Protein AF-0000000072684172 (afdb_homodimer)

InterPro domains:
  IPR011050 Pectin lyase fold/virulence factor [SSF51126] (64-408)
  IPR012334 Pectin lyase fold [G3DSA:2.160.20.10] (65-476)
  IPR039279 Polygalacturonase QRT3-like [PTHR33928] (19-472)

Structure (mmCIF, N/CA/C/O backbone):
data_AF-0000000072684172-model_v1
#
loop_
_entity.id
_entity.type
_entity.pdbx_description
1 polymer 'Uncharacterized protein'
#
loop_
_atom_site.group_PDB
_atom_site.id
_atom_site.type_symbol
_atom_site.label_atom_id
_atom_site.label_alt_id
_atom_site.label_comp_id
_atom_site.label_asym_id
_atom_site.label_entity_id
_atom_site.label_seq_id
_atom_site.pdbx_PDB_ins_code
_atom_site.Cartn_x
_atom_site.Cartn_y
_atom_site.Cartn_z
_atom_site.occupancy
_atom_site.B_iso_or_equiv
_atom_site.auth_seq_id
_atom_site.auth_comp_id
_atom_site.auth_asym_id
_atom_site.auth_atom_id
_atom_site.pdbx_PDB_model_num
ATOM 1 N N . MET A 1 1 ? -56.844 -32.062 19.719 1 17.34 1 MET A N 1
ATOM 2 C CA . MET A 1 1 ? -57.031 -32.312 21.141 1 17.34 1 MET A CA 1
ATOM 3 C C . MET A 1 1 ? -56.312 -31.281 21.969 1 17.34 1 MET A C 1
ATOM 5 O O . MET A 1 1 ? -55.125 -31 21.734 1 17.34 1 MET A O 1
ATOM 9 N N . LYS A 1 2 ? -57.062 -30.547 22.906 1 19.25 2 LYS A N 1
ATOM 10 C CA . LYS A 1 2 ? -57.156 -29.328 23.719 1 19.25 2 LYS A CA 1
ATOM 11 C C . LYS A 1 2 ? -56.156 -29.375 24.859 1 19.25 2 LYS A C 1
ATOM 13 O O . LYS A 1 2 ? -55.688 -28.328 25.344 1 19.25 2 LYS A O 1
ATOM 18 N N . PRO A 1 3 ? -55.719 -30.406 25.625 1 16.83 3 PRO A N 1
ATOM 19 C CA . PRO A 1 3 ? -56.062 -30.297 27.047 1 16.83 3 PRO A CA 1
ATOM 20 C C . PRO A 1 3 ? -55.156 -29.359 27.812 1 16.83 3 PRO A C 1
ATOM 22 O O . PRO A 1 3 ? -55.625 -28.531 28.609 1 16.83 3 PRO A O 1
ATOM 25 N N . LEU A 1 4 ? -53.875 -29.547 28.094 1 18.22 4 LEU A N 1
ATOM 26 C CA . LEU A 1 4 ? -53.469 -29.922 29.438 1 18.22 4 LEU A CA 1
ATOM 27 C C . LEU A 1 4 ? -53.188 -28.688 30.281 1 18.22 4 LEU A C 1
ATOM 29 O O . LEU A 1 4 ? -52.438 -27.812 29.859 1 18.22 4 LEU A O 1
ATOM 33 N N . PRO A 1 5 ? -53.781 -28.469 31.547 1 19.3 5 PRO A N 1
ATOM 34 C CA . PRO A 1 5 ? -54 -27.547 32.656 1 19.3 5 PRO A CA 1
ATOM 35 C C . PRO A 1 5 ? -52.781 -27.359 33.531 1 19.3 5 PRO A C 1
ATOM 37 O O . PRO A 1 5 ? -52.844 -26.688 34.562 1 19.3 5 PRO A O 1
ATOM 40 N N . ILE A 1 6 ? -51.656 -27.734 33.25 1 17.06 6 ILE A N 1
ATOM 41 C CA . ILE A 1 6 ? -50.969 -28.203 34.469 1 17.06 6 ILE A CA 1
ATOM 42 C C . ILE A 1 6 ? -50.938 -27.094 35.5 1 17.06 6 ILE A C 1
ATOM 44 O O . ILE A 1 6 ? -50.969 -25.906 35.156 1 17.06 6 ILE A O 1
ATOM 48 N N . LEU A 1 7 ? -50.219 -27.266 36.656 1 16.2 7 LEU A N 1
ATOM 49 C CA . LEU A 1 7 ? -50.219 -27.391 38.094 1 16.2 7 LEU A CA 1
ATOM 50 C C . LEU A 1 7 ? -49.812 -26.094 38.781 1 16.2 7 LEU A C 1
ATOM 52 O O . LEU A 1 7 ? -49.156 -25.25 38.156 1 16.2 7 LEU A O 1
ATOM 56 N N . SER A 1 8 ? -49.25 -26.125 40 1 15.48 8 SER A N 1
ATOM 57 C CA . SER A 1 8 ? -49.531 -25.844 41.406 1 15.48 8 SER A CA 1
ATOM 58 C C . SER A 1 8 ? -48.75 -24.625 41.875 1 15.48 8 SER A C 1
ATOM 60 O O . SER A 1 8 ? -49.312 -23.734 42.531 1 15.48 8 SER A O 1
ATOM 62 N N . PHE A 1 9 ? -47.375 -24.703 42.094 1 16.16 9 PHE A N 1
ATOM 63 C CA . PHE A 1 9 ? -46.969 -24.75 43.5 1 16.16 9 PHE A CA 1
ATOM 64 C C . PHE A 1 9 ? -46.906 -23.359 44.094 1 16.16 9 PHE A C 1
ATOM 66 O O . PHE A 1 9 ? -46.75 -22.375 43.375 1 16.16 9 PHE A O 1
ATOM 73 N N . LEU A 1 10 ? -46.406 -23.234 45.344 1 16.02 10 LEU A N 1
ATOM 74 C CA . LEU A 1 10 ? -46.688 -22.828 46.719 1 16.02 10 LEU A CA 1
ATOM 75 C C . LEU A 1 10 ? -46.156 -21.422 47 1 16.02 10 LEU A C 1
ATOM 77 O O . LEU A 1 10 ? -45.281 -20.922 46.25 1 16.02 10 LEU A O 1
ATOM 81 N N . ILE A 1 11 ? -45.594 -21.141 48.219 1 15.87 11 ILE A N 1
ATOM 82 C CA . ILE A 1 11 ? -46.031 -20.469 49.438 1 15.87 11 ILE A CA 1
ATOM 83 C C . ILE A 1 11 ? -45.219 -19.172 49.625 1 15.87 11 ILE A C 1
ATOM 85 O O . ILE A 1 11 ? -45.812 -18.109 49.812 1 15.87 11 ILE A O 1
ATOM 89 N N . VAL A 1 12 ? -44.031 -19.141 50.406 1 16.06 12 VAL A N 1
ATOM 90 C CA . VAL A 1 12 ? -44.062 -18.703 51.812 1 16.06 12 VAL A CA 1
ATOM 91 C C . VAL A 1 12 ? -43.656 -17.234 51.906 1 16.06 12 VAL A C 1
ATOM 93 O O . VAL A 1 12 ? -44.344 -16.406 52.469 1 16.06 12 VAL A O 1
ATOM 96 N N . LEU A 1 13 ? -42.344 -16.906 52.406 1 16.56 13 LEU A N 1
ATOM 97 C CA . LEU A 1 13 ? -42.094 -16.375 53.75 1 16.56 13 LEU A CA 1
ATOM 98 C C . LEU A 1 13 ? -41.969 -14.852 53.719 1 16.56 13 LEU A C 1
ATOM 100 O O . LEU A 1 13 ? -41.625 -14.281 52.688 1 16.56 13 LEU A O 1
ATOM 104 N N . PHE A 1 14 ? -41.969 -14.094 54.906 1 17.03 14 PHE A N 1
ATOM 105 C CA . PHE A 1 14 ? -42.375 -12.961 55.719 1 17.03 14 PHE A CA 1
ATOM 106 C C . PHE A 1 14 ? -41.344 -11.844 55.688 1 17.03 14 PHE A C 1
ATOM 108 O O . PHE A 1 14 ? -41.531 -10.797 56.312 1 17.03 14 PHE A O 1
ATOM 115 N N . VAL A 1 15 ? -40.125 -12 55.188 1 17.58 15 VAL A N 1
ATOM 116 C CA . VAL A 1 15 ? -39.125 -11.398 56.094 1 17.58 15 VAL A CA 1
ATOM 117 C C . VAL A 1 15 ? -39.344 -9.891 56.156 1 17.58 15 VAL A C 1
ATOM 119 O O . VAL A 1 15 ? -39.406 -9.219 55.125 1 17.58 15 VAL A O 1
ATOM 122 N N . GLN A 1 16 ? -39.531 -9.25 57.312 1 16.5 16 GLN A N 1
ATOM 123 C CA . GLN A 1 16 ? -40.094 -8.117 58.062 1 16.5 16 GLN A CA 1
ATOM 124 C C . GLN A 1 16 ? -39.344 -6.824 57.719 1 16.5 16 GLN A C 1
ATOM 126 O O . GLN A 1 16 ? -39.969 -5.832 57.312 1 16.5 16 GLN A O 1
ATOM 131 N N . GLU A 1 17 ? -38.469 -6.328 58.656 1 16.52 17 GLU A N 1
ATOM 132 C CA . GLU A 1 17 ? -38.688 -5.203 59.562 1 16.52 17 GLU A CA 1
ATOM 133 C C . GLU A 1 17 ? -38.125 -3.908 58.969 1 16.52 17 GLU A C 1
ATOM 135 O O . GLU A 1 17 ? -38.844 -2.926 58.812 1 16.52 17 GLU A O 1
ATOM 140 N N . ALA A 1 18 ? -37 -3.24 59.75 1 18.98 18 ALA A N 1
ATOM 141 C CA . ALA A 1 18 ? -36.906 -2.09 60.656 1 18.98 18 ALA A CA 1
ATOM 142 C C . ALA A 1 18 ? -36.281 -0.894 59.938 1 18.98 18 ALA A C 1
ATOM 144 O O . ALA A 1 18 ? -36.719 0.243 60.094 1 18.98 18 ALA A O 1
ATOM 145 N N . LEU A 1 19 ? -35 -1.019 59.406 1 18.22 19 LEU A N 1
ATOM 146 C CA . LEU A 1 19 ? -34.031 -0.046 59.906 1 18.22 19 LEU A CA 1
ATOM 147 C C . LEU A 1 19 ? -34.156 1.271 59.125 1 18.22 19 LEU A C 1
ATOM 149 O O . LEU A 1 19 ? -33.812 1.346 57.969 1 18.22 19 LEU A O 1
ATOM 153 N N . GLY A 1 20 ? -35.219 2.092 59.219 1 18.38 20 GLY A N 1
ATOM 154 C CA . GLY A 1 20 ? -35.688 3.301 58.562 1 18.38 20 GLY A CA 1
ATOM 155 C C . GLY A 1 20 ? -34.719 4.453 58.656 1 18.38 20 GLY A C 1
ATOM 156 O O . GLY A 1 20 ? -34.719 5.355 57.812 1 18.38 20 GLY A O 1
ATOM 157 N N . SER A 1 21 ? -34.219 4.773 59.875 1 19.09 21 SER A N 1
ATOM 158 C CA . SER A 1 21 ? -34.469 6.117 60.375 1 19.09 21 SER A CA 1
ATOM 159 C C . SER A 1 21 ? -33.531 7.137 59.719 1 19.09 21 SER A C 1
ATOM 161 O O . SER A 1 21 ? -33.969 8.18 59.25 1 19.09 21 SER A O 1
ATOM 163 N N . SER A 1 22 ? -32.219 7.242 60.219 1 19.7 22 SER A N 1
ATOM 164 C CA . SER A 1 22 ? -31.609 8.422 60.812 1 19.7 22 SER A CA 1
ATOM 165 C C . SER A 1 22 ? -30.953 9.297 59.75 1 19.7 22 SER A C 1
ATOM 167 O O . SER A 1 22 ? -30.312 10.305 60.062 1 19.7 22 SER A O 1
ATOM 169 N N . ILE A 1 23 ? -30.828 8.812 58.531 1 20.31 23 ILE A N 1
ATOM 170 C CA . ILE A 1 23 ? -29.766 9.453 57.75 1 20.31 23 ILE A CA 1
ATOM 171 C C . ILE A 1 23 ? -30.234 10.836 57.312 1 20.31 23 ILE A C 1
ATOM 173 O O . ILE A 1 23 ? -29.844 11.305 56.219 1 20.31 23 ILE A O 1
ATOM 177 N N . GLN A 1 24 ? -31.391 11.344 57.812 1 20.19 24 GLN A N 1
ATOM 178 C CA . GLN A 1 24 ? -31.969 12.57 57.25 1 20.19 24 GLN A CA 1
ATOM 179 C C . GLN A 1 24 ? -31.031 13.75 57.406 1 20.19 24 GLN A C 1
ATOM 181 O O . GLN A 1 24 ? -30.969 14.633 56.562 1 20.19 24 GLN A O 1
ATOM 186 N N . GLN A 1 25 ? -30.609 13.922 58.719 1 21.06 25 GLN A N 1
ATOM 187 C CA . GLN A 1 25 ? -30.438 15.266 59.25 1 21.06 25 GLN A CA 1
ATOM 188 C C . GLN A 1 25 ? -29.281 15.984 58.562 1 21.06 25 GLN A C 1
ATOM 190 O O . GLN A 1 25 ? -29.344 17.188 58.312 1 21.06 25 GLN A O 1
ATOM 195 N N . ALA A 1 26 ? -28.078 15.383 58.625 1 22.94 26 ALA A N 1
ATOM 196 C CA . ALA A 1 26 ? -26.875 16.188 58.719 1 22.94 26 ALA A CA 1
ATOM 197 C C . ALA A 1 26 ? -26.578 16.875 57.375 1 22.94 26 ALA A C 1
ATOM 199 O O . ALA A 1 26 ? -25.5 17.469 57.219 1 22.94 26 ALA A O 1
ATOM 200 N N . LEU A 1 27 ? -27.422 16.703 56.375 1 21.05 27 LEU A N 1
ATOM 201 C CA . LEU A 1 27 ? -27.125 17.297 55.062 1 21.05 27 LEU A CA 1
ATOM 202 C C . LEU A 1 27 ? -27.141 18.828 55.125 1 21.05 27 LEU A C 1
ATOM 204 O O . LEU A 1 27 ? -26.703 19.5 54.219 1 21.05 27 LEU A O 1
ATOM 208 N N . PHE A 1 28 ? -28.031 19.359 56.094 1 22.2 28 PHE A N 1
ATOM 209 C CA . PHE A 1 28 ? -28.469 20.734 55.906 1 22.2 28 PHE A CA 1
ATOM 210 C C . PHE A 1 28 ? -27.312 21.703 56.062 1 22.2 28 PHE A C 1
ATOM 212 O O . PHE A 1 28 ? -27.219 22.672 55.312 1 22.2 28 PHE A O 1
ATOM 219 N N . GLN A 1 29 ? -26.594 21.531 57.219 1 22.3 29 GLN A N 1
ATOM 220 C CA . GLN A 1 29 ? -25.953 22.734 57.781 1 22.3 29 GLN A CA 1
ATOM 221 C C . GLN A 1 29 ? -24.844 23.234 56.844 1 22.3 29 GLN A C 1
ATOM 223 O O . GLN A 1 29 ? -24.391 24.375 56.969 1 22.3 29 GLN A O 1
ATOM 228 N N . PHE A 1 30 ? -24.062 22.344 56.312 1 22.69 30 PHE A N 1
ATOM 229 C CA . PHE A 1 30 ? -22.734 22.844 55.938 1 22.69 30 PHE A CA 1
ATOM 230 C C . PHE A 1 30 ? -22.844 23.828 54.781 1 22.69 30 PHE A C 1
ATOM 232 O O . PHE A 1 30 ? -21.828 24.234 54.219 1 22.69 30 PHE A O 1
ATOM 239 N N . ARG A 1 31 ? -24.031 24.359 54.375 1 21.62 31 ARG A N 1
ATOM 240 C CA . ARG A 1 31 ? -24.25 25.297 53.281 1 21.62 31 ARG A CA 1
ATOM 241 C C . ARG A 1 31 ? -23.562 26.625 53.562 1 21.62 31 ARG A C 1
ATOM 243 O O . ARG A 1 31 ? -23.297 27.406 52.625 1 21.62 31 ARG A O 1
ATOM 250 N N . GLU A 1 32 ? -23.75 26.984 54.812 1 22.45 32 GLU A N 1
ATOM 251 C CA . GLU A 1 32 ? -23.781 28.438 54.969 1 22.45 32 GLU A CA 1
ATOM 252 C C . GLU A 1 32 ? -22.438 29.047 54.562 1 22.45 32 GLU A C 1
ATOM 254 O O . GLU A 1 32 ? -22.391 30.156 54.031 1 22.45 32 GLU A O 1
ATOM 259 N N . ARG A 1 33 ? -21.391 28.641 55.344 1 26.66 33 ARG A N 1
ATOM 260 C CA . ARG A 1 33 ? -20.297 29.578 55.594 1 26.66 33 ARG A CA 1
ATOM 261 C C . ARG A 1 33 ? -19.547 29.891 54.312 1 26.66 33 ARG A C 1
ATOM 263 O O . ARG A 1 33 ? -18.547 30.625 54.312 1 26.66 33 ARG A O 1
ATOM 270 N N . ILE A 1 34 ? -19.625 28.969 53.312 1 22.78 34 ILE A N 1
ATOM 271 C CA . ILE A 1 34 ? -18.547 29.234 52.344 1 22.78 34 ILE A CA 1
ATOM 272 C C . ILE A 1 34 ? -18.875 30.5 51.562 1 22.78 34 ILE A C 1
ATOM 274 O O . ILE A 1 34 ? -19.109 30.453 50.344 1 22.78 34 ILE A O 1
ATOM 278 N N . ASN A 1 35 ? -19.766 31.344 52.094 1 22.25 35 ASN A N 1
ATOM 279 C CA . ASN A 1 35 ? -20.25 32.438 51.25 1 22.25 35 ASN A CA 1
ATOM 280 C C . ASN A 1 35 ? -19.125 33.438 50.906 1 22.25 35 ASN A C 1
ATOM 282 O O . ASN A 1 35 ? -19.344 34.406 50.219 1 22.25 35 ASN A O 1
ATOM 286 N N . GLY A 1 36 ? -18.328 33.75 51.938 1 21.53 36 GLY A N 1
ATOM 287 C CA . GLY A 1 36 ? -17.938 35.156 51.906 1 21.53 36 GLY A CA 1
ATOM 288 C C . GLY A 1 36 ? -17.125 35.531 50.688 1 21.53 36 GLY A C 1
ATOM 289 O O . GLY A 1 36 ? -17.078 36.688 50.312 1 21.53 36 GLY A O 1
ATOM 290 N N . ASN A 1 37 ? -15.922 34.938 50.594 1 24.09 37 ASN A N 1
ATOM 291 C CA . ASN A 1 37 ? -14.797 35.781 50.156 1 24.09 37 ASN A CA 1
ATOM 292 C C . ASN A 1 37 ? -14.961 36.219 48.719 1 24.09 37 ASN A C 1
ATOM 294 O O . ASN A 1 37 ? -15.438 35.469 47.875 1 24.09 37 ASN A O 1
ATOM 298 N N . SER A 1 38 ? -14.688 37.625 48.5 1 22.61 38 SER A N 1
ATOM 299 C CA . SER A 1 38 ? -14.867 38.625 47.469 1 22.61 38 SER A CA 1
ATOM 300 C C . SER A 1 38 ? -14.297 38.156 46.125 1 22.61 38 SER A C 1
ATOM 302 O O . SER A 1 38 ? -13.445 37.281 46.094 1 22.61 38 SER A O 1
ATOM 304 N N . ALA A 1 39 ? -14.789 38.875 45.062 1 27.59 39 ALA A N 1
ATOM 305 C CA . ALA A 1 39 ? -14.836 38.875 43.594 1 27.59 39 ALA A CA 1
ATOM 306 C C . ALA A 1 39 ? -13.453 39.125 43 1 27.59 39 ALA A C 1
ATOM 308 O O . ALA A 1 39 ? -13 40.281 42.938 1 27.59 39 ALA A O 1
ATOM 309 N N . TYR A 1 40 ? -12.344 38.562 43.594 1 25.72 40 TYR A N 1
ATOM 310 C CA . TYR A 1 40 ? -11.211 38.969 42.781 1 25.72 40 TYR A CA 1
ATOM 311 C C . TYR A 1 40 ? -11.445 38.656 41.312 1 25.72 40 TYR A C 1
ATOM 313 O O . TYR A 1 40 ? -11.609 37.5 40.938 1 25.72 40 TYR A O 1
ATOM 321 N N . CYS A 1 41 ? -12.102 39.625 40.656 1 24.12 41 CYS A N 1
ATOM 322 C CA . CYS A 1 41 ? -12.258 39.531 39.188 1 24.12 41 CYS A CA 1
ATOM 323 C C . CYS A 1 41 ? -10.93 39.219 38.531 1 24.12 41 CYS A C 1
ATOM 325 O O . CYS A 1 41 ? -9.969 39.969 38.656 1 24.12 41 CYS A O 1
ATOM 327 N N . PRO A 1 42 ? -10.594 38 38.469 1 26.95 42 PRO A N 1
ATOM 328 C CA . PRO A 1 42 ? -9.359 37.812 37.719 1 26.95 42 PRO A CA 1
ATOM 329 C C . PRO A 1 42 ? -9.297 38.688 36.469 1 26.95 42 PRO A C 1
ATOM 331 O O . PRO A 1 42 ? -10.281 38.812 35.75 1 26.95 42 PRO A O 1
ATOM 334 N N . THR A 1 43 ? -8.648 39.844 36.656 1 28.55 43 THR A N 1
ATOM 335 C CA . THR A 1 43 ? -8.344 40.656 35.469 1 28.55 43 THR A CA 1
ATOM 336 C C . THR A 1 43 ? -8.016 39.75 34.281 1 28.55 43 THR A C 1
ATOM 338 O O . THR A 1 43 ? -7.242 38.812 34.406 1 28.55 43 THR A O 1
ATOM 341 N N . GLU A 1 44 ? -8.938 39.625 33.406 1 29.42 44 GLU A N 1
ATOM 342 C CA . GLU A 1 44 ? -8.672 38.969 32.094 1 29.42 44 GLU A CA 1
ATOM 343 C C . GLU A 1 44 ? -7.309 39.375 31.562 1 29.42 44 GLU A C 1
ATOM 345 O O . GLU A 1 44 ? -6.961 40.562 31.562 1 29.42 44 GLU A O 1
ATOM 350 N N . PRO A 1 45 ? -6.273 38.562 31.797 1 31.56 45 PRO A N 1
ATOM 351 C CA . PRO A 1 45 ? -5.055 39.062 31.156 1 31.56 45 PRO A CA 1
ATOM 352 C C . PRO A 1 45 ? -5.332 39.844 29.875 1 31.56 45 PRO A C 1
ATOM 354 O O . PRO A 1 45 ? -6.168 39.438 29.078 1 31.56 45 PRO A O 1
ATOM 357 N N . ASN A 1 46 ? -5.348 41.156 30.047 1 30.16 46 ASN A N 1
ATOM 358 C CA . ASN A 1 46 ? -5.32 42.031 28.875 1 30.16 46 ASN A CA 1
ATOM 359 C C . ASN A 1 46 ? -4.402 41.5 27.781 1 30.16 46 ASN A C 1
ATOM 361 O O . ASN A 1 46 ? -3.18 41.469 27.953 1 30.16 46 ASN A O 1
ATOM 365 N N . PHE A 1 47 ? -4.836 40.469 27.062 1 32.47 47 PHE A N 1
ATOM 366 C CA . PHE A 1 47 ? -4.09 40.25 25.828 1 32.47 47 PHE A CA 1
ATOM 367 C C . PHE A 1 47 ? -3.752 41.594 25.156 1 32.47 47 PHE A C 1
ATOM 369 O O . PHE A 1 47 ? -4.633 42.438 24.938 1 32.47 47 PHE A O 1
ATOM 376 N N . SER A 1 48 ? -2.658 42.219 25.609 1 32.94 48 SER A N 1
ATOM 377 C CA . SER A 1 48 ? -2.154 43.375 24.859 1 32.94 48 SER A CA 1
ATOM 378 C C . SER A 1 48 ? -2.758 43.406 23.453 1 32.94 48 SER A C 1
ATOM 380 O O . SER A 1 48 ? -3.24 42.406 22.938 1 32.94 48 SER A O 1
ATOM 382 N N . SER A 1 49 ? -2.969 44.625 23.047 1 36.81 49 SER A N 1
ATOM 383 C CA . SER A 1 49 ? -3.463 45 21.719 1 36.81 49 SER A CA 1
ATOM 384 C C . SER A 1 49 ? -2.93 44.031 20.656 1 36.81 49 SER A C 1
ATOM 386 O O . SER A 1 49 ? -1.762 43.656 20.688 1 36.81 49 SER A O 1
ATOM 388 N N . PRO A 1 50 ? -3.766 43.25 20 1 40.28 50 PRO A N 1
ATOM 389 C CA . PRO A 1 50 ? -3.287 42.375 18.922 1 40.28 50 PRO A CA 1
ATOM 390 C C . PRO A 1 50 ? -2.111 42.969 18.156 1 40.28 50 PRO A C 1
ATOM 392 O O . PRO A 1 50 ? -2.207 44.094 17.656 1 40.28 50 PRO A O 1
ATOM 395 N N . GLU A 1 51 ? -0.97 43.031 18.625 1 44.44 51 GLU A N 1
ATOM 396 C CA . GLU A 1 51 ? 0.081 43.312 17.656 1 44.44 51 GLU A CA 1
ATOM 397 C C . GLU A 1 51 ? -0.392 43.031 16.234 1 44.44 51 GLU A C 1
ATOM 399 O O . GLU A 1 51 ? -1.012 42 15.984 1 44.44 51 GLU A O 1
ATOM 404 N N . THR A 1 52 ? -0.729 44.062 15.445 1 58.34 52 THR A N 1
ATOM 405 C CA . THR A 1 52 ? -1.199 44.062 14.062 1 58.34 52 THR A CA 1
ATOM 406 C C . THR A 1 52 ? -0.514 42.938 13.266 1 58.34 52 THR A C 1
ATOM 408 O O . THR A 1 52 ? 0.696 43 13.039 1 58.34 52 THR A O 1
ATOM 411 N N . SER A 1 53 ? -1.056 41.75 13.344 1 74.44 53 SER A N 1
ATOM 412 C CA . SER A 1 53 ? -0.519 40.656 12.562 1 74.44 53 SER A CA 1
ATOM 413 C C . SER A 1 53 ? -0.364 41.031 11.094 1 74.44 53 SER A C 1
ATOM 415 O O . SER A 1 53 ? -1.235 41.719 10.523 1 74.44 53 SER A O 1
ATOM 417 N N . ALA A 1 54 ? 0.757 40.875 10.672 1 88.44 54 ALA A N 1
ATOM 418 C CA . ALA A 1 54 ? 1.067 41.188 9.281 1 88.44 54 ALA A CA 1
ATOM 419 C C . ALA A 1 54 ? 0.142 40.438 8.328 1 88.44 54 ALA A C 1
ATOM 421 O O . ALA A 1 54 ? -0.166 39.25 8.547 1 88.44 54 ALA A O 1
ATOM 422 N N . LYS A 1 55 ? -0.325 41.188 7.375 1 93.19 55 LYS A N 1
ATOM 423 C CA . LYS A 1 55 ? -1.18 40.594 6.355 1 93.19 55 LYS A CA 1
ATOM 424 C C . LYS A 1 55 ? -0.377 39.656 5.441 1 93.19 55 LYS A C 1
ATOM 426 O O . LYS A 1 55 ? -0.919 38.719 4.887 1 93.19 55 LYS A O 1
ATOM 431 N N . ARG A 1 56 ? 0.828 40.062 5.238 1 92.81 56 ARG A N 1
ATOM 432 C CA . ARG A 1 56 ? 1.641 39.25 4.359 1 92.81 56 ARG A CA 1
ATOM 433 C C . ARG A 1 56 ? 3.125 39.406 4.672 1 92.81 56 ARG A C 1
ATOM 435 O O . ARG A 1 56 ? 3.527 40.375 5.324 1 92.81 56 ARG A O 1
ATOM 442 N N . ASP A 1 57 ? 3.916 38.562 4.332 1 93.62 57 ASP A N 1
ATOM 443 C CA . ASP A 1 57 ? 5.371 38.562 4.215 1 93.62 57 ASP A CA 1
ATOM 444 C C . ASP A 1 57 ? 5.812 38.125 2.818 1 93.62 57 ASP A C 1
ATOM 446 O O . ASP A 1 57 ? 5.734 36.938 2.48 1 93.62 57 ASP A O 1
ATOM 450 N N . GLY A 1 58 ? 6.344 39.125 1.981 1 93.75 58 GLY A N 1
ATOM 451 C CA . GLY A 1 58 ? 6.512 38.812 0.567 1 93.75 58 GLY A CA 1
ATOM 452 C C . GLY A 1 58 ? 5.207 38.5 -0.134 1 93.75 58 GLY A C 1
ATOM 453 O O . GLY A 1 58 ? 4.254 39.281 -0.08 1 93.75 58 GLY A O 1
ATOM 454 N N . ARG A 1 59 ? 5.141 37.312 -0.695 1 95.75 59 ARG A N 1
ATOM 455 C CA . ARG A 1 59 ? 3.924 36.906 -1.389 1 95.75 59 ARG A CA 1
ATOM 456 C C . ARG A 1 59 ? 3.24 35.75 -0.664 1 95.75 59 ARG A C 1
ATOM 458 O O . ARG A 1 59 ? 2.572 34.938 -1.29 1 95.75 59 ARG A O 1
ATOM 465 N N . ILE A 1 60 ? 3.584 35.719 0.693 1 97.06 60 ILE A N 1
ATOM 466 C CA . ILE A 1 60 ? 2.85 34.844 1.595 1 97.06 60 ILE A CA 1
ATOM 467 C C . ILE A 1 60 ? 1.788 35.625 2.348 1 97.06 60 ILE A C 1
ATOM 469 O O . ILE A 1 60 ? 2.109 36.594 3.043 1 97.06 60 ILE A O 1
ATOM 473 N N . PHE A 1 61 ? 0.498 35.219 2.227 1 97.81 61 PHE A N 1
ATOM 474 C CA . PHE A 1 61 ? -0.618 35.938 2.838 1 97.81 61 PHE A CA 1
ATOM 475 C C . PHE A 1 61 ? -1.113 35.188 4.078 1 97.81 61 PHE A C 1
ATOM 477 O O . PHE A 1 61 ? -1.223 33.969 4.078 1 97.81 61 PHE A O 1
ATOM 484 N N . TYR A 1 62 ? -1.384 36.031 5.094 1 97.75 62 TYR A N 1
ATOM 485 C CA . TYR A 1 62 ? -1.773 35.469 6.395 1 97.75 62 TYR A CA 1
ATOM 486 C C . TYR A 1 62 ? -3.182 35.938 6.77 1 97.75 62 TYR A C 1
ATOM 488 O O . TYR A 1 62 ? -3.393 37.094 7.141 1 97.75 62 TYR A O 1
ATOM 496 N N . PRO A 1 63 ? -4.121 35 6.879 1 97.88 63 PRO A N 1
ATOM 497 C CA . PRO A 1 63 ? -5.508 35.375 7.191 1 97.88 63 PRO A CA 1
ATOM 498 C C . PRO A 1 63 ? -5.637 36.125 8.516 1 97.88 63 PRO A C 1
ATOM 500 O O . PRO A 1 63 ? -6.523 36.969 8.672 1 97.88 63 PRO A O 1
ATOM 503 N N . ILE A 1 64 ? -4.812 35.812 9.445 1 97.38 64 ILE A N 1
ATOM 504 C CA . ILE A 1 64 ? -4.871 36.469 10.742 1 97.38 64 ILE A CA 1
ATOM 505 C C . ILE A 1 64 ? -4.758 38 10.562 1 97.38 64 ILE A C 1
ATOM 507 O O . ILE A 1 64 ? -5.465 38.75 11.227 1 97.38 64 ILE A O 1
ATOM 511 N N . GLY A 1 65 ? -3.93 38.375 9.672 1 97.19 65 GLY A N 1
ATOM 512 C CA . GLY A 1 65 ? -3.76 39.781 9.391 1 97.19 65 GLY A CA 1
ATOM 513 C C . GLY A 1 65 ? -5.004 40.438 8.82 1 97.19 65 GLY A C 1
ATOM 514 O O . GLY A 1 65 ? -5.137 41.656 8.836 1 97.19 65 GLY A O 1
ATOM 515 N N . TYR A 1 66 ? -5.875 39.625 8.375 1 97.62 66 TYR A N 1
ATOM 516 C CA . TYR A 1 66 ? -7.121 40.125 7.797 1 97.62 66 TYR A CA 1
ATOM 517 C C . TYR A 1 66 ? -8.266 40 8.797 1 97.62 66 TYR A C 1
ATOM 519 O O . TYR A 1 66 ? -9.422 40.281 8.469 1 97.62 66 TYR A O 1
ATOM 527 N N . GLY A 1 67 ? -7.93 39.531 9.945 1 97.5 67 GLY A N 1
ATOM 528 C CA . GLY A 1 67 ? -8.93 39.469 11 1 97.5 67 GLY A CA 1
ATOM 529 C C . GLY A 1 67 ? -9.43 38.094 11.289 1 97.5 67 GLY A C 1
ATOM 530 O O . GLY A 1 67 ? -10.375 37.906 12.055 1 97.5 67 GLY A O 1
ATOM 531 N N . ALA A 1 68 ? -8.844 37.125 10.688 1 97.75 68 ALA A N 1
ATOM 532 C CA . ALA A 1 68 ? -9.227 35.75 10.992 1 97.75 68 ALA A CA 1
ATOM 533 C C . ALA A 1 68 ? -8.867 35.375 12.43 1 97.75 68 ALA A C 1
ATOM 535 O O . ALA A 1 68 ? -7.832 35.812 12.945 1 97.75 68 ALA A O 1
ATOM 536 N N . ASP A 1 69 ? -9.758 34.594 13.086 1 96.81 69 ASP A N 1
ATOM 537 C CA . ASP A 1 69 ? -9.555 34.156 14.469 1 96.81 69 ASP A CA 1
ATOM 538 C C . ASP A 1 69 ? -8.961 32.75 14.539 1 96.81 69 ASP A C 1
ATOM 540 O O . ASP A 1 69 ? -9.68 31.766 14.406 1 96.81 69 ASP A O 1
ATOM 544 N N . PRO A 1 70 ? -7.684 32.656 14.812 1 95.38 70 PRO A N 1
ATOM 545 C CA . PRO A 1 70 ? -7.02 31.359 14.766 1 95.38 70 PRO A CA 1
ATOM 546 C C . PRO A 1 70 ? -7.41 30.453 15.938 1 95.38 70 PRO A C 1
ATOM 548 O O . PRO A 1 70 ? -7.039 29.281 15.969 1 95.38 70 PRO A O 1
ATOM 551 N N . SER A 1 71 ? -8.219 30.875 16.875 1 92.94 71 SER A N 1
ATOM 552 C CA . SER A 1 71 ? -8.625 30.094 18.031 1 92.94 71 SER A CA 1
ATOM 553 C C . SER A 1 71 ? -9.898 29.297 17.734 1 92.94 71 SER A C 1
ATOM 555 O O . SER A 1 71 ? -10.266 28.391 18.484 1 92.94 71 SER A O 1
ATOM 557 N N . GLY A 1 72 ? -10.57 29.703 16.641 1 94 72 GLY A N 1
ATOM 558 C CA . GLY A 1 72 ? -11.797 29.016 16.281 1 94 72 GLY A CA 1
ATOM 559 C C . GLY A 1 72 ? -13.023 29.578 16.984 1 94 72 GLY A C 1
ATOM 560 O O . GLY A 1 72 ? -14.102 28.969 16.938 1 94 72 GLY A O 1
ATOM 561 N N . GLY A 1 73 ? -12.922 30.703 17.641 1 93.31 73 GLY A N 1
ATOM 562 C CA . GLY A 1 73 ? -14.023 31.281 18.406 1 93.31 73 GLY A CA 1
ATOM 563 C C . GLY A 1 73 ? -15.016 32.031 17.562 1 93.31 73 GLY A C 1
ATOM 564 O O . GLY A 1 73 ? -16.203 32.094 17.891 1 93.31 73 GLY A O 1
ATOM 565 N N . ARG A 1 74 ? -14.477 32.719 16.484 1 96.06 74 ARG A N 1
ATOM 566 C CA . ARG A 1 74 ? -15.328 33.5 15.609 1 96.06 74 ARG A CA 1
ATOM 567 C C . ARG A 1 74 ? -15.195 33.062 14.148 1 96.06 74 ARG A C 1
ATOM 569 O O . ARG A 1 74 ? -14.211 32.438 13.781 1 96.06 74 ARG A O 1
ATOM 576 N N . ASP A 1 75 ? -16.141 33.469 13.438 1 98 75 ASP A N 1
ATOM 577 C CA . ASP A 1 75 ? -16.141 33.125 12.016 1 98 75 ASP A CA 1
ATOM 578 C C . ASP A 1 75 ? -14.984 33.844 11.297 1 98 75 ASP A C 1
ATOM 580 O O . ASP A 1 75 ? -14.773 35.031 11.461 1 98 75 ASP A O 1
ATOM 584 N N . SER A 1 76 ? -14.266 33.094 10.484 1 98.5 76 SER A N 1
ATOM 585 C CA . SER A 1 76 ? -13.094 33.625 9.805 1 98.5 76 SER A CA 1
ATOM 586 C C . SER A 1 76 ? -13.281 33.625 8.289 1 98.5 76 SER A C 1
ATOM 588 O O . SER A 1 76 ? -12.336 33.875 7.543 1 98.5 76 SER A O 1
ATOM 590 N N . SER A 1 77 ? -14.461 33.375 7.758 1 98.31 77 SER A N 1
ATOM 591 C CA . SER A 1 77 ? -14.695 33.188 6.328 1 98.31 77 SER A CA 1
ATOM 592 C C . SER A 1 77 ? -14.25 34.438 5.551 1 98.31 77 SER A C 1
ATOM 594 O O . SER A 1 77 ? -13.484 34.344 4.594 1 98.31 77 SER A O 1
ATOM 596 N N . ASP A 1 78 ? -14.734 35.562 6.008 1 98.31 78 ASP A N 1
ATOM 597 C CA . ASP A 1 78 ? -14.484 36.781 5.273 1 98.31 78 ASP A CA 1
ATOM 598 C C . ASP A 1 78 ? -12.992 37.125 5.266 1 98.31 78 ASP A C 1
ATOM 600 O O . ASP A 1 78 ? -12.453 37.562 4.246 1 98.31 78 ASP A O 1
ATOM 604 N N . ALA A 1 79 ? -12.375 36.938 6.367 1 98.38 79 ALA A N 1
ATOM 605 C CA . ALA A 1 79 ? -10.953 37.219 6.469 1 98.38 79 ALA A CA 1
ATOM 606 C C . ALA A 1 79 ? -10.141 36.344 5.512 1 98.38 79 ALA A C 1
ATOM 608 O O . ALA A 1 79 ? -9.227 36.844 4.84 1 98.38 79 ALA A O 1
ATOM 609 N N . ILE A 1 80 ? -10.43 35.094 5.449 1 98.5 80 ILE A N 1
ATOM 610 C CA . ILE A 1 80 ? -9.703 34.188 4.586 1 98.5 80 ILE A CA 1
ATOM 611 C C . ILE A 1 80 ? -9.984 34.5 3.123 1 98.5 80 ILE A C 1
ATOM 613 O O . ILE A 1 80 ? -9.07 34.5 2.295 1 98.5 80 ILE A O 1
ATOM 617 N N . LEU A 1 81 ? -11.219 34.812 2.861 1 98.31 81 LEU A N 1
ATOM 618 C CA . LEU A 1 81 ? -11.578 35.156 1.493 1 98.31 81 LEU A CA 1
ATOM 619 C C . LEU A 1 81 ? -10.898 36.469 1.075 1 98.31 81 LEU A C 1
ATOM 621 O O . LEU A 1 81 ? -10.516 36.625 -0.087 1 98.31 81 LEU A O 1
ATOM 625 N N . GLN A 1 82 ? -10.773 37.375 1.974 1 97.94 82 GLN A N 1
ATOM 626 C CA . GLN A 1 82 ? -10.062 38.625 1.669 1 97.94 82 GLN A CA 1
ATOM 627 C C . GLN A 1 82 ? -8.586 38.375 1.396 1 97.94 82 GLN A C 1
ATOM 629 O O . GLN A 1 82 ? -8 38.969 0.486 1 97.94 82 GLN A O 1
ATOM 634 N N . ALA A 1 83 ? -8.023 37.531 2.219 1 97.75 83 ALA A N 1
ATOM 635 C CA . ALA A 1 83 ? -6.637 37.125 1.971 1 97.75 83 ALA A CA 1
ATOM 636 C C . ALA A 1 83 ? -6.48 36.5 0.589 1 97.75 83 ALA A C 1
ATOM 638 O O . ALA A 1 83 ? -5.555 36.844 -0.151 1 97.75 83 ALA A O 1
ATOM 639 N N . LEU A 1 84 ? -7.363 35.594 0.232 1 96.88 84 LEU A N 1
ATOM 640 C CA . LEU A 1 84 ? -7.359 34.969 -1.08 1 96.88 84 LEU A CA 1
ATOM 641 C C . LEU A 1 84 ? -7.551 36 -2.188 1 96.88 84 LEU A C 1
ATOM 643 O O . LEU A 1 84 ? -6.859 35.969 -3.207 1 96.88 84 LEU A O 1
ATOM 647 N N . GLY A 1 85 ? -8.484 36.906 -1.948 1 95.38 85 GLY A N 1
ATOM 648 C CA . GLY A 1 85 ? -8.719 37.969 -2.91 1 95.38 85 GLY A CA 1
ATOM 649 C C . GLY A 1 85 ? -7.484 38.812 -3.184 1 95.38 85 GLY A C 1
ATOM 650 O O . GLY A 1 85 ? -7.191 39.125 -4.336 1 95.38 85 GLY A O 1
ATOM 651 N N . ASP A 1 86 ? -6.809 39.156 -2.156 1 95.62 86 ASP A N 1
ATOM 652 C CA . ASP A 1 86 ? -5.59 39.938 -2.307 1 95.62 86 ASP A CA 1
ATOM 653 C C . ASP A 1 86 ? -4.488 39.125 -2.982 1 95.62 86 ASP A C 1
ATOM 655 O O . ASP A 1 86 ? -3.715 39.656 -3.779 1 95.62 86 ASP A O 1
ATOM 659 N N . ALA A 1 87 ? -4.41 37.875 -2.645 1 94.44 87 ALA A N 1
ATOM 660 C CA . ALA A 1 87 ? -3.404 37 -3.238 1 94.44 87 ALA A CA 1
ATOM 661 C C . ALA A 1 87 ? -3.58 36.906 -4.75 1 94.44 87 ALA A C 1
ATOM 663 O O . ALA A 1 87 ? -2.598 36.906 -5.496 1 94.44 87 ALA A O 1
ATOM 664 N N . VAL A 1 88 ? -4.816 36.875 -5.211 1 92.31 88 VAL A N 1
ATOM 665 C CA . VAL A 1 88 ? -5.066 36.688 -6.637 1 92.31 88 VAL A CA 1
ATOM 666 C C . VAL A 1 88 ? -5.043 38.031 -7.355 1 92.31 88 VAL A C 1
ATOM 668 O O . VAL A 1 88 ? -5.48 38.156 -8.5 1 92.31 88 VAL A O 1
ATOM 671 N N . GLN A 1 89 ? -4.621 39.062 -6.688 1 90.44 89 GLN A N 1
ATOM 672 C CA . GLN A 1 89 ? -4.316 40.344 -7.352 1 90.44 89 GLN A CA 1
ATOM 673 C C . GLN A 1 89 ? -2.848 40.406 -7.758 1 90.44 89 GLN A C 1
ATOM 675 O O . GLN A 1 89 ? -2.455 41.25 -8.547 1 90.44 89 GLN A O 1
ATOM 680 N N . MET A 1 90 ? -2.105 39.438 -7.316 1 87.25 90 MET A N 1
ATOM 681 C CA . MET A 1 90 ? -0.669 39.438 -7.574 1 87.25 90 MET A CA 1
ATOM 682 C C . MET A 1 90 ? -0.347 38.688 -8.875 1 87.25 90 MET A C 1
ATOM 684 O O . MET A 1 90 ? 0.597 37.906 -8.922 1 87.25 90 MET A O 1
ATOM 688 N N . GLN A 1 91 ? -1.067 38.938 -9.867 1 81.69 91 GLN A N 1
ATOM 689 C CA . GLN A 1 91 ? -0.849 38.219 -11.125 1 81.69 91 GLN A CA 1
ATOM 690 C C . GLN A 1 91 ? 0.512 38.562 -11.727 1 81.69 91 GLN A C 1
ATOM 692 O O . GLN A 1 91 ? 0.981 39.719 -11.594 1 81.69 91 GLN A O 1
ATOM 697 N N . SER A 1 92 ? 1.143 37.625 -12.352 1 81.12 92 SER A N 1
ATOM 698 C CA . SER A 1 92 ? 2.426 37.844 -13.016 1 81.12 92 SER A CA 1
ATOM 699 C C . SER A 1 92 ? 2.244 38.469 -14.391 1 81.12 92 SER A C 1
ATOM 701 O O . SER A 1 92 ? 3.205 38.969 -14.977 1 81.12 92 SER A O 1
ATOM 703 N N . GLY A 1 93 ? 1.048 38.344 -14.852 1 85.69 93 GLY A N 1
ATOM 704 C CA . GLY A 1 93 ? 0.775 38.75 -16.219 1 85.69 93 GLY A CA 1
ATOM 705 C C . GLY A 1 93 ? 0.88 37.594 -17.203 1 85.69 93 GLY A C 1
ATOM 706 O O . GLY A 1 93 ? 0.581 37.75 -18.391 1 85.69 93 GLY A O 1
ATOM 707 N N . LEU A 1 94 ? 1.271 36.469 -16.688 1 93.31 94 LEU A N 1
ATOM 708 C CA . LEU A 1 94 ? 1.419 35.25 -17.516 1 93.31 94 LEU A CA 1
ATOM 709 C C . LEU A 1 94 ? 0.241 34.312 -17.312 1 93.31 94 LEU A C 1
ATOM 711 O O . LEU A 1 94 ? -0.501 34.438 -16.328 1 93.31 94 LEU A O 1
ATOM 715 N N . GLU A 1 95 ? 0.083 33.469 -18.359 1 94.06 95 GLU A N 1
ATOM 716 C CA . GLU A 1 95 ? -0.977 32.469 -18.297 1 94.06 95 GLU A CA 1
ATOM 717 C C . GLU A 1 95 ? -0.402 31.062 -18.297 1 94.06 95 GLU A C 1
ATOM 719 O O . GLU A 1 95 ? 0.627 30.797 -18.938 1 94.06 95 GLU A O 1
ATOM 724 N N . LEU A 1 96 ? -1.011 30.203 -17.609 1 95.88 96 LEU A N 1
ATOM 725 C CA . LEU A 1 96 ? -0.767 28.766 -17.766 1 95.88 96 LEU A CA 1
ATOM 726 C C . LEU A 1 96 ? -1.562 28.203 -18.938 1 95.88 96 LEU A C 1
ATOM 728 O O . LEU A 1 96 ? -1.312 28.562 -20.094 1 95.88 96 LEU A O 1
ATOM 732 N N . LEU A 1 97 ? -2.617 27.422 -18.719 1 94.12 97 LEU A N 1
ATOM 733 C CA . LEU A 1 97 ? -3.551 27.141 -19.797 1 94.12 97 LEU A CA 1
ATOM 734 C C . LEU A 1 97 ? -4.297 28.406 -20.219 1 94.12 97 LEU A C 1
ATOM 736 O O . LEU A 1 97 ? -4.438 29.344 -19.422 1 94.12 97 LEU A O 1
ATOM 740 N N . PRO A 1 98 ? -4.707 28.359 -21.5 1 92 98 PRO A N 1
ATOM 741 C CA . PRO A 1 98 ? -5.445 29.562 -21.922 1 92 98 PRO A CA 1
ATOM 742 C C . PRO A 1 98 ? -6.594 29.906 -20.969 1 92 98 PRO A C 1
ATOM 744 O O . PRO A 1 98 ? -7.43 29.047 -20.672 1 92 98 PRO A O 1
ATOM 747 N N . GLY A 1 99 ? -6.57 31.156 -20.391 1 91.75 99 GLY A N 1
ATOM 748 C CA . GLY A 1 99 ? -7.645 31.625 -19.531 1 91.75 99 GLY A CA 1
ATOM 749 C C . GLY A 1 99 ? -7.344 31.453 -18.047 1 91.75 99 GLY A C 1
ATOM 750 O O . GLY A 1 99 ? -8.102 31.922 -17.203 1 91.75 99 GLY A O 1
ATOM 751 N N . ILE A 1 100 ? -6.184 30.875 -17.719 1 95.56 100 ILE A N 1
ATOM 752 C CA . ILE A 1 100 ? -5.812 30.688 -16.328 1 95.56 100 ILE A CA 1
ATOM 753 C C . ILE A 1 100 ? -4.586 31.531 -15.984 1 95.56 100 ILE A C 1
ATOM 755 O O . ILE A 1 100 ? -3.486 31.25 -16.469 1 95.56 100 ILE A O 1
ATOM 759 N N . SER A 1 101 ? -4.797 32.531 -15.188 1 95.69 101 SER A N 1
ATOM 760 C CA . SER A 1 101 ? -3.709 33.438 -14.82 1 95.69 101 SER A CA 1
ATOM 761 C C . SER A 1 101 ? -2.727 32.75 -13.875 1 95.69 101 SER A C 1
ATOM 763 O O . SER A 1 101 ? -3.133 32 -12.969 1 95.69 101 SER A O 1
ATOM 765 N N . ASP A 1 102 ? -1.438 32.938 -14.141 1 96.38 102 ASP A N 1
ATOM 766 C CA . ASP A 1 102 ? -0.373 32.438 -13.273 1 96.38 102 ASP A CA 1
ATOM 767 C C . ASP A 1 102 ? -0.11 33.406 -12.125 1 96.38 102 ASP A C 1
ATOM 769 O O . ASP A 1 102 ? 0.295 34.562 -12.344 1 96.38 102 ASP A O 1
ATOM 773 N N . PHE A 1 103 ? -0.187 32.938 -10.93 1 96.19 103 PHE A N 1
ATOM 774 C CA . PHE A 1 103 ? -0.027 33.844 -9.797 1 96.19 103 PHE A CA 1
ATOM 775 C C . PHE A 1 103 ? 1.317 33.625 -9.109 1 96.19 103 PHE A C 1
ATOM 777 O O . PHE A 1 103 ? 1.537 34.094 -7.996 1 96.19 103 PHE A O 1
ATOM 784 N N . GLY A 1 104 ? 2.242 32.844 -9.711 1 94.81 104 GLY A N 1
ATOM 785 C CA . GLY A 1 104 ? 3.662 32.781 -9.406 1 94.81 104 GLY A CA 1
ATOM 786 C C . GLY A 1 104 ? 3.973 32.062 -8.117 1 94.81 104 GLY A C 1
ATOM 787 O O . GLY A 1 104 ? 5.023 32.25 -7.512 1 94.81 104 GLY A O 1
ATOM 788 N N . GLY A 1 105 ? 3.035 31.391 -7.578 1 95.62 105 GLY A N 1
ATOM 789 C CA . GLY A 1 105 ? 3.291 30.594 -6.387 1 95.62 105 GLY A CA 1
ATOM 790 C C . GLY A 1 105 ? 2.859 31.281 -5.105 1 95.62 105 GLY A C 1
ATOM 791 O O . GLY A 1 105 ? 3.357 30.969 -4.023 1 95.62 105 GLY A O 1
ATOM 792 N N . VAL A 1 106 ? 2.049 32.219 -5.27 1 96.56 106 VAL A N 1
ATOM 793 C CA . VAL A 1 106 ? 1.535 32.906 -4.09 1 96.56 106 VAL A CA 1
ATOM 794 C C . VAL A 1 106 ? 1.008 31.891 -3.086 1 96.56 106 VAL A C 1
ATOM 796 O O . VAL A 1 106 ? 0.465 30.859 -3.477 1 96.56 106 VAL A O 1
ATOM 799 N N . THR A 1 107 ? 1.256 32.188 -1.784 1 97.56 107 THR A N 1
ATOM 800 C CA . THR A 1 107 ? 0.908 31.219 -0.746 1 97.56 107 THR A CA 1
ATOM 801 C C . THR A 1 107 ? -0.058 31.844 0.262 1 97.56 107 THR A C 1
ATOM 803 O O . THR A 1 107 ? 0.157 32.969 0.73 1 97.56 107 THR A O 1
ATOM 806 N N . ILE A 1 108 ? -1.131 31.156 0.486 1 98.12 108 ILE A N 1
ATOM 807 C CA . ILE A 1 108 ? -1.968 31.438 1.648 1 98.12 108 ILE A CA 1
ATOM 808 C C . ILE A 1 108 ? -1.583 30.5 2.797 1 98.12 108 ILE A C 1
ATOM 810 O O . ILE A 1 108 ? -1.842 29.297 2.742 1 98.12 108 ILE A O 1
ATOM 814 N N . HIS A 1 109 ? -0.977 31.047 3.789 1 97.69 109 HIS A N 1
ATOM 815 C CA . HIS A 1 109 ? -0.513 30.266 4.926 1 97.69 109 HIS A CA 1
ATOM 816 C C . HIS A 1 109 ? -1.409 30.469 6.141 1 97.69 109 HIS A C 1
ATOM 818 O O . HIS A 1 109 ? -1.516 31.578 6.656 1 97.69 109 HIS A O 1
ATOM 824 N N . LEU A 1 110 ? -1.936 29.422 6.746 1 97.5 110 LEU A N 1
ATOM 825 C CA . LEU A 1 110 ? -2.936 29.5 7.805 1 97.5 110 LEU A CA 1
ATOM 826 C C . LEU A 1 110 ? -2.273 29.594 9.172 1 97.5 110 LEU A C 1
ATOM 828 O O . LEU A 1 110 ? -2.959 29.656 10.195 1 97.5 110 LEU A O 1
ATOM 832 N N . GLN A 1 111 ? -1.039 29.578 9.203 1 96.25 111 GLN A N 1
ATOM 833 C CA . GLN A 1 111 ? -0.209 29.844 10.367 1 96.25 111 GLN A CA 1
ATOM 834 C C . GLN A 1 111 ? -0.589 28.938 11.531 1 96.25 111 GLN A C 1
ATOM 836 O O . GLN A 1 111 ? -0.656 29.375 12.68 1 96.25 111 GLN A O 1
ATOM 841 N N . GLY A 1 112 ? -0.982 27.703 11.188 1 95.19 112 GLY A N 1
ATOM 842 C CA . GLY A 1 112 ? -1.284 26.719 12.219 1 95.19 112 GLY A CA 1
ATOM 843 C C . GLY A 1 112 ? -2.576 27.016 12.961 1 95.19 112 GLY A C 1
ATOM 844 O O . GLY A 1 112 ? -2.846 26.422 14.008 1 95.19 112 GLY A O 1
ATOM 845 N N . GLY A 1 113 ? -3.381 27.906 12.492 1 95.62 113 GLY A N 1
ATOM 846 C CA . GLY A 1 113 ? -4.605 28.312 13.156 1 95.62 113 GLY A CA 1
ATOM 847 C C . GLY A 1 113 ? -5.742 27.328 12.977 1 95.62 113 GLY A C 1
ATOM 848 O O . GLY A 1 113 ? -5.684 26.469 12.109 1 95.62 113 GLY A O 1
ATOM 849 N N . ASP A 1 114 ? -6.637 27.375 13.922 1 96.31 114 ASP A N 1
ATOM 850 C CA . ASP A 1 114 ? -7.918 26.688 13.859 1 96.31 114 ASP A CA 1
ATOM 851 C C . ASP A 1 114 ? -9.055 27.656 13.531 1 96.31 114 ASP A C 1
ATOM 853 O O . ASP A 1 114 ? -9.484 28.422 14.391 1 96.31 114 ASP A O 1
ATOM 857 N N . TYR A 1 115 ? -9.555 27.578 12.273 1 97.88 115 TYR A N 1
ATOM 858 C CA . TYR A 1 115 ? -10.477 28.609 11.82 1 97.88 115 TYR A CA 1
ATOM 859 C C . TYR A 1 115 ? -11.875 28.047 11.617 1 97.88 115 TYR A C 1
ATOM 861 O O . TYR A 1 115 ? -12.062 27.094 10.867 1 97.88 115 TYR A O 1
ATOM 869 N N . LYS A 1 116 ? -12.789 28.688 12.258 1 97.69 116 LYS A N 1
ATOM 870 C CA . LYS A 1 116 ? -14.188 28.406 11.977 1 97.69 116 LYS A CA 1
ATOM 871 C C . LYS A 1 116 ? -14.688 29.203 10.781 1 97.69 116 LYS A C 1
ATOM 873 O O . LYS A 1 116 ? -14.422 30.406 10.68 1 97.69 116 LYS A O 1
ATOM 878 N N . ILE A 1 117 ? -15.375 28.484 9.898 1 98.31 117 ILE A N 1
ATOM 879 C CA . ILE A 1 117 ? -15.914 29.219 8.758 1 98.31 117 ILE A CA 1
ATOM 880 C C . ILE A 1 117 ? -17.406 28.906 8.602 1 98.31 117 ILE A C 1
ATOM 882 O O . ILE A 1 117 ? -17.844 27.781 8.836 1 98.31 117 ILE A O 1
ATOM 886 N N . SER A 1 118 ? -18.188 29.906 8.109 1 98.56 118 SER A N 1
ATOM 887 C CA . SER A 1 118 ? -19.641 29.766 7.996 1 98.56 118 SER A CA 1
ATOM 888 C C . SER A 1 118 ? -20.078 29.656 6.539 1 98.56 118 SER A C 1
ATOM 890 O O . SER A 1 118 ? -21.25 29.422 6.25 1 98.56 118 SER A O 1
ATOM 892 N N . LYS A 1 119 ? -19.188 29.828 5.656 1 98.31 119 LYS A N 1
ATOM 893 C CA . LYS A 1 119 ? -19.422 29.672 4.227 1 98.31 119 LYS A CA 1
ATOM 894 C C . LYS A 1 119 ? -18.188 29.109 3.52 1 98.31 119 LYS A C 1
ATOM 896 O O . LYS A 1 119 ? -17.078 29.203 4.043 1 98.31 119 LYS A O 1
ATOM 901 N N . PRO A 1 120 ? -18.344 28.547 2.32 1 98.5 120 PRO A N 1
ATOM 902 C CA . PRO A 1 120 ? -17.203 27.969 1.607 1 98.5 120 PRO A CA 1
ATOM 903 C C . PRO A 1 120 ? -16.141 29.016 1.272 1 98.5 120 PRO A C 1
ATOM 905 O O . PRO A 1 120 ? -16.453 30.156 0.96 1 98.5 120 PRO A O 1
ATOM 908 N N . ILE A 1 121 ? -14.898 28.609 1.365 1 98.75 121 ILE A N 1
ATOM 909 C CA . ILE A 1 121 ? -13.82 29.375 0.755 1 98.75 121 ILE A CA 1
ATOM 910 C C . ILE A 1 121 ? -13.727 29.047 -0.733 1 98.75 121 ILE A C 1
ATOM 912 O O . ILE A 1 121 ? -13.031 28.109 -1.126 1 98.75 121 ILE A O 1
ATOM 916 N N . ARG A 1 122 ? -14.367 29.844 -1.502 1 97.81 122 ARG A N 1
ATOM 917 C CA . ARG A 1 122 ? -14.445 29.594 -2.938 1 97.81 122 ARG A CA 1
ATOM 918 C C . ARG A 1 122 ? -13.398 30.406 -3.693 1 97.81 122 ARG A C 1
ATOM 920 O O . ARG A 1 122 ? -13.273 31.609 -3.48 1 97.81 122 ARG A O 1
ATOM 927 N N . PHE A 1 123 ? -12.742 29.719 -4.559 1 97.69 123 PHE A N 1
ATOM 928 C CA . PHE A 1 123 ? -11.758 30.391 -5.398 1 97.69 123 PHE A CA 1
ATOM 929 C C . PHE A 1 123 ? -12.445 31.188 -6.5 1 97.69 123 PHE A C 1
ATOM 931 O O . PHE A 1 123 ? -13.562 30.859 -6.91 1 97.69 123 PHE A O 1
ATOM 938 N N . PRO A 1 124 ? -11.781 32.25 -6.996 1 95.25 124 PRO A N 1
ATOM 939 C CA . PRO A 1 124 ? -12.391 33.094 -8.008 1 95.25 124 PRO A CA 1
ATOM 940 C C . PRO A 1 124 ? -12.703 32.344 -9.305 1 95.25 124 PRO A C 1
ATOM 942 O O . PRO A 1 124 ? -11.977 31.438 -9.68 1 95.25 124 PRO A O 1
ATOM 945 N N . SER A 1 125 ? -13.656 32.906 -9.984 1 93.5 125 SER A N 1
ATOM 946 C CA . SER A 1 125 ? -14.141 32.281 -11.203 1 93.5 125 SER A CA 1
ATOM 947 C C . SER A 1 125 ? -13.234 32.594 -12.391 1 93.5 125 SER A C 1
ATOM 949 O O . SER A 1 125 ? -13.32 31.938 -13.43 1 93.5 125 SER A O 1
ATOM 951 N N . SER A 1 126 ? -12.367 33.656 -12.375 1 86.56 126 SER A N 1
ATOM 952 C CA . SER A 1 126 ? -11.594 34.188 -13.492 1 86.56 126 SER A CA 1
ATOM 953 C C . SER A 1 126 ? -10.391 33.312 -13.805 1 86.56 126 SER A C 1
ATOM 955 O O . SER A 1 126 ? -9.508 33.688 -14.562 1 86.56 126 SER A O 1
ATOM 957 N N . GLY A 1 127 ? -10.281 32.094 -13.555 1 90.19 127 GLY A N 1
ATOM 958 C CA . GLY A 1 127 ? -9.148 31.219 -13.828 1 90.19 127 GLY A CA 1
ATOM 959 C C . GLY A 1 127 ? -7.949 31.5 -12.945 1 90.19 127 GLY A C 1
ATOM 960 O O . GLY A 1 127 ? -7.355 32.594 -13.031 1 90.19 127 GLY A O 1
ATOM 961 N N . VAL A 1 128 ? -7.555 30.672 -12.156 1 95 128 VAL A N 1
ATOM 962 C CA . VAL A 1 128 ? -6.516 30.875 -11.156 1 95 128 VAL A CA 1
ATOM 963 C C . VAL A 1 128 ? -5.574 29.672 -11.141 1 95 128 VAL A C 1
ATOM 965 O O . VAL A 1 128 ? -6.02 28.516 -11.242 1 95 128 VAL A O 1
ATOM 968 N N . GLY A 1 129 ? -4.223 30.047 -11.18 1 97.06 129 GLY A N 1
ATOM 969 C CA . GLY A 1 129 ? -3.281 28.938 -11.109 1 97.06 129 GLY A CA 1
ATOM 970 C C . GLY A 1 129 ? -2.014 29.281 -10.344 1 97.06 129 GLY A C 1
ATOM 971 O O . GLY A 1 129 ? -1.75 30.453 -10.062 1 97.06 129 GLY A O 1
ATOM 972 N N . ASN A 1 130 ? -1.298 28.234 -9.945 1 97.69 130 ASN A N 1
ATOM 973 C CA . ASN A 1 130 ? 0.002 28.344 -9.297 1 97.69 130 ASN A CA 1
ATOM 974 C C . ASN A 1 130 ? -0.113 29.016 -7.93 1 97.69 130 ASN A C 1
ATOM 976 O O . ASN A 1 130 ? 0.512 30.047 -7.684 1 97.69 130 ASN A O 1
ATOM 980 N N . ILE A 1 131 ? -0.954 28.375 -7.082 1 97.56 131 ILE A N 1
ATOM 981 C CA . ILE A 1 131 ? -1.246 28.844 -5.73 1 97.56 131 ILE A CA 1
ATOM 982 C C . ILE A 1 131 ? -1.075 27.703 -4.738 1 97.56 131 ILE A C 1
ATOM 984 O O . ILE A 1 131 ? -1.418 26.562 -5.039 1 97.56 131 ILE A O 1
ATOM 988 N N . VAL A 1 132 ? -0.484 28.016 -3.564 1 98.25 132 VAL A N 1
ATOM 989 C CA . VAL A 1 132 ? -0.385 27.031 -2.484 1 98.25 132 VAL A CA 1
ATOM 990 C C . VAL A 1 132 ? -1.204 27.516 -1.285 1 98.25 132 VAL A C 1
ATOM 992 O O . VAL A 1 132 ? -1.13 28.672 -0.898 1 98.25 132 VAL A O 1
ATOM 995 N N . VAL A 1 133 ? -2.043 26.703 -0.711 1 98.5 133 VAL A N 1
ATOM 996 C CA . VAL A 1 133 ? -2.713 26.906 0.57 1 98.5 133 VAL A CA 1
ATOM 997 C C . VAL A 1 133 ? -2.219 25.859 1.577 1 98.5 133 VAL A C 1
ATOM 999 O O . VAL A 1 133 ? -2.25 24.656 1.306 1 98.5 133 VAL A O 1
ATOM 1002 N N . GLN A 1 134 ? -1.74 26.344 2.805 1 97.31 134 GLN A N 1
ATOM 1003 C CA . GLN A 1 134 ? -1.116 25.312 3.641 1 97.31 134 GLN A CA 1
ATOM 1004 C C . GLN A 1 134 ? -1.195 25.688 5.117 1 97.31 134 GLN A C 1
ATOM 1006 O O . GLN A 1 134 ? -1.271 26.875 5.461 1 97.31 134 GLN A O 1
ATOM 1011 N N . GLY A 1 135 ? -1.236 24.719 6.027 1 95.81 135 GLY A N 1
ATOM 1012 C CA . GLY A 1 135 ? -0.863 24.828 7.43 1 95.81 135 GLY A CA 1
ATOM 1013 C C . GLY A 1 135 ? -2 25.312 8.312 1 95.81 135 GLY A C 1
ATOM 1014 O O . GLY A 1 135 ? -2.07 26.484 8.664 1 95.81 135 GLY A O 1
ATOM 1015 N N . GLY A 1 136 ? -2.723 24.469 8.922 1 96.94 136 GLY A N 1
ATOM 1016 C CA . GLY A 1 136 ? -3.795 24.828 9.828 1 96.94 136 GLY A CA 1
ATOM 1017 C C . GLY A 1 136 ? -5.016 23.938 9.703 1 96.94 136 GLY A C 1
ATOM 1018 O O . GLY A 1 136 ? -4.91 22.797 9.273 1 96.94 136 GLY A O 1
ATOM 1019 N N . THR A 1 137 ? -6.117 24.469 10.258 1 98.19 137 THR A N 1
ATOM 1020 C CA . THR A 1 137 ? -7.379 23.734 10.242 1 98.19 137 THR A CA 1
ATOM 1021 C C . THR A 1 137 ? -8.523 24.641 9.797 1 98.19 137 THR A C 1
ATOM 1023 O O . THR A 1 137 ? -8.617 25.797 10.227 1 98.19 137 THR A O 1
ATOM 1026 N N . LEU A 1 138 ? -9.281 24.156 8.906 1 98.62 138 LEU A N 1
ATOM 1027 C CA . LEU A 1 138 ? -10.555 24.766 8.547 1 98.62 138 LEU A CA 1
ATOM 1028 C C . LEU A 1 138 ? -11.727 23.953 9.078 1 98.62 138 LEU A C 1
ATOM 1030 O O . LEU A 1 138 ? -11.82 22.75 8.805 1 98.62 138 LEU A O 1
ATOM 1034 N N . ARG A 1 139 ? -12.617 24.641 9.812 1 98.25 139 ARG A N 1
ATOM 1035 C CA . ARG A 1 139 ? -13.734 23.938 10.445 1 98.25 139 ARG A CA 1
ATOM 1036 C C . ARG A 1 139 ? -15.062 24.594 10.109 1 98.25 139 ARG A C 1
ATOM 1038 O O . ARG A 1 139 ? -15.211 25.812 10.266 1 98.25 139 ARG A O 1
ATOM 1045 N N . ALA A 1 140 ? -16.031 23.781 9.742 1 98.56 140 ALA A N 1
ATOM 1046 C CA . ALA A 1 140 ? -17.375 24.297 9.5 1 98.56 140 ALA A CA 1
ATOM 1047 C C . ALA A 1 140 ? -18.016 24.766 10.805 1 98.56 140 ALA A C 1
ATOM 1049 O O . ALA A 1 140 ? -17.938 24.078 11.828 1 98.56 140 ALA A O 1
ATOM 1050 N N . SER A 1 141 ? -18.656 25.938 10.711 1 97.75 141 SER A N 1
ATOM 1051 C CA . SER A 1 141 ? -19.469 26.391 11.844 1 97.75 141 SER A CA 1
ATOM 1052 C C . SER A 1 141 ? -20.859 25.781 11.797 1 97.75 141 SER A C 1
ATOM 1054 O O . SER A 1 141 ? -21.188 25.016 10.883 1 97.75 141 SER A O 1
ATOM 1056 N N . ASP A 1 142 ? -21.625 26.125 12.82 1 96.44 142 ASP A N 1
ATOM 1057 C CA . ASP A 1 142 ? -22.984 25.609 12.875 1 96.44 142 ASP A CA 1
ATOM 1058 C C . ASP A 1 142 ? -23.859 26.25 11.805 1 96.44 142 ASP A C 1
ATOM 1060 O O . ASP A 1 142 ? -24.969 25.781 11.539 1 96.44 142 ASP A O 1
ATOM 1064 N N . LYS A 1 143 ? -23.297 27.266 11.156 1 97.38 143 LYS A N 1
ATOM 1065 C CA . LYS A 1 143 ? -24.062 27.953 10.125 1 97.38 143 LYS A CA 1
ATOM 1066 C C . LYS A 1 143 ? -23.625 27.516 8.727 1 97.38 143 LYS A C 1
ATOM 1068 O O . LYS A 1 143 ? -24.219 27.922 7.73 1 97.38 143 LYS A O 1
ATOM 1073 N N . PHE A 1 144 ? -22.609 26.719 8.75 1 98.38 144 PHE A N 1
ATOM 1074 C CA . PHE A 1 144 ? -22.094 26.266 7.453 1 98.38 144 PHE A CA 1
ATOM 1075 C C . PHE A 1 144 ? -23.156 25.453 6.715 1 98.38 144 PHE A C 1
ATOM 1077 O O . PHE A 1 144 ? -23.812 24.609 7.305 1 98.38 144 PHE A O 1
ATOM 1084 N N . PRO A 1 145 ? -23.344 25.688 5.414 1 97.88 145 PRO A N 1
ATOM 1085 C CA . PRO A 1 145 ? -24.375 24.953 4.676 1 97.88 145 PRO A CA 1
ATOM 1086 C C . PRO A 1 145 ? -24.078 23.453 4.555 1 97.88 145 PRO A C 1
ATOM 1088 O O . PRO A 1 145 ? -22.922 23.078 4.316 1 97.88 145 PRO A O 1
ATOM 1091 N N . GLY A 1 146 ? -25.078 22.672 4.617 1 97.5 146 GLY A N 1
ATOM 1092 C CA . GLY A 1 146 ? -24.922 21.234 4.637 1 97.5 146 GLY A CA 1
ATOM 1093 C C . GLY A 1 146 ? -24.688 20.641 3.262 1 97.5 146 GLY A C 1
ATOM 1094 O O . GLY A 1 146 ? -24.297 19.469 3.143 1 97.5 146 GLY A O 1
ATOM 1095 N N . ASP A 1 147 ? -24.875 21.422 2.229 1 96.81 147 ASP A N 1
ATOM 1096 C CA . ASP A 1 147 ? -24.766 20.906 0.871 1 96.81 147 ASP A CA 1
ATOM 1097 C C . ASP A 1 147 ? -23.562 21.5 0.142 1 96.81 147 ASP A C 1
ATOM 1099 O O . ASP A 1 147 ? -23.5 21.469 -1.088 1 96.81 147 ASP A O 1
ATOM 1103 N N . ARG A 1 148 ? -22.672 22.094 0.901 1 98.25 148 ARG A N 1
ATOM 1104 C CA . ARG A 1 148 ? -21.5 22.734 0.325 1 98.25 148 ARG A CA 1
ATOM 1105 C C . ARG A 1 148 ? -20.219 22.094 0.857 1 98.25 148 ARG A C 1
ATOM 1107 O O . ARG A 1 148 ? -20.266 21.047 1.502 1 98.25 148 ARG A O 1
ATOM 1114 N N . HIS A 1 149 ? -19.062 22.578 0.39 1 98.75 149 HIS A N 1
ATOM 1115 C CA . HIS A 1 149 ? -17.766 22.078 0.806 1 98.75 149 HIS A CA 1
ATOM 1116 C C . HIS A 1 149 ? -16.891 23.203 1.372 1 98.75 149 HIS A C 1
ATOM 1118 O O . HIS A 1 149 ? -17.047 24.359 0.99 1 98.75 149 HIS A O 1
ATOM 1124 N N . LEU A 1 150 ? -15.992 22.859 2.262 1 98.88 150 LEU A N 1
ATOM 1125 C CA . LEU A 1 150 ? -15.18 23.859 2.938 1 98.88 150 LEU A CA 1
ATOM 1126 C C . LEU A 1 150 ? -14.375 24.688 1.93 1 98.88 150 LEU A C 1
ATOM 1128 O O . LEU A 1 150 ? -14.336 25.906 2.014 1 98.88 150 LEU A O 1
ATOM 1132 N N . ILE A 1 151 ? -13.734 23.984 1.011 1 98.81 151 ILE A N 1
ATOM 1133 C CA . ILE A 1 151 ? -13.039 24.625 -0.098 1 98.81 151 ILE A CA 1
ATOM 1134 C C . ILE A 1 151 ? -13.727 24.281 -1.414 1 98.81 151 ILE A C 1
ATOM 1136 O O . ILE A 1 151 ? -14.078 23.125 -1.651 1 98.81 151 ILE A O 1
ATOM 1140 N N . GLU A 1 152 ? -13.875 25.281 -2.252 1 98.38 152 GLU A N 1
ATOM 1141 C CA . GLU A 1 152 ? -14.516 25.031 -3.539 1 98.38 152 GLU A CA 1
ATOM 1142 C C . GLU A 1 152 ? -13.734 25.672 -4.68 1 98.38 152 GLU A C 1
ATOM 1144 O O . GLU A 1 152 ? -13.508 26.875 -4.684 1 98.38 152 GLU A O 1
ATOM 1149 N N . LEU A 1 153 ? -13.328 24.812 -5.652 1 97.75 153 LEU A N 1
ATOM 1150 C CA . LEU A 1 153 ? -12.812 25.25 -6.945 1 97.75 153 LEU A CA 1
ATOM 1151 C C . LEU A 1 153 ? -13.844 25.047 -8.039 1 97.75 153 LEU A C 1
ATOM 1153 O O . LEU A 1 153 ? -13.922 23.969 -8.641 1 97.75 153 LEU A O 1
ATOM 1157 N N . TRP A 1 154 ? -14.594 26.062 -8.305 1 94.88 154 TRP A N 1
ATOM 1158 C CA . TRP A 1 154 ? -15.5 26 -9.445 1 94.88 154 TRP A CA 1
ATOM 1159 C C . TRP A 1 154 ? -15.797 27.391 -9.977 1 94.88 154 TRP A C 1
ATOM 1161 O O . TRP A 1 154 ? -15.734 28.375 -9.227 1 94.88 154 TRP A O 1
ATOM 1171 N N . SER A 1 155 ? -16.047 27.406 -11.266 1 94.5 155 SER A N 1
ATOM 1172 C CA . SER A 1 155 ? -16.297 28.672 -11.953 1 94.5 155 SER A CA 1
ATOM 1173 C C . SER A 1 155 ? -17.781 28.812 -12.305 1 94.5 155 SER A C 1
ATOM 1175 O O . SER A 1 155 ? -18.438 27.844 -12.656 1 94.5 155 SER A O 1
ATOM 1177 N N . GLU A 1 156 ? -18.234 30.062 -12.242 1 90.94 156 GLU A N 1
ATOM 1178 C CA . GLU A 1 156 ? -19.594 30.359 -12.68 1 90.94 156 GLU A CA 1
ATOM 1179 C C . GLU A 1 156 ? -19.766 30.047 -14.164 1 90.94 156 GLU A C 1
ATOM 1181 O O . GLU A 1 156 ? -20.891 29.875 -14.641 1 90.94 156 GLU A O 1
ATOM 1186 N N . ASN A 1 157 ? -18.641 29.938 -14.836 1 87.31 157 ASN A N 1
ATOM 1187 C CA . ASN A 1 157 ? -18.656 29.672 -16.266 1 87.31 157 ASN A CA 1
ATOM 1188 C C . ASN A 1 157 ? -18.656 28.172 -16.562 1 87.31 157 ASN A C 1
ATOM 1190 O O . ASN A 1 157 ? -18.766 27.766 -17.719 1 87.31 157 ASN A O 1
ATOM 1194 N N . SER A 1 158 ? -18.562 27.438 -15.5 1 85 158 SER A N 1
ATOM 1195 C CA . SER A 1 158 ? -18.641 25.984 -15.68 1 85 158 SER A CA 1
ATOM 1196 C C . SER A 1 158 ? -20.047 25.547 -16.062 1 85 158 SER A C 1
ATOM 1198 O O . SER A 1 158 ? -21.031 26.078 -15.547 1 85 158 SER A O 1
ATOM 1200 N N . PRO A 1 159 ? -20.078 24.672 -17.062 1 78.56 159 PRO A N 1
ATOM 1201 C CA . PRO A 1 159 ? -21.406 24.172 -17.391 1 78.56 159 PRO A CA 1
ATOM 1202 C C . PRO A 1 159 ? -22.062 23.438 -16.234 1 78.56 159 PRO A C 1
ATOM 1204 O O . PRO A 1 159 ? -21.375 22.938 -15.336 1 78.56 159 PRO A O 1
ATOM 1207 N N . PRO A 1 160 ? -23.375 23.453 -16.375 1 67.81 160 PRO A N 1
ATOM 1208 C CA . PRO A 1 160 ? -24.078 22.766 -15.281 1 67.81 160 PRO A CA 1
ATOM 1209 C C . PRO A 1 160 ? -23.719 21.281 -15.203 1 67.81 160 PRO A C 1
ATOM 1211 O O . PRO A 1 160 ? -23.406 20.656 -16.219 1 67.81 160 PRO A O 1
ATOM 1214 N N . PHE A 1 161 ? -23.703 20.766 -13.977 1 61.88 161 PHE A N 1
ATOM 1215 C CA . PHE A 1 161 ? -23.188 19.438 -13.633 1 61.88 161 PHE A CA 1
ATOM 1216 C C . PHE A 1 161 ? -23.969 18.344 -14.367 1 61.88 161 PHE A C 1
ATOM 1218 O O . PHE A 1 161 ? -23.422 17.297 -14.672 1 61.88 161 PHE A O 1
ATOM 1225 N N . ASP A 1 162 ? -25.328 18.547 -14.5 1 54.56 162 ASP A N 1
ATOM 1226 C CA . ASP A 1 162 ? -26.172 17.547 -15.133 1 54.56 162 ASP A CA 1
ATOM 1227 C C . ASP A 1 162 ? -25.828 17.391 -16.609 1 54.56 162 ASP A C 1
ATOM 1229 O O . ASP A 1 162 ? -26.25 16.422 -17.25 1 54.56 162 ASP A O 1
ATOM 1233 N N . GLN A 1 163 ? -25.062 18.312 -17.078 1 53.31 163 GLN A N 1
ATOM 1234 C CA . GLN A 1 163 ? -24.656 18.203 -18.469 1 53.31 163 GLN A CA 1
ATOM 1235 C C . GLN A 1 163 ? -23.203 17.75 -18.578 1 53.31 163 GLN A C 1
ATOM 1237 O O . GLN A 1 163 ? -22.406 18.359 -19.297 1 53.31 163 GLN A O 1
ATOM 1242 N N . LEU A 1 164 ? -22.938 16.969 -17.734 1 52.16 164 LEU A N 1
ATOM 1243 C CA . LEU A 1 164 ? -21.594 16.453 -17.484 1 52.16 164 LEU A CA 1
ATOM 1244 C C . LEU A 1 164 ? -20.953 15.961 -18.781 1 52.16 164 LEU A C 1
ATOM 1246 O O . LEU A 1 164 ? -19.734 15.773 -18.844 1 52.16 164 LEU A O 1
ATOM 1250 N N . ARG A 1 165 ? -21.859 15.562 -19.719 1 49.09 165 ARG A N 1
ATOM 1251 C CA . ARG A 1 165 ? -21.328 15.023 -20.969 1 49.09 165 ARG A CA 1
ATOM 1252 C C . ARG A 1 165 ? -20.703 16.141 -21.812 1 49.09 165 ARG A C 1
ATOM 1254 O O . ARG A 1 165 ? -20.078 15.859 -22.844 1 49.09 165 ARG A O 1
ATOM 1261 N N . LEU A 1 166 ? -20.984 17.281 -21.344 1 47.81 166 LEU A N 1
ATOM 1262 C CA . LEU A 1 166 ? -20.438 18.328 -22.172 1 47.81 166 LEU A CA 1
ATOM 1263 C C . LEU A 1 166 ? -19 18.641 -21.766 1 47.81 166 LEU A C 1
ATOM 1265 O O . LEU A 1 166 ? -18.766 19.219 -20.703 1 47.81 166 LEU A O 1
ATOM 1269 N N . GLN A 1 167 ? -18.125 17.797 -21.906 1 50.5 167 GLN A N 1
ATOM 1270 C CA . GLN A 1 167 ? -16.703 18.109 -21.766 1 50.5 167 GLN A CA 1
ATOM 1271 C C . GLN A 1 167 ? -16.406 19.5 -22.297 1 50.5 167 GLN A C 1
ATOM 1273 O O . GLN A 1 167 ? -16.453 19.75 -23.5 1 50.5 167 GLN A O 1
ATOM 1278 N N . THR A 1 168 ? -16.953 20.469 -21.703 1 55.28 168 THR A N 1
ATOM 1279 C CA . THR A 1 168 ? -16.406 21.719 -22.188 1 55.28 168 THR A CA 1
ATOM 1280 C C . THR A 1 168 ? -14.891 21.766 -21.953 1 55.28 168 THR A C 1
ATOM 1282 O O . THR A 1 168 ? -14.383 21.141 -21.016 1 55.28 168 THR A O 1
ATOM 1285 N N . ASN A 1 169 ? -14.148 21.906 -22.922 1 63 169 ASN A N 1
ATOM 1286 C CA . ASN A 1 169 ? -12.695 22.047 -22.984 1 63 169 ASN A CA 1
ATOM 1287 C C . ASN A 1 169 ? -12.195 23.203 -22.141 1 63 169 ASN A C 1
ATOM 1289 O O . ASN A 1 169 ? -11.109 23.734 -22.359 1 63 169 ASN A O 1
ATOM 1293 N N . ALA A 1 170 ? -13.156 23.609 -21.172 1 82.75 170 ALA A N 1
ATOM 1294 C CA . ALA A 1 170 ? -12.609 24.766 -20.469 1 82.75 170 ALA A CA 1
ATOM 1295 C C . ALA A 1 170 ? -12.156 24.375 -19.062 1 82.75 170 ALA A C 1
ATOM 1297 O O . ALA A 1 170 ? -12.859 23.641 -18.359 1 82.75 170 ALA A O 1
ATOM 1298 N N . PHE A 1 171 ? -11.016 24.703 -18.703 1 93 171 PHE A N 1
ATOM 1299 C CA . PHE A 1 171 ? -10.43 24.578 -17.375 1 93 171 PHE A CA 1
ATOM 1300 C C . PHE A 1 171 ? -10.258 25.938 -16.719 1 93 171 PHE A C 1
ATOM 1302 O O . PHE A 1 171 ? -9.961 26.922 -17.391 1 93 171 PHE A O 1
ATOM 1309 N N . TYR A 1 172 ? -10.43 25.938 -15.406 1 95.56 172 TYR A N 1
ATOM 1310 C CA . TYR A 1 172 ? -10.406 27.234 -14.742 1 95.56 172 TYR A CA 1
ATOM 1311 C C . TYR A 1 172 ? -9.367 27.25 -13.617 1 95.56 172 TYR A C 1
ATOM 1313 O O . TYR A 1 172 ? -9.008 28.328 -13.117 1 95.56 172 TYR A O 1
ATOM 1321 N N . TYR A 1 173 ? -8.891 26.141 -13.242 1 97.25 173 TYR A N 1
ATOM 1322 C CA . TYR A 1 173 ? -7.918 26.047 -12.164 1 97.25 173 TYR A CA 1
ATOM 1323 C C . TYR A 1 173 ? -6.781 25.094 -12.531 1 97.25 173 TYR A C 1
ATOM 1325 O O . TYR A 1 173 ? -7.02 24.016 -13.078 1 97.25 173 TYR A O 1
ATOM 1333 N N . GLU A 1 174 ? -5.555 25.547 -12.312 1 97.88 174 GLU A N 1
ATOM 1334 C CA . GLU A 1 174 ? -4.387 24.734 -12.648 1 97.88 174 GLU A CA 1
ATOM 1335 C C . GLU A 1 174 ? -3.262 24.938 -11.641 1 97.88 174 GLU A C 1
ATOM 1337 O O . GLU A 1 174 ? -2.969 26.078 -11.25 1 97.88 174 GLU A O 1
ATOM 1342 N N . ASP A 1 175 ? -2.631 23.859 -11.195 1 98.25 175 ASP A N 1
ATOM 1343 C CA . ASP A 1 175 ? -1.441 23.891 -10.352 1 98.25 175 ASP A CA 1
ATOM 1344 C C . ASP A 1 175 ? -1.743 24.531 -9 1 98.25 175 ASP A C 1
ATOM 1346 O O . ASP A 1 175 ? -1.054 25.469 -8.578 1 98.25 175 ASP A O 1
ATOM 1350 N N . ILE A 1 176 ? -2.797 24.094 -8.383 1 98.56 176 ILE A N 1
ATOM 1351 C CA . ILE A 1 176 ? -3.148 24.5 -7.023 1 98.56 176 ILE A CA 1
ATOM 1352 C C . ILE A 1 176 ? -2.846 23.375 -6.047 1 98.56 176 ILE A C 1
ATOM 1354 O O . ILE A 1 176 ? -3.127 22.203 -6.336 1 98.56 176 ILE A O 1
ATOM 1358 N N . THR A 1 177 ? -2.213 23.719 -4.906 1 98.69 177 THR A N 1
ATOM 1359 C CA . THR A 1 177 ? -1.837 22.719 -3.912 1 98.69 177 THR A CA 1
ATOM 1360 C C . THR A 1 177 ? -2.459 23.047 -2.557 1 98.69 177 THR A C 1
ATOM 1362 O O . THR A 1 177 ? -2.373 24.188 -2.084 1 98.69 177 THR A O 1
ATOM 1365 N N . PHE A 1 178 ? -3.105 22.078 -1.95 1 98.75 178 PHE A N 1
ATOM 1366 C CA . PHE A 1 178 ? -3.512 22.094 -0.55 1 98.75 178 PHE A CA 1
ATOM 1367 C C . PHE A 1 178 ? -2.645 21.156 0.276 1 98.75 178 PHE A C 1
ATOM 1369 O O . PHE A 1 178 ? -2.576 19.953 -0.008 1 98.75 178 PHE A O 1
ATOM 1376 N N . ARG A 1 179 ? -2.018 21.688 1.34 1 97.56 179 ARG A N 1
ATOM 1377 C CA . ARG A 1 179 ? -1.047 20.875 2.061 1 97.56 179 ARG A CA 1
ATOM 1378 C C . ARG A 1 179 ? -1.141 21.109 3.564 1 97.56 179 ARG A C 1
ATOM 1380 O O . ARG A 1 179 ? -1.262 22.266 4.012 1 97.56 179 ARG A O 1
ATOM 1387 N N . ASP A 1 180 ? -1.12 20.047 4.379 1 97.06 180 ASP A N 1
ATOM 1388 C CA . ASP A 1 180 ? -1.015 20.109 5.836 1 97.06 180 ASP A CA 1
ATOM 1389 C C . ASP A 1 180 ? -2.225 20.828 6.441 1 97.06 180 ASP A C 1
ATOM 1391 O O . ASP A 1 180 ? -2.076 21.688 7.305 1 97.06 180 ASP A O 1
ATOM 1395 N N . ILE A 1 181 ? -3.342 20.469 5.938 1 98.38 181 ILE A N 1
ATOM 1396 C CA . ILE A 1 181 ? -4.566 21.078 6.441 1 98.38 181 ILE A CA 1
ATOM 1397 C C . ILE A 1 181 ? -5.5 20 6.977 1 98.38 181 ILE A C 1
ATOM 1399 O O . ILE A 1 181 ? -5.652 18.938 6.363 1 98.38 181 ILE A O 1
ATOM 1403 N N . LEU A 1 182 ? -6.027 20.172 8.133 1 98.62 182 LEU A N 1
ATOM 1404 C CA . LEU A 1 182 ? -7.172 19.375 8.57 1 98.62 182 LEU A CA 1
ATOM 1405 C C . LEU A 1 182 ? -8.484 20.031 8.156 1 98.62 182 LEU A C 1
ATOM 1407 O O . LEU A 1 182 ? -8.742 21.188 8.516 1 98.62 182 LEU A O 1
ATOM 1411 N N . PHE A 1 183 ? -9.25 19.375 7.344 1 98.81 183 PHE A N 1
ATOM 1412 C CA . PHE A 1 183 ? -10.586 19.797 6.938 1 98.81 183 PHE A CA 1
ATOM 1413 C C . PHE A 1 183 ? -11.648 19.141 7.809 1 98.81 183 PHE A C 1
ATOM 1415 O O . PHE A 1 183 ? -11.922 17.938 7.656 1 98.81 183 PHE A O 1
ATOM 1422 N N . ASP A 1 184 ? -12.258 19.891 8.664 1 98.69 184 ASP A N 1
ATOM 1423 C CA . ASP A 1 184 ? -13.289 19.375 9.547 1 98.69 184 ASP A CA 1
ATOM 1424 C C . ASP A 1 184 ? -14.672 19.906 9.164 1 98.69 184 ASP A C 1
ATOM 1426 O O . ASP A 1 184 ? -15.016 21.047 9.508 1 98.69 184 ASP A O 1
ATOM 1430 N N . SER A 1 185 ? -15.492 19.094 8.633 1 98.56 185 SER A N 1
ATOM 1431 C CA . SER A 1 185 ? -16.797 19.516 8.156 1 98.56 185 SER A CA 1
ATOM 1432 C C . SER A 1 185 ? -17.797 19.625 9.305 1 98.56 185 SER A C 1
ATOM 1434 O O . SER A 1 185 ? -18.922 20.094 9.117 1 98.56 185 SER A O 1
ATOM 1436 N N . SER A 1 186 ? -17.438 19.188 10.453 1 97.69 186 SER A N 1
ATOM 1437 C CA . SER A 1 186 ? -18.281 19.266 11.648 1 97.69 186 SER A CA 1
ATOM 1438 C C . SER A 1 186 ? -19.672 18.703 11.375 1 97.69 186 SER A C 1
ATOM 1440 O O . SER A 1 186 ? -20.688 19.281 11.797 1 97.69 186 SER A O 1
ATOM 1442 N N . TYR A 1 187 ? -19.672 17.688 10.57 1 97.56 187 TYR A N 1
ATOM 1443 C CA . TYR A 1 187 ? -20.859 16.953 10.172 1 97.56 187 TYR A CA 1
ATOM 1444 C C . TYR A 1 187 ? -21.812 17.859 9.391 1 97.56 187 TYR A C 1
ATOM 1446 O O . TYR A 1 187 ? -23.031 17.719 9.484 1 97.56 187 TYR A O 1
ATOM 1454 N N . ARG A 1 188 ? -21.203 18.828 8.672 1 96.44 188 ARG A N 1
ATOM 1455 C CA . ARG A 1 188 ? -21.953 19.672 7.742 1 96.44 188 ARG A CA 1
ATOM 1456 C C . ARG A 1 188 ? -21.25 19.75 6.391 1 96.44 188 ARG A C 1
ATOM 1458 O O . ARG A 1 188 ? -20.219 20.422 6.254 1 96.44 188 ARG A O 1
ATOM 1465 N N . GLY A 1 189 ? -21.828 19.094 5.395 1 96.75 189 GLY A N 1
ATOM 1466 C CA . GLY A 1 189 ? -21.297 19.172 4.039 1 96.75 189 GLY A CA 1
ATOM 1467 C C . GLY A 1 189 ? -20.047 18.328 3.834 1 96.75 189 GLY A C 1
ATOM 1468 O O . GLY A 1 189 ? -19.969 17.203 4.32 1 96.75 189 GLY A O 1
ATOM 1469 N N . GLY A 1 190 ? -19.125 18.938 2.889 1 98.56 190 GLY A N 1
ATOM 1470 C CA . GLY A 1 190 ? -17.953 18.156 2.51 1 98.56 190 GLY A CA 1
ATOM 1471 C C . GLY A 1 190 ? -16.656 18.938 2.646 1 98.56 190 GLY A C 1
ATOM 1472 O O . GLY A 1 190 ? -16.641 20.047 3.176 1 98.56 190 GLY A O 1
ATOM 1473 N N . GLY A 1 191 ? -15.547 18.344 2.322 1 98.81 191 GLY A N 1
ATOM 1474 C CA . GLY A 1 191 ? -14.234 18.938 2.484 1 98.81 191 GLY A CA 1
ATOM 1475 C C . GLY A 1 191 ? -13.836 19.828 1.321 1 98.81 191 GLY A C 1
ATOM 1476 O O . GLY A 1 191 ? -13.898 21.062 1.419 1 98.81 191 GLY A O 1
ATOM 1477 N N . ILE A 1 192 ? -13.562 19.156 0.122 1 98.88 192 ILE A N 1
ATOM 1478 C CA . ILE A 1 192 ? -13.102 19.922 -1.031 1 98.88 192 ILE A CA 1
ATOM 1479 C C . ILE A 1 192 ? -13.898 19.531 -2.268 1 98.88 192 ILE A C 1
ATOM 1481 O O . ILE A 1 192 ? -14.117 18.344 -2.523 1 98.88 192 ILE A O 1
ATOM 1485 N N . LEU A 1 193 ? -14.383 20.531 -2.98 1 98.44 193 LEU A N 1
ATOM 1486 C CA . LEU A 1 193 ? -14.992 20.375 -4.293 1 98.44 193 LEU A CA 1
ATOM 1487 C C . LEU A 1 193 ? -14.086 20.922 -5.387 1 98.44 193 LEU A C 1
ATOM 1489 O O . LEU A 1 193 ? -13.688 22.078 -5.344 1 98.44 193 LEU A O 1
ATOM 1493 N N . ILE A 1 194 ? -13.695 20.109 -6.375 1 97.94 194 ILE A N 1
ATOM 1494 C CA . ILE A 1 194 ? -12.836 20.5 -7.484 1 97.94 194 ILE A CA 1
ATOM 1495 C C . ILE A 1 194 ? -13.562 20.266 -8.805 1 97.94 194 ILE A C 1
ATOM 1497 O O . ILE A 1 194 ? -13.875 19.141 -9.164 1 97.94 194 ILE A O 1
ATOM 1501 N N . VAL A 1 195 ? -13.797 21.328 -9.516 1 96.38 195 VAL A N 1
ATOM 1502 C CA . VAL A 1 195 ? -14.539 21.219 -10.766 1 96.38 195 VAL A CA 1
ATOM 1503 C C . VAL A 1 195 ? -13.719 21.828 -11.906 1 96.38 195 VAL A C 1
ATOM 1505 O O . VAL A 1 195 ? -13.094 22.891 -11.734 1 96.38 195 VAL A O 1
ATOM 1508 N N . ASP A 1 196 ? -13.641 21.188 -13.047 1 95.19 196 ASP A N 1
ATOM 1509 C CA . ASP A 1 196 ? -13.031 21.719 -14.258 1 95.19 196 ASP A CA 1
ATOM 1510 C C . ASP A 1 196 ? -11.625 22.234 -13.984 1 95.19 196 ASP A C 1
ATOM 1512 O O . ASP A 1 196 ? -11.305 23.375 -14.328 1 95.19 196 ASP A O 1
ATOM 1516 N N . SER A 1 197 ? -10.828 21.406 -13.375 1 96.75 197 SER A N 1
ATOM 1517 C CA . SER A 1 197 ? -9.477 21.734 -12.945 1 96.75 197 SER A CA 1
ATOM 1518 C C . SER A 1 197 ? -8.461 20.734 -13.484 1 96.75 197 SER A C 1
ATOM 1520 O O . SER A 1 197 ? -8.82 19.625 -13.859 1 96.75 197 SER A O 1
ATOM 1522 N N . VAL A 1 198 ? -7.227 21.203 -13.617 1 97.19 198 VAL A N 1
ATOM 1523 C CA . VAL A 1 198 ? -6.168 20.297 -14.047 1 97.19 198 VAL A CA 1
ATOM 1524 C C . VAL A 1 198 ? -4.961 20.438 -13.117 1 97.19 198 VAL A C 1
ATOM 1526 O O . VAL A 1 198 ? -4.625 21.547 -12.695 1 97.19 198 VAL A O 1
ATOM 1529 N N . ARG A 1 199 ? -4.352 19.344 -12.812 1 98.44 199 ARG A N 1
ATOM 1530 C CA . ARG A 1 199 ? -3.096 19.297 -12.07 1 98.44 199 ARG A CA 1
ATOM 1531 C C . ARG A 1 199 ? -3.256 19.938 -10.695 1 98.44 199 ARG A C 1
ATOM 1533 O O . ARG A 1 199 ? -2.555 20.891 -10.352 1 98.44 199 ARG A O 1
ATOM 1540 N N . ILE A 1 200 ? -4.164 19.422 -9.906 1 98.75 200 ILE A N 1
ATOM 1541 C CA . ILE A 1 200 ? -4.41 19.828 -8.531 1 98.75 200 ILE A CA 1
ATOM 1542 C C . ILE A 1 200 ? -3.775 18.812 -7.574 1 98.75 200 ILE A C 1
ATOM 1544 O O . ILE A 1 200 ? -3.77 17.609 -7.844 1 98.75 200 ILE A O 1
ATOM 1548 N N . ARG A 1 201 ? -3.201 19.328 -6.457 1 98.75 201 ARG A N 1
ATOM 1549 C CA . ARG A 1 201 ? -2.609 18.438 -5.469 1 98.75 201 ARG A CA 1
ATOM 1550 C C . ARG A 1 201 ? -3.26 18.609 -4.102 1 98.75 201 ARG A C 1
ATOM 1552 O O . ARG A 1 201 ? -3.438 19.75 -3.641 1 98.75 201 ARG A O 1
ATOM 1559 N N . VAL A 1 202 ? -3.689 17.562 -3.518 1 98.81 202 VAL A N 1
ATOM 1560 C CA . VAL A 1 202 ? -4.074 17.469 -2.113 1 98.81 202 VAL A CA 1
ATOM 1561 C C . VAL A 1 202 ? -3.107 16.547 -1.372 1 98.81 202 VAL A C 1
ATOM 1563 O O . VAL A 1 202 ? -3.146 15.328 -1.548 1 98.81 202 VAL A O 1
ATOM 1566 N N . ASN A 1 203 ? -2.297 17.125 -0.504 1 97.94 203 ASN A N 1
ATOM 1567 C CA . ASN A 1 203 ? -1.173 16.391 0.064 1 97.94 203 ASN A CA 1
ATOM 1568 C C . ASN A 1 203 ? -1.1 16.562 1.579 1 97.94 203 ASN A C 1
ATOM 1570 O O . ASN A 1 203 ? -1.137 17.688 2.084 1 97.94 203 ASN A O 1
ATOM 1574 N N . ASN A 1 204 ? -1.024 15.422 2.312 1 97.12 204 ASN A N 1
ATOM 1575 C CA . ASN A 1 204 ? -0.835 15.422 3.76 1 97.12 204 ASN A CA 1
ATOM 1576 C C . ASN A 1 204 ? -1.979 16.141 4.473 1 97.12 204 ASN A C 1
ATOM 1578 O O . ASN A 1 204 ? -1.747 16.953 5.359 1 97.12 204 ASN A O 1
ATOM 1582 N N . CYS A 1 205 ? -3.15 15.859 4.051 1 98.56 205 CYS A N 1
ATOM 1583 C CA . CYS A 1 205 ? -4.328 16.469 4.656 1 98.56 205 CYS A CA 1
ATOM 1584 C C . CYS A 1 205 ? -5.145 15.445 5.43 1 98.56 205 CYS A C 1
ATOM 1586 O O . CYS A 1 205 ? -4.941 14.242 5.27 1 98.56 205 CYS A O 1
ATOM 1588 N N . PHE A 1 206 ? -5.902 15.883 6.352 1 98.62 206 PHE A N 1
ATOM 1589 C CA . PHE A 1 206 ? -6.809 15.086 7.164 1 98.62 206 PHE A CA 1
ATOM 1590 C C . PHE A 1 206 ? -8.242 15.586 7.027 1 98.62 206 PHE A C 1
ATOM 1592 O O . PHE A 1 206 ? -8.523 16.766 7.262 1 98.62 206 PHE A O 1
ATOM 1599 N N . PHE A 1 207 ? -9.172 14.758 6.59 1 98.88 207 PHE A N 1
ATOM 1600 C CA . PHE A 1 207 ? -10.57 15.109 6.422 1 98.88 207 PHE A CA 1
ATOM 1601 C C . PHE A 1 207 ? -11.43 14.43 7.484 1 98.88 207 PHE A C 1
ATOM 1603 O O . PHE A 1 207 ? -11.398 13.203 7.625 1 98.88 207 PHE A O 1
ATOM 1610 N N . LEU A 1 208 ? -12.234 15.25 8.164 1 98.38 208 LEU A N 1
ATOM 1611 C CA . LEU A 1 208 ? -13.047 14.695 9.242 1 98.38 208 LEU A CA 1
ATOM 1612 C C . LEU A 1 208 ? -14.484 15.203 9.148 1 98.38 208 LEU A C 1
ATOM 1614 O O . LEU A 1 208 ? -14.727 16.328 8.688 1 98.38 208 LEU A O 1
ATOM 1618 N N . HIS A 1 209 ? -15.422 14.406 9.531 1 98.56 209 HIS A N 1
ATOM 1619 C CA . HIS A 1 209 ? -16.812 14.711 9.852 1 98.56 209 HIS A CA 1
ATOM 1620 C C . HIS A 1 209 ? -17.562 15.188 8.617 1 98.56 209 HIS A C 1
ATOM 1622 O O . HIS A 1 209 ? -18.469 16.031 8.727 1 98.56 209 HIS A O 1
ATOM 1628 N N . PHE A 1 210 ? -17.109 14.805 7.445 1 98.69 210 PHE A N 1
ATOM 1629 C CA . PHE A 1 210 ? -17.906 15.086 6.262 1 98.69 210 PHE A CA 1
ATOM 1630 C C . PHE A 1 210 ? -19.203 14.281 6.277 1 98.69 210 PHE A C 1
ATOM 1632 O O . PHE A 1 210 ? -19.234 13.156 6.785 1 98.69 210 PHE A O 1
ATOM 1639 N N . THR A 1 211 ? -20.266 14.828 5.703 1 98.06 211 THR A N 1
ATOM 1640 C CA . THR A 1 211 ? -21.531 14.094 5.578 1 98.06 211 THR A CA 1
ATOM 1641 C C . THR A 1 211 ? -21.812 13.75 4.121 1 98.06 211 THR A C 1
ATOM 1643 O O . THR A 1 211 ? -22.562 12.82 3.832 1 98.06 211 THR A O 1
ATOM 1646 N N . THR A 1 212 ? -21.281 14.508 3.225 1 98.12 212 THR A N 1
ATOM 1647 C CA . THR A 1 212 ? -21.422 14.234 1.8 1 98.12 212 THR A CA 1
ATOM 1648 C C . THR A 1 212 ? -20.156 13.594 1.244 1 98.12 212 THR A C 1
ATOM 1650 O O . THR A 1 212 ? -20 12.367 1.323 1 98.12 212 THR A O 1
ATOM 1653 N N . GLN A 1 213 ? -19.203 14.461 0.814 1 98.62 213 GLN A N 1
ATOM 1654 C CA . GLN A 1 213 ? -17.938 13.93 0.329 1 98.62 213 GLN A CA 1
ATOM 1655 C C . GLN A 1 213 ? -16.75 14.586 1.029 1 98.62 213 GLN A C 1
ATOM 1657 O O . GLN A 1 213 ? -16.766 15.797 1.262 1 98.62 213 GLN A O 1
ATOM 1662 N N . GLY A 1 214 ? -15.75 13.789 1.399 1 98.88 214 GLY A N 1
ATOM 1663 C CA . GLY A 1 214 ? -14.492 14.414 1.786 1 98.88 214 GLY A CA 1
ATOM 1664 C C . GLY A 1 214 ? -13.859 15.219 0.667 1 98.88 214 GLY A C 1
ATOM 1665 O O . GLY A 1 214 ? -13.602 16.406 0.823 1 98.88 214 GLY A O 1
ATOM 1666 N N . ILE A 1 215 ? -13.641 14.508 -0.455 1 98.94 215 ILE A N 1
ATOM 1667 C CA . ILE A 1 215 ? -13.148 15.125 -1.681 1 98.94 215 ILE A CA 1
ATOM 1668 C C . ILE A 1 215 ? -14.031 14.719 -2.857 1 98.94 215 ILE A C 1
ATOM 1670 O O . ILE A 1 215 ? -14.336 13.531 -3.033 1 98.94 215 ILE A O 1
ATOM 1674 N N . ILE A 1 216 ? -14.43 15.633 -3.637 1 98.62 216 ILE A N 1
ATOM 1675 C CA . ILE A 1 216 ? -15.125 15.312 -4.875 1 98.62 216 ILE A CA 1
ATOM 1676 C C . ILE A 1 216 ? -14.5 16.078 -6.035 1 98.62 216 ILE A C 1
ATOM 1678 O O . ILE A 1 216 ? -14.25 17.281 -5.926 1 98.62 216 ILE A O 1
ATOM 1682 N N . VAL A 1 217 ? -14.18 15.383 -7.109 1 98.19 217 VAL A N 1
ATOM 1683 C CA . VAL A 1 217 ? -13.641 15.953 -8.336 1 98.19 217 VAL A CA 1
ATOM 1684 C C . VAL A 1 217 ? -14.617 15.711 -9.492 1 98.19 217 VAL A C 1
ATOM 1686 O O . VAL A 1 217 ? -15.07 14.586 -9.703 1 98.19 217 VAL A O 1
ATOM 1689 N N . LYS A 1 218 ? -14.961 16.719 -10.164 1 96.25 218 LYS A N 1
ATOM 1690 C CA . LYS A 1 218 ? -15.852 16.625 -11.312 1 96.25 218 LYS A CA 1
ATOM 1691 C C . LYS A 1 218 ? -15.195 17.188 -12.57 1 96.25 218 LYS A C 1
ATOM 1693 O O . LYS A 1 218 ? -14.789 18.359 -12.602 1 96.25 218 LYS A O 1
ATOM 1698 N N . ARG A 1 219 ? -15.156 16.375 -13.547 1 94.5 219 ARG A N 1
ATOM 1699 C CA . ARG A 1 219 ? -14.516 16.719 -14.805 1 94.5 219 ARG A CA 1
ATOM 1700 C C . ARG A 1 219 ? -13.07 17.156 -14.578 1 94.5 219 ARG A C 1
ATOM 1702 O O . ARG A 1 219 ? -12.523 16.984 -13.492 1 94.5 219 ARG A O 1
ATOM 1709 N N . GLY A 1 220 ? -12.336 17.594 -15.625 1 93.94 220 GLY A N 1
ATOM 1710 C CA . GLY A 1 220 ? -10.93 17.922 -15.508 1 93.94 220 GLY A CA 1
ATOM 1711 C C . GLY A 1 220 ? -10.023 16.703 -15.547 1 93.94 220 GLY A C 1
ATOM 1712 O O . GLY A 1 220 ? -10.406 15.664 -16.094 1 93.94 220 GLY A O 1
ATOM 1713 N N . HIS A 1 221 ? -8.75 16.969 -15.062 1 93.44 221 HIS A N 1
ATOM 1714 C CA . HIS A 1 221 ? -7.754 15.898 -15.148 1 93.44 221 HIS A CA 1
ATOM 1715 C C . HIS A 1 221 ? -6.652 16.094 -14.117 1 93.44 221 HIS A C 1
ATOM 1717 O O . HIS A 1 221 ? -6.371 17.219 -13.703 1 93.44 221 HIS A O 1
ATOM 1723 N N . GLU A 1 222 ? -6.094 14.945 -13.766 1 97.88 222 GLU A N 1
ATOM 1724 C CA . GLU A 1 222 ? -4.805 14.938 -13.078 1 97.88 222 GLU A CA 1
ATOM 1725 C C . GLU A 1 222 ? -4.902 15.602 -11.711 1 97.88 222 GLU A C 1
ATOM 1727 O O . GLU A 1 222 ? -4.117 16.5 -11.391 1 97.88 222 GLU A O 1
ATOM 1732 N N . THR A 1 223 ? -5.797 15.188 -10.867 1 98.69 223 THR A N 1
ATOM 1733 C CA . THR A 1 223 ? -5.781 15.469 -9.438 1 98.69 223 THR A CA 1
ATOM 1734 C C . THR A 1 223 ? -5.02 14.383 -8.68 1 98.69 223 THR A C 1
ATOM 1736 O O . THR A 1 223 ? -5.312 13.195 -8.828 1 98.69 223 THR A O 1
ATOM 1739 N N . PHE A 1 224 ? -3.994 14.812 -7.941 1 98.81 224 PHE A N 1
ATOM 1740 C CA . PHE A 1 224 ? -3.213 13.891 -7.125 1 98.81 224 PHE A CA 1
ATOM 1741 C C . PHE A 1 224 ? -3.559 14.047 -5.648 1 98.81 224 PHE A C 1
ATOM 1743 O O . PHE A 1 224 ? -3.406 15.133 -5.082 1 98.81 224 PHE A O 1
ATOM 1750 N N . ILE A 1 225 ? -4.09 13.008 -5.047 1 98.81 225 ILE A N 1
ATOM 1751 C CA . ILE A 1 225 ? -4.371 12.93 -3.617 1 98.81 225 ILE A CA 1
ATOM 1752 C C . ILE A 1 225 ? -3.381 11.984 -2.945 1 98.81 225 ILE A C 1
ATOM 1754 O O . ILE A 1 225 ? -3.328 10.797 -3.277 1 98.81 225 ILE A O 1
ATOM 1758 N N . SER A 1 226 ? -2.588 12.492 -2.016 1 98.19 226 SER A N 1
ATOM 1759 C CA . SER A 1 226 ? -1.552 11.625 -1.46 1 98.19 226 SER A CA 1
ATOM 1760 C C . SER A 1 226 ? -1.322 11.914 0.019 1 98.19 226 SER A C 1
ATOM 1762 O O . SER A 1 226 ? -1.448 13.062 0.458 1 98.19 226 SER A O 1
ATOM 1764 N N . SER A 1 227 ? -1.031 10.859 0.841 1 97.31 227 SER A N 1
ATOM 1765 C CA . SER A 1 227 ? -0.691 10.945 2.258 1 97.31 227 SER A CA 1
ATOM 1766 C C . SER A 1 227 ? -1.802 11.617 3.053 1 97.31 227 SER A C 1
ATOM 1768 O O . SER A 1 227 ? -1.538 12.516 3.857 1 97.31 227 SER A O 1
ATOM 1770 N N . CYS A 1 228 ? -3.004 11.195 2.727 1 98.56 228 CYS A N 1
ATOM 1771 C CA . CYS A 1 228 ? -4.164 11.789 3.377 1 98.56 228 CYS A CA 1
ATOM 1772 C C . CYS A 1 228 ? -4.906 10.758 4.219 1 98.56 228 CYS A C 1
ATOM 1774 O O . CYS A 1 228 ? -4.809 9.562 3.971 1 98.56 228 CYS A O 1
ATOM 1776 N N . PHE A 1 229 ? -5.535 11.219 5.223 1 98.75 229 PHE A N 1
ATOM 1777 C CA . PHE A 1 229 ? -6.465 10.438 6.027 1 98.75 229 PHE A CA 1
ATOM 1778 C C . PHE A 1 229 ? -7.875 11.008 5.938 1 98.75 229 PHE A C 1
ATOM 1780 O O . PHE A 1 229 ? -8.062 12.227 6 1 98.75 229 PHE A O 1
ATOM 1787 N N . LEU A 1 230 ? -8.828 10.156 5.742 1 98.81 230 LEU A N 1
ATOM 1788 C CA . LEU A 1 230 ? -10.203 10.641 5.652 1 98.81 230 LEU A CA 1
ATOM 1789 C C . LEU A 1 230 ? -11.141 9.773 6.496 1 98.81 230 LEU A C 1
ATOM 1791 O O . LEU A 1 230 ? -10.992 8.547 6.531 1 98.81 230 LEU A O 1
ATOM 1795 N N . GLY A 1 231 ? -12.102 10.406 7.152 1 98.56 231 GLY A N 1
ATOM 1796 C CA . GLY A 1 231 ? -13.164 9.688 7.844 1 98.56 231 GLY A CA 1
ATOM 1797 C C . GLY A 1 231 ? -14.266 10.602 8.344 1 98.56 231 GLY A C 1
ATOM 1798 O O . GLY A 1 231 ? -14 11.703 8.82 1 98.56 231 GLY A O 1
ATOM 1799 N N . GLN A 1 232 ? -15.414 10.141 8.242 1 98.25 232 GLN A N 1
ATOM 1800 C CA . GLN A 1 232 ? -16.562 10.852 8.797 1 98.25 232 GLN A CA 1
ATOM 1801 C C . GLN A 1 232 ? -16.469 10.938 10.32 1 98.25 232 GLN A C 1
ATOM 1803 O O . GLN A 1 232 ? -16.766 11.977 10.914 1 98.25 232 GLN A O 1
ATOM 1808 N N . HIS A 1 233 ? -16.094 9.93 10.906 1 96.75 233 HIS A N 1
ATOM 1809 C CA . HIS A 1 233 ? -15.852 9.82 12.336 1 96.75 233 HIS A CA 1
ATOM 1810 C C . HIS A 1 233 ? -14.414 9.391 12.625 1 96.75 233 HIS A C 1
ATOM 1812 O O . HIS A 1 233 ? -13.906 8.453 12 1 96.75 233 HIS A O 1
ATOM 1818 N N . SER A 1 234 ? -13.82 10.086 13.547 1 94.62 234 SER A N 1
ATOM 1819 C CA . SER A 1 234 ? -12.5 9.609 13.922 1 94.62 234 SER A CA 1
ATOM 1820 C C . SER A 1 234 ? -12.578 8.289 14.672 1 94.62 234 SER A C 1
ATOM 1822 O O . SER A 1 234 ? -13.18 8.211 15.75 1 94.62 234 SER A O 1
ATOM 1824 N N . THR A 1 235 ? -12.078 7.258 14.023 1 95 235 THR A N 1
ATOM 1825 C CA . THR A 1 235 ? -12.07 5.918 14.602 1 95 235 THR A CA 1
ATOM 1826 C C . THR A 1 235 ? -10.867 5.125 14.109 1 95 235 THR A C 1
ATOM 1828 O O . THR A 1 235 ? -10.25 5.48 13.102 1 95 235 THR A O 1
ATOM 1831 N N . ALA A 1 236 ? -10.469 4.16 14.914 1 91.69 236 ALA A N 1
ATOM 1832 C CA . ALA A 1 236 ? -9.414 3.229 14.523 1 91.69 236 ALA A CA 1
ATOM 1833 C C . ALA A 1 236 ? -9.969 1.818 14.344 1 91.69 236 ALA A C 1
ATOM 1835 O O . ALA A 1 236 ? -9.219 0.839 14.398 1 91.69 236 ALA A O 1
ATOM 1836 N N . GLY A 1 237 ? -11.266 1.74 14.156 1 89.19 237 GLY A N 1
ATOM 1837 C CA . GLY A 1 237 ? -11.938 0.459 14.008 1 89.19 237 GLY A CA 1
ATOM 1838 C C . GLY A 1 237 ? -12.828 0.112 15.18 1 89.19 237 GLY A C 1
ATOM 1839 O O . GLY A 1 237 ? -12.641 0.632 16.281 1 89.19 237 GLY A O 1
ATOM 1840 N N . GLY A 1 238 ? -13.852 -0.719 14.977 1 87.75 238 GLY A N 1
ATOM 1841 C CA . GLY A 1 238 ? -14.711 -1.225 16.031 1 87.75 238 GLY A CA 1
ATOM 1842 C C . GLY A 1 238 ? -15.672 -0.18 16.562 1 87.75 238 GLY A C 1
ATOM 1843 O O . GLY A 1 238 ? -16.109 -0.262 17.719 1 87.75 238 GLY A O 1
ATOM 1844 N N . ASP A 1 239 ? -15.914 0.827 15.812 1 92.38 239 ASP A N 1
ATOM 1845 C CA . ASP A 1 239 ? -16.844 1.87 16.234 1 92.38 239 ASP A CA 1
ATOM 1846 C C . ASP A 1 239 ? -18.25 1.311 16.406 1 92.38 239 ASP A C 1
ATOM 1848 O O . ASP A 1 239 ? -18.766 0.616 15.531 1 92.38 239 ASP A O 1
ATOM 1852 N N . LYS A 1 240 ? -18.844 1.633 17.5 1 93.62 240 LYS A N 1
ATOM 1853 C CA . LYS A 1 240 ? -20.172 1.103 17.812 1 93.62 240 LYS A CA 1
ATOM 1854 C C . LYS A 1 240 ? -21.219 1.595 16.812 1 93.62 240 LYS A C 1
ATOM 1856 O O . LYS A 1 240 ? -22.25 0.944 16.609 1 93.62 240 LYS A O 1
ATOM 1861 N N . ASP A 1 241 ? -20.953 2.777 16.203 1 95.69 241 ASP A N 1
ATOM 1862 C CA . ASP A 1 241 ? -21.938 3.363 15.289 1 95.69 241 ASP A CA 1
ATOM 1863 C C . ASP A 1 241 ? -21.531 3.145 13.828 1 95.69 241 ASP A C 1
ATOM 1865 O O . ASP A 1 241 ? -22.016 3.834 12.93 1 95.69 241 ASP A O 1
ATOM 1869 N N . GLU A 1 242 ? -20.656 2.229 13.57 1 97.75 242 GLU A N 1
ATOM 1870 C CA . GLU A 1 242 ? -20.125 1.979 12.242 1 97.75 242 GLU A CA 1
ATOM 1871 C C . GLU A 1 242 ? -21.234 1.761 11.219 1 97.75 242 GLU A C 1
ATOM 1873 O O . GLU A 1 242 ? -21.141 2.229 10.086 1 97.75 242 GLU A O 1
ATOM 1878 N N . LYS A 1 243 ? -22.297 1.062 11.617 1 97.69 243 LYS A N 1
ATOM 1879 C CA . LYS A 1 243 ? -23.375 0.724 10.703 1 97.69 243 LYS A CA 1
ATOM 1880 C C . LYS A 1 243 ? -24.031 1.981 10.141 1 97.69 243 LYS A C 1
ATOM 1882 O O . LYS A 1 243 ? -24.703 1.93 9.109 1 97.69 243 LYS A O 1
ATOM 1887 N N . TYR A 1 244 ? -23.828 3.168 10.805 1 97.75 244 TYR A N 1
ATOM 1888 C CA . TYR A 1 244 ? -24.516 4.391 10.398 1 97.75 244 TYR A CA 1
ATOM 1889 C C . TYR A 1 244 ? -23.562 5.32 9.641 1 97.75 244 TYR A C 1
ATOM 1891 O O . TYR A 1 244 ? -23.938 6.441 9.289 1 97.75 244 TYR A O 1
ATOM 1899 N N . PHE A 1 245 ? -22.297 4.855 9.469 1 98.38 245 PHE A N 1
ATOM 1900 C CA . PHE A 1 245 ? -21.406 5.684 8.672 1 98.38 245 PHE A CA 1
ATOM 1901 C C . PHE A 1 245 ? -22.031 6.012 7.32 1 98.38 245 PHE A C 1
ATOM 1903 O O . PHE A 1 245 ? -22.672 5.16 6.707 1 98.38 245 PHE A O 1
ATOM 1910 N N . SER A 1 246 ? -21.906 7.23 6.895 1 97.94 246 SER A N 1
ATOM 1911 C CA . SER A 1 246 ? -22.469 7.723 5.637 1 97.94 246 SER A CA 1
ATOM 1912 C C . SER A 1 246 ? -21.422 8.531 4.859 1 97.94 246 SER A C 1
ATOM 1914 O O . SER A 1 246 ? -20.266 8.594 5.25 1 97.94 246 SER A O 1
ATOM 1916 N N . GLY A 1 247 ? -21.781 9.094 3.727 1 98.19 247 GLY A N 1
ATOM 1917 C CA . GLY A 1 247 ? -20.891 9.906 2.906 1 98.19 247 GLY A CA 1
ATOM 1918 C C . GLY A 1 247 ? -19.922 9.078 2.09 1 98.19 247 GLY A C 1
ATOM 1919 O O . GLY A 1 247 ? -19.922 7.852 2.172 1 98.19 247 GLY A O 1
ATOM 1920 N N . THR A 1 248 ? -19.219 9.727 1.249 1 98.88 248 THR A N 1
ATOM 1921 C CA . THR A 1 248 ? -18.156 9.164 0.421 1 98.88 248 THR A CA 1
ATOM 1922 C C . THR A 1 248 ? -16.828 9.891 0.671 1 98.88 248 THR A C 1
ATOM 1924 O O . THR A 1 248 ? -16.781 11.117 0.608 1 98.88 248 THR A O 1
ATOM 1927 N N . ALA A 1 249 ? -15.797 9.188 0.985 1 98.94 249 ALA A N 1
ATOM 1928 C CA . ALA A 1 249 ? -14.547 9.859 1.314 1 98.94 249 ALA A CA 1
ATOM 1929 C C . ALA A 1 249 ? -13.945 10.539 0.087 1 98.94 249 ALA A C 1
ATOM 1931 O O . ALA A 1 249 ? -13.672 11.742 0.109 1 98.94 249 ALA A O 1
ATOM 1932 N N . ILE A 1 250 ? -13.797 9.766 -1.016 1 98.94 250 ILE A N 1
ATOM 1933 C CA . ILE A 1 250 ? -13.258 10.312 -2.254 1 98.94 250 ILE A CA 1
ATOM 1934 C C . ILE A 1 250 ? -14.164 9.938 -3.424 1 98.94 250 ILE A C 1
ATOM 1936 O O . ILE A 1 250 ? -14.422 8.758 -3.658 1 98.94 250 ILE A O 1
ATOM 1940 N N . ASP A 1 251 ? -14.625 10.898 -4.133 1 98.75 251 ASP A N 1
ATOM 1941 C CA . ASP A 1 251 ? -15.469 10.719 -5.309 1 98.75 251 ASP A CA 1
ATOM 1942 C C . ASP A 1 251 ? -14.82 11.32 -6.551 1 98.75 251 ASP A C 1
ATOM 1944 O O . ASP A 1 251 ? -14.75 12.547 -6.688 1 98.75 251 ASP A O 1
ATOM 1948 N N . LEU A 1 252 ? -14.391 10.508 -7.508 1 98.44 252 LEU A N 1
ATOM 1949 C CA . LEU A 1 252 ? -13.711 10.969 -8.703 1 98.44 252 LEU A CA 1
ATOM 1950 C C . LEU A 1 252 ? -14.594 10.812 -9.938 1 98.44 252 LEU A C 1
ATOM 1952 O O . LEU A 1 252 ? -14.578 9.773 -10.602 1 98.44 252 LEU A O 1
ATOM 1956 N N . ASN A 1 253 ? -15.312 11.734 -10.211 1 97.06 253 ASN A N 1
ATOM 1957 C CA . ASN A 1 253 ? -15.984 11.852 -11.5 1 97.06 253 ASN A CA 1
ATOM 1958 C C . ASN A 1 253 ? -15.133 12.617 -12.516 1 97.06 253 ASN A C 1
ATOM 1960 O O . ASN A 1 253 ? -15.562 13.633 -13.055 1 97.06 253 ASN A O 1
ATOM 1964 N N . SER A 1 254 ? -13.945 12.148 -12.68 1 95.88 254 SER A N 1
ATOM 1965 C CA . SER A 1 254 ? -12.836 12.766 -13.406 1 95.88 254 SER A CA 1
ATOM 1966 C C . SER A 1 254 ? -11.844 11.719 -13.898 1 95.88 254 SER A C 1
ATOM 1968 O O . SER A 1 254 ? -11.742 10.641 -13.32 1 95.88 254 SER A O 1
ATOM 1970 N N . ASN A 1 255 ? -11.094 12.031 -14.992 1 96.38 255 ASN A N 1
ATOM 1971 C CA . ASN A 1 255 ? -10.141 11.094 -15.578 1 96.38 255 ASN A CA 1
ATOM 1972 C C . ASN A 1 255 ? -8.719 11.375 -15.109 1 96.38 255 ASN A C 1
ATOM 1974 O O . ASN A 1 255 ? -8.406 12.492 -14.688 1 96.38 255 ASN A O 1
ATOM 1978 N N . ASP A 1 256 ? -7.816 10.391 -15.234 1 97.94 256 ASP A N 1
ATOM 1979 C CA . ASP A 1 256 ? -6.367 10.539 -15.133 1 97.94 256 ASP A CA 1
ATOM 1980 C C . ASP A 1 256 ? -5.953 10.984 -13.734 1 97.94 256 ASP A C 1
ATOM 1982 O O . ASP A 1 256 ? -5.039 11.805 -13.586 1 97.94 256 ASP A O 1
ATOM 1986 N N . ASN A 1 257 ? -6.633 10.602 -12.648 1 98.69 257 ASN A N 1
ATOM 1987 C CA . ASN A 1 257 ? -6.273 10.977 -11.289 1 98.69 257 ASN A CA 1
ATOM 1988 C C . ASN A 1 257 ? -5.465 9.875 -10.602 1 98.69 257 ASN A C 1
ATOM 1990 O O . ASN A 1 257 ? -5.477 8.727 -11.039 1 98.69 257 ASN A O 1
ATOM 1994 N N . ALA A 1 258 ? -4.727 10.242 -9.594 1 98.75 258 ALA A N 1
ATOM 1995 C CA . ALA A 1 258 ? -3.965 9.289 -8.789 1 98.75 258 ALA A CA 1
ATOM 1996 C C . ALA A 1 258 ? -4.23 9.492 -7.301 1 98.75 258 ALA A C 1
ATOM 1998 O O . ALA A 1 258 ? -4.191 10.617 -6.805 1 98.75 258 ALA A O 1
ATOM 1999 N N . VAL A 1 259 ? -4.617 8.453 -6.609 1 98.81 259 VAL A N 1
ATOM 2000 C CA . VAL A 1 259 ? -4.738 8.406 -5.156 1 98.81 259 VAL A CA 1
ATOM 2001 C C . VAL A 1 259 ? -3.676 7.477 -4.574 1 98.81 259 VAL A C 1
ATOM 2003 O O . VAL A 1 259 ? -3.666 6.277 -4.863 1 98.81 259 VAL A O 1
ATOM 2006 N N . THR A 1 260 ? -2.793 8.031 -3.756 1 97.81 260 THR A N 1
ATOM 2007 C CA . THR A 1 260 ? -1.633 7.262 -3.314 1 97.81 260 THR A CA 1
ATOM 2008 C C . THR A 1 260 ? -1.452 7.379 -1.803 1 97.81 260 THR A C 1
ATOM 2010 O O . THR A 1 260 ? -1.401 8.484 -1.262 1 97.81 260 THR A O 1
ATOM 2013 N N . ASP A 1 261 ? -1.324 6.238 -1.076 1 96 261 ASP A N 1
ATOM 2014 C CA . ASP A 1 261 ? -1.077 6.199 0.362 1 96 261 ASP A CA 1
ATOM 2015 C C . ASP A 1 261 ? -2.135 6.996 1.124 1 96 261 ASP A C 1
ATOM 2017 O O . ASP A 1 261 ? -1.812 7.969 1.81 1 96 261 ASP A O 1
ATOM 2021 N N . VAL A 1 262 ? -3.27 6.547 0.971 1 98.5 262 VAL A N 1
ATOM 2022 C CA . VAL A 1 262 ? -4.426 7.145 1.629 1 98.5 262 VAL A CA 1
ATOM 2023 C C . VAL A 1 262 ? -5.121 6.105 2.504 1 98.5 262 VAL A C 1
ATOM 2025 O O . VAL A 1 262 ? -5.234 4.938 2.119 1 98.5 262 VAL A O 1
ATOM 2028 N N . ALA A 1 263 ? -5.488 6.496 3.711 1 98.81 263 ALA A N 1
ATOM 2029 C CA . ALA A 1 263 ? -6.297 5.625 4.559 1 98.81 263 ALA A CA 1
ATOM 2030 C C . ALA A 1 263 ? -7.684 6.219 4.789 1 98.81 263 ALA A C 1
ATOM 2032 O O . ALA A 1 263 ? -7.816 7.414 5.07 1 98.81 263 ALA A O 1
ATOM 2033 N N . ILE A 1 264 ? -8.656 5.461 4.613 1 98.88 264 ILE A N 1
ATOM 2034 C CA . ILE A 1 264 ? -10.047 5.852 4.82 1 98.88 264 ILE A CA 1
ATOM 2035 C C . ILE A 1 264 ? -10.664 4.996 5.922 1 98.88 264 ILE A C 1
ATOM 2037 O O . ILE A 1 264 ? -10.836 3.785 5.754 1 98.88 264 ILE A O 1
ATOM 2041 N N . PHE A 1 265 ? -11.148 5.625 7.023 1 98.5 265 PHE A N 1
ATOM 2042 C CA . PHE A 1 265 ? -11.414 4.824 8.211 1 98.5 265 PHE A CA 1
ATOM 2043 C C . PHE A 1 265 ? -12.883 4.918 8.609 1 98.5 265 PHE A C 1
ATOM 2045 O O . PHE A 1 265 ? -13.344 4.168 9.469 1 98.5 265 PHE A O 1
ATOM 2052 N N . SER A 1 266 ? -13.625 5.797 7.953 1 98.69 266 SER A N 1
ATOM 2053 C CA . SER A 1 266 ? -15.062 5.852 8.188 1 98.69 266 SER A CA 1
ATOM 2054 C C . SER A 1 266 ? -15.781 6.578 7.051 1 98.69 266 SER A C 1
ATOM 2056 O O . SER A 1 266 ? -15.516 7.754 6.793 1 98.69 266 SER A O 1
ATOM 2058 N N . ALA A 1 267 ? -16.656 6.023 6.43 1 98.88 267 ALA A N 1
ATOM 2059 C CA . ALA A 1 267 ? -17.5 6.445 5.32 1 98.88 267 ALA A CA 1
ATOM 2060 C C . ALA A 1 267 ? -18.375 5.297 4.836 1 98.88 267 ALA A C 1
ATOM 2062 O O . ALA A 1 267 ? -18.078 4.129 5.07 1 98.88 267 ALA A O 1
ATOM 2063 N N . ALA A 1 268 ? -19.469 5.602 4.211 1 98.88 268 ALA A N 1
ATOM 2064 C CA . ALA A 1 268 ? -20.25 4.539 3.572 1 98.88 268 ALA A CA 1
ATOM 2065 C C . ALA A 1 268 ? -19.484 3.938 2.396 1 98.88 268 ALA A C 1
ATOM 2067 O O . ALA A 1 268 ? -19.5 2.719 2.199 1 98.88 268 ALA A O 1
ATOM 2068 N N . ILE A 1 269 ? -18.953 4.777 1.599 1 98.94 269 ILE A N 1
ATOM 2069 C CA . ILE A 1 269 ? -18.109 4.359 0.488 1 98.94 269 ILE A CA 1
ATOM 2070 C C . ILE A 1 269 ? -16.734 5.02 0.613 1 98.94 269 ILE A C 1
ATOM 2072 O O . ILE A 1 269 ? -16.641 6.223 0.858 1 98.94 269 ILE A O 1
ATOM 2076 N N . GLY A 1 270 ? -15.68 4.258 0.513 1 98.94 270 GLY A N 1
ATOM 2077 C CA . GLY A 1 270 ? -14.344 4.82 0.566 1 98.94 270 GLY A CA 1
ATOM 2078 C C . GLY A 1 270 ? -13.992 5.648 -0.656 1 98.94 270 GLY A C 1
ATOM 2079 O O . GLY A 1 270 ? -13.914 6.875 -0.577 1 98.94 270 GLY A O 1
ATOM 2080 N N . VAL A 1 271 ? -13.859 4.957 -1.813 1 98.94 271 VAL A N 1
ATOM 2081 C CA . VAL A 1 271 ? -13.555 5.637 -3.07 1 98.94 271 VAL A CA 1
ATOM 2082 C C . VAL A 1 271 ? -14.578 5.234 -4.133 1 98.94 271 VAL A C 1
ATOM 2084 O O . VAL A 1 271 ? -14.891 4.051 -4.285 1 98.94 271 VAL A O 1
ATOM 2087 N N . VAL A 1 272 ? -15.07 6.188 -4.852 1 98.81 272 VAL A N 1
ATOM 2088 C CA . VAL A 1 272 ? -15.883 5.926 -6.031 1 98.81 272 VAL A CA 1
ATOM 2089 C C . VAL A 1 272 ? -15.172 6.441 -7.281 1 98.81 272 VAL A C 1
ATOM 2091 O O . VAL A 1 272 ? -14.727 7.59 -7.32 1 98.81 272 VAL A O 1
ATOM 2094 N N . LEU A 1 273 ? -15.039 5.602 -8.266 1 98.56 273 LEU A N 1
ATOM 2095 C CA . LEU A 1 273 ? -14.445 5.953 -9.555 1 98.56 273 LEU A CA 1
ATOM 2096 C C . LEU A 1 273 ? -15.508 6.016 -10.641 1 98.56 273 LEU A C 1
ATOM 2098 O O . LEU A 1 273 ? -16.109 4.996 -10.992 1 98.56 273 LEU A O 1
ATOM 2102 N N . ARG A 1 274 ? -15.648 7.18 -11.195 1 96.75 274 ARG A N 1
ATOM 2103 C CA . ARG A 1 274 ? -16.672 7.398 -12.219 1 96.75 274 ARG A CA 1
ATOM 2104 C C . ARG A 1 274 ? -16.047 7.902 -13.516 1 96.75 274 ARG A C 1
ATOM 2106 O O . ARG A 1 274 ? -16.75 8.297 -14.445 1 96.75 274 ARG A O 1
ATOM 2113 N N . GLY A 1 275 ? -14.758 8.047 -13.578 1 96.62 275 GLY A N 1
ATOM 2114 C CA . GLY A 1 275 ? -14 8.422 -14.758 1 96.62 275 GLY A CA 1
ATOM 2115 C C . GLY A 1 275 ? -12.945 7.402 -15.141 1 96.62 275 GLY A C 1
ATOM 2116 O O . GLY A 1 275 ? -12.695 6.453 -14.398 1 96.62 275 GLY A O 1
ATOM 2117 N N . GLN A 1 276 ? -12.305 7.617 -16.266 1 96.56 276 GLN A N 1
ATOM 2118 C CA . GLN A 1 276 ? -11.359 6.652 -16.828 1 96.56 276 GLN A CA 1
ATOM 2119 C C . GLN A 1 276 ? -9.93 6.953 -16.375 1 96.56 276 GLN A C 1
ATOM 2121 O O . GLN A 1 276 ? -9.648 8.055 -15.898 1 96.56 276 GLN A O 1
ATOM 2126 N N . ALA A 1 277 ? -9.07 5.945 -16.562 1 98 277 ALA A N 1
ATOM 2127 C CA . ALA A 1 277 ? -7.613 6.055 -16.516 1 98 277 ALA A CA 1
ATOM 2128 C C . ALA A 1 277 ? -7.152 6.543 -15.141 1 98 277 ALA A C 1
ATOM 2130 O O . ALA A 1 277 ? -6.195 7.312 -15.039 1 98 277 ALA A O 1
ATOM 2131 N N . ASN A 1 278 ? -7.891 6.191 -14.07 1 98.62 278 ASN A N 1
ATOM 2132 C CA . ASN A 1 278 ? -7.461 6.492 -12.711 1 98.62 278 ASN A CA 1
ATOM 2133 C C . ASN A 1 278 ? -6.57 5.391 -12.141 1 98.62 278 ASN A C 1
ATOM 2135 O O . ASN A 1 278 ? -6.555 4.27 -12.656 1 98.62 278 ASN A O 1
ATOM 2139 N N . ILE A 1 279 ? -5.797 5.738 -11.125 1 98.69 279 ILE A N 1
ATOM 2140 C CA . ILE A 1 279 ? -4.973 4.738 -10.453 1 98.69 279 ILE A CA 1
ATOM 2141 C C . ILE A 1 279 ? -5.031 4.949 -8.938 1 98.69 279 ILE A C 1
ATOM 2143 O O . ILE A 1 279 ? -4.926 6.082 -8.461 1 98.69 279 ILE A O 1
ATOM 2147 N N . LEU A 1 280 ? -5.371 3.912 -8.258 1 98.75 280 LEU A N 1
ATOM 2148 C CA . LEU A 1 280 ? -5.246 3.84 -6.805 1 98.75 280 LEU A CA 1
ATOM 2149 C C . LEU A 1 280 ? -4.039 2.996 -6.406 1 98.75 280 LEU A C 1
ATOM 2151 O O . LEU A 1 280 ? -3.881 1.869 -6.879 1 98.75 280 LEU A O 1
ATOM 2155 N N . THR A 1 281 ? -3.18 3.537 -5.586 1 98.06 281 THR A N 1
ATOM 2156 C CA . THR A 1 281 ? -2.004 2.814 -5.117 1 98.06 281 THR A CA 1
ATOM 2157 C C . THR A 1 281 ? -1.877 2.912 -3.6 1 98.06 281 THR A C 1
ATOM 2159 O O . THR A 1 281 ? -1.729 4.008 -3.053 1 98.06 281 THR A O 1
ATOM 2162 N N . GLY A 1 282 ? -1.92 1.788 -2.928 1 97.31 282 GLY A N 1
ATOM 2163 C CA . GLY A 1 282 ? -1.689 1.771 -1.491 1 97.31 282 GLY A CA 1
ATOM 2164 C C . GLY A 1 282 ? -2.822 2.393 -0.698 1 97.31 282 GLY A C 1
ATOM 2165 O O . GLY A 1 282 ? -2.594 3.008 0.346 1 97.31 282 GLY A O 1
ATOM 2166 N N . VAL A 1 283 ? -4.004 2.318 -1.203 1 98.75 283 VAL A N 1
ATOM 2167 C CA . VAL A 1 283 ? -5.156 2.848 -0.48 1 98.75 283 VAL A CA 1
ATOM 2168 C C . VAL A 1 283 ? -5.652 1.812 0.527 1 98.75 283 VAL A C 1
ATOM 2170 O O . VAL A 1 283 ? -5.848 0.644 0.181 1 98.75 283 VAL A O 1
ATOM 2173 N N . HIS A 1 284 ? -5.75 2.213 1.782 1 98.75 284 HIS A N 1
ATOM 2174 C CA . HIS A 1 284 ? -6.25 1.374 2.867 1 98.75 284 HIS A CA 1
ATOM 2175 C C . HIS A 1 284 ? -7.66 1.781 3.273 1 98.75 284 HIS A C 1
ATOM 2177 O O . HIS A 1 284 ? -7.867 2.873 3.807 1 98.75 284 HIS A O 1
ATOM 2183 N N . CYS A 1 285 ? -8.586 0.911 3.031 1 98.75 285 CYS A N 1
ATOM 2184 C CA . CYS A 1 285 ? -9.977 1.191 3.369 1 98.75 285 CYS A CA 1
ATOM 2185 C C . CYS A 1 285 ? -10.453 0.301 4.512 1 98.75 285 CYS A C 1
ATOM 2187 O O . CYS A 1 285 ? -10.359 -0.925 4.43 1 98.75 285 CYS A O 1
ATOM 2189 N N . TYR A 1 286 ? -10.883 0.813 5.527 1 98.5 286 TYR A N 1
ATOM 2190 C CA . TYR A 1 286 ? -11.695 0.156 6.539 1 98.5 286 TYR A CA 1
ATOM 2191 C C . TYR A 1 286 ? -12.844 1.054 6.98 1 98.5 286 TYR A C 1
ATOM 2193 O O . TYR A 1 286 ? -13.18 1.109 8.172 1 98.5 286 TYR A O 1
ATOM 2201 N N . ASN A 1 287 ? -13.445 1.697 6.059 1 98.75 287 ASN A N 1
ATOM 2202 C CA . ASN A 1 287 ? -14.43 2.766 6.195 1 98.75 287 ASN A CA 1
ATOM 2203 C C . ASN A 1 287 ? -15.75 2.24 6.75 1 98.75 287 ASN A C 1
ATOM 2205 O O . ASN A 1 287 ? -16.438 2.945 7.484 1 98.75 287 ASN A O 1
ATOM 2209 N N . LYS A 1 288 ? -16.188 1.167 6.32 1 98.69 288 LYS A N 1
ATOM 2210 C CA . LYS A 1 288 ? -17.422 0.506 6.742 1 98.69 288 LYS A CA 1
ATOM 2211 C C . LYS A 1 288 ? -17.469 -0.934 6.242 1 98.69 288 LYS A C 1
ATOM 2213 O O . LYS A 1 288 ? -17.234 -1.193 5.059 1 98.69 288 LYS A O 1
ATOM 2218 N N . ALA A 1 289 ? -17.75 -1.787 7.105 1 98.56 289 ALA A N 1
ATOM 2219 C CA . ALA A 1 289 ? -17.766 -3.201 6.742 1 98.56 289 ALA A CA 1
ATOM 2220 C C . ALA A 1 289 ? -18.859 -3.484 5.711 1 98.56 289 ALA A C 1
ATOM 2222 O O . ALA A 1 289 ? -19.953 -2.926 5.785 1 98.56 289 ALA A O 1
ATOM 2223 N N . THR A 1 290 ? -18.516 -4.418 4.887 1 98.12 290 THR A N 1
ATOM 2224 C CA . THR A 1 290 ? -19.484 -4.848 3.883 1 98.12 290 THR A CA 1
ATOM 2225 C C . THR A 1 290 ? -20.75 -5.406 4.547 1 98.12 290 THR A C 1
ATOM 2227 O O . THR A 1 290 ? -21.859 -5.219 4.043 1 98.12 290 THR A O 1
ATOM 2230 N N . SER A 1 291 ? -20.656 -6.074 5.676 1 96.69 291 SER A N 1
ATOM 2231 C CA . SER A 1 291 ? -21.797 -6.633 6.402 1 96.69 291 SER A CA 1
ATOM 2232 C C . SER A 1 291 ? -22.734 -5.531 6.879 1 96.69 291 SER A C 1
ATOM 2234 O O . SER A 1 291 ? -23.906 -5.789 7.145 1 96.69 291 SER A O 1
ATOM 2236 N N . PHE A 1 292 ? -22.234 -4.277 6.965 1 98.06 292 PHE A N 1
ATOM 2237 C CA . PHE A 1 292 ? -23.047 -3.129 7.352 1 98.06 292 PHE A CA 1
ATOM 2238 C C . PHE A 1 292 ? -23.453 -2.314 6.133 1 98.06 292 PHE A C 1
ATOM 2240 O O . PHE A 1 292 ? -24.016 -1.224 6.266 1 98.06 292 PHE A O 1
ATOM 2247 N N . GLY A 1 293 ? -23.141 -2.77 4.977 1 98.06 293 GLY A N 1
ATOM 2248 C CA . GLY A 1 293 ? -23.516 -2.1 3.74 1 98.06 293 GLY A CA 1
ATOM 2249 C C . GLY A 1 293 ? -22.406 -1.222 3.186 1 98.06 293 GLY A C 1
ATOM 2250 O O . GLY A 1 293 ? -22.609 -0.491 2.215 1 98.06 293 GLY A O 1
ATOM 2251 N N . GLY A 1 294 ? -21.234 -1.264 3.732 1 98.75 294 GLY A N 1
ATOM 2252 C CA . GLY A 1 294 ? -20.125 -0.446 3.277 1 98.75 294 GLY A CA 1
ATOM 2253 C C . GLY A 1 294 ? -19.484 -0.965 2.002 1 98.75 294 GLY A C 1
ATOM 2254 O O . GLY A 1 294 ? -19.562 -2.16 1.707 1 98.75 294 GLY A O 1
ATOM 2255 N N . ILE A 1 295 ? -18.938 -0.075 1.263 1 98.88 295 ILE A N 1
ATOM 2256 C CA . ILE A 1 295 ? -18.109 -0.392 0.098 1 98.88 295 ILE A CA 1
ATOM 2257 C C . ILE A 1 295 ? -16.766 0.327 0.202 1 98.88 295 ILE A C 1
A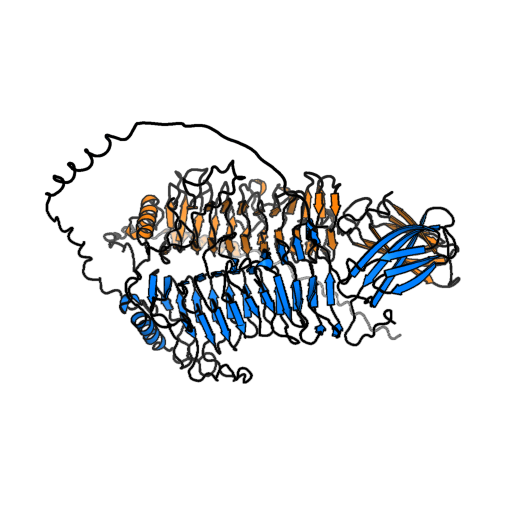TOM 2259 O O . ILE A 1 295 ? -16.719 1.536 0.437 1 98.88 295 ILE A O 1
ATOM 2263 N N . GLY A 1 296 ? -15.688 -0.416 0.119 1 98.94 296 GLY A N 1
ATOM 2264 C CA . GLY A 1 296 ? -14.375 0.209 0.143 1 98.94 296 GLY A CA 1
ATOM 2265 C C . GLY A 1 296 ? -14.07 1.018 -1.105 1 98.94 296 GLY A C 1
ATOM 2266 O O . GLY A 1 296 ? -13.859 2.23 -1.031 1 98.94 296 GLY A O 1
ATOM 2267 N N . ILE A 1 297 ? -14.023 0.303 -2.246 1 98.94 297 ILE A N 1
ATOM 2268 C CA . ILE A 1 297 ? -13.812 0.924 -3.549 1 98.94 297 ILE A CA 1
ATOM 2269 C C . ILE A 1 297 ? -14.93 0.513 -4.504 1 98.94 297 ILE A C 1
ATOM 2271 O O . ILE A 1 297 ? -15.266 -0.67 -4.605 1 98.94 297 ILE A O 1
ATOM 2275 N N . LEU A 1 298 ? -15.508 1.442 -5.105 1 98.94 298 LEU A N 1
ATOM 2276 C CA . LEU A 1 298 ? -16.562 1.215 -6.09 1 98.94 298 LEU A CA 1
ATOM 2277 C C . LEU A 1 298 ? -16.141 1.727 -7.461 1 98.94 298 LEU A C 1
ATOM 2279 O O . LEU A 1 298 ? -15.977 2.934 -7.656 1 98.94 298 LEU A O 1
ATOM 2283 N N . VAL A 1 299 ? -15.914 0.848 -8.391 1 98.81 299 VAL A N 1
ATOM 2284 C CA . VAL A 1 299 ? -15.711 1.216 -9.789 1 98.81 299 VAL A CA 1
ATOM 2285 C C . VAL A 1 299 ? -17.062 1.32 -10.5 1 98.81 299 VAL A C 1
ATOM 2287 O O . VAL A 1 299 ? -17.625 0.309 -10.914 1 98.81 299 VAL A O 1
ATOM 2290 N N . LYS A 1 300 ? -17.453 2.564 -10.695 1 97.88 300 LYS A N 1
ATOM 2291 C CA . LYS A 1 300 ? -18.828 2.818 -11.102 1 97.88 300 LYS A CA 1
ATOM 2292 C C . LYS A 1 300 ? -18.891 3.354 -12.523 1 97.88 300 LYS A C 1
ATOM 2294 O O . LYS A 1 300 ? -19.516 4.383 -12.781 1 97.88 300 LYS A O 1
ATOM 2299 N N . LEU A 1 301 ? -18.125 2.861 -13.422 1 95.94 301 LEU A N 1
ATOM 2300 C CA . LEU A 1 301 ? -18.172 3.211 -14.836 1 95.94 301 LEU A CA 1
ATOM 2301 C C . LEU A 1 301 ? -18.312 1.962 -15.695 1 95.94 301 LEU A C 1
ATOM 2303 O O . LEU A 1 301 ? -17.344 1.518 -16.328 1 95.94 301 LEU A O 1
ATOM 2307 N N . ALA A 1 302 ? -19.516 1.479 -15.82 1 95.62 302 ALA A N 1
ATOM 2308 C CA . ALA A 1 302 ? -19.812 0.226 -16.5 1 95.62 302 ALA A CA 1
ATOM 2309 C C . ALA A 1 302 ? -19.469 0.312 -17.984 1 95.62 302 ALA A C 1
ATOM 2311 O O . ALA A 1 302 ? -19.859 1.258 -18.672 1 95.62 302 ALA A O 1
ATOM 2312 N N . GLY A 1 303 ? -18.703 -0.609 -18.438 1 94.5 303 GLY A N 1
ATOM 2313 C CA . GLY A 1 303 ? -18.422 -0.733 -19.859 1 94.5 303 GLY A CA 1
ATOM 2314 C C . GLY A 1 303 ? -17.25 0.108 -20.312 1 94.5 303 GLY A C 1
ATOM 2315 O O . GLY A 1 303 ? -16.844 0.047 -21.469 1 94.5 303 GLY A O 1
ATOM 2316 N N . CYS A 1 304 ? -16.656 0.96 -19.375 1 94.38 304 CYS A N 1
ATOM 2317 C CA . CYS A 1 304 ? -15.531 1.817 -19.75 1 94.38 304 CYS A CA 1
ATOM 2318 C C . CYS A 1 304 ? -14.719 2.219 -18.531 1 94.38 304 CYS A C 1
ATOM 2320 O O . CYS A 1 304 ? -14.43 3.402 -18.328 1 94.38 304 CYS A O 1
ATOM 2322 N N . SER A 1 305 ? -14.453 1.306 -17.719 1 94.19 305 SER A N 1
ATOM 2323 C CA . SER A 1 305 ? -13.844 1.577 -16.422 1 94.19 305 SER A CA 1
ATOM 2324 C C . SER A 1 305 ? -12.406 2.076 -16.578 1 94.19 305 SER A C 1
ATOM 2326 O O . SER A 1 305 ? -12.094 3.199 -16.188 1 94.19 305 SER A O 1
ATOM 2328 N N . GLN A 1 306 ? -11.469 1.307 -17.312 1 97.06 306 GLN A N 1
ATOM 2329 C CA . GLN A 1 306 ? -10.078 1.639 -17.609 1 97.06 306 GLN A CA 1
ATOM 2330 C C . GLN A 1 306 ? -9.375 2.189 -16.375 1 97.06 306 GLN A C 1
ATOM 2332 O O . GLN A 1 306 ? -8.914 3.334 -16.375 1 97.06 306 GLN A O 1
ATOM 2337 N N . THR A 1 307 ? -9.242 1.438 -15.336 1 98 307 THR A N 1
ATOM 2338 C CA . THR A 1 307 ? -8.664 1.912 -14.078 1 98 307 THR A CA 1
ATOM 2339 C C . THR A 1 307 ? -7.785 0.835 -13.453 1 98 307 THR A C 1
ATOM 2341 O O . THR A 1 307 ? -7.922 -0.348 -13.766 1 98 307 THR A O 1
ATOM 2344 N N . ARG A 1 308 ? -6.852 1.209 -12.688 1 98.69 308 ARG A N 1
ATOM 2345 C CA . ARG A 1 308 ? -5.934 0.31 -12 1 98.69 308 ARG A CA 1
ATOM 2346 C C . ARG A 1 308 ? -6.016 0.502 -10.484 1 98.69 308 ARG A C 1
ATOM 2348 O O . ARG A 1 308 ? -6.035 1.635 -10 1 98.69 308 ARG A O 1
ATOM 2355 N N . ILE A 1 309 ? -6.125 -0.571 -9.805 1 98.75 309 ILE A N 1
ATOM 2356 C CA . ILE A 1 309 ? -6.145 -0.633 -8.344 1 98.75 309 ILE A CA 1
ATOM 2357 C C . ILE A 1 309 ? -4.996 -1.512 -7.852 1 98.75 309 ILE A C 1
ATOM 2359 O O . ILE A 1 309 ? -5.102 -2.74 -7.848 1 98.75 309 ILE A O 1
ATOM 2363 N N . ASN A 1 310 ? -3.967 -0.841 -7.402 1 97.94 310 ASN A N 1
ATOM 2364 C CA . ASN A 1 310 ? -2.715 -1.541 -7.137 1 97.94 310 ASN A CA 1
ATOM 2365 C C . ASN A 1 310 ? -2.318 -1.44 -5.668 1 97.94 310 ASN A C 1
ATOM 2367 O O . ASN A 1 310 ? -2.229 -0.341 -5.117 1 97.94 310 ASN A O 1
ATOM 2371 N N . SER A 1 311 ? -2.055 -2.617 -5.023 1 97.81 311 SER A N 1
ATOM 2372 C CA . SER A 1 311 ? -1.472 -2.672 -3.688 1 97.81 311 SER A CA 1
ATOM 2373 C C . SER A 1 311 ? -2.396 -2.039 -2.654 1 97.81 311 SER A C 1
ATOM 2375 O O . SER A 1 311 ? -1.932 -1.411 -1.699 1 97.81 311 SER A O 1
ATOM 2377 N N . CYS A 1 312 ? -3.67 -2.1 -2.953 1 98.69 312 CYS A N 1
ATOM 2378 C CA . CYS A 1 312 ? -4.617 -1.542 -1.996 1 98.69 312 CYS A CA 1
ATOM 2379 C C . CYS A 1 312 ? -4.953 -2.555 -0.908 1 98.69 312 CYS A C 1
ATOM 2381 O O . CYS A 1 312 ? -4.738 -3.756 -1.083 1 98.69 312 CYS A O 1
ATOM 2383 N N . TYR A 1 313 ? -5.289 -2.086 0.231 1 98.81 313 TYR A N 1
ATOM 2384 C CA . TYR A 1 313 ? -5.641 -2.883 1.401 1 98.81 313 TYR A CA 1
ATOM 2385 C C . TYR A 1 313 ? -7.086 -2.637 1.816 1 98.81 313 TYR A C 1
ATOM 2387 O O . TYR A 1 313 ? -7.418 -1.563 2.326 1 98.81 313 TYR A O 1
ATOM 2395 N N . LEU A 1 314 ? -7.941 -3.594 1.56 1 98.94 314 LEU A N 1
ATOM 2396 C CA . LEU A 1 314 ? -9.352 -3.537 1.943 1 98.94 314 LEU A CA 1
ATOM 2397 C C . LEU A 1 314 ? -9.602 -4.363 3.199 1 98.94 314 LEU A C 1
ATOM 2399 O O . LEU A 1 314 ? -9.445 -5.586 3.186 1 98.94 314 LEU A O 1
ATOM 2403 N N . ASP A 1 315 ? -9.977 -3.699 4.242 1 98.44 315 ASP A N 1
ATOM 2404 C CA . ASP A 1 315 ? -10.148 -4.27 5.574 1 98.44 315 ASP A CA 1
ATOM 2405 C C . ASP A 1 315 ? -11.625 -4.344 5.949 1 98.44 315 ASP A C 1
ATOM 2407 O O . ASP A 1 315 ? -12.219 -3.352 6.383 1 98.44 315 ASP A O 1
ATOM 2411 N N . TYR A 1 316 ? -12.273 -5.508 5.746 1 98.19 316 TYR A N 1
ATOM 2412 C CA . TYR A 1 316 ? -13.664 -5.852 6.047 1 98.19 316 TYR A CA 1
ATOM 2413 C C . TYR A 1 316 ? -14.617 -5.184 5.066 1 98.19 316 TYR A C 1
ATOM 2415 O O . TYR A 1 316 ? -15.836 -5.25 5.234 1 98.19 316 TYR A O 1
ATOM 2423 N N . THR A 1 317 ? -14.148 -4.512 4.055 1 98.69 317 THR A N 1
ATOM 2424 C CA . THR A 1 317 ? -14.984 -3.832 3.07 1 98.69 317 THR A CA 1
ATOM 2425 C C . THR A 1 317 ? -14.594 -4.242 1.653 1 98.69 317 THR A C 1
ATOM 2427 O O . THR A 1 317 ? -13.406 -4.445 1.363 1 98.69 317 THR A O 1
ATOM 2430 N N . ALA A 1 318 ? -15.539 -4.355 0.744 1 98.81 318 ALA A N 1
ATOM 2431 C CA . ALA A 1 318 ? -15.328 -5.004 -0.549 1 98.81 318 ALA A CA 1
ATOM 2432 C C . ALA A 1 318 ? -14.93 -3.99 -1.614 1 98.81 318 ALA A C 1
ATOM 2434 O O . ALA A 1 318 ? -15.141 -2.787 -1.446 1 98.81 318 ALA A O 1
ATOM 2435 N N . LEU A 1 319 ? -14.289 -4.488 -2.631 1 98.94 319 LEU A N 1
ATOM 2436 C CA . LEU A 1 319 ? -14.141 -3.822 -3.92 1 98.94 319 LEU A CA 1
ATOM 2437 C C . LEU A 1 319 ? -15.258 -4.23 -4.875 1 98.94 319 LEU A C 1
ATOM 2439 O O . LEU A 1 319 ? -15.406 -5.41 -5.195 1 98.94 319 LEU A O 1
ATOM 2443 N N . VAL A 1 320 ? -16.062 -3.32 -5.266 1 98.94 320 VAL A N 1
ATOM 2444 C CA . VAL A 1 320 ? -17.188 -3.609 -6.141 1 98.94 320 VAL A CA 1
ATOM 2445 C C . VAL A 1 320 ? -16.969 -2.969 -7.508 1 98.94 320 VAL A C 1
ATOM 2447 O O . VAL A 1 320 ? -16.625 -1.787 -7.598 1 98.94 320 VAL A O 1
ATOM 2450 N N . MET A 1 321 ? -17.141 -3.695 -8.562 1 98.75 321 MET A N 1
ATOM 2451 C CA . MET A 1 321 ? -17 -3.166 -9.914 1 98.75 321 MET A CA 1
ATOM 2452 C C . MET A 1 321 ? -18.25 -3.443 -10.75 1 98.75 321 MET A C 1
ATOM 2454 O O . MET A 1 321 ? -18.672 -4.594 -10.883 1 98.75 321 MET A O 1
ATOM 2458 N N . GLU A 1 322 ? -18.734 -2.461 -11.367 1 98.69 322 GLU A N 1
ATOM 2459 C CA . GLU A 1 322 ? -19.891 -2.59 -12.25 1 98.69 322 GLU A CA 1
ATOM 2460 C C . GLU A 1 322 ? -19.453 -2.84 -13.695 1 98.69 322 GLU A C 1
ATOM 2462 O O . GLU A 1 322 ? -18.828 -1.977 -14.312 1 98.69 322 GLU A O 1
ATOM 2467 N N . ASP A 1 323 ? -19.766 -3.977 -14.312 1 98.62 323 ASP A N 1
ATOM 2468 C CA . ASP A 1 323 ? -19.438 -4.328 -15.695 1 98.62 323 ASP A CA 1
ATOM 2469 C C . ASP A 1 323 ? -18.016 -3.889 -16.047 1 98.62 323 ASP A C 1
ATOM 2471 O O . ASP A 1 323 ? -17.812 -3.082 -16.953 1 98.62 323 ASP A O 1
ATOM 2475 N N . PRO A 1 324 ? -17.078 -4.473 -15.352 1 98.5 324 PRO A N 1
ATOM 2476 C CA . PRO A 1 324 ? -15.711 -3.963 -15.523 1 98.5 324 PRO A CA 1
ATOM 2477 C C . PRO A 1 324 ? -15.156 -4.23 -16.922 1 98.5 324 PRO A C 1
ATOM 2479 O O . PRO A 1 324 ? -15.242 -5.355 -17.422 1 98.5 324 PRO A O 1
ATOM 2482 N N . VAL A 1 325 ? -14.641 -3.207 -17.516 1 98.56 325 VAL A N 1
ATOM 2483 C CA . VAL A 1 325 ? -13.906 -3.258 -18.781 1 98.56 325 VAL A CA 1
ATOM 2484 C C . VAL A 1 325 ? -12.531 -2.619 -18.609 1 98.56 325 VAL A C 1
ATOM 2486 O O . VAL A 1 325 ? -12.422 -1.427 -18.312 1 98.56 325 VAL A O 1
ATOM 2489 N N . GLN A 1 326 ? -11.492 -3.41 -18.781 1 98.31 326 GLN A N 1
ATOM 2490 C CA . GLN A 1 326 ? -10.102 -2.998 -18.641 1 98.31 326 GLN A CA 1
ATOM 2491 C C . GLN A 1 326 ? -9.82 -2.459 -17.234 1 98.31 326 GLN A C 1
ATOM 2493 O O . GLN A 1 326 ? -9.469 -1.29 -17.078 1 98.31 326 GLN A O 1
ATOM 2498 N N . VAL A 1 327 ? -9.914 -3.332 -16.234 1 98.69 327 VAL A N 1
ATOM 2499 C CA . VAL A 1 327 ? -9.594 -3.039 -14.844 1 98.69 327 VAL A CA 1
ATOM 2500 C C . VAL A 1 327 ? -8.508 -3.994 -14.352 1 98.69 327 VAL A C 1
ATOM 2502 O O . VAL A 1 327 ? -8.5 -5.176 -14.711 1 98.69 327 VAL A O 1
ATOM 2505 N N . HIS A 1 328 ? -7.621 -3.48 -13.672 1 98.62 328 HIS A N 1
ATOM 2506 C CA . HIS A 1 328 ? -6.52 -4.258 -13.117 1 98.62 328 HIS A CA 1
ATOM 2507 C C . HIS A 1 328 ? -6.457 -4.121 -11.594 1 98.62 328 HIS A C 1
ATOM 2509 O O . HIS A 1 328 ? -6.297 -3.016 -11.078 1 98.62 328 HIS A O 1
ATOM 2515 N N . VAL A 1 329 ? -6.645 -5.23 -10.852 1 98.81 329 VAL A N 1
ATOM 2516 C CA . VAL A 1 329 ? -6.531 -5.297 -9.398 1 98.81 329 VAL A CA 1
ATOM 2517 C C . VAL A 1 329 ? -5.375 -6.219 -9.016 1 98.81 329 VAL A C 1
ATOM 2519 O O . VAL A 1 329 ? -5.434 -7.426 -9.25 1 98.81 329 VAL A O 1
ATOM 2522 N N . SER A 1 330 ? -4.348 -5.637 -8.398 1 98.44 330 SER A N 1
ATOM 2523 C CA . SER A 1 330 ? -3.195 -6.5 -8.156 1 98.44 330 SER A CA 1
ATOM 2524 C C . SER A 1 330 ? -2.471 -6.117 -6.875 1 98.44 330 SER A C 1
ATOM 2526 O O . SER A 1 330 ? -2.574 -4.977 -6.418 1 98.44 330 SER A O 1
ATOM 2528 N N . ASN A 1 331 ? -1.768 -7.09 -6.242 1 97.81 331 ASN A N 1
ATOM 2529 C CA . ASN A 1 331 ? -0.886 -6.918 -5.094 1 97.81 331 ASN A CA 1
ATOM 2530 C C . ASN A 1 331 ? -1.641 -6.371 -3.885 1 97.81 331 ASN A C 1
ATOM 2532 O O . ASN A 1 331 ? -1.092 -5.586 -3.107 1 97.81 331 ASN A O 1
ATOM 2536 N N . GLY A 1 332 ? -2.893 -6.668 -3.879 1 98.25 332 GLY A N 1
ATOM 2537 C CA . GLY A 1 332 ? -3.723 -6.148 -2.805 1 98.25 332 GLY A CA 1
ATOM 2538 C C . GLY A 1 332 ? -3.848 -7.102 -1.631 1 98.25 332 GLY A C 1
ATOM 2539 O O . GLY A 1 332 ? -3.445 -8.266 -1.723 1 98.25 332 GLY A O 1
ATOM 2540 N N . PHE A 1 333 ? -4.238 -6.637 -0.502 1 98.75 333 PHE A N 1
ATOM 2541 C CA . PHE A 1 333 ? -4.574 -7.418 0.682 1 98.75 333 PHE A CA 1
ATOM 2542 C C . PHE A 1 333 ? -6.027 -7.191 1.082 1 98.75 333 PHE A C 1
ATOM 2544 O O . PHE A 1 333 ? -6.453 -6.051 1.288 1 98.75 333 PHE A O 1
ATOM 2551 N N . PHE A 1 334 ? -6.785 -8.242 1.088 1 98.88 334 PHE A N 1
ATOM 2552 C CA . PHE A 1 334 ? -8.18 -8.234 1.505 1 98.88 334 PHE A CA 1
ATOM 2553 C C . PHE A 1 334 ? -8.359 -8.977 2.824 1 98.88 334 PHE A C 1
ATOM 2555 O O . PHE A 1 334 ? -8.125 -10.18 2.898 1 98.88 334 PHE A O 1
ATOM 2562 N N . LEU A 1 335 ? -8.781 -8.297 3.803 1 98.5 335 LEU A N 1
ATOM 2563 C CA . LEU A 1 335 ? -8.859 -8.867 5.145 1 98.5 335 LEU A CA 1
ATOM 2564 C C . LEU A 1 335 ? -10.305 -8.898 5.637 1 98.5 335 LEU A C 1
ATOM 2566 O O . LEU A 1 335 ? -11.094 -8 5.328 1 98.5 335 LEU A O 1
ATOM 2570 N N . GLY A 1 336 ? -10.68 -9.836 6.477 1 97.81 336 GLY A N 1
ATOM 2571 C CA . GLY A 1 336 ? -11.969 -9.898 7.145 1 97.81 336 GLY A CA 1
ATOM 2572 C C . GLY A 1 336 ? -13.117 -10.203 6.203 1 97.81 336 GLY A C 1
ATOM 2573 O O . GLY A 1 336 ? -14.18 -9.578 6.277 1 97.81 336 GLY A O 1
ATOM 2574 N N . ASP A 1 337 ? -12.852 -11.055 5.254 1 97.94 337 ASP A N 1
ATOM 2575 C CA . ASP A 1 337 ? -13.828 -11.508 4.27 1 97.94 337 ASP A CA 1
ATOM 2576 C C . ASP A 1 337 ? -14.086 -10.438 3.215 1 97.94 337 ASP A C 1
ATOM 2578 O O . ASP A 1 337 ? -15.07 -10.516 2.473 1 97.94 337 ASP A O 1
ATOM 2582 N N . ALA A 1 338 ? -13.25 -9.406 3.268 1 98.75 338 ALA A N 1
ATOM 2583 C CA . ALA A 1 338 ? -13.281 -8.5 2.123 1 98.75 338 ALA A CA 1
ATOM 2584 C C . ALA A 1 338 ? -13.008 -9.25 0.823 1 98.75 338 ALA A C 1
ATOM 2586 O O . ALA A 1 338 ? -12.141 -10.133 0.779 1 98.75 338 ALA A O 1
ATOM 2587 N N . ASN A 1 339 ? -13.766 -8.938 -0.247 1 98.88 339 ASN A N 1
ATOM 2588 C CA . ASN A 1 339 ? -13.633 -9.633 -1.52 1 98.88 339 ASN A CA 1
ATOM 2589 C C . ASN A 1 339 ? -13.875 -8.703 -2.701 1 98.88 339 ASN A C 1
ATOM 2591 O O . ASN A 1 339 ? -13.938 -7.48 -2.533 1 98.88 339 ASN A O 1
ATOM 2595 N N . VAL A 1 340 ? -13.781 -9.195 -3.867 1 98.94 340 VAL A N 1
ATOM 2596 C CA . VAL A 1 340 ? -14.102 -8.477 -5.094 1 98.94 340 VAL A CA 1
ATOM 2597 C C . VAL A 1 340 ? -15.469 -8.914 -5.617 1 98.94 340 VAL A C 1
ATOM 2599 O O . VAL A 1 340 ? -15.711 -10.102 -5.809 1 98.94 340 VAL A O 1
ATOM 2602 N N . VAL A 1 341 ? -16.281 -8 -5.773 1 98.94 341 VAL A N 1
ATOM 2603 C CA . VAL A 1 341 ? -17.609 -8.281 -6.277 1 98.94 341 VAL A CA 1
ATOM 2604 C C . VAL A 1 341 ? -17.766 -7.723 -7.691 1 98.94 341 VAL A C 1
ATOM 2606 O O . VAL A 1 341 ? -17.578 -6.523 -7.91 1 98.94 341 VAL A O 1
ATOM 2609 N N . LEU A 1 342 ? -18.047 -8.547 -8.625 1 98.81 342 LEU A N 1
ATOM 2610 C CA . LEU A 1 342 ? -18.422 -8.133 -9.969 1 98.81 342 LEU A CA 1
ATOM 2611 C C . LEU A 1 342 ? -19.938 -7.988 -10.094 1 98.81 342 LEU A C 1
ATOM 2613 O O . LEU A 1 342 ? -20.672 -8.969 -9.977 1 98.81 342 LEU A O 1
ATOM 2617 N N . LYS A 1 343 ? -20.312 -6.832 -10.328 1 98.69 343 LYS A N 1
ATOM 2618 C CA . LYS A 1 343 ? -21.734 -6.543 -10.398 1 98.69 343 LYS A CA 1
ATOM 2619 C C . LYS A 1 343 ? -22.203 -6.371 -11.844 1 98.69 343 LYS A C 1
ATOM 2621 O O . LYS A 1 343 ? -21.672 -5.523 -12.57 1 98.69 343 LYS A O 1
ATOM 2626 N N . SER A 1 344 ? -23.266 -7.102 -12.234 1 98.56 344 SER A N 1
ATOM 2627 C CA . SER A 1 344 ? -23.781 -7.066 -13.602 1 98.56 344 SER A CA 1
ATOM 2628 C C . SER A 1 344 ? -24.781 -5.934 -13.789 1 98.56 344 SER A C 1
ATOM 2630 O O . SER A 1 344 ? -25.797 -5.863 -13.078 1 98.56 344 SER A O 1
ATOM 2632 N N . ILE A 1 345 ? -24.375 -5.031 -14.617 1 98 345 ILE A N 1
ATOM 2633 C CA . ILE A 1 345 ? -25.312 -4 -15.055 1 98 345 ILE A CA 1
ATOM 2634 C C . ILE A 1 345 ? -25.875 -4.363 -16.422 1 98 345 ILE A C 1
ATOM 2636 O O . ILE A 1 345 ? -27.094 -4.488 -16.594 1 98 345 ILE A O 1
ATOM 2640 N N . LYS A 1 346 ? -25.047 -4.633 -17.375 1 97.44 346 LYS A N 1
ATOM 2641 C CA . LYS A 1 346 ? -25.422 -5.148 -18.688 1 97.44 346 LYS A CA 1
ATOM 2642 C C . LYS A 1 346 ? -24.828 -6.535 -18.922 1 97.44 346 LYS A C 1
ATOM 2644 O O . LYS A 1 346 ? -24.938 -7.086 -20.016 1 97.44 346 LYS A O 1
ATOM 2649 N N . GLY A 1 347 ? -24.078 -7 -17.969 1 97.75 347 GLY A N 1
ATOM 2650 C CA . GLY A 1 347 ? -23.562 -8.359 -18 1 97.75 347 GLY A CA 1
ATOM 2651 C C . GLY A 1 347 ? -22.25 -8.484 -18.734 1 97.75 347 GLY A C 1
ATOM 2652 O O . GLY A 1 347 ? -22 -9.469 -19.422 1 97.75 347 GLY A O 1
ATOM 2653 N N . GLN A 1 348 ? -21.406 -7.473 -18.609 1 97.62 348 GLN A N 1
ATOM 2654 C CA . GLN A 1 348 ? -20.141 -7.477 -19.344 1 97.62 348 GLN A CA 1
ATOM 2655 C C . GLN A 1 348 ? -18.953 -7.523 -18.391 1 97.62 348 GLN A C 1
ATOM 2657 O O . GLN A 1 348 ? -18.938 -6.832 -17.359 1 97.62 348 GLN A O 1
ATOM 2662 N N . VAL A 1 349 ? -18.016 -8.391 -18.703 1 98.06 349 VAL A N 1
ATOM 2663 C CA . VAL A 1 349 ? -16.672 -8.383 -18.141 1 98.06 349 VAL A CA 1
ATOM 2664 C C . VAL A 1 349 ? -15.648 -8.562 -19.25 1 98.06 349 VAL A C 1
ATOM 2666 O O . VAL A 1 349 ? -15.641 -9.578 -19.938 1 98.06 349 VAL A O 1
ATOM 2669 N N . SER A 1 350 ? -14.812 -7.574 -19.406 1 98.31 350 SER A N 1
ATOM 2670 C CA . SER A 1 350 ? -13.836 -7.625 -20.484 1 98.31 350 SER A CA 1
ATOM 2671 C C . SER A 1 350 ? -12.516 -6.98 -20.062 1 98.31 350 SER A C 1
ATOM 2673 O O . SER A 1 350 ? -12.508 -5.859 -19.547 1 98.31 350 SER A O 1
ATOM 2675 N N . GLY A 1 351 ? -11.422 -7.664 -20.297 1 98.38 351 GLY A N 1
ATOM 2676 C CA . GLY A 1 351 ? -10.125 -7.113 -19.953 1 98.38 351 GLY A CA 1
ATOM 2677 C C . GLY A 1 351 ? -9.945 -6.895 -18.469 1 98.38 351 GLY A C 1
ATOM 2678 O O . GLY A 1 351 ? -9.547 -5.809 -18.031 1 98.38 351 GLY A O 1
ATOM 2679 N N . LEU A 1 352 ? -10.273 -7.953 -17.656 1 98.75 352 LEU A N 1
ATOM 2680 C CA . LEU A 1 352 ? -10.195 -7.852 -16.203 1 98.75 352 LEU A CA 1
ATOM 2681 C C . LEU A 1 352 ? -9.078 -8.742 -15.656 1 98.75 352 LEU A C 1
ATOM 2683 O O . LEU A 1 352 ? -9.031 -9.93 -15.961 1 98.75 352 LEU A O 1
ATOM 2687 N N . ASN A 1 353 ? -8.164 -8.164 -14.914 1 98.81 353 ASN A N 1
ATOM 2688 C CA . ASN A 1 353 ? -7.168 -8.922 -14.172 1 98.81 353 ASN A CA 1
ATOM 2689 C C . ASN A 1 353 ? -7.352 -8.758 -12.664 1 98.81 353 ASN A C 1
ATOM 2691 O O . ASN A 1 353 ? -7.41 -7.637 -12.156 1 98.81 353 ASN A O 1
ATOM 2695 N N . ILE A 1 354 ? -7.535 -9.773 -11.93 1 98.88 354 ILE A N 1
ATOM 2696 C CA . ILE A 1 354 ? -7.438 -9.859 -10.477 1 98.88 354 ILE A CA 1
ATOM 2697 C C . ILE A 1 354 ? -6.336 -10.844 -10.086 1 98.88 354 ILE A C 1
ATOM 2699 O O . ILE A 1 354 ? -6.574 -12.055 -10.023 1 98.88 354 ILE A O 1
ATOM 2703 N N . VAL A 1 355 ? -5.145 -10.305 -9.867 1 98.69 355 VAL A N 1
ATOM 2704 C CA . VAL A 1 355 ? -3.99 -11.203 -9.797 1 98.69 355 VAL A CA 1
ATOM 2705 C C . VAL A 1 355 ? -3.104 -10.812 -8.617 1 98.69 355 VAL A C 1
ATOM 2707 O O . VAL A 1 355 ? -2.992 -9.625 -8.281 1 98.69 355 VAL A O 1
ATOM 2710 N N . ASP A 1 356 ? -2.486 -11.812 -7.93 1 98.06 356 ASP A N 1
ATOM 2711 C CA . ASP A 1 356 ? -1.439 -11.625 -6.934 1 98.06 356 ASP A CA 1
ATOM 2712 C C . ASP A 1 356 ? -1.982 -10.906 -5.699 1 98.06 356 ASP A C 1
ATOM 2714 O O . ASP A 1 356 ? -1.3 -10.062 -5.113 1 98.06 356 ASP A O 1
ATOM 2718 N N . ASN A 1 357 ? -3.178 -11.227 -5.387 1 98.75 357 ASN A N 1
ATOM 2719 C CA . ASN A 1 357 ? -3.76 -10.664 -4.172 1 98.75 357 ASN A CA 1
ATOM 2720 C C . ASN A 1 357 ? -3.803 -11.688 -3.043 1 98.75 357 ASN A C 1
ATOM 2722 O O . ASN A 1 357 ? -3.732 -12.891 -3.291 1 98.75 357 ASN A O 1
ATOM 2726 N N . MET A 1 358 ? -3.855 -11.203 -1.842 1 98.75 358 MET A N 1
ATOM 2727 C CA . MET A 1 358 ? -4.02 -12.031 -0.648 1 98.75 358 MET A CA 1
ATOM 2728 C C . MET A 1 358 ? -5.383 -11.797 -0.008 1 98.75 358 MET A C 1
ATOM 2730 O O . MET A 1 358 ? -5.809 -10.656 0.155 1 98.75 358 MET A O 1
ATOM 2734 N N . PHE A 1 359 ? -6.059 -12.859 0.335 1 98.75 359 PHE A N 1
ATOM 2735 C CA . PHE A 1 359 ? -7.375 -12.781 0.955 1 98.75 359 PHE A CA 1
ATOM 2736 C C . PHE A 1 359 ? -7.402 -13.555 2.268 1 98.75 359 PHE A C 1
ATOM 2738 O O . PHE A 1 359 ? -7.047 -14.734 2.309 1 98.75 359 PHE A O 1
ATOM 2745 N N . SER A 1 360 ? -7.801 -12.914 3.305 1 98.31 360 SER A N 1
ATOM 2746 C CA . SER A 1 360 ? -7.883 -13.539 4.621 1 98.31 360 SER A CA 1
ATOM 2747 C C . SER A 1 360 ? -9.242 -13.305 5.262 1 98.31 360 SER A C 1
ATOM 2749 O O . SER A 1 360 ? -9.719 -12.172 5.324 1 98.31 360 SER A O 1
ATOM 2751 N N . GLY A 1 361 ? -9.914 -14.297 5.668 1 97.25 361 GLY A N 1
ATOM 2752 C CA . GLY A 1 361 ? -11.219 -14.211 6.305 1 97.25 361 GLY A CA 1
ATOM 2753 C C . GLY A 1 361 ? -11.484 -15.359 7.262 1 97.25 361 GLY A C 1
ATOM 2754 O O . GLY A 1 361 ? -10.562 -16.078 7.652 1 97.25 361 GLY A O 1
ATOM 2755 N N . GLN A 1 362 ? -12.688 -15.414 7.668 1 94.12 362 GLN A N 1
ATOM 2756 C CA . GLN A 1 362 ? -13.094 -16.453 8.609 1 94.12 362 GLN A CA 1
ATOM 2757 C C . GLN A 1 362 ? -13.422 -17.75 7.875 1 94.12 362 GLN A C 1
ATOM 2759 O O . GLN A 1 362 ? -14.312 -17.781 7.027 1 94.12 362 GLN A O 1
ATOM 2764 N N . ALA A 1 363 ? -12.773 -18.781 8.242 1 90.44 363 ALA A N 1
ATOM 2765 C CA . ALA A 1 363 ? -12.891 -20.078 7.559 1 90.44 363 ALA A CA 1
ATOM 2766 C C . ALA A 1 363 ? -14.328 -20.578 7.586 1 90.44 363 ALA A C 1
ATOM 2768 O O . ALA A 1 363 ? -14.797 -21.188 6.621 1 90.44 363 ALA A O 1
ATOM 2769 N N . GLY A 1 364 ? -15.039 -20.312 8.555 1 91.5 364 GLY A N 1
ATOM 2770 C CA . GLY A 1 364 ? -16.406 -20.781 8.664 1 91.5 364 GLY A CA 1
ATOM 2771 C C . GLY A 1 364 ? -17.344 -20.141 7.664 1 91.5 364 GLY A C 1
ATOM 2772 O O . GLY A 1 364 ? -18.359 -20.734 7.277 1 91.5 364 GLY A O 1
ATOM 2773 N N . ASN A 1 365 ? -16.969 -18.953 7.121 1 89.75 365 ASN A N 1
ATOM 2774 C CA . ASN A 1 365 ? -17.828 -18.219 6.199 1 89.75 365 ASN A CA 1
ATOM 2775 C C . ASN A 1 365 ? -17.609 -18.656 4.754 1 89.75 365 ASN A C 1
ATOM 2777 O O . ASN A 1 365 ? -18.547 -18.719 3.971 1 89.75 365 ASN A O 1
ATOM 2781 N N . MET A 1 366 ? -16.375 -18.938 4.395 1 92.19 366 MET A N 1
ATOM 2782 C CA . MET A 1 366 ? -15.938 -19.359 3.066 1 92.19 366 MET A CA 1
ATOM 2783 C C . MET A 1 366 ? -16.438 -18.391 2.002 1 92.19 366 MET A C 1
ATOM 2785 O O . MET A 1 366 ? -16.969 -18.797 0.971 1 92.19 366 MET A O 1
ATOM 2789 N N . VAL A 1 367 ? -16.391 -17.109 2.354 1 97.06 367 VAL A N 1
ATOM 2790 C CA . VAL A 1 367 ? -16.719 -16.078 1.386 1 97.06 367 VAL A CA 1
ATOM 2791 C C . VAL A 1 367 ? -15.805 -16.188 0.167 1 97.06 367 VAL A C 1
ATOM 2793 O O . VAL A 1 367 ? -14.586 -16.281 0.305 1 97.06 367 VAL A O 1
ATOM 2796 N N . PRO A 1 368 ? -16.422 -16.328 -1.034 1 98.56 368 PRO A N 1
ATOM 2797 C CA . PRO A 1 368 ? -15.555 -16.375 -2.209 1 98.56 368 PRO A CA 1
ATOM 2798 C C . PRO A 1 368 ? -14.758 -15.086 -2.408 1 98.56 368 PRO A C 1
ATOM 2800 O O . PRO A 1 368 ? -15.273 -13.992 -2.17 1 98.56 368 PRO A O 1
ATOM 2803 N N . ILE A 1 369 ? -13.547 -15.188 -2.881 1 98.81 369 ILE A N 1
ATOM 2804 C CA . ILE A 1 369 ? -12.695 -14.016 -3.029 1 98.81 369 ILE A CA 1
ATOM 2805 C C . ILE A 1 369 ? -13.18 -13.172 -4.207 1 98.81 369 ILE A C 1
ATOM 2807 O O . ILE A 1 369 ? -12.922 -11.969 -4.266 1 98.81 369 ILE A O 1
ATOM 2811 N N . VAL A 1 370 ? -13.805 -13.758 -5.18 1 98.88 370 VAL A N 1
ATOM 2812 C CA . VAL A 1 370 ? -14.492 -13.086 -6.277 1 98.88 370 VAL A CA 1
ATOM 2813 C C . VAL A 1 370 ? -15.945 -13.555 -6.348 1 98.88 370 VAL A C 1
ATOM 2815 O O . VAL A 1 370 ? -16.219 -14.75 -6.484 1 98.88 370 VAL A O 1
ATOM 2818 N N . GLN A 1 371 ? -16.781 -12.664 -6.242 1 98.62 371 GLN A N 1
ATOM 2819 C CA . GLN A 1 371 ? -18.203 -12.969 -6.223 1 98.62 371 GLN A CA 1
ATOM 2820 C C . GLN A 1 371 ? -18.922 -12.336 -7.414 1 98.62 371 GLN A C 1
ATOM 2822 O O . GLN A 1 371 ? -18.688 -11.172 -7.734 1 98.62 371 GLN A O 1
ATOM 2827 N N . LEU A 1 372 ? -19.734 -13.117 -8.086 1 98.38 372 LEU A N 1
ATOM 2828 C CA . LEU A 1 372 ? -20.594 -12.602 -9.156 1 98.38 372 LEU A CA 1
ATOM 2829 C C . LEU A 1 372 ? -21.938 -12.156 -8.602 1 98.38 372 LEU A C 1
ATOM 2831 O O . LEU A 1 372 ? -22.625 -12.93 -7.926 1 98.38 372 LEU A O 1
ATOM 2835 N N . ASP A 1 373 ? -22.203 -10.969 -8.797 1 98.31 373 ASP A N 1
ATOM 2836 C CA . ASP A 1 373 ? -23.5 -10.414 -8.477 1 98.31 373 ASP A CA 1
ATOM 2837 C C . ASP A 1 373 ? -24.312 -10.141 -9.742 1 98.31 373 ASP A C 1
ATOM 2839 O O . ASP A 1 373 ? -24.234 -9.047 -10.312 1 98.31 373 ASP A O 1
ATOM 2843 N N . GLY A 1 374 ? -25.062 -11.102 -10.078 1 97.69 374 GLY A N 1
ATOM 2844 C CA . GLY A 1 374 ? -25.781 -11.078 -11.336 1 97.69 374 GLY A CA 1
ATOM 2845 C C . GLY A 1 374 ? -25.172 -11.977 -12.398 1 97.69 374 GLY A C 1
ATOM 2846 O O . GLY A 1 374 ? -24.234 -12.727 -12.117 1 97.69 374 GLY A O 1
ATOM 2847 N N . LYS A 1 375 ? -25.797 -11.922 -13.625 1 96.62 375 LYS A N 1
ATOM 2848 C CA . LYS A 1 375 ? -25.359 -12.789 -14.711 1 96.62 375 LYS A CA 1
ATOM 2849 C C . LYS A 1 375 ? -24.484 -12.023 -15.711 1 96.62 375 LYS A C 1
ATOM 2851 O O . LYS A 1 375 ? -24.766 -10.867 -16.031 1 96.62 375 LYS A O 1
ATOM 2856 N N . PHE A 1 376 ? -23.5 -12.695 -16.172 1 96.62 376 PHE A N 1
ATOM 2857 C CA . PHE A 1 376 ? -22.609 -12.125 -17.172 1 96.62 376 PHE A CA 1
ATOM 2858 C C . PHE A 1 376 ? -22.656 -12.938 -18.469 1 96.62 376 PHE A C 1
ATOM 2860 O O . PHE A 1 376 ? -22.344 -14.133 -18.469 1 96.62 376 PHE A O 1
ATOM 2867 N N . ASN A 1 377 ? -23.016 -12.195 -19.547 1 93.06 377 ASN A N 1
ATOM 2868 C CA . ASN A 1 377 ? -23.156 -12.883 -20.812 1 93.06 377 ASN A CA 1
ATOM 2869 C C . ASN A 1 377 ? -22.016 -12.539 -21.781 1 93.06 377 ASN A C 1
ATOM 2871 O O . ASN A 1 377 ? -21.812 -13.234 -22.766 1 93.06 377 ASN A O 1
ATOM 2875 N N . TYR A 1 378 ? -21.375 -11.492 -21.547 1 94.88 378 TYR A N 1
ATOM 2876 C CA . TYR A 1 378 ? -20.25 -11.062 -22.359 1 94.88 378 TYR A CA 1
ATOM 2877 C C . TYR A 1 378 ? -18.953 -11.07 -21.562 1 94.88 378 TYR A C 1
ATOM 2879 O O . TYR A 1 378 ? -18.641 -10.094 -20.875 1 94.88 378 TYR A O 1
ATOM 2887 N N . ILE A 1 379 ? -18.25 -12.172 -21.734 1 96.94 379 ILE A N 1
ATOM 2888 C CA . ILE A 1 379 ? -17.031 -12.375 -20.938 1 96.94 379 ILE A CA 1
ATOM 2889 C C . ILE A 1 379 ? -15.852 -12.664 -21.875 1 96.94 379 ILE A C 1
ATOM 2891 O O . ILE A 1 379 ? -15.898 -13.602 -22.656 1 96.94 379 ILE A O 1
ATOM 2895 N N . ASP A 1 380 ? -14.812 -11.852 -21.75 1 96.94 380 ASP A N 1
ATOM 2896 C CA . ASP A 1 380 ? -13.578 -12.172 -22.469 1 96.94 380 ASP A CA 1
ATOM 2897 C C . ASP A 1 380 ? -12.375 -11.508 -21.812 1 96.94 380 ASP A C 1
ATOM 2899 O O . ASP A 1 380 ? -12.523 -10.539 -21.062 1 96.94 380 ASP A O 1
ATOM 2903 N N . GLN A 1 381 ? -11.227 -12.07 -22.016 1 98 381 GLN A N 1
ATOM 2904 C CA . GLN A 1 381 ? -9.953 -11.539 -21.547 1 98 381 GLN A CA 1
ATOM 2905 C C . GLN A 1 381 ? -9.953 -11.352 -20.047 1 98 381 GLN A C 1
ATOM 2907 O O . GLN A 1 381 ? -9.594 -10.281 -19.547 1 98 381 GLN A O 1
ATOM 2912 N N . VAL A 1 382 ? -10.398 -12.359 -19.281 1 98.62 382 VAL A N 1
ATOM 2913 C CA . VAL A 1 382 ? -10.445 -12.281 -17.828 1 98.62 382 VAL A CA 1
ATOM 2914 C C . VAL A 1 382 ? -9.398 -13.203 -17.219 1 98.62 382 VAL A C 1
ATOM 2916 O O . VAL A 1 382 ? -9.328 -14.391 -17.562 1 98.62 382 VAL A O 1
ATOM 2919 N N . VAL A 1 383 ? -8.516 -12.648 -16.406 1 98.75 383 VAL A N 1
ATOM 2920 C CA . VAL A 1 383 ? -7.48 -13.414 -15.711 1 98.75 383 VAL A CA 1
ATOM 2921 C C . VAL A 1 383 ? -7.609 -13.219 -14.203 1 98.75 383 VAL A C 1
ATOM 2923 O O . VAL A 1 383 ? -7.285 -12.148 -13.68 1 98.75 383 VAL A O 1
ATOM 2926 N N . ILE A 1 384 ? -8.117 -14.172 -13.531 1 98.75 384 ILE A N 1
ATOM 2927 C CA . ILE A 1 384 ? -8.125 -14.258 -12.07 1 98.75 384 ILE A CA 1
ATOM 2928 C C . ILE A 1 384 ? -7.258 -15.438 -11.625 1 98.75 384 ILE A C 1
ATOM 2930 O O . ILE A 1 384 ? -7.629 -16.594 -11.805 1 98.75 384 ILE A O 1
ATOM 2934 N N . ASP A 1 385 ? -6.125 -15.031 -11.125 1 98.19 385 ASP A N 1
ATOM 2935 C CA . ASP A 1 385 ? -5.141 -16.078 -10.875 1 98.19 385 ASP A CA 1
ATOM 2936 C C . ASP A 1 385 ? -4.066 -15.609 -9.906 1 98.19 385 ASP A C 1
ATOM 2938 O O . ASP A 1 385 ? -3.975 -14.422 -9.594 1 98.19 385 ASP A O 1
ATOM 2942 N N . ARG A 1 386 ? -3.35 -16.625 -9.297 1 97.44 386 ARG A N 1
ATOM 2943 C CA . ARG A 1 386 ? -2.211 -16.391 -8.406 1 97.44 386 ARG A CA 1
ATOM 2944 C C . ARG A 1 386 ? -2.621 -15.594 -7.184 1 97.44 386 ARG A C 1
ATOM 2946 O O . ARG A 1 386 ? -1.81 -14.852 -6.617 1 97.44 386 ARG A O 1
ATOM 2953 N N . ASN A 1 387 ? -3.867 -15.648 -6.879 1 98.62 387 ASN A N 1
ATOM 2954 C CA . ASN A 1 387 ? -4.332 -15.18 -5.578 1 98.62 387 ASN A CA 1
ATOM 2955 C C . ASN A 1 387 ? -4.254 -16.281 -4.523 1 98.62 387 ASN A C 1
ATOM 2957 O O . ASN A 1 387 ? -4.254 -17.469 -4.855 1 98.62 387 ASN A O 1
ATOM 2961 N N . ASN A 1 388 ? -4.117 -15.914 -3.273 1 98.44 388 ASN A N 1
ATOM 2962 C CA . ASN A 1 388 ? -4.129 -16.906 -2.207 1 98.44 388 ASN A CA 1
ATOM 2963 C C . ASN A 1 388 ? -5.148 -16.562 -1.127 1 98.44 388 ASN A C 1
ATOM 2965 O O . ASN A 1 388 ? -5.633 -15.43 -1.064 1 98.44 388 ASN A O 1
ATOM 2969 N N . VAL A 1 389 ? -5.484 -17.562 -0.354 1 98.06 389 VAL A N 1
ATOM 2970 C CA . VAL A 1 389 ? -6.547 -17.391 0.63 1 98.06 389 VAL A CA 1
ATOM 2971 C C . VAL A 1 389 ? -6.105 -17.953 1.978 1 98.06 389 VAL A C 1
ATOM 2973 O O . VAL A 1 389 ? -5.285 -18.875 2.031 1 98.06 389 VAL A O 1
ATOM 2976 N N . ASN A 1 390 ? -6.504 -17.406 2.984 1 97.25 390 ASN A N 1
ATOM 2977 C CA . ASN A 1 390 ? -6.523 -17.906 4.352 1 97.25 390 ASN A CA 1
ATOM 2978 C C . ASN A 1 390 ? -7.91 -17.797 4.977 1 97.25 390 ASN A C 1
ATOM 2980 O O . ASN A 1 390 ? -8.281 -16.734 5.477 1 97.25 390 ASN A O 1
ATOM 2984 N N . GLY A 1 391 ? -8.664 -18.828 4.875 1 95.56 391 GLY A N 1
ATOM 2985 C CA . GLY A 1 391 ? -9.992 -18.859 5.457 1 95.56 391 GLY A CA 1
ATOM 2986 C C . GLY A 1 391 ? -11.078 -18.438 4.488 1 95.56 391 GLY A C 1
ATOM 2987 O O . GLY A 1 391 ? -12.258 -18.391 4.852 1 95.56 391 GLY A O 1
ATOM 2988 N N . MET A 1 392 ? -10.82 -18.125 3.297 1 97.5 392 MET A N 1
ATOM 2989 C CA . MET A 1 392 ? -11.812 -17.766 2.285 1 97.5 392 MET A CA 1
ATOM 2990 C C . MET A 1 392 ? -11.805 -18.781 1.14 1 97.5 392 MET A C 1
ATOM 2992 O O . MET A 1 392 ? -10.969 -19.672 1.1 1 97.5 392 MET A O 1
ATOM 2996 N N . SER A 1 393 ? -12.867 -18.688 0.292 1 97.62 393 SER A N 1
ATOM 2997 C CA . SER A 1 393 ? -12.953 -19.594 -0.844 1 97.62 393 SER A CA 1
ATOM 2998 C C . SER A 1 393 ? -12.219 -19.047 -2.059 1 97.62 393 SER A C 1
ATOM 3000 O O . SER A 1 393 ? -12.578 -17.984 -2.58 1 97.62 393 SER A O 1
ATOM 3002 N N . LEU A 1 394 ? -11.281 -19.797 -2.461 1 97.88 394 LEU A N 1
ATOM 3003 C CA . LEU A 1 394 ? -10.508 -19.391 -3.633 1 97.88 394 LEU A CA 1
ATOM 3004 C C . LEU A 1 394 ? -11.359 -19.484 -4.895 1 97.88 394 LEU A C 1
ATOM 3006 O O . LEU A 1 394 ? -12.117 -20.438 -5.078 1 97.88 394 LEU A O 1
ATOM 3010 N N . LYS A 1 395 ? -11.336 -18.422 -5.695 1 98.38 395 LYS A N 1
ATOM 3011 C CA . LYS A 1 395 ? -11.898 -18.391 -7.039 1 98.38 395 LYS A CA 1
ATOM 3012 C C . LYS A 1 395 ? -10.852 -17.984 -8.07 1 98.38 395 LYS A C 1
ATOM 3014 O O . LYS A 1 395 ? -10.016 -17.125 -7.801 1 98.38 395 LYS A O 1
ATOM 3019 N N . SER A 1 396 ? -10.922 -18.609 -9.219 1 98.56 396 SER A N 1
ATOM 3020 C CA . SER A 1 396 ? -9.906 -18.422 -10.25 1 98.56 396 SER A CA 1
ATOM 3021 C C . SER A 1 396 ? -10.461 -18.719 -11.633 1 98.56 396 SER A C 1
ATOM 3023 O O . SER A 1 396 ? -11.492 -19.375 -11.773 1 98.56 396 SER A O 1
ATOM 3025 N N . THR A 1 397 ? -9.836 -18.156 -12.641 1 98.62 397 THR A N 1
ATOM 3026 C CA . THR A 1 397 ? -10.18 -18.531 -14.008 1 98.62 397 THR A CA 1
ATOM 3027 C C . THR A 1 397 ? -9.305 -19.688 -14.484 1 98.62 397 THR A C 1
ATOM 3029 O O . THR A 1 397 ? -9.539 -20.25 -15.555 1 98.62 397 THR A O 1
ATOM 3032 N N . VAL A 1 398 ? -8.352 -20.062 -13.703 1 98.12 398 VAL A N 1
ATOM 3033 C CA . VAL A 1 398 ? -7.488 -21.203 -13.992 1 98.12 398 VAL A CA 1
ATOM 3034 C C . VAL A 1 398 ? -7.648 -22.25 -12.891 1 98.12 398 VAL A C 1
ATOM 3036 O O . VAL A 1 398 ? -7.707 -21.922 -11.711 1 98.12 398 VAL A O 1
ATOM 3039 N N . GLY A 1 399 ? -7.801 -23.484 -13.289 1 97.19 399 GLY A N 1
ATOM 3040 C CA . GLY A 1 399 ? -7.867 -24.594 -12.344 1 97.19 399 GLY A CA 1
ATOM 3041 C C . GLY A 1 399 ? -6.84 -25.672 -12.617 1 97.19 399 GLY A C 1
ATOM 3042 O O . GLY A 1 399 ? -6.574 -26 -13.773 1 97.19 399 GLY A O 1
ATOM 3043 N N . LYS A 1 400 ? -6.191 -26.141 -11.602 1 96.94 400 LYS A N 1
ATOM 3044 C CA . LYS A 1 400 ? -5.281 -27.281 -11.656 1 96.94 400 LYS A CA 1
ATOM 3045 C C . LYS A 1 400 ? -5.668 -28.344 -10.625 1 96.94 400 LYS A C 1
ATOM 3047 O O . LYS A 1 400 ? -5.816 -28.031 -9.438 1 96.94 400 LYS A O 1
ATOM 3052 N N . LEU A 1 401 ? -5.844 -29.531 -11.094 1 96.25 401 LEU A N 1
ATOM 3053 C CA . LEU A 1 401 ? -6.18 -30.625 -10.188 1 96.25 401 LEU A CA 1
ATOM 3054 C C . LEU A 1 401 ? -5.453 -31.906 -10.602 1 96.25 401 LEU A C 1
ATOM 3056 O O . LEU A 1 401 ? -5.246 -32.156 -11.789 1 96.25 401 LEU A O 1
ATOM 3060 N N . THR A 1 402 ? -4.988 -32.594 -9.664 1 96.56 402 THR A N 1
ATOM 3061 C CA . THR A 1 402 ? -4.43 -33.938 -9.859 1 96.56 402 THR A CA 1
ATOM 3062 C C . THR A 1 402 ? -5.258 -35 -9.117 1 96.56 402 THR A C 1
ATOM 3064 O O . THR A 1 402 ? -5.457 -34.875 -7.906 1 96.56 402 THR A O 1
ATOM 3067 N N . VAL A 1 403 ? -5.742 -35.969 -9.883 1 96.19 403 VAL A N 1
ATOM 3068 C CA . VAL A 1 403 ? -6.648 -36.969 -9.344 1 96.19 403 VAL A CA 1
ATOM 3069 C C . VAL A 1 403 ? -6.027 -38.344 -9.492 1 96.19 403 VAL A C 1
ATOM 3071 O O . VAL A 1 403 ? -5.652 -38.75 -10.594 1 96.19 403 VAL A O 1
ATOM 3074 N N . ALA A 1 404 ? -5.945 -39.031 -8.359 1 95.81 404 ALA A N 1
ATOM 3075 C CA . ALA A 1 404 ? -5.445 -40.375 -8.375 1 95.81 404 ALA A CA 1
ATOM 3076 C C . ALA A 1 404 ? -6.59 -41.406 -8.258 1 95.81 404 ALA A C 1
ATOM 3078 O O . ALA A 1 404 ? -7.617 -41.094 -7.637 1 95.81 404 ALA A O 1
ATOM 3079 N N . GLY A 1 405 ? -6.344 -42.562 -8.953 1 94.38 405 GLY A N 1
ATOM 3080 C CA . GLY A 1 405 ? -7.332 -43.625 -8.836 1 94.38 405 GLY A CA 1
ATOM 3081 C C . GLY A 1 405 ? -6.969 -44.875 -9.633 1 94.38 405 GLY A C 1
ATOM 3082 O O . GLY A 1 405 ? -6.328 -44.781 -10.688 1 94.38 405 GLY A O 1
ATOM 3083 N N . ASN A 1 406 ? -7.445 -45.969 -9.094 1 95.56 406 ASN A N 1
ATOM 3084 C CA . ASN A 1 406 ? -7.352 -47.219 -9.828 1 95.56 406 ASN A CA 1
ATOM 3085 C C . ASN A 1 406 ? -8.625 -47.5 -10.625 1 95.56 406 ASN A C 1
ATOM 3087 O O . ASN A 1 406 ? -9.719 -47.562 -10.055 1 95.56 406 ASN A O 1
ATOM 3091 N N . GLY A 1 407 ? -8.492 -47.5 -11.875 1 96.56 407 GLY A N 1
ATOM 3092 C CA . GLY A 1 407 ? -9.664 -47.75 -12.711 1 96.56 407 GLY A CA 1
ATOM 3093 C C . GLY A 1 407 ? -9.492 -47.25 -14.133 1 96.56 407 GLY A C 1
ATOM 3094 O O . GLY A 1 407 ? -8.406 -47.344 -14.703 1 96.56 407 GLY A O 1
ATOM 3095 N N . THR A 1 408 ? -10.672 -46.875 -14.711 1 97.94 408 THR A N 1
ATOM 3096 C CA . THR A 1 408 ? -10.664 -46.438 -16.109 1 97.94 408 THR A CA 1
ATOM 3097 C C . THR A 1 408 ? -11.227 -45.031 -16.219 1 97.94 408 THR A C 1
ATOM 3099 O O . THR A 1 408 ? -11.398 -44.5 -17.328 1 97.94 408 THR A O 1
ATOM 3102 N N . ARG A 1 409 ? -11.523 -44.469 -15.023 1 98.38 409 ARG A N 1
ATOM 3103 C CA . ARG A 1 409 ? -12.227 -43.188 -15.094 1 98.38 409 ARG A CA 1
ATOM 3104 C C . ARG A 1 409 ? -11.758 -42.219 -13.992 1 98.38 409 ARG A C 1
ATOM 3106 O O . ARG A 1 409 ? -11.711 -42.625 -12.82 1 98.38 409 ARG A O 1
ATOM 3113 N N . TRP A 1 410 ? -11.398 -41.031 -14.32 1 98.12 410 TRP A N 1
ATOM 3114 C CA . TRP A 1 410 ? -10.992 -39.969 -13.406 1 98.12 410 TRP A CA 1
ATOM 3115 C C . TRP A 1 410 ? -11.797 -38.688 -13.656 1 98.12 410 TRP A C 1
ATOM 3117 O O . TRP A 1 410 ? -11.961 -38.25 -14.805 1 98.12 410 TRP A O 1
ATOM 3127 N N . GLU A 1 411 ? -12.305 -38.094 -12.625 1 98 411 GLU A N 1
ATOM 3128 C CA . GLU A 1 411 ? -13.078 -36.844 -12.703 1 98 411 GLU A CA 1
ATOM 3129 C C . GLU A 1 411 ? -12.375 -35.719 -11.977 1 98 411 GLU A C 1
ATOM 3131 O O . GLU A 1 411 ? -12.086 -35.812 -10.781 1 98 411 GLU A O 1
ATOM 3136 N N . ALA A 1 412 ? -12.023 -34.719 -12.688 1 97.44 412 ALA A N 1
ATOM 3137 C CA . ALA A 1 412 ? -11.5 -33.469 -12.109 1 97.44 412 ALA A CA 1
ATOM 3138 C C . ALA A 1 412 ? -12.586 -32.406 -12.055 1 97.44 412 ALA A C 1
ATOM 3140 O O . ALA A 1 412 ? -12.977 -31.844 -13.086 1 97.44 412 ALA A O 1
ATOM 3141 N N . ASN A 1 413 ? -13.055 -32.062 -10.883 1 97.31 413 ASN A N 1
ATOM 3142 C CA . ASN A 1 413 ? -14.148 -31.125 -10.68 1 97.31 413 ASN A CA 1
ATOM 3143 C C . ASN A 1 413 ? -13.633 -29.75 -10.258 1 97.31 413 ASN A C 1
ATOM 3145 O O . ASN A 1 413 ? -13.109 -29.594 -9.156 1 97.31 413 ASN A O 1
ATOM 3149 N N . PHE A 1 414 ? -13.82 -28.781 -11.125 1 97.31 414 PHE A N 1
ATOM 3150 C CA . PHE A 1 414 ? -13.305 -27.438 -10.891 1 97.31 414 PHE A CA 1
ATOM 3151 C C . PHE A 1 414 ? -14.422 -26.484 -10.484 1 97.31 414 PHE A C 1
ATOM 3153 O O . PHE A 1 414 ? -14.203 -25.281 -10.367 1 97.31 414 PHE A O 1
ATOM 3160 N N . SER A 1 415 ? -15.602 -26.922 -10.203 1 96.19 415 SER A N 1
ATOM 3161 C CA . SER A 1 415 ? -16.781 -26.078 -9.992 1 96.19 415 SER A CA 1
ATOM 3162 C C . SER A 1 415 ? -16.609 -25.188 -8.773 1 96.19 415 SER A C 1
ATOM 3164 O O . SER A 1 415 ? -17.172 -24.094 -8.711 1 96.19 415 SER A O 1
ATOM 3166 N N . SER A 1 416 ? -15.852 -25.656 -7.797 1 94.75 416 SER A N 1
ATOM 3167 C CA . SER A 1 416 ? -15.68 -24.875 -6.578 1 94.75 416 SER A CA 1
ATOM 3168 C C . SER A 1 416 ? -14.656 -23.766 -6.77 1 94.75 416 SER A C 1
ATOM 3170 O O . SER A 1 416 ? -14.672 -22.766 -6.051 1 94.75 416 SER A O 1
ATOM 3172 N N . VAL A 1 417 ? -13.758 -23.891 -7.766 1 96.81 417 VAL A N 1
ATOM 3173 C CA . VAL A 1 417 ? -12.641 -22.969 -7.867 1 96.81 417 VAL A CA 1
ATOM 3174 C C . VAL A 1 417 ? -12.875 -22 -9.023 1 96.81 417 VAL A C 1
ATOM 3176 O O . VAL A 1 417 ? -12.516 -20.812 -8.938 1 96.81 417 VAL A O 1
ATOM 3179 N N . LEU A 1 418 ? -13.453 -22.422 -10.109 1 98.25 418 LEU A N 1
ATOM 3180 C CA . LEU A 1 418 ? -13.625 -21.562 -11.281 1 98.25 418 LEU A CA 1
ATOM 3181 C C . LEU A 1 418 ? -14.695 -20.5 -11.031 1 98.25 418 LEU A C 1
ATOM 3183 O O . LEU A 1 418 ? -15.719 -20.781 -10.414 1 98.25 418 LEU A O 1
ATOM 3187 N N . VAL A 1 419 ? -14.492 -19.344 -11.539 1 98.25 419 VAL A N 1
ATOM 3188 C CA . VAL A 1 419 ? -15.32 -18.188 -11.25 1 98.25 419 VAL A CA 1
ATOM 3189 C C . VAL A 1 419 ? -16.641 -18.281 -12.023 1 98.25 419 VAL A C 1
ATOM 3191 O O . VAL A 1 419 ? -17.719 -18.078 -11.461 1 98.25 419 VAL A O 1
ATOM 3194 N N . PHE A 1 420 ? -16.531 -18.562 -13.352 1 97.31 420 PHE A N 1
ATOM 3195 C CA . PHE A 1 420 ? -17.703 -18.547 -14.211 1 97.31 420 PHE A CA 1
ATOM 3196 C C . PHE A 1 420 ? -18.281 -19.953 -14.367 1 97.31 420 PHE A C 1
ATOM 3198 O O . PHE A 1 420 ? -17.531 -20.906 -14.562 1 97.31 420 PHE A O 1
ATOM 3205 N N . PRO A 1 421 ? -19.5 -20.016 -14.25 1 94.5 421 PRO A N 1
ATOM 3206 C CA . PRO A 1 421 ? -20.125 -21.344 -14.43 1 94.5 421 PRO A CA 1
ATOM 3207 C C . PRO A 1 421 ? -20.109 -21.812 -15.883 1 94.5 421 PRO A C 1
ATOM 3209 O O . PRO A 1 421 ? -20.266 -21 -16.797 1 94.5 421 PRO A O 1
ATOM 3212 N N . HIS A 1 422 ? -19.906 -23.078 -16.078 1 92.44 422 HIS A N 1
ATOM 3213 C CA . HIS A 1 422 ? -20.016 -23.734 -17.391 1 92.44 422 HIS A CA 1
ATOM 3214 C C . HIS A 1 422 ? -19.109 -23.062 -18.406 1 92.44 422 HIS A C 1
ATOM 3216 O O . HIS A 1 422 ? -19.547 -22.75 -19.531 1 92.44 422 HIS A O 1
ATOM 3222 N N . ARG A 1 423 ? -17.969 -22.828 -17.953 1 93.69 423 ARG A N 1
ATOM 3223 C CA . ARG A 1 423 ? -17.078 -22.141 -18.859 1 93.69 423 ARG A CA 1
ATOM 3224 C C . ARG A 1 423 ? -15.648 -22.672 -18.75 1 93.69 423 ARG A C 1
ATOM 3226 O O . ARG A 1 423 ? -14.945 -22.375 -17.781 1 93.69 423 ARG A O 1
ATOM 3233 N N . ILE A 1 424 ? -15.227 -23.484 -19.547 1 96.56 424 ILE A N 1
ATOM 3234 C CA . ILE A 1 424 ? -13.852 -23.922 -19.797 1 96.56 424 ILE A CA 1
ATOM 3235 C C . ILE A 1 424 ? -13.5 -23.703 -21.266 1 96.56 424 ILE A C 1
ATOM 3237 O O . ILE A 1 424 ? -14.164 -24.234 -22.156 1 96.56 424 ILE A O 1
ATOM 3241 N N . ASN A 1 425 ? -12.523 -22.891 -21.484 1 95.69 425 ASN A N 1
ATOM 3242 C CA . ASN A 1 425 ? -12.156 -22.547 -22.859 1 95.69 425 ASN A CA 1
ATOM 3243 C C . ASN A 1 425 ? -10.93 -23.344 -23.312 1 95.69 425 ASN A C 1
ATOM 3245 O O . ASN A 1 425 ? -10.742 -23.562 -24.516 1 95.69 425 ASN A O 1
ATOM 3249 N N . ASN A 1 426 ? -10.109 -23.672 -22.438 1 96.31 426 ASN A N 1
ATOM 3250 C CA . ASN A 1 426 ? -8.914 -24.469 -22.719 1 96.31 426 ASN A CA 1
ATOM 3251 C C . ASN A 1 426 ? -8.672 -25.516 -21.641 1 96.31 426 ASN A C 1
ATOM 3253 O O . ASN A 1 426 ? -9.008 -25.312 -20.484 1 96.31 426 ASN A O 1
ATOM 3257 N N . LEU A 1 427 ? -8.133 -26.656 -22.062 1 96.81 427 LEU A N 1
ATOM 3258 C CA . LEU A 1 427 ? -7.883 -27.766 -21.156 1 96.81 427 LEU A CA 1
ATOM 3259 C C . LEU A 1 427 ? -6.672 -28.562 -21.594 1 96.81 427 LEU A C 1
ATOM 3261 O O . LEU A 1 427 ? -6.449 -28.766 -22.797 1 96.81 427 LEU A O 1
ATOM 3265 N N . GLN A 1 428 ? -5.77 -28.922 -20.719 1 97.56 428 GLN A N 1
ATOM 3266 C CA . GLN A 1 428 ? -4.68 -29.875 -20.891 1 97.56 428 GLN A CA 1
ATOM 3267 C C . GLN A 1 428 ? -4.711 -30.953 -19.797 1 97.56 428 GLN A C 1
ATOM 3269 O O . GLN A 1 428 ? -5.176 -30.688 -18.688 1 97.56 428 GLN A O 1
ATOM 3274 N N . TYR A 1 429 ? -4.312 -32.156 -20.141 1 98.06 429 TYR A N 1
ATOM 3275 C CA . TYR A 1 429 ? -4.199 -33.188 -19.125 1 98.06 429 TYR A CA 1
ATOM 3276 C C . TYR A 1 429 ? -3.047 -34.125 -19.422 1 98.06 429 TYR A C 1
ATOM 3278 O O . TYR A 1 429 ? -2.561 -34.188 -20.562 1 98.06 429 TYR A O 1
ATOM 3286 N N . SER A 1 430 ? -2.508 -34.781 -18.406 1 97.44 430 SER A N 1
ATOM 3287 C CA . SER A 1 430 ? -1.509 -35.844 -18.5 1 97.44 430 SER A CA 1
ATOM 3288 C C . SER A 1 430 ? -1.855 -37 -17.594 1 97.44 430 SER A C 1
ATOM 3290 O O . SER A 1 430 ? -2.385 -36.812 -16.5 1 97.44 430 SER A O 1
ATOM 3292 N N . LEU A 1 431 ? -1.586 -38.156 -18.078 1 96.56 431 LEU A N 1
ATOM 3293 C CA . LEU A 1 431 ? -1.814 -39.406 -17.312 1 96.56 431 LEU A CA 1
ATOM 3294 C C . LEU A 1 431 ? -0.493 -40.031 -16.875 1 96.56 431 LEU A C 1
ATOM 3296 O O . LEU A 1 431 ? 0.382 -40.281 -17.703 1 96.56 431 LEU A O 1
ATOM 3300 N N . HIS A 1 432 ? -0.317 -40.188 -15.641 1 96.56 432 HIS A N 1
ATOM 3301 C CA . HIS A 1 432 ? 0.767 -40.969 -15.031 1 96.56 432 HIS A CA 1
ATOM 3302 C C . HIS A 1 432 ? 0.292 -42.344 -14.594 1 96.56 432 HIS A C 1
ATOM 3304 O O . HIS A 1 432 ? -0.614 -42.469 -13.766 1 96.56 432 HIS A O 1
ATOM 3310 N N . THR A 1 433 ? 0.896 -43.375 -15.148 1 96.19 433 THR A N 1
ATOM 3311 C CA . THR A 1 433 ? 0.554 -44.719 -14.766 1 96.19 433 THR A CA 1
ATOM 3312 C C . THR A 1 433 ? 1.6 -45.312 -13.82 1 96.19 433 THR A C 1
ATOM 3314 O O . THR A 1 433 ? 2.801 -45.219 -14.078 1 96.19 433 THR A O 1
ATOM 3317 N N . ARG A 1 434 ? 1.052 -45.781 -12.773 1 93.75 434 ARG A N 1
ATOM 3318 C CA . ARG A 1 434 ? 1.905 -46.438 -11.789 1 93.75 434 ARG A CA 1
ATOM 3319 C C . ARG A 1 434 ? 1.812 -47.938 -11.914 1 93.75 434 ARG A C 1
ATOM 3321 O O . ARG A 1 434 ? 0.722 -48.531 -11.812 1 93.75 434 ARG A O 1
ATOM 3328 N N . GLY A 1 435 ? 2.969 -48.625 -12.172 1 90.94 435 GLY A N 1
ATOM 3329 C CA . GLY A 1 435 ? 2.967 -50.062 -12.312 1 90.94 435 GLY A CA 1
ATOM 3330 C C . GLY A 1 435 ? 2.564 -50.531 -13.695 1 90.94 435 GLY A C 1
ATOM 3331 O O . GLY A 1 435 ? 2.891 -49.906 -14.695 1 90.94 435 GLY A O 1
ATOM 3332 N N . GLU A 1 436 ? 1.965 -51.781 -13.734 1 92.25 436 GLU A N 1
ATOM 3333 C CA . GLU A 1 436 ? 1.565 -52.375 -15.008 1 92.25 436 GLU A CA 1
ATOM 3334 C C . GLU A 1 436 ? 0.046 -52.406 -15.148 1 92.25 436 GLU A C 1
ATOM 3336 O O . GLU A 1 436 ? -0.669 -52.594 -14.164 1 92.25 436 GLU A O 1
ATOM 3341 N N . PRO A 1 437 ? -0.455 -52.25 -16.297 1 93.44 437 PRO A N 1
ATOM 3342 C CA . PRO A 1 437 ? 0.267 -51.906 -17.516 1 93.44 437 PRO A CA 1
ATOM 3343 C C . PRO A 1 437 ? 0.706 -50.438 -17.562 1 93.44 437 PRO A C 1
ATOM 3345 O O . PRO A 1 437 ? 0.006 -49.562 -17.031 1 93.44 437 PRO A O 1
ATOM 3348 N N . LYS A 1 438 ? 1.709 -50.125 -18.297 1 93.88 438 LYS A N 1
ATOM 3349 C CA . LYS A 1 438 ? 2.256 -48.781 -18.406 1 93.88 438 LYS A CA 1
ATOM 3350 C C . LYS A 1 438 ? 1.495 -47.969 -19.453 1 93.88 438 LYS A C 1
ATOM 3352 O O . LYS A 1 438 ? 1.416 -46.75 -19.344 1 93.88 438 LYS A O 1
ATOM 3357 N N . PHE A 1 439 ? 1.051 -48.719 -20.391 1 95.75 439 PHE A N 1
ATOM 3358 C CA . PHE A 1 439 ? 0.49 -48.031 -21.531 1 95.75 439 PHE A CA 1
ATOM 3359 C C . PHE A 1 439 ? -0.98 -48.375 -21.719 1 95.75 439 PHE A C 1
ATOM 3361 O O . PHE A 1 439 ? -1.366 -49.531 -21.562 1 95.75 439 PHE A O 1
ATOM 3368 N N . THR A 1 440 ? -1.77 -47.375 -21.938 1 95.56 440 THR A N 1
ATOM 3369 C CA . THR A 1 440 ? -3.18 -47.531 -22.297 1 95.56 440 THR A CA 1
ATOM 3370 C C . THR A 1 440 ? -3.65 -46.344 -23.141 1 95.56 440 THR A C 1
ATOM 3372 O O . THR A 1 440 ? -3.1 -45.25 -23.031 1 95.56 440 THR A O 1
ATOM 3375 N N . ALA A 1 441 ? -4.578 -46.625 -24 1 96.06 441 ALA A N 1
ATOM 3376 C CA . ALA A 1 441 ? -5.238 -45.5 -24.672 1 96.06 441 ALA A CA 1
ATOM 3377 C C . ALA A 1 441 ? -6.109 -44.719 -23.688 1 96.06 441 ALA A C 1
ATOM 3379 O O . ALA A 1 441 ? -6.73 -45.312 -22.797 1 96.06 441 ALA A O 1
ATOM 3380 N N . HIS A 1 442 ? -6.055 -43.5 -23.797 1 96 442 HIS A N 1
ATOM 3381 C CA . HIS A 1 442 ? -6.844 -42.625 -22.922 1 96 442 HIS A CA 1
ATOM 3382 C C . HIS A 1 442 ? -7.223 -41.344 -23.625 1 96 442 HIS A C 1
ATOM 3384 O O . HIS A 1 442 ? -6.609 -40.969 -24.625 1 96 442 HIS A O 1
ATOM 3390 N N . ALA A 1 443 ? -8.336 -40.656 -23.188 1 97.38 443 ALA A N 1
ATOM 3391 C CA . ALA A 1 443 ? -8.836 -39.406 -23.766 1 97.38 443 ALA A CA 1
ATOM 3392 C C . ALA A 1 443 ? -9.734 -38.688 -22.781 1 97.38 443 ALA A C 1
ATOM 3394 O O . ALA A 1 443 ? -10.234 -39.25 -21.828 1 97.38 443 ALA A O 1
ATOM 3395 N N . VAL A 1 444 ? -9.805 -37.406 -22.969 1 97.81 444 VAL A N 1
ATOM 3396 C CA . VAL A 1 444 ? -10.883 -36.656 -22.328 1 97.81 444 VAL A CA 1
ATOM 3397 C C . VAL A 1 444 ? -12.219 -37.031 -22.984 1 97.81 444 VAL A C 1
ATOM 3399 O O . VAL A 1 444 ? -12.367 -36.906 -24.203 1 97.81 444 VAL A O 1
ATOM 3402 N N . THR A 1 445 ? -13.188 -37.406 -22.156 1 97.94 445 THR A N 1
ATOM 3403 C CA . THR A 1 445 ? -14.43 -37.875 -22.734 1 97.94 445 THR A CA 1
ATOM 3404 C C . THR A 1 445 ? -15.594 -36.969 -22.391 1 97.94 445 THR A C 1
ATOM 3406 O O . THR A 1 445 ? -16.656 -37.031 -23.016 1 97.94 445 THR A O 1
ATOM 3409 N N . ASP A 1 446 ? -15.398 -36.125 -21.453 1 96.56 446 ASP A N 1
ATOM 3410 C CA . ASP A 1 446 ? -16.453 -35.188 -21.094 1 96.56 446 ASP A CA 1
ATOM 3411 C C . ASP A 1 446 ? -15.875 -33.875 -20.516 1 96.56 446 ASP A C 1
ATOM 3413 O O . ASP A 1 446 ? -14.914 -33.938 -19.75 1 96.56 446 ASP A O 1
ATOM 3417 N N . VAL A 1 447 ? -16.359 -32.781 -20.938 1 96.69 447 VAL A N 1
ATOM 3418 C CA . VAL A 1 447 ? -16.094 -31.438 -20.391 1 96.69 447 VAL A CA 1
ATOM 3419 C C . VAL A 1 447 ? -17.406 -30.688 -20.219 1 96.69 447 VAL A C 1
ATOM 3421 O O . VAL A 1 447 ? -17.906 -30.062 -21.156 1 96.69 447 VAL A O 1
ATOM 3424 N N . SER A 1 448 ? -17.969 -30.703 -19.078 1 94.31 448 SER A N 1
ATOM 3425 C CA . SER A 1 448 ? -19.25 -30.031 -18.797 1 94.31 448 SER A CA 1
ATOM 3426 C C . SER A 1 448 ? -19.344 -29.609 -17.344 1 94.31 448 SER A C 1
ATOM 3428 O O . SER A 1 448 ? -18.75 -30.25 -16.453 1 94.31 448 SER A O 1
ATOM 3430 N N . ASN A 1 449 ? -20 -28.516 -17.062 1 94.62 449 ASN A N 1
ATOM 3431 C CA . ASN A 1 449 ? -20.266 -28 -15.719 1 94.62 449 ASN A CA 1
ATOM 3432 C C . ASN A 1 449 ? -18.969 -27.812 -14.938 1 94.62 449 ASN A C 1
ATOM 3434 O O . ASN A 1 449 ? -18.906 -28.141 -13.75 1 94.62 449 ASN A O 1
ATOM 3438 N N . ASN A 1 450 ? -17.953 -27.469 -15.625 1 96.88 450 ASN A N 1
ATOM 3439 C CA . ASN A 1 450 ? -16.625 -27.234 -15.047 1 96.88 450 ASN A CA 1
ATOM 3440 C C . ASN A 1 450 ? -16.031 -28.5 -14.477 1 96.88 450 ASN A C 1
ATOM 3442 O O . ASN A 1 450 ? -15.336 -28.469 -13.453 1 96.88 450 ASN A O 1
ATOM 3446 N N . VAL A 1 451 ? -16.406 -29.609 -15.055 1 97.75 451 VAL A N 1
ATOM 3447 C CA . VAL A 1 451 ? -15.836 -30.922 -14.727 1 97.75 451 VAL A CA 1
ATOM 3448 C C . VAL A 1 451 ? -15.18 -31.516 -15.969 1 97.75 451 VAL A C 1
ATOM 3450 O O . VAL A 1 451 ? -15.734 -31.438 -17.078 1 97.75 451 VAL A O 1
ATOM 3453 N N . VAL A 1 452 ? -14.039 -32.094 -15.82 1 98.25 452 VAL A N 1
ATOM 3454 C CA . VAL A 1 452 ? -13.336 -32.781 -16.891 1 98.25 452 VAL A CA 1
ATOM 3455 C C . VAL A 1 452 ? -13.234 -34.281 -16.547 1 98.25 452 VAL A C 1
ATOM 3457 O O . VAL A 1 452 ? -12.812 -34.625 -15.453 1 98.25 452 VAL A O 1
ATOM 3460 N N . VAL A 1 453 ? -13.633 -35.094 -17.453 1 98.44 453 VAL A N 1
ATOM 3461 C CA . VAL A 1 453 ? -13.57 -36.531 -17.266 1 98.44 453 VAL A CA 1
ATOM 3462 C C . VAL A 1 453 ? -12.547 -37.125 -18.234 1 98.44 453 VAL A C 1
ATOM 3464 O O . VAL A 1 453 ? -12.594 -36.875 -19.438 1 98.44 453 VAL A O 1
ATOM 3467 N N . VAL A 1 454 ? -11.617 -37.906 -17.703 1 98.5 454 VAL A N 1
ATOM 3468 C CA . VAL A 1 454 ? -10.641 -38.656 -18.469 1 98.5 454 VAL A CA 1
ATOM 3469 C C . VAL A 1 454 ? -10.906 -40.156 -18.297 1 98.5 454 VAL A C 1
ATOM 3471 O O . VAL A 1 454 ? -11.109 -40.625 -17.188 1 98.5 454 VAL A O 1
ATOM 3474 N N . GLU A 1 455 ? -10.898 -40.844 -19.391 1 98.44 455 GLU A N 1
ATOM 3475 C CA . GLU A 1 455 ? -11.094 -42.281 -19.359 1 98.44 455 GLU A CA 1
ATOM 3476 C C . GLU A 1 455 ? -9.969 -43.031 -20.094 1 98.44 455 GLU A C 1
ATOM 3478 O O . GLU A 1 455 ? -9.312 -42.438 -20.953 1 98.44 455 GLU A O 1
ATOM 3483 N N . SER A 1 456 ? -9.727 -44.219 -19.672 1 97.44 456 SER A N 1
ATOM 3484 C CA . SER A 1 456 ? -8.758 -45.094 -20.328 1 97.44 456 SER A CA 1
ATOM 3485 C C . SER A 1 456 ? -9.414 -46.375 -20.812 1 97.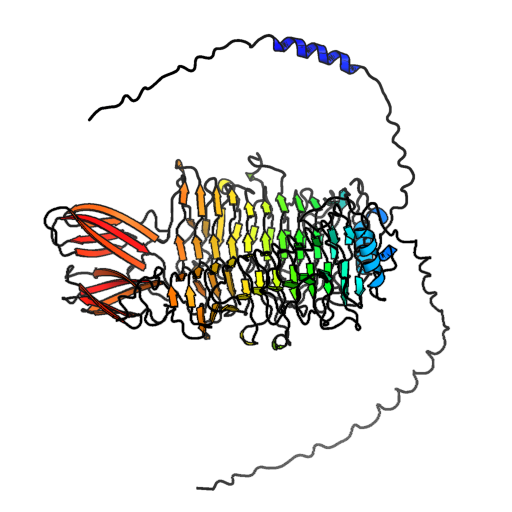44 456 SER A C 1
ATOM 3487 O O . SER A 1 456 ? -10.492 -46.75 -20.344 1 97.44 456 SER A O 1
ATOM 3489 N N . GLU A 1 457 ? -8.719 -47.031 -21.781 1 97.62 457 GLU A N 1
ATOM 3490 C CA . GLU A 1 457 ? -9.203 -48.281 -22.344 1 97.62 457 GLU A CA 1
ATOM 3491 C C . GLU A 1 457 ? -9.039 -49.406 -21.344 1 97.62 457 GLU A C 1
ATOM 3493 O O . GLU A 1 457 ? -9.945 -50.25 -21.188 1 97.62 457 GLU A O 1
ATOM 3498 N N . LYS A 1 458 ? -7.844 -49.406 -20.734 1 96.94 458 LYS A N 1
ATOM 3499 C CA . LYS A 1 458 ? -7.539 -50.438 -19.719 1 96.94 458 LYS A CA 1
ATOM 3500 C C . LYS A 1 458 ? -7.484 -49.812 -18.328 1 96.94 458 LYS A C 1
ATOM 3502 O O . LYS A 1 458 ? -7.184 -48.625 -18.188 1 96.94 458 LYS A O 1
ATOM 3507 N N . ALA A 1 459 ? -7.855 -50.719 -17.375 1 97.25 459 ALA A N 1
ATOM 3508 C CA . ALA A 1 459 ? -7.699 -50.281 -15.992 1 97.25 459 ALA A CA 1
ATOM 3509 C C . ALA A 1 459 ? -6.227 -50.094 -15.641 1 97.25 459 ALA A C 1
ATOM 3511 O O . ALA A 1 459 ? -5.395 -50.938 -15.961 1 97.25 459 ALA A O 1
ATOM 3512 N N . VAL A 1 460 ? -5.941 -48.969 -15.109 1 96.44 460 VAL A N 1
ATOM 3513 C CA . VAL A 1 460 ? -4.582 -48.688 -14.656 1 96.44 460 VAL A CA 1
ATOM 3514 C C . VAL A 1 460 ? -4.625 -47.969 -13.312 1 96.44 460 VAL A C 1
ATOM 3516 O O . VAL A 1 460 ? -5.648 -47.375 -12.945 1 96.44 460 VAL A O 1
ATOM 3519 N N . ASN A 1 461 ? -3.545 -48.125 -12.5 1 96.62 461 ASN A N 1
ATOM 3520 C CA . ASN A 1 461 ? -3.307 -47.188 -11.406 1 96.62 461 ASN A CA 1
ATOM 3521 C C . ASN A 1 461 ? -2.812 -45.844 -11.914 1 96.62 461 ASN A C 1
ATOM 3523 O O . ASN A 1 461 ? -1.609 -45.656 -12.102 1 96.62 461 ASN A O 1
ATOM 3527 N N . GLY A 1 462 ? -3.781 -44.969 -12.062 1 96 462 GLY A N 1
ATOM 3528 C CA . GLY A 1 462 ? -3.48 -43.75 -12.789 1 96 462 GLY A CA 1
ATOM 3529 C C . GLY A 1 462 ? -3.555 -42.5 -11.922 1 96 462 GLY A C 1
ATOM 3530 O O . GLY A 1 462 ? -4.336 -42.469 -10.969 1 96 462 GLY A O 1
ATOM 3531 N N . VAL A 1 463 ? -2.68 -41.594 -12.18 1 96.75 463 VAL A N 1
ATOM 3532 C CA . VAL A 1 463 ? -2.73 -40.219 -11.68 1 96.75 463 VAL A CA 1
ATOM 3533 C C . VAL A 1 463 ? -2.906 -39.25 -12.844 1 96.75 463 VAL A C 1
ATOM 3535 O O . VAL A 1 463 ? -2.041 -39.156 -13.719 1 96.75 463 VAL A O 1
ATOM 3538 N N . VAL A 1 464 ? -4.078 -38.531 -12.852 1 97.56 464 VAL A N 1
ATOM 3539 C CA . VAL A 1 464 ? -4.391 -37.625 -13.953 1 97.56 464 VAL A CA 1
ATOM 3540 C C . VAL A 1 464 ? -4.227 -36.188 -13.5 1 97.56 464 VAL A C 1
ATOM 3542 O O . VAL A 1 464 ? -4.902 -35.719 -12.562 1 97.56 464 VAL A O 1
ATOM 3545 N N . SER A 1 465 ? -3.283 -35.469 -14.086 1 97.62 465 SER A N 1
ATOM 3546 C CA . SER A 1 465 ? -3.125 -34.031 -13.891 1 97.62 465 SER A CA 1
ATOM 3547 C C . SER A 1 465 ? -3.9 -33.25 -14.938 1 97.62 465 SER A C 1
ATOM 3549 O O . SER A 1 465 ? -3.697 -33.438 -16.141 1 97.62 465 SER A O 1
ATOM 3551 N N . VAL A 1 466 ? -4.793 -32.375 -14.492 1 98 466 VAL A N 1
ATOM 3552 C CA . VAL A 1 466 ? -5.625 -31.609 -15.398 1 98 466 VAL A CA 1
ATOM 3553 C C . VAL A 1 466 ? -5.426 -30.125 -15.125 1 98 466 VAL A C 1
ATOM 3555 O O . VAL A 1 466 ? -5.355 -29.688 -13.969 1 98 466 VAL A O 1
ATOM 3558 N N . VAL A 1 467 ? -5.309 -29.312 -16.156 1 98.12 467 VAL A N 1
ATOM 3559 C CA . VAL A 1 467 ? -5.316 -27.859 -16.078 1 98.12 467 VAL A CA 1
ATOM 3560 C C . VAL A 1 467 ? -6.395 -27.297 -17.016 1 98.12 467 VAL A C 1
ATOM 3562 O O . VAL A 1 467 ? -6.523 -27.734 -18.156 1 98.12 467 VAL A O 1
ATOM 3565 N N . VAL A 1 468 ? -7.211 -26.422 -16.516 1 98 468 VAL A N 1
ATOM 3566 C CA . VAL A 1 468 ? -8.25 -25.797 -17.328 1 98 468 VAL A CA 1
ATOM 3567 C C . VAL A 1 468 ? -8.117 -24.281 -17.25 1 98 468 VAL A C 1
ATOM 3569 O O . VAL A 1 468 ? -7.504 -23.75 -16.328 1 98 468 VAL A O 1
ATOM 3572 N N . ASP A 1 469 ? -8.617 -23.531 -18.219 1 97.69 469 ASP A N 1
ATOM 3573 C CA . ASP A 1 469 ? -8.602 -22.078 -18.297 1 97.69 469 ASP A CA 1
ATOM 3574 C C . ASP A 1 469 ? -9.914 -21.547 -18.859 1 97.69 469 ASP A C 1
ATOM 3576 O O . ASP A 1 469 ? -10.422 -22.062 -19.859 1 97.69 469 ASP A O 1
ATOM 3580 N N . GLN A 1 470 ? -10.438 -20.547 -18.219 1 97.31 470 GLN A N 1
ATOM 3581 C CA . GLN A 1 470 ? -11.688 -19.938 -18.672 1 97.31 470 GLN A CA 1
ATOM 3582 C C . GLN A 1 470 ? -11.414 -18.766 -19.609 1 97.31 470 GLN A C 1
ATOM 3584 O O . GLN A 1 470 ? -12.328 -18.25 -20.266 1 97.31 470 GLN A O 1
ATOM 3589 N N . HIS A 1 471 ? -10.195 -18.328 -19.75 1 96.44 471 HIS A N 1
ATOM 3590 C CA . HIS A 1 471 ? -9.805 -17.172 -20.562 1 96.44 471 HIS A CA 1
ATOM 3591 C C . HIS A 1 471 ? -10.148 -17.391 -22.031 1 96.44 471 HIS A C 1
ATOM 3593 O O . HIS A 1 471 ? -9.961 -18.5 -22.562 1 96.44 471 HIS A O 1
ATOM 3599 N N . SER A 1 472 ? -10.695 -16.328 -22.641 1 94.81 472 SER A N 1
ATOM 3600 C CA . SER A 1 472 ? -10.898 -16.281 -24.094 1 94.81 472 SER A CA 1
ATOM 3601 C C . SER A 1 472 ? -10.461 -14.945 -24.672 1 94.81 472 SER A C 1
ATOM 3603 O O . SER A 1 472 ? -10.594 -13.906 -24.016 1 94.81 472 SER A O 1
ATOM 3605 N N . ASP A 1 473 ? -9.93 -14.977 -25.875 1 92.5 473 ASP A N 1
ATOM 3606 C CA . ASP A 1 473 ? -9.641 -13.734 -26.594 1 92.5 473 ASP A CA 1
ATOM 3607 C C . ASP A 1 473 ? -10.922 -13.086 -27.094 1 92.5 473 ASP A C 1
ATOM 3609 O O . ASP A 1 473 ? -11.984 -13.719 -27.109 1 92.5 473 ASP A O 1
ATOM 3613 N N . THR A 1 474 ? -10.789 -11.883 -27.438 1 91.81 474 THR A N 1
ATOM 3614 C CA . THR A 1 474 ? -11.945 -11.188 -27.984 1 91.81 474 THR A CA 1
ATOM 3615 C C . THR A 1 474 ? -12.461 -11.891 -29.234 1 91.81 474 THR A C 1
ATOM 3617 O O . THR A 1 474 ? -11.688 -12.195 -30.141 1 91.81 474 THR A O 1
ATOM 3620 N N . GLY A 1 475 ? -13.664 -12.188 -29.203 1 86 475 GLY A N 1
ATOM 3621 C CA . GLY A 1 475 ? -14.273 -12.781 -30.391 1 86 475 GLY A CA 1
ATOM 3622 C C . GLY A 1 475 ? -14.125 -14.289 -30.438 1 86 475 GLY A C 1
ATOM 3623 O O . GLY A 1 475 ? -14.719 -14.945 -31.297 1 86 475 GLY A O 1
ATOM 3624 N N . GLU A 1 476 ? -13.398 -14.852 -29.531 1 88.5 476 GLU A N 1
ATOM 3625 C CA . GLU A 1 476 ? -13.203 -16.297 -29.531 1 88.5 476 GLU A CA 1
ATOM 3626 C C . GLU A 1 476 ? -14.484 -17.016 -29.109 1 88.5 476 GLU A C 1
ATOM 3628 O O . GLU A 1 476 ? -15.141 -16.625 -28.156 1 88.5 476 GLU A O 1
ATOM 3633 N N . LYS A 1 477 ? -14.805 -18.062 -29.844 1 82.56 477 LYS A N 1
ATOM 3634 C CA . LYS A 1 477 ? -16.016 -18.828 -29.562 1 82.56 477 LYS A CA 1
ATOM 3635 C C . LYS A 1 477 ? -15.742 -19.922 -28.531 1 82.56 477 LYS A C 1
ATOM 3637 O O . LYS A 1 477 ? -14.664 -20.516 -28.516 1 82.56 477 LYS A O 1
ATOM 3642 N N . GLN A 1 478 ? -16.719 -20.172 -27.734 1 81.5 478 GLN A N 1
ATOM 3643 C CA . GLN A 1 478 ? -16.641 -21.266 -26.766 1 81.5 478 GLN A CA 1
ATOM 3644 C C . GLN A 1 478 ? -16.922 -22.609 -27.453 1 81.5 478 GLN A C 1
ATOM 3646 O O . GLN A 1 478 ? -17.984 -22.781 -28.062 1 81.5 478 GLN A O 1
ATOM 3651 N N . VAL A 1 479 ? -15.836 -23.438 -27.25 1 83.69 479 VAL A N 1
ATOM 3652 C CA . VAL A 1 479 ? -15.969 -24.688 -27.984 1 83.69 479 VAL A CA 1
ATOM 3653 C C . VAL A 1 479 ? -16.484 -25.781 -27.062 1 83.69 479 VAL A C 1
ATOM 3655 O O . VAL A 1 479 ? -17.266 -26.641 -27.484 1 83.69 479 VAL A O 1
ATOM 3658 N N . PHE A 1 480 ? -16.016 -25.875 -25.875 1 82.38 480 PHE A N 1
ATOM 3659 C CA . PHE A 1 480 ? -16.406 -26.953 -24.984 1 82.38 480 PHE A CA 1
ATOM 3660 C C . PHE A 1 480 ? -17.875 -26.797 -24.562 1 82.38 480 PHE A C 1
ATOM 3662 O O . PHE A 1 480 ? -18.531 -27.797 -24.234 1 82.38 480 PHE A O 1
ATOM 3669 N N . CYS A 1 481 ? -18.531 -25.625 -24.266 1 61.19 481 CYS A N 1
ATOM 3670 C CA . CYS A 1 481 ? -19.859 -25.484 -23.703 1 61.19 481 CYS A CA 1
ATOM 3671 C C . CYS A 1 481 ? -20.922 -25.766 -24.766 1 61.19 481 CYS A C 1
ATOM 3673 O O . CYS A 1 481 ? -21.219 -24.906 -25.594 1 61.19 481 CYS A O 1
ATOM 3675 N N . VAL A 1 482 ? -20.703 -26.859 -25.609 1 45.72 482 VAL A N 1
ATOM 3676 C CA . VAL A 1 482 ? -21.891 -27.188 -26.391 1 45.72 482 VAL A CA 1
ATOM 3677 C C . VAL A 1 482 ? -22.781 -28.141 -25.594 1 45.72 482 VAL A C 1
ATOM 3679 O O . VAL A 1 482 ? -22.281 -28.984 -24.859 1 45.72 482 VAL A O 1
ATOM 3682 N N . MET B 1 1 ? 23.422 -17.453 -53.562 1 17.44 1 MET B N 1
ATOM 3683 C CA . MET B 1 1 ? 24.75 -17.766 -53.031 1 17.44 1 MET B CA 1
ATOM 3684 C C . MET B 1 1 ? 25.516 -16.484 -52.688 1 17.44 1 MET B C 1
ATOM 3686 O O . MET B 1 1 ? 26.578 -16.531 -52.094 1 17.44 1 MET B O 1
ATOM 3690 N N . LYS B 1 2 ? 25.219 -15.383 -53.406 1 20.42 2 LYS B N 1
ATOM 3691 C CA . LYS B 1 2 ? 26.391 -14.516 -53.469 1 20.42 2 LYS B CA 1
ATOM 3692 C C . LYS B 1 2 ? 26.734 -13.938 -52.094 1 20.42 2 LYS B C 1
ATOM 3694 O O . LYS B 1 2 ? 25.875 -13.406 -51.406 1 20.42 2 LYS B O 1
ATOM 3699 N N . PRO B 1 3 ? 28.016 -14.055 -51.5 1 23.31 3 PRO B N 1
ATOM 3700 C CA . PRO B 1 3 ? 28.781 -14.133 -50.25 1 23.31 3 PRO B CA 1
ATOM 3701 C C . PRO B 1 3 ? 29.156 -12.766 -49.688 1 23.31 3 PRO B C 1
ATOM 3703 O O . PRO B 1 3 ? 30 -12.07 -50.281 1 23.31 3 PRO B O 1
ATOM 3706 N N . LEU B 1 4 ? 28.188 -11.812 -49.688 1 26.48 4 LEU B N 1
ATOM 3707 C CA . LEU B 1 4 ? 28.734 -10.461 -49.594 1 26.48 4 LEU B CA 1
ATOM 3708 C C . LEU B 1 4 ? 29.641 -10.305 -48.406 1 26.48 4 LEU B C 1
ATOM 3710 O O . LEU B 1 4 ? 29.312 -10.758 -47.281 1 26.48 4 LEU B O 1
ATOM 3714 N N . PRO B 1 5 ? 30.859 -9.758 -48.5 1 22.86 5 PRO B N 1
ATOM 3715 C CA . PRO B 1 5 ? 32.188 -9.641 -47.875 1 22.86 5 PRO B CA 1
ATOM 3716 C C . PRO B 1 5 ? 32.156 -8.82 -46.594 1 22.86 5 PRO B C 1
ATOM 3718 O O . PRO B 1 5 ? 31.391 -7.848 -46.5 1 22.86 5 PRO B O 1
ATOM 3721 N N . ILE B 1 6 ? 32.469 -9.414 -45.344 1 24.16 6 ILE B N 1
ATOM 3722 C CA . ILE B 1 6 ? 32.562 -9.203 -43.906 1 24.16 6 ILE B CA 1
ATOM 3723 C C . ILE B 1 6 ? 33.719 -8.242 -43.594 1 24.16 6 ILE B C 1
ATOM 3725 O O . ILE B 1 6 ? 34.875 -8.648 -43.594 1 24.16 6 ILE B O 1
ATOM 3729 N N . LEU B 1 7 ? 33.812 -7 -44.375 1 20.91 7 LEU B N 1
ATOM 3730 C CA . LEU B 1 7 ? 35.094 -6.305 -44.25 1 20.91 7 LEU B CA 1
ATOM 3731 C C . LEU B 1 7 ? 35.406 -5.941 -42.812 1 20.91 7 LEU B C 1
ATOM 3733 O O . LEU B 1 7 ? 34.625 -5.262 -42.156 1 20.91 7 LEU B O 1
ATOM 3737 N N . SER B 1 8 ? 36.469 -6.578 -42.062 1 20.62 8 SER B N 1
ATOM 3738 C CA . SER B 1 8 ? 37.125 -6.777 -40.781 1 20.62 8 SER B CA 1
ATOM 3739 C C . SER B 1 8 ? 37.938 -5.543 -40.375 1 20.62 8 SER B C 1
ATOM 3741 O O . SER B 1 8 ? 38.969 -5.66 -39.75 1 20.62 8 SER B O 1
ATOM 3743 N N . PHE B 1 9 ? 37.594 -4.273 -40.906 1 21.08 9 PHE B N 1
ATOM 3744 C CA . PHE B 1 9 ? 38.75 -3.4 -40.781 1 21.08 9 PHE B CA 1
ATOM 3745 C C . PHE B 1 9 ? 39.188 -3.254 -39.344 1 21.08 9 PHE B C 1
ATOM 3747 O O . PHE B 1 9 ? 38.344 -3.023 -38.469 1 21.08 9 PHE B O 1
ATOM 3754 N N . LEU B 1 10 ? 40.438 -3.645 -38.844 1 20.23 10 LEU B N 1
ATOM 3755 C CA . LEU B 1 10 ? 41.469 -3.893 -37.844 1 20.23 10 LEU B CA 1
ATOM 3756 C C . LEU B 1 10 ? 41.969 -2.584 -37.219 1 20.23 10 LEU B C 1
ATOM 3758 O O . LEU B 1 10 ? 42.906 -2.576 -36.469 1 20.23 10 LEU B O 1
ATOM 3762 N N . ILE B 1 11 ? 41.312 -1.365 -37.375 1 21.08 11 ILE B N 1
ATOM 3763 C CA . ILE B 1 11 ? 42.25 -0.277 -37.25 1 21.08 11 ILE B CA 1
ATOM 3764 C C . ILE B 1 11 ? 42.844 -0.254 -35.844 1 21.08 11 ILE B C 1
ATOM 3766 O O . ILE B 1 11 ? 42.062 -0.224 -34.844 1 21.08 11 ILE B O 1
ATOM 3770 N N . VAL B 1 12 ? 44.156 -0.506 -35.562 1 21.78 12 VAL B N 1
ATOM 3771 C CA . VAL B 1 12 ? 45.25 -0.625 -34.625 1 21.78 12 VAL B CA 1
ATOM 3772 C C . VAL B 1 12 ? 45.375 0.667 -33.812 1 21.78 12 VAL B C 1
ATOM 3774 O O . VAL B 1 12 ? 45.406 1.761 -34.375 1 21.78 12 VAL B O 1
ATOM 3777 N N . LEU B 1 13 ? 45.219 0.569 -32.375 1 20.97 13 LEU B N 1
ATOM 3778 C CA . LEU B 1 13 ? 45.125 1.301 -31.125 1 20.97 13 LEU B CA 1
ATOM 3779 C C . LEU B 1 13 ? 46.469 1.984 -30.812 1 20.97 13 LEU B C 1
ATOM 3781 O O . LEU B 1 13 ? 47.219 1.526 -29.953 1 20.97 13 LEU B O 1
ATOM 3785 N N . PHE B 1 14 ? 47.219 2.596 -31.781 1 19.94 14 PHE B N 1
ATOM 3786 C CA . PHE B 1 14 ? 48.594 2.877 -31.484 1 19.94 14 PHE B CA 1
ATOM 3787 C C . PHE B 1 14 ? 48.75 3.992 -30.453 1 19.94 14 PHE B C 1
ATOM 3789 O O . PHE B 1 14 ? 49.844 4.453 -30.172 1 19.94 14 PHE B O 1
ATOM 3796 N N . VAL B 1 15 ? 47.688 4.824 -30.047 1 22.97 15 VAL B N 1
ATOM 3797 C CA . VAL B 1 15 ? 48.156 6.191 -29.812 1 22.97 15 VAL B CA 1
ATOM 3798 C C . VAL B 1 15 ? 49.062 6.219 -28.578 1 22.97 15 VAL B C 1
ATOM 3800 O O . VAL B 1 15 ? 48.656 5.793 -27.5 1 22.97 15 VAL B O 1
ATOM 3803 N N . GLN B 1 16 ? 50.375 6.539 -28.609 1 20.22 16 GLN B N 1
ATOM 3804 C CA . GLN B 1 16 ? 51.719 6.582 -28 1 20.22 16 GLN B CA 1
ATOM 3805 C C . GLN B 1 16 ? 51.688 7.43 -26.734 1 20.22 16 GLN B C 1
ATOM 3807 O O . GLN B 1 16 ? 50.812 8.258 -26.531 1 20.22 16 GLN B O 1
ATOM 3812 N N . GLU B 1 17 ? 52.938 7.691 -25.922 1 21.42 17 GLU B N 1
ATOM 3813 C CA . GLU B 1 17 ? 53.812 7.652 -24.75 1 21.42 17 GLU B CA 1
ATOM 3814 C C . GLU B 1 17 ? 53.906 9.031 -24.094 1 21.42 17 GLU B C 1
ATOM 3816 O O . GLU B 1 17 ? 54.375 9.148 -22.953 1 21.42 17 GLU B O 1
ATOM 3821 N N . ALA B 1 18 ? 53.875 10.203 -24.812 1 22.28 18 ALA B N 1
ATOM 3822 C CA . ALA B 1 18 ? 54.906 11.195 -24.578 1 22.28 18 ALA B CA 1
ATOM 3823 C C . ALA B 1 18 ? 54.719 11.891 -23.234 1 22.28 18 ALA B C 1
ATOM 3825 O O . ALA B 1 18 ? 55.688 12.109 -22.484 1 22.28 18 ALA B O 1
ATOM 3826 N N . LEU B 1 19 ? 53.719 12.828 -23.031 1 23.77 19 LEU B N 1
ATOM 3827 C CA . LEU B 1 19 ? 54.094 14.164 -22.594 1 23.77 19 LEU B CA 1
ATOM 3828 C C . LEU B 1 19 ? 54.156 14.242 -21.062 1 23.77 19 LEU B C 1
ATOM 3830 O O . LEU B 1 19 ? 53.125 14.258 -20.406 1 23.77 19 LEU B O 1
ATOM 3834 N N . GLY B 1 20 ? 54.969 13.375 -20.312 1 23.11 20 GLY B N 1
ATOM 3835 C CA . GLY B 1 20 ? 55.156 13.195 -18.875 1 23.11 20 GLY B CA 1
ATOM 3836 C C . GLY B 1 20 ? 55.562 14.477 -18.172 1 23.11 20 GLY B C 1
ATOM 3837 O O . GLY B 1 20 ? 55.281 14.648 -16.984 1 23.11 20 GLY B O 1
ATOM 3838 N N . SER B 1 21 ? 56.594 15.203 -18.641 1 25.42 21 SER B N 1
ATOM 3839 C CA . SER B 1 21 ? 57.688 15.68 -17.797 1 25.42 21 SER B CA 1
ATOM 3840 C C . SER B 1 21 ? 57.281 16.938 -17.016 1 25.42 21 SER B C 1
ATOM 3842 O O . SER B 1 21 ? 57.625 17.094 -15.852 1 25.42 21 SER B O 1
ATOM 3844 N N . SER B 1 22 ? 56.812 17.953 -17.75 1 25.8 22 SER B N 1
ATOM 3845 C CA . SER B 1 22 ? 57.25 19.312 -17.391 1 25.8 22 SER B CA 1
ATOM 3846 C C . SER B 1 22 ? 56.469 19.844 -16.203 1 25.8 22 SER B C 1
ATOM 3848 O O . SER B 1 22 ? 56.656 20.984 -15.789 1 25.8 22 SER B O 1
ATOM 3850 N N . ILE B 1 23 ? 55.406 19.047 -15.82 1 26.28 23 ILE B N 1
ATOM 3851 C CA . ILE B 1 23 ? 54.406 19.766 -15.031 1 26.28 23 ILE B CA 1
ATOM 3852 C C . ILE B 1 23 ? 54.906 19.938 -13.602 1 26.28 23 ILE B C 1
ATOM 3854 O O . ILE B 1 23 ? 54.188 20.453 -12.742 1 26.28 23 ILE B O 1
ATOM 3858 N N . GLN B 1 24 ? 56.094 19.328 -13.32 1 24.95 24 GLN B N 1
ATOM 3859 C CA . GLN B 1 24 ? 56.531 19.25 -11.93 1 24.95 24 GLN B CA 1
ATOM 3860 C C . GLN B 1 24 ? 56.781 20.641 -11.359 1 24.95 24 GLN B C 1
ATOM 3862 O O . GLN B 1 24 ? 56.531 20.906 -10.188 1 24.95 24 GLN B O 1
ATOM 3867 N N . GLN B 1 25 ? 57.562 21.453 -12.234 1 27.47 25 GLN B N 1
ATOM 3868 C CA . GLN B 1 25 ? 58.312 22.578 -11.664 1 27.47 25 GLN B CA 1
ATOM 3869 C C . GLN B 1 25 ? 57.375 23.641 -11.086 1 27.47 25 GLN B C 1
ATOM 3871 O O . GLN B 1 25 ? 57.688 24.25 -10.07 1 27.47 25 GLN B O 1
ATOM 3876 N N . ALA B 1 26 ? 56.375 23.953 -11.938 1 28.42 26 ALA B N 1
ATOM 3877 C CA . ALA B 1 26 ? 55.75 25.25 -11.703 1 28.42 26 ALA B CA 1
ATOM 3878 C C . ALA B 1 26 ? 54.969 25.266 -10.383 1 28.42 26 ALA B C 1
ATOM 3880 O O . ALA B 1 26 ? 54.5 26.312 -9.938 1 28.42 26 ALA B O 1
ATOM 3881 N N . LEU B 1 27 ? 54.719 24 -9.859 1 25.53 27 LEU B N 1
ATOM 3882 C CA . LEU B 1 27 ? 53.844 23.984 -8.68 1 25.53 27 LEU B CA 1
ATOM 3883 C C . LEU B 1 27 ? 54.562 24.578 -7.473 1 25.53 27 LEU B C 1
ATOM 3885 O O . LEU B 1 27 ? 53.938 24.922 -6.469 1 25.53 27 LEU B O 1
ATOM 3889 N N . PHE B 1 28 ? 55.969 24.484 -7.559 1 26.83 28 PHE B N 1
ATOM 3890 C CA . PHE B 1 28 ? 56.719 24.812 -6.348 1 26.83 28 PHE B CA 1
ATOM 3891 C C . PHE B 1 28 ? 56.5 26.281 -5.969 1 26.83 28 PHE B C 1
ATOM 3893 O O . PHE B 1 28 ? 56.375 26.609 -4.789 1 26.83 28 PHE B O 1
ATOM 3900 N N . GLN B 1 29 ? 56.656 27.094 -7.074 1 28.39 29 GLN B N 1
ATOM 3901 C CA . GLN B 1 29 ? 56.844 28.516 -6.75 1 28.39 29 GLN B CA 1
ATOM 3902 C C . GLN B 1 29 ? 55.625 29.094 -6.059 1 28.39 29 GLN B C 1
ATOM 3904 O O . GLN B 1 29 ? 55.688 30.156 -5.438 1 28.39 29 GLN B O 1
ATOM 3909 N N . PHE B 1 30 ? 54.469 28.547 -6.543 1 27.78 30 PHE B N 1
ATOM 3910 C CA . PHE B 1 30 ? 53.312 29.344 -6.156 1 27.78 30 PHE B CA 1
ATOM 3911 C C . PHE B 1 30 ? 53.094 29.297 -4.648 1 27.78 30 PHE B C 1
ATOM 3913 O O . PHE B 1 30 ? 52.25 30.016 -4.109 1 27.78 30 PHE B O 1
ATOM 3920 N N . ARG B 1 31 ? 53.781 28.359 -3.92 1 25.22 31 ARG B N 1
ATOM 3921 C CA . ARG B 1 31 ? 53.594 28.203 -2.482 1 25.22 31 ARG B CA 1
ATOM 3922 C C . ARG B 1 31 ? 54 29.469 -1.733 1 25.22 31 ARG B C 1
ATOM 3924 O O . ARG B 1 31 ? 53.562 29.703 -0.606 1 25.22 31 ARG B O 1
ATOM 3931 N N . GLU B 1 32 ? 55.125 29.953 -2.316 1 26.48 32 GLU B N 1
ATOM 3932 C CA . GLU B 1 32 ? 55.781 30.875 -1.401 1 26.48 32 GLU B CA 1
ATOM 3933 C C . GLU B 1 32 ? 54.875 32.062 -1.055 1 26.48 32 GLU B C 1
ATOM 3935 O O . GLU B 1 32 ? 54.938 32.594 0.048 1 26.48 32 GLU B O 1
ATOM 3940 N N . ARG B 1 33 ? 54.281 32.656 -2.119 1 30.14 33 ARG B N 1
ATOM 3941 C CA . ARG B 1 33 ? 53.812 34 -1.88 1 30.14 33 ARG B CA 1
ATOM 3942 C C . ARG B 1 33 ? 52.656 34.031 -0.888 1 30.14 33 ARG B C 1
ATOM 3944 O O . ARG B 1 33 ? 52.156 35.094 -0.512 1 30.14 33 ARG B O 1
ATOM 3951 N N . ILE B 1 34 ? 51.875 32.844 -0.832 1 26.22 34 ILE B N 1
ATOM 3952 C CA . ILE B 1 34 ? 50.625 33.156 -0.117 1 26.22 34 ILE B CA 1
ATOM 3953 C C . ILE B 1 34 ? 50.938 33.312 1.373 1 26.22 34 ILE B C 1
ATOM 3955 O O . ILE B 1 34 ? 50.031 33.219 2.205 1 26.22 34 ILE B O 1
ATOM 3959 N N . ASN B 1 35 ? 52.219 33.188 1.756 1 25.39 35 ASN B N 1
ATOM 3960 C CA . ASN B 1 35 ? 52.406 33.125 3.201 1 25.39 35 ASN B CA 1
ATOM 3961 C C . ASN B 1 35 ? 52 34.438 3.865 1 25.39 35 ASN B C 1
ATOM 3963 O O . ASN B 1 35 ? 52.156 34.625 5.074 1 25.39 35 ASN B O 1
ATOM 3967 N N . GLY B 1 36 ? 52.156 35.562 3.148 1 23.64 36 GLY B N 1
ATOM 3968 C CA . GLY B 1 36 ? 52.406 36.719 4.004 1 23.64 36 GLY B CA 1
ATOM 3969 C C . GLY B 1 36 ? 51.25 37.094 4.887 1 23.64 36 GLY B C 1
ATOM 3970 O O . GLY B 1 36 ? 51.375 37.844 5.852 1 23.64 36 GLY B O 1
ATOM 3971 N N . ASN B 1 37 ? 50.062 37.344 4.305 1 26.03 37 ASN B N 1
ATOM 3972 C CA . ASN B 1 37 ? 49.312 38.469 4.855 1 26.03 37 ASN B CA 1
ATOM 3973 C C . ASN B 1 37 ? 48.781 38.156 6.25 1 26.03 37 ASN B C 1
ATOM 3975 O O . ASN B 1 37 ? 48.25 37.062 6.484 1 26.03 37 ASN B O 1
ATOM 3979 N N . SER B 1 38 ? 49.094 39.062 7.289 1 24.58 38 SER B N 1
ATOM 3980 C CA . SER B 1 38 ? 49.031 39.25 8.734 1 24.58 38 SER B CA 1
ATOM 3981 C C . SER B 1 38 ? 47.625 38.969 9.281 1 24.58 38 SER B C 1
ATOM 3983 O O . SER B 1 38 ? 46.656 38.938 8.523 1 24.58 38 SER B O 1
ATOM 3985 N N . ALA B 1 39 ? 47.438 39.406 10.68 1 30.78 39 ALA B N 1
ATOM 3986 C CA . ALA B 1 39 ? 46.719 39.25 11.938 1 30.78 39 ALA B CA 1
ATOM 3987 C C . ALA B 1 39 ? 45.344 39.844 11.859 1 30.78 39 ALA B C 1
ATOM 3989 O O . ALA B 1 39 ? 45.156 41.031 12.18 1 30.78 39 ALA B O 1
ATOM 3990 N N . TYR B 1 40 ? 44.656 40 10.672 1 28.28 40 TYR B N 1
ATOM 3991 C CA . TYR B 1 40 ? 43.438 40.719 10.984 1 28.28 40 TYR B CA 1
ATOM 3992 C C . TYR B 1 40 ? 42.594 39.969 12.016 1 28.28 40 TYR B C 1
ATOM 3994 O O . TYR B 1 40 ? 42.281 38.781 11.82 1 28.28 40 TYR B O 1
ATOM 4002 N N . CYS B 1 41 ? 42.781 40.344 13.305 1 26.34 41 CYS B N 1
ATOM 4003 C CA . CYS B 1 41 ? 41.969 39.875 14.422 1 26.34 41 CYS B CA 1
ATOM 4004 C C . CYS B 1 41 ? 40.469 40 14.117 1 26.34 41 CYS B C 1
ATOM 4006 O O . CYS B 1 41 ? 39.969 41.125 13.961 1 26.34 41 CYS B O 1
ATOM 4008 N N . PRO B 1 42 ? 39.906 39.125 13.391 1 30.17 42 PRO B N 1
ATOM 4009 C CA . PRO B 1 42 ? 38.5 39.344 13.172 1 30.17 42 PRO B CA 1
ATOM 4010 C C . PRO B 1 42 ? 37.75 39.719 14.453 1 30.17 42 PRO B C 1
ATOM 4012 O O . PRO B 1 42 ? 37.938 39.094 15.492 1 30.17 42 PRO B O 1
ATOM 4015 N N . THR B 1 43 ? 37.625 41.031 14.688 1 32.06 43 THR B N 1
ATOM 4016 C CA . THR B 1 43 ? 36.719 41.469 15.734 1 32.06 43 THR B CA 1
ATOM 4017 C C . THR B 1 43 ? 35.469 40.594 15.727 1 32.06 43 THR B C 1
ATOM 4019 O O . THR B 1 43 ? 34.906 40.312 14.672 1 32.06 43 THR B O 1
ATOM 4022 N N . GLU B 1 44 ? 35.312 39.781 16.703 1 32.16 44 GLU B N 1
ATOM 4023 C CA . GLU B 1 44 ? 34.125 38.969 16.938 1 32.16 44 GLU B CA 1
ATOM 4024 C C . GLU B 1 44 ? 32.844 39.781 16.703 1 32.16 44 GLU B C 1
ATOM 4026 O O . GLU B 1 44 ? 32.719 40.875 17.266 1 32.16 44 GLU B O 1
ATOM 4031 N N . PRO B 1 45 ? 32.312 39.844 15.477 1 34.5 45 PRO B N 1
ATOM 4032 C CA . PRO B 1 45 ? 31.062 40.625 15.422 1 34.5 45 PRO B CA 1
ATOM 4033 C C . PRO B 1 45 ? 30.25 40.5 16.703 1 34.5 45 PRO B C 1
ATOM 4035 O O . PRO B 1 45 ? 30.156 39.438 17.297 1 34.5 45 PRO B O 1
ATOM 4038 N N . ASN B 1 46 ? 30.344 41.5 17.516 1 32.59 46 ASN B N 1
ATOM 4039 C CA . ASN B 1 46 ? 29.391 41.656 18.609 1 32.59 46 ASN B CA 1
ATOM 4040 C C . ASN B 1 46 ? 27.969 41.312 18.188 1 32.59 46 ASN B C 1
ATOM 4042 O O . ASN B 1 46 ? 27.375 42.031 17.359 1 32.59 46 ASN B O 1
ATOM 4046 N N . PHE B 1 47 ? 27.672 40.031 18.062 1 34.16 47 PHE B N 1
ATOM 4047 C CA . PHE B 1 47 ? 26.25 39.719 17.922 1 34.16 47 PHE B CA 1
ATOM 4048 C C . PHE B 1 47 ? 25.422 40.625 18.844 1 3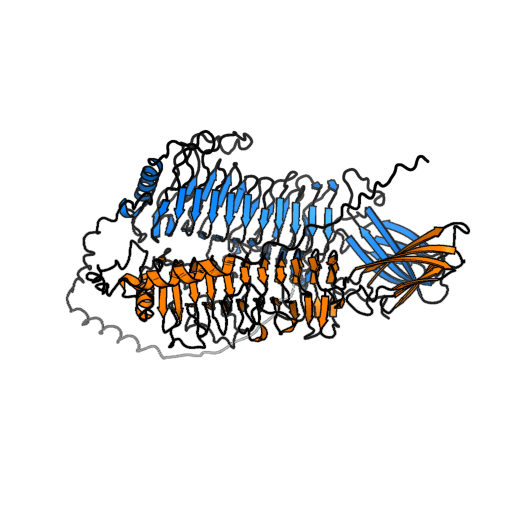4.16 47 PHE B C 1
ATOM 4050 O O . PHE B 1 47 ? 25.672 40.688 20.047 1 34.16 47 PHE B O 1
ATOM 4057 N N . SER B 1 48 ? 25.125 41.844 18.344 1 33.91 48 SER B N 1
ATOM 4058 C CA . SER B 1 48 ? 24.141 42.656 19.047 1 33.91 48 SER B CA 1
ATOM 4059 C C . SER B 1 48 ? 23.234 41.812 19.938 1 33.91 48 SER B C 1
ATOM 4061 O O . SER B 1 48 ? 23.141 40.594 19.75 1 33.91 48 SER B O 1
ATOM 4063 N N . SER B 1 49 ? 22.75 42.438 20.922 1 38.19 49 SER B N 1
ATOM 4064 C CA . SER B 1 49 ? 21.812 41.906 21.922 1 38.19 49 SER B CA 1
ATOM 4065 C C . SER B 1 49 ? 20.766 41 21.281 1 38.19 49 SER B C 1
ATOM 4067 O O . SER B 1 49 ? 20.281 41.281 20.188 1 38.19 49 SER B O 1
ATOM 4069 N N . PRO B 1 50 ? 20.719 39.688 21.578 1 41 50 PRO B N 1
ATOM 4070 C CA . PRO B 1 50 ? 19.719 38.781 21.016 1 41 50 PRO B CA 1
ATOM 4071 C C . PRO B 1 50 ? 18.375 39.438 20.734 1 41 50 PRO B C 1
ATOM 4073 O O . PRO B 1 50 ? 17.766 40.031 21.656 1 41 50 PRO B O 1
ATOM 4076 N N . GLU B 1 51 ? 18.203 40.312 19.781 1 44.56 51 GLU B N 1
ATOM 4077 C CA . GLU B 1 51 ? 16.828 40.656 19.406 1 44.56 51 GLU B CA 1
ATOM 4078 C C . GLU B 1 51 ? 15.859 39.562 19.812 1 44.56 51 GLU B C 1
ATOM 4080 O O . GLU B 1 51 ? 16.125 38.375 19.609 1 44.56 51 GLU B O 1
ATOM 4085 N N . THR B 1 52 ? 15.062 39.781 20.844 1 60 52 THR B N 1
ATOM 4086 C CA . THR B 1 52 ? 14.086 38.875 21.453 1 60 52 THR B CA 1
ATOM 4087 C C . THR B 1 52 ? 13.305 38.125 20.375 1 60 52 THR B C 1
ATOM 4089 O O . THR B 1 52 ? 12.539 38.75 19.625 1 60 52 THR B O 1
ATOM 4092 N N . SER B 1 53 ? 13.82 37.062 19.875 1 72.38 53 SER B N 1
ATOM 4093 C CA . SER B 1 53 ? 13.156 36.219 18.891 1 72.38 53 SER B CA 1
ATOM 4094 C C . SER B 1 53 ? 11.734 35.875 19.328 1 72.38 53 SER B C 1
ATOM 4096 O O . SER B 1 53 ? 11.492 35.625 20.5 1 72.38 53 SER B O 1
ATOM 4098 N N . ALA B 1 54 ? 10.906 36.156 18.469 1 88.69 54 ALA B N 1
ATOM 4099 C CA . ALA B 1 54 ? 9.5 35.875 18.734 1 88.69 54 ALA B CA 1
ATOM 4100 C C . ALA B 1 54 ? 9.281 34.406 19.094 1 88.69 54 ALA B C 1
ATOM 4102 O O . ALA B 1 54 ? 9.891 33.531 18.484 1 88.69 54 ALA B O 1
ATOM 4103 N N . LYS B 1 55 ? 8.484 34.25 20.141 1 93.19 55 LYS B N 1
ATOM 4104 C CA . LYS B 1 55 ? 8.148 32.906 20.562 1 93.19 55 LYS B CA 1
ATOM 4105 C C . LYS B 1 55 ? 7.176 32.25 19.578 1 93.19 55 LYS B C 1
ATOM 4107 O O . LYS B 1 55 ? 7.141 31.016 19.469 1 93.19 55 LYS B O 1
ATOM 4112 N N . ARG B 1 56 ? 6.387 33.094 19.016 1 92.31 56 ARG B N 1
ATOM 4113 C CA . ARG B 1 56 ? 5.414 32.469 18.109 1 92.31 56 ARG B CA 1
ATOM 4114 C C . ARG B 1 56 ? 4.922 33.5 17.078 1 92.31 56 ARG B C 1
ATOM 4116 O O . ARG B 1 56 ? 5.078 34.688 17.266 1 92.31 56 ARG B O 1
ATOM 4123 N N . ASP B 1 57 ? 4.445 33.125 15.977 1 91.5 57 ASP B N 1
ATOM 4124 C CA . ASP B 1 57 ? 3.678 33.781 14.938 1 91.5 57 ASP B CA 1
ATOM 4125 C C . ASP B 1 57 ? 2.387 33.031 14.633 1 91.5 57 ASP B C 1
ATOM 4127 O O . ASP B 1 57 ? 2.41 32 13.969 1 91.5 57 ASP B O 1
ATOM 4131 N N . GLY B 1 58 ? 1.224 33.688 15.148 1 91.69 58 GLY B N 1
ATOM 4132 C CA . GLY B 1 58 ? 0.023 32.875 15.141 1 91.69 58 GLY B CA 1
ATOM 4133 C C . GLY B 1 58 ? 0.127 31.641 16.047 1 91.69 58 GLY B C 1
ATOM 4134 O O . GLY B 1 58 ? 0.417 31.781 17.234 1 91.69 58 GLY B O 1
ATOM 4135 N N . ARG B 1 59 ? -0.087 30.578 15.461 1 95.75 59 ARG B N 1
ATOM 4136 C CA . ARG B 1 59 ? 0.042 29.344 16.234 1 95.75 59 ARG B CA 1
ATOM 4137 C C . ARG B 1 59 ? 1.235 28.516 15.766 1 95.75 59 ARG B C 1
ATOM 4139 O O . ARG B 1 59 ? 1.194 27.281 15.789 1 95.75 59 ARG B O 1
ATOM 4146 N N . ILE B 1 60 ? 2.199 29.219 15.219 1 96.31 60 ILE B N 1
ATOM 4147 C CA . ILE B 1 60 ? 3.518 28.672 14.938 1 96.31 60 ILE B CA 1
ATOM 4148 C C . ILE B 1 60 ? 4.484 29.031 16.062 1 96.31 60 ILE B C 1
ATOM 4150 O O . ILE B 1 60 ? 4.707 30.219 16.344 1 96.31 60 ILE B O 1
ATOM 4154 N N . PHE B 1 61 ? 5.078 28 16.672 1 97.56 61 PHE B N 1
ATOM 4155 C CA . PHE B 1 61 ? 5.969 28.219 17.797 1 97.56 61 PHE B CA 1
ATOM 4156 C C . PHE B 1 61 ? 7.426 28.047 17.391 1 97.56 61 PHE B C 1
ATOM 4158 O O . PHE B 1 61 ? 7.754 27.125 16.625 1 97.56 61 PHE B O 1
ATOM 4165 N N . TYR B 1 62 ? 8.219 28.938 17.938 1 97.81 62 TYR B N 1
ATOM 4166 C CA . TYR B 1 62 ? 9.633 28.984 17.578 1 97.81 62 TYR B CA 1
ATOM 4167 C C . TYR B 1 62 ? 10.508 28.734 18.797 1 97.81 62 TYR B C 1
ATOM 4169 O O . TYR B 1 62 ? 10.656 29.594 19.672 1 97.81 62 TYR B O 1
ATOM 4177 N N . PRO B 1 63 ? 11.266 27.625 18.797 1 97.94 63 PRO B N 1
ATOM 4178 C CA . PRO B 1 63 ? 12.102 27.297 19.953 1 97.94 63 PRO B CA 1
ATOM 4179 C C . PRO B 1 63 ? 13.125 28.375 20.266 1 97.94 63 PRO B C 1
ATOM 4181 O O . PRO B 1 63 ? 13.469 28.578 21.438 1 97.94 63 PRO B O 1
ATOM 4184 N N . ILE B 1 64 ? 13.609 29.094 19.312 1 98 64 ILE B N 1
ATOM 4185 C CA . ILE B 1 64 ? 14.602 30.141 19.531 1 98 64 ILE B CA 1
ATOM 4186 C C . ILE B 1 64 ? 14.055 31.172 20.516 1 98 64 ILE B C 1
ATOM 4188 O O . ILE B 1 64 ? 14.773 31.656 21.391 1 98 64 ILE B O 1
ATOM 4192 N N . GLY B 1 65 ? 12.797 31.469 20.344 1 97.75 65 GLY B N 1
ATOM 4193 C CA . GLY B 1 65 ? 12.156 32.438 21.234 1 97.75 65 GLY B CA 1
ATOM 4194 C C . GLY B 1 65 ? 12.102 31.953 22.672 1 97.75 65 GLY B C 1
ATOM 4195 O O . GLY B 1 65 ? 11.883 32.75 23.578 1 97.75 65 GLY B O 1
ATOM 4196 N N . TYR B 1 66 ? 12.352 30.688 22.859 1 97.81 66 TYR B N 1
ATOM 4197 C CA . TYR B 1 66 ? 12.328 30.109 24.203 1 97.81 66 TYR B CA 1
ATOM 4198 C C . TYR B 1 66 ? 13.742 29.906 24.734 1 97.81 66 TYR B C 1
ATOM 4200 O O . TYR B 1 66 ? 13.938 29.328 25.797 1 97.81 66 TYR B O 1
ATOM 4208 N N . GLY B 1 67 ? 14.648 30.234 23.891 1 97.81 67 GLY B N 1
ATOM 4209 C CA . GLY B 1 67 ? 16.031 30.172 24.344 1 97.81 67 GLY B CA 1
ATOM 4210 C C . GLY B 1 67 ? 16.828 29.062 23.688 1 97.81 67 GLY B C 1
ATOM 4211 O O . GLY B 1 67 ? 17.969 28.797 24.078 1 97.81 67 GLY B O 1
ATOM 4212 N N . ALA B 1 68 ? 16.266 28.406 22.75 1 98.19 68 ALA B N 1
ATOM 4213 C CA . ALA B 1 68 ? 17.016 27.375 22.031 1 98.19 68 ALA B CA 1
ATOM 4214 C C . ALA B 1 68 ? 18.172 28 21.25 1 98.19 68 ALA B C 1
ATOM 4216 O O . ALA B 1 68 ? 18.031 29.109 20.703 1 98.19 68 ALA B O 1
ATOM 4217 N N . ASP B 1 69 ? 19.281 27.297 21.188 1 98.31 69 ASP B N 1
ATOM 4218 C CA . ASP B 1 69 ? 20.469 27.766 20.484 1 98.31 69 ASP B CA 1
ATOM 4219 C C . ASP B 1 69 ? 20.578 27.125 19.094 1 98.31 69 ASP B C 1
ATOM 4221 O O . ASP B 1 69 ? 21.047 25.984 18.969 1 98.31 69 ASP B O 1
ATOM 4225 N N . PRO B 1 70 ? 20.203 27.844 18.062 1 98.12 70 PRO B N 1
ATOM 4226 C CA . PRO B 1 70 ? 20.172 27.25 16.719 1 98.12 70 PRO B CA 1
ATOM 4227 C C . PRO B 1 70 ? 21.562 26.984 16.172 1 98.12 70 PRO B C 1
ATOM 4229 O O . PRO B 1 70 ? 21.703 26.359 15.109 1 98.12 70 PRO B O 1
ATOM 4232 N N . SER B 1 71 ? 22.609 27.375 16.859 1 97.62 71 SER B N 1
ATOM 4233 C CA . SER B 1 71 ? 23.984 27.156 16.391 1 97.62 71 SER B CA 1
ATOM 4234 C C . SER B 1 71 ? 24.5 25.781 16.812 1 97.62 71 SER B C 1
ATOM 4236 O O . SER B 1 71 ? 25.516 25.312 16.312 1 97.62 71 SER B O 1
ATOM 4238 N N . GLY B 1 72 ? 23.797 25.156 17.797 1 97.19 72 GLY B N 1
ATOM 4239 C CA . GLY B 1 72 ? 24.219 23.844 18.281 1 97.19 72 GLY B CA 1
ATOM 4240 C C . GLY B 1 72 ? 25.25 23.922 19.391 1 97.19 72 GLY B C 1
ATOM 4241 O O . GLY B 1 72 ? 25.844 22.906 19.766 1 97.19 72 GLY B O 1
ATOM 4242 N N . GLY B 1 73 ? 25.5 25.094 19.906 1 96.12 73 GLY B N 1
ATOM 4243 C CA . GLY B 1 73 ? 26.531 25.266 20.922 1 96.12 73 GLY B CA 1
ATOM 4244 C C . GLY B 1 73 ? 26.094 24.875 22.312 1 96.12 73 GLY B C 1
ATOM 4245 O O . GLY B 1 73 ? 26.891 24.406 23.125 1 96.12 73 GLY B O 1
ATOM 4246 N N . ARG B 1 74 ? 24.828 25.156 22.641 1 96.94 74 ARG B N 1
ATOM 4247 C CA . ARG B 1 74 ? 24.281 24.859 23.953 1 96.94 74 ARG B CA 1
ATOM 4248 C C . ARG B 1 74 ? 23.078 23.922 23.844 1 96.94 74 ARG B C 1
ATOM 4250 O O . ARG B 1 74 ? 22.469 23.797 22.781 1 96.94 74 ARG B O 1
ATOM 4257 N N . ASP B 1 75 ? 22.797 23.344 24.984 1 98.31 75 ASP B N 1
ATOM 4258 C CA . ASP B 1 75 ? 21.656 22.438 25.047 1 98.31 75 ASP B CA 1
ATOM 4259 C C . ASP B 1 75 ? 20.344 23.188 24.844 1 98.31 75 ASP B C 1
ATOM 4261 O O . ASP B 1 75 ? 20.109 24.234 25.469 1 98.31 75 ASP B O 1
ATOM 4265 N N . SER B 1 76 ? 19.516 22.656 23.984 1 98.62 76 SER B N 1
ATOM 4266 C CA . SER B 1 76 ? 18.266 23.328 23.656 1 98.62 76 SER B CA 1
ATOM 4267 C C . SER B 1 76 ? 17.062 22.5 24.094 1 98.62 76 SER B C 1
ATOM 4269 O O . SER B 1 76 ? 15.922 22.844 23.766 1 98.62 76 SER B O 1
ATOM 4271 N N . SER B 1 77 ? 17.25 21.438 24.859 1 98.31 77 SER B N 1
ATOM 4272 C CA . SER B 1 77 ? 16.156 20.516 25.203 1 98.31 77 SER B CA 1
ATOM 4273 C C . SER B 1 77 ? 15.023 21.25 25.906 1 98.31 77 SER B C 1
ATOM 4275 O O . SER B 1 77 ? 13.867 21.141 25.484 1 98.31 77 SER B O 1
ATOM 4277 N N . ASP B 1 78 ? 15.359 22.016 26.875 1 98.38 78 ASP B N 1
ATOM 4278 C CA . ASP B 1 78 ? 14.336 22.672 27.688 1 98.38 78 ASP B CA 1
ATOM 4279 C C . ASP B 1 78 ? 13.562 23.688 26.875 1 98.38 78 ASP B C 1
ATOM 4281 O O . ASP B 1 78 ? 12.344 23.812 27.016 1 98.38 78 ASP B O 1
ATOM 4285 N N . ALA B 1 79 ? 14.258 24.375 26.062 1 98.38 79 ALA B N 1
ATOM 4286 C CA . ALA B 1 79 ? 13.609 25.391 25.234 1 98.38 79 ALA B CA 1
ATOM 4287 C C . ALA B 1 79 ? 12.602 24.766 24.266 1 98.38 79 ALA B C 1
ATOM 4289 O O . ALA B 1 79 ? 11.492 25.266 24.109 1 98.38 79 ALA B O 1
ATOM 4290 N N . ILE B 1 80 ? 12.984 23.703 23.672 1 98.44 80 ILE B N 1
ATOM 4291 C CA . ILE B 1 80 ? 12.109 23.016 22.703 1 98.44 80 ILE B CA 1
ATOM 4292 C C . ILE B 1 80 ? 10.914 22.422 23.438 1 98.44 80 ILE B C 1
ATOM 4294 O O . ILE B 1 80 ? 9.781 22.516 22.969 1 98.44 80 ILE B O 1
ATOM 4298 N N . LEU B 1 81 ? 11.203 21.875 24.578 1 98.31 81 LEU B N 1
ATOM 4299 C CA . LEU B 1 81 ? 10.125 21.297 25.375 1 98.31 81 LEU B CA 1
ATOM 4300 C C . LEU B 1 81 ? 9.164 22.375 25.859 1 98.31 81 LEU B C 1
ATOM 4302 O O . LEU B 1 81 ? 7.961 22.141 25.969 1 98.31 81 LEU B O 1
ATOM 4306 N N . GLN B 1 82 ? 9.68 23.531 26.172 1 97.88 82 GLN B N 1
ATOM 4307 C CA . GLN B 1 82 ? 8.82 24.625 26.578 1 97.88 82 GLN B CA 1
ATOM 4308 C C . GLN B 1 82 ? 7.949 25.094 25.406 1 97.88 82 GLN B C 1
ATOM 4310 O O . GLN B 1 82 ? 6.766 25.391 25.594 1 97.88 82 GLN B O 1
ATOM 4315 N N . ALA B 1 83 ? 8.562 25.172 24.25 1 97.62 83 ALA B N 1
ATOM 4316 C CA . ALA B 1 83 ? 7.785 25.516 23.062 1 97.62 83 ALA B CA 1
ATOM 4317 C C . ALA B 1 83 ? 6.672 24.5 22.828 1 97.62 83 ALA B C 1
ATOM 4319 O O . ALA B 1 83 ? 5.527 24.875 22.562 1 97.62 83 ALA B O 1
ATOM 4320 N N . LEU B 1 84 ? 7 23.219 22.922 1 96.75 84 LEU B N 1
ATOM 4321 C CA . LEU B 1 84 ? 6.016 22.156 22.781 1 96.75 84 LEU B CA 1
ATOM 4322 C C . LEU B 1 84 ? 4.938 22.266 23.859 1 96.75 84 LEU B C 1
ATOM 4324 O O . LEU B 1 84 ? 3.748 22.125 23.562 1 96.75 84 LEU B O 1
ATOM 4328 N N . GLY B 1 85 ? 5.387 22.531 25.047 1 95.38 85 GLY B N 1
ATOM 4329 C CA . GLY B 1 85 ? 4.449 22.719 26.156 1 95.38 85 GLY B CA 1
ATOM 4330 C C . GLY B 1 85 ? 3.453 23.828 25.922 1 95.38 85 GLY B C 1
ATOM 4331 O O . GLY B 1 85 ? 2.258 23.672 26.172 1 95.38 85 GLY B O 1
ATOM 4332 N N . ASP B 1 86 ? 3.936 24.938 25.453 1 95.25 86 ASP B N 1
ATOM 4333 C CA . ASP B 1 86 ? 3.062 26.062 25.156 1 95.25 86 ASP B CA 1
ATOM 4334 C C . ASP B 1 86 ? 2.143 25.75 23.969 1 95.25 86 ASP B C 1
ATOM 4336 O O . ASP B 1 86 ? 0.978 26.156 23.969 1 95.25 86 ASP B O 1
ATOM 4340 N N . ALA B 1 87 ? 2.668 25.062 23.031 1 93.56 87 ALA B N 1
ATOM 4341 C CA . ALA B 1 87 ? 1.879 24.688 21.859 1 93.56 87 ALA B CA 1
ATOM 4342 C C . ALA B 1 87 ? 0.684 23.828 22.25 1 93.56 87 ALA B C 1
ATOM 4344 O O . ALA B 1 87 ? -0.422 24.016 21.734 1 93.56 87 ALA B O 1
ATOM 4345 N N . VAL B 1 88 ? 0.884 22.938 23.203 1 91.75 88 VAL B N 1
ATOM 4346 C CA . VAL B 1 88 ? -0.173 22 23.562 1 91.75 88 VAL B CA 1
ATOM 4347 C C . VAL B 1 88 ? -1.092 22.625 24.609 1 91.75 88 VAL B C 1
ATOM 4349 O O . VAL B 1 88 ? -1.897 21.922 25.234 1 91.75 88 VAL B O 1
ATOM 4352 N N . GLN B 1 89 ? -0.928 23.875 24.844 1 89.75 89 GLN B N 1
ATOM 4353 C CA . GLN B 1 89 ? -1.902 24.625 25.625 1 89.75 89 GLN B CA 1
ATOM 4354 C C . GLN B 1 89 ? -2.951 25.281 24.734 1 89.75 89 GLN B C 1
ATOM 4356 O O . GLN B 1 89 ? -3.98 25.75 25.219 1 89.75 89 GLN B O 1
ATOM 4361 N N . MET B 1 90 ? -2.693 25.219 23.469 1 85.25 90 MET B N 1
ATOM 4362 C CA . MET B 1 90 ? -3.59 25.859 22.5 1 85.25 90 MET B CA 1
ATOM 4363 C C . MET B 1 90 ? -4.691 24.906 22.062 1 85.25 90 MET B C 1
ATOM 4365 O O . MET B 1 90 ? -5.012 24.828 20.875 1 85.25 90 MET B O 1
ATOM 4369 N N . GLN B 1 91 ? -5.297 24.219 22.953 1 78.75 91 GLN B N 1
ATOM 4370 C CA . GLN B 1 91 ? -6.32 23.25 22.578 1 78.75 91 GLN B CA 1
ATOM 4371 C C . GLN B 1 91 ? -7.543 23.953 21.984 1 78.75 91 GLN B C 1
ATOM 4373 O O . GLN B 1 91 ? -7.902 25.047 22.391 1 78.75 91 GLN B O 1
ATOM 4378 N N . SER B 1 92 ? -8.117 23.344 21.047 1 75.62 92 SER B N 1
ATOM 4379 C CA . SER B 1 92 ? -9.336 23.859 20.422 1 75.62 92 SER B CA 1
ATOM 4380 C C . SER B 1 92 ? -10.562 23.531 21.266 1 75.62 92 SER B C 1
ATOM 4382 O O . SER B 1 92 ? -11.633 24.109 21.062 1 75.62 92 SER B O 1
ATOM 4384 N N . GLY B 1 93 ? -10.359 22.625 22.188 1 83.75 93 GLY B N 1
ATOM 4385 C CA . GLY B 1 93 ? -11.484 22.109 22.953 1 83.75 93 GLY B CA 1
ATOM 4386 C C . GLY B 1 93 ? -12.141 20.906 22.312 1 83.75 93 GLY B C 1
ATOM 4387 O O . GLY B 1 93 ? -13.078 20.328 22.859 1 83.75 93 GLY B O 1
ATOM 4388 N N . LEU B 1 94 ? -11.609 20.578 21.203 1 91 94 LEU B N 1
ATOM 4389 C CA . LEU B 1 94 ? -12.148 19.453 20.453 1 91 94 LEU B CA 1
ATOM 4390 C C . LEU B 1 94 ? -11.227 18.234 20.562 1 91 94 LEU B C 1
ATOM 4392 O O . LEU B 1 94 ? -10.062 18.375 20.953 1 91 94 LEU B O 1
ATOM 4396 N N . GLU B 1 95 ? -11.859 17.094 20.219 1 93.19 95 GLU B N 1
ATOM 4397 C CA . GLU B 1 95 ? -11.102 15.852 20.25 1 93.19 95 GLU B CA 1
ATOM 4398 C C . GLU B 1 95 ? -11.102 15.172 18.891 1 93.19 95 GLU B C 1
ATOM 4400 O O . GLU B 1 95 ? -12.07 15.273 18.141 1 93.19 95 GLU B O 1
ATOM 4405 N N . LEU B 1 96 ? -10 14.562 18.609 1 95.38 96 LEU B N 1
ATOM 4406 C CA . LEU B 1 96 ? -9.938 13.617 17.5 1 95.38 96 LEU B CA 1
ATOM 4407 C C . LEU B 1 96 ? -10.453 12.25 17.922 1 95.38 96 LEU B C 1
ATOM 4409 O O . LEU B 1 96 ? -11.648 12.086 18.203 1 95.38 96 LEU B O 1
ATOM 4413 N N . LEU B 1 97 ? -9.617 11.25 18.094 1 94.5 97 LEU B N 1
ATOM 4414 C CA . LEU B 1 97 ? -10.055 10.047 18.797 1 94.5 97 LEU B CA 1
ATOM 4415 C C . LEU B 1 97 ? -10.344 10.359 20.266 1 94.5 97 LEU B C 1
ATOM 4417 O O . LEU B 1 97 ? -9.805 11.32 20.828 1 94.5 97 LEU B O 1
ATOM 4421 N N . PRO B 1 98 ? -11.234 9.516 20.828 1 90.56 98 PRO B N 1
ATOM 4422 C CA . PRO B 1 98 ? -11.523 9.766 22.234 1 90.56 98 PRO B CA 1
ATOM 4423 C C . PRO B 1 98 ? -10.266 9.852 23.094 1 90.56 98 PRO B C 1
ATOM 4425 O O . PRO B 1 98 ? -9.422 8.945 23.047 1 90.56 98 PRO B O 1
ATOM 4428 N N . GLY B 1 99 ? -10.125 10.953 23.766 1 91.56 99 GLY B N 1
ATOM 4429 C CA . GLY B 1 99 ? -8.992 11.133 24.656 1 91.56 99 GLY B CA 1
ATOM 4430 C C . GLY B 1 99 ? -7.828 11.859 24.016 1 91.56 99 GLY B C 1
ATOM 4431 O O . GLY B 1 99 ? -6.855 12.195 24.703 1 91.56 99 GLY B O 1
ATOM 4432 N N . ILE B 1 100 ? -7.898 12.172 22.781 1 95.56 100 ILE B N 1
ATOM 4433 C CA . ILE B 1 100 ? -6.824 12.883 22.094 1 95.56 100 ILE B CA 1
ATOM 4434 C C . ILE B 1 100 ? -7.289 14.289 21.734 1 95.56 100 ILE B C 1
ATOM 4436 O O . ILE B 1 100 ? -8.148 14.469 20.859 1 95.56 100 ILE B O 1
ATOM 4440 N N . SER B 1 101 ? -6.691 15.273 22.375 1 95.75 101 SER B N 1
ATOM 4441 C CA . SER B 1 101 ? -7.066 16.656 22.141 1 95.75 101 SER B CA 1
ATOM 4442 C C . SER B 1 101 ? -6.574 17.141 20.781 1 95.75 101 SER B C 1
ATOM 4444 O O . SER B 1 101 ? -5.453 16.844 20.375 1 95.75 101 SER B O 1
ATOM 4446 N N . ASP B 1 102 ? -7.449 17.812 20.125 1 96.06 102 ASP B N 1
ATOM 4447 C CA . ASP B 1 102 ? -7.105 18.453 18.844 1 96.06 102 ASP B CA 1
ATOM 4448 C C . ASP B 1 102 ? -6.445 19.812 19.062 1 96.06 102 ASP B C 1
ATOM 4450 O O . ASP B 1 102 ? -7.066 20.719 19.609 1 96.06 102 ASP B O 1
ATOM 4454 N N . PHE B 1 103 ? -5.27 19.938 18.453 1 95 103 PHE B N 1
ATOM 4455 C CA . PHE B 1 103 ? -4.562 21.188 18.719 1 95 103 PHE B CA 1
ATOM 4456 C C . PHE B 1 103 ? -4.551 22.078 17.469 1 95 103 PHE B C 1
ATOM 4458 O O . PHE B 1 103 ? -3.75 23 17.375 1 95 103 PHE B O 1
ATOM 4465 N N . GLY B 1 104 ? -5.34 21.719 16.531 1 92.81 104 GLY B N 1
ATOM 4466 C CA . GLY B 1 104 ? -5.762 22.609 15.461 1 92.81 104 GLY B CA 1
ATOM 4467 C C . GLY B 1 104 ? -4.688 22.859 14.414 1 92.81 104 GLY B C 1
ATOM 4468 O O . GLY B 1 104 ? -4.762 23.812 13.648 1 92.81 104 GLY B O 1
ATOM 4469 N N . GLY B 1 105 ? -3.607 22.078 14.461 1 93.88 105 GLY B N 1
ATOM 4470 C CA . GLY B 1 105 ? -2.564 22.234 13.453 1 93.88 105 GLY B CA 1
ATOM 4471 C C . GLY B 1 105 ? -1.405 23.094 13.922 1 93.88 105 GLY B C 1
ATOM 4472 O O . GLY B 1 105 ? -0.644 23.625 13.109 1 93.88 105 GLY B O 1
ATOM 4473 N N . VAL B 1 106 ? -1.336 23.25 15.188 1 95.81 106 VAL B N 1
ATOM 4474 C CA . VAL B 1 106 ? -0.219 24.016 15.742 1 95.81 106 VAL B CA 1
ATOM 4475 C C . VAL B 1 106 ? 1.097 23.484 15.18 1 95.81 106 VAL B C 1
ATOM 4477 O O . VAL B 1 106 ? 1.236 22.281 14.945 1 95.81 106 VAL B O 1
ATOM 4480 N N . THR B 1 107 ? 2.002 24.391 14.945 1 96.69 107 THR B N 1
ATOM 4481 C CA . THR B 1 107 ? 3.262 24.016 14.312 1 96.69 107 THR B CA 1
ATOM 4482 C C . THR B 1 107 ? 4.445 24.391 15.195 1 96.69 107 THR B C 1
ATOM 4484 O O . THR B 1 107 ? 4.508 25.516 15.703 1 96.69 107 THR B O 1
ATOM 4487 N N . ILE B 1 108 ? 5.25 23.469 15.445 1 97.81 108 ILE B N 1
ATOM 4488 C CA . ILE B 1 108 ? 6.574 23.781 15.984 1 97.81 108 ILE B CA 1
ATOM 4489 C C . ILE B 1 108 ? 7.578 23.875 14.836 1 97.81 108 ILE B C 1
ATOM 4491 O O . ILE B 1 108 ? 7.914 22.875 14.203 1 97.81 108 ILE B O 1
ATOM 4495 N N . HIS B 1 109 ? 8.031 25.031 14.555 1 97.75 109 HIS B N 1
ATOM 4496 C CA . HIS B 1 109 ? 8.969 25.266 13.461 1 97.75 109 HIS B CA 1
ATOM 4497 C C . HIS B 1 109 ? 10.383 25.5 13.992 1 97.75 109 HIS B C 1
ATOM 4499 O O . HIS B 1 109 ? 10.617 26.484 14.711 1 97.75 109 HIS B O 1
ATOM 4505 N N . LEU B 1 110 ? 11.352 24.734 13.562 1 97.94 110 LEU B N 1
ATOM 4506 C CA . LEU B 1 110 ? 12.711 24.766 14.102 1 97.94 110 LEU B CA 1
ATOM 4507 C C . LEU B 1 110 ? 13.531 25.859 13.438 1 97.94 110 LEU B C 1
ATOM 4509 O O . LEU B 1 110 ? 14.711 26.047 13.758 1 97.94 110 LEU B O 1
ATOM 4513 N N . GLN B 1 111 ? 13.008 26.531 12.508 1 97.25 111 GLN B N 1
ATOM 4514 C CA . GLN B 1 111 ? 13.562 27.719 11.867 1 97.25 111 GLN B CA 1
ATOM 4515 C C . GLN B 1 111 ? 14.938 27.438 11.266 1 97.25 111 GLN B C 1
ATOM 4517 O O . GLN B 1 111 ? 15.836 28.266 11.328 1 97.25 111 GLN B O 1
ATOM 4522 N N . GLY B 1 112 ? 15.062 26.25 10.797 1 97.62 112 GLY B N 1
ATOM 4523 C CA . GLY B 1 112 ? 16.297 25.875 10.141 1 97.62 112 GLY B CA 1
ATOM 4524 C C . GLY B 1 112 ? 17.469 25.75 11.094 1 97.62 112 GLY B C 1
ATOM 4525 O O . GLY B 1 112 ? 18.625 25.719 10.664 1 97.62 112 GLY B O 1
ATOM 4526 N N . GLY B 1 113 ? 17.219 25.719 12.359 1 98.12 113 GLY B N 1
ATOM 4527 C CA . GLY B 1 113 ? 18.281 25.672 13.352 1 98.12 113 GLY B CA 1
ATOM 4528 C C . GLY B 1 113 ? 18.891 24.281 13.5 1 98.12 113 GLY B C 1
ATOM 4529 O O . GLY B 1 113 ? 18.312 23.297 13.062 1 98.12 113 GLY B O 1
ATOM 4530 N N . ASP B 1 114 ? 20.094 24.297 14 1 98.38 114 ASP B N 1
ATOM 4531 C CA . ASP B 1 114 ? 20.797 23.109 14.453 1 98.38 114 ASP B CA 1
ATOM 4532 C C . ASP B 1 114 ? 20.812 23.031 15.984 1 98.38 114 ASP B C 1
ATOM 4534 O O . ASP B 1 114 ? 21.531 23.781 16.641 1 98.38 114 ASP B O 1
ATOM 4538 N N . TYR B 1 115 ? 20.062 22.109 16.547 1 98.75 115 TYR B N 1
ATOM 4539 C CA . TYR B 1 115 ? 19.859 22.125 18 1 98.75 115 TYR B CA 1
ATOM 4540 C C . TYR B 1 115 ? 20.469 20.891 18.641 1 98.75 115 TYR B C 1
ATOM 4542 O O . TYR B 1 115 ? 20.141 19.75 18.297 1 98.75 115 TYR B O 1
ATOM 4550 N N . LYS B 1 116 ? 21.312 21.172 19.594 1 98.56 116 LYS B N 1
ATOM 4551 C CA . LYS B 1 116 ? 21.797 20.109 20.453 1 98.56 116 LYS B CA 1
ATOM 4552 C C . LYS B 1 116 ? 20.828 19.844 21.609 1 98.56 116 LYS B C 1
ATOM 4554 O O . LYS B 1 116 ? 20.344 20.781 22.234 1 98.56 116 LYS B O 1
ATOM 4559 N N . ILE B 1 117 ? 20.531 18.516 21.797 1 98.56 117 ILE B N 1
ATOM 4560 C CA . ILE B 1 117 ? 19.641 18.203 22.906 1 98.56 117 ILE B CA 1
ATOM 4561 C C . ILE B 1 117 ? 20.266 17.141 23.797 1 98.56 117 ILE B C 1
ATOM 4563 O O . ILE B 1 117 ? 20.938 16.219 23.297 1 98.56 117 ILE B O 1
ATOM 4567 N N . SER B 1 118 ? 20 17.203 25.125 1 98.62 118 SER B N 1
ATOM 4568 C CA . SER B 1 118 ? 20.609 16.297 26.078 1 98.62 118 SER B CA 1
ATOM 4569 C C . SER B 1 118 ? 19.594 15.305 26.625 1 98.62 118 SER B C 1
ATOM 4571 O O . SER B 1 118 ? 19.953 14.391 27.375 1 98.62 118 SER B O 1
ATOM 4573 N N . LYS B 1 119 ? 18.359 15.461 26.297 1 98.44 119 LYS B N 1
ATOM 4574 C CA . LYS B 1 119 ? 17.281 14.555 26.656 1 98.44 119 LYS B CA 1
ATOM 4575 C C . LYS B 1 119 ? 16.234 14.484 25.547 1 98.44 119 LYS B C 1
ATOM 4577 O O . LYS B 1 119 ? 16.141 15.383 24.719 1 98.44 119 LYS B O 1
ATOM 4582 N N . PRO B 1 120 ? 15.422 13.43 25.562 1 98.62 120 PRO B N 1
ATOM 4583 C CA . PRO B 1 120 ? 14.406 13.297 24.516 1 98.62 120 PRO B CA 1
ATOM 4584 C C . PRO B 1 120 ? 13.398 14.438 24.531 1 98.62 120 PRO B C 1
ATOM 4586 O O . PRO B 1 120 ? 13.023 14.93 25.594 1 98.62 120 PRO B O 1
ATOM 4589 N N . ILE B 1 121 ? 13 14.852 23.344 1 98.75 121 ILE B N 1
ATOM 4590 C CA . ILE B 1 121 ? 11.805 15.68 23.219 1 98.75 121 ILE B CA 1
ATOM 4591 C C . ILE B 1 121 ? 10.562 14.789 23.25 1 98.75 121 ILE B C 1
ATOM 4593 O O . ILE B 1 121 ? 10.117 14.297 22.219 1 98.75 121 ILE B O 1
ATOM 4597 N N . ARG B 1 122 ? 10.016 14.641 24.406 1 97.81 122 ARG B N 1
ATOM 4598 C CA . ARG B 1 122 ? 8.875 13.75 24.594 1 97.81 122 ARG B CA 1
ATOM 4599 C C . ARG B 1 122 ? 7.562 14.523 24.562 1 97.81 122 ARG B C 1
ATOM 4601 O O . ARG B 1 122 ? 7.418 15.539 25.234 1 97.81 122 ARG B O 1
ATOM 4608 N N . PHE B 1 123 ? 6.656 14.023 23.812 1 97.75 123 PHE B N 1
ATOM 4609 C CA . PHE B 1 123 ? 5.332 14.633 23.75 1 97.75 123 PHE B CA 1
ATOM 4610 C C . PHE B 1 123 ? 4.531 14.312 25 1 97.75 123 PHE B C 1
ATOM 4612 O O . PHE B 1 123 ? 4.77 13.289 25.656 1 97.75 123 PHE B O 1
ATOM 4619 N N . PRO B 1 124 ? 3.559 15.156 25.359 1 95.5 124 PRO B N 1
ATOM 4620 C CA . PRO B 1 124 ? 2.789 14.961 26.594 1 95.5 124 PRO B CA 1
ATOM 4621 C C . PRO B 1 124 ? 1.986 13.664 26.594 1 95.5 124 PRO B C 1
ATOM 4623 O O . PRO B 1 124 ? 1.525 13.219 25.531 1 95.5 124 PRO B O 1
ATOM 4626 N N . SER B 1 125 ? 1.723 13.203 27.766 1 93.56 125 SER B N 1
ATOM 4627 C CA . SER B 1 125 ? 1.041 11.922 27.938 1 93.56 125 SER B CA 1
ATOM 4628 C C . SER B 1 125 ? -0.468 12.078 27.781 1 93.56 125 SER B C 1
ATOM 4630 O O . SER B 1 125 ? -1.186 11.086 27.625 1 93.56 125 SER B O 1
ATOM 4632 N N . SER B 1 126 ? -1.026 13.289 27.859 1 87.06 126 SER B N 1
ATOM 4633 C CA . SER B 1 126 ? -2.459 13.562 27.906 1 87.06 126 SER B CA 1
ATOM 4634 C C . SER B 1 126 ? -3.102 13.422 26.531 1 87.06 126 SER B C 1
ATOM 4636 O O . SER B 1 126 ? -4.262 13.789 26.344 1 87.06 126 SER B O 1
ATOM 4638 N N . GLY B 1 127 ? -2.625 12.773 25.609 1 90.19 127 GLY B N 1
ATOM 4639 C CA . GLY B 1 127 ? -3.229 12.641 24.297 1 90.19 127 GLY B CA 1
ATOM 4640 C C . GLY B 1 127 ? -3.115 13.898 23.453 1 90.19 127 GLY B C 1
ATOM 4641 O O . GLY B 1 127 ? -3.701 14.93 23.781 1 90.19 127 GLY B O 1
ATOM 4642 N N . VAL B 1 128 ? -2.414 13.891 22.422 1 95 128 VAL B N 1
ATOM 4643 C CA . VAL B 1 128 ? -2.117 15.062 21.594 1 95 128 VAL B CA 1
ATOM 4644 C C . VAL B 1 128 ? -2.297 14.711 20.125 1 95 128 VAL B C 1
ATOM 4646 O O . VAL B 1 128 ? -1.915 13.617 19.688 1 95 128 VAL B O 1
ATOM 4649 N N . GLY B 1 129 ? -3.002 15.656 19.453 1 96.44 129 GLY B N 1
ATOM 4650 C CA . GLY B 1 129 ? -3.154 15.406 18.031 1 96.44 129 GLY B CA 1
ATOM 4651 C C . GLY B 1 129 ? -3.176 16.672 17.203 1 96.44 129 GLY B C 1
ATOM 4652 O O . GLY B 1 129 ? -3.322 17.781 17.734 1 96.44 129 GLY B O 1
ATOM 4653 N N . ASN B 1 130 ? -2.943 16.516 15.914 1 97.25 130 ASN B N 1
ATOM 4654 C CA . ASN B 1 130 ? -3 17.594 14.93 1 97.25 130 ASN B CA 1
ATOM 4655 C C . ASN B 1 130 ? -1.91 18.625 15.164 1 97.25 130 ASN B C 1
ATOM 4657 O O . ASN B 1 130 ? -2.205 19.812 15.383 1 97.25 130 ASN B O 1
ATOM 4661 N N . ILE B 1 131 ? -0.676 18.094 15.062 1 97.06 131 ILE B N 1
ATOM 4662 C CA . ILE B 1 131 ? 0.518 18.906 15.281 1 97.06 131 ILE B CA 1
ATOM 4663 C C . ILE B 1 131 ? 1.519 18.656 14.148 1 97.06 131 ILE B C 1
ATOM 4665 O O . ILE B 1 131 ? 1.664 17.531 13.672 1 97.06 131 ILE B O 1
ATOM 4669 N N . VAL B 1 132 ? 2.193 19.703 13.742 1 97.56 132 VAL B N 1
ATOM 4670 C CA . VAL B 1 132 ? 3.271 19.594 12.766 1 97.56 132 VAL B CA 1
ATOM 4671 C C . VAL B 1 132 ? 4.586 20.047 13.391 1 97.56 132 VAL B C 1
ATOM 4673 O O . VAL B 1 132 ? 4.641 21.109 14.031 1 97.56 132 VAL B O 1
ATOM 4676 N N . VAL B 1 133 ? 5.594 19.281 13.297 1 98.31 133 VAL B N 1
ATOM 4677 C CA . VAL B 1 133 ? 6.961 19.656 13.641 1 98.31 133 VAL B CA 1
ATOM 4678 C C . VAL B 1 133 ? 7.828 19.672 12.383 1 98.31 133 VAL B C 1
ATOM 4680 O O . VAL B 1 133 ? 7.871 18.688 11.648 1 98.31 133 VAL B O 1
ATOM 4683 N N . GLN B 1 134 ? 8.578 20.828 12.156 1 97.75 134 GLN B N 1
ATOM 4684 C CA . GLN B 1 134 ? 9.234 20.812 10.852 1 97.75 134 GLN B CA 1
ATOM 4685 C C . GLN B 1 134 ? 10.445 21.734 10.844 1 97.75 134 GLN B C 1
ATOM 4687 O O . GLN B 1 134 ? 10.531 22.672 11.641 1 97.75 134 GLN B O 1
ATOM 4692 N N . GLY B 1 135 ? 11.453 21.531 9.992 1 97.31 135 GLY B N 1
ATOM 4693 C CA . GLY B 1 135 ? 12.422 22.469 9.477 1 97.31 135 GLY B CA 1
ATOM 4694 C C . GLY B 1 135 ? 13.625 22.656 10.391 1 97.31 135 GLY B C 1
ATOM 4695 O O . GLY B 1 135 ? 13.836 23.734 10.938 1 97.31 135 GLY B O 1
ATOM 4696 N N . GLY B 1 136 ? 14.562 21.828 10.367 1 98.38 136 GLY B N 1
ATOM 4697 C CA . GLY B 1 136 ? 15.781 21.984 11.133 1 98.38 136 GLY B CA 1
ATOM 4698 C C . GLY B 1 136 ? 16.469 20.672 11.445 1 98.38 136 GLY B C 1
ATOM 4699 O O . GLY B 1 136 ? 16.297 19.688 10.719 1 98.38 136 GLY B O 1
ATOM 4700 N N . THR B 1 137 ? 17.359 20.75 12.445 1 98.81 137 THR B N 1
ATOM 4701 C CA . THR B 1 137 ? 18.125 19.578 12.844 1 98.81 137 THR B CA 1
ATOM 4702 C C . THR B 1 137 ? 18.078 19.391 14.359 1 98.81 137 THR B C 1
ATOM 4704 O O . THR B 1 137 ? 18.234 20.344 15.117 1 98.81 137 THR B O 1
ATOM 4707 N N . LEU B 1 138 ? 17.812 18.219 14.773 1 98.88 138 LEU B N 1
ATOM 4708 C CA . LEU B 1 138 ? 17.969 17.797 16.156 1 98.88 138 LEU B CA 1
ATOM 4709 C C . LEU B 1 138 ? 19.156 16.859 16.328 1 98.88 138 LEU B C 1
ATOM 4711 O O . LEU B 1 138 ? 19.25 15.836 15.625 1 98.88 138 LEU B O 1
ATOM 4715 N N . ARG B 1 139 ? 20.031 17.219 17.25 1 98.75 139 ARG B N 1
ATOM 4716 C CA . ARG B 1 139 ? 21.25 16.438 17.438 1 98.75 139 ARG B CA 1
ATOM 4717 C C . ARG B 1 139 ? 21.453 16.062 18.906 1 98.75 139 ARG B C 1
ATOM 4719 O O . ARG B 1 139 ? 21.359 16.906 19.797 1 98.75 139 ARG B O 1
ATOM 4726 N N . ALA B 1 140 ? 21.75 14.773 19.125 1 98.75 140 ALA B N 1
ATOM 4727 C CA . ALA B 1 140 ? 22.062 14.32 20.469 1 98.75 140 ALA B CA 1
ATOM 4728 C C . ALA B 1 140 ? 23.359 14.93 20.969 1 98.75 140 ALA B C 1
ATOM 4730 O O . ALA B 1 140 ? 24.344 14.992 20.234 1 98.75 140 ALA B O 1
ATOM 4731 N N . SER B 1 141 ? 23.359 15.375 22.203 1 98.12 141 SER B N 1
ATOM 4732 C CA . SER B 1 141 ? 24.594 15.797 22.844 1 98.12 141 SER B CA 1
ATOM 4733 C C . SER B 1 141 ? 25.359 14.609 23.438 1 98.12 141 SER B C 1
ATOM 4735 O O . SER B 1 141 ? 24.891 13.469 23.344 1 98.12 141 SER B O 1
ATOM 4737 N N . ASP B 1 142 ? 26.469 14.953 24 1 96.75 142 ASP B N 1
ATOM 4738 C CA . ASP B 1 142 ? 27.281 13.898 24.609 1 96.75 142 ASP B CA 1
ATOM 4739 C C . ASP B 1 142 ? 26.625 13.383 25.891 1 96.75 142 ASP B C 1
ATOM 4741 O O . ASP B 1 142 ? 27.016 12.344 26.422 1 96.75 142 ASP B O 1
ATOM 4745 N N . LYS B 1 143 ? 25.578 14.039 26.328 1 97.44 143 LYS B N 1
ATOM 4746 C CA . LYS B 1 143 ? 24.891 13.641 27.547 1 97.44 143 LYS B CA 1
ATOM 4747 C C . LYS B 1 143 ? 23.594 12.898 27.234 1 97.44 143 LYS B C 1
ATOM 4749 O O . LYS B 1 143 ? 22.906 12.414 28.141 1 97.44 143 LYS B O 1
ATOM 4754 N N . PHE B 1 144 ? 23.312 12.867 25.969 1 98.38 144 PHE B N 1
ATOM 4755 C CA . PHE B 1 144 ? 22.062 12.211 25.594 1 98.38 144 PHE B CA 1
ATOM 4756 C C . PHE B 1 144 ? 22.094 10.727 25.953 1 98.38 144 PHE B C 1
ATOM 4758 O O . PHE B 1 144 ? 23.094 10.055 25.719 1 98.38 144 PHE B O 1
ATOM 4765 N N . PRO B 1 145 ? 21.031 10.203 26.531 1 98 145 PRO B N 1
ATOM 4766 C CA . PRO B 1 145 ? 21.031 8.789 26.922 1 98 145 PRO B CA 1
ATOM 4767 C C . PRO B 1 145 ? 21.109 7.84 25.734 1 98 145 PRO B C 1
ATOM 4769 O O . PRO B 1 145 ? 20.453 8.07 24.703 1 98 145 PRO B O 1
ATOM 4772 N N . GLY B 1 146 ? 21.766 6.777 25.906 1 97.5 146 GLY B N 1
ATOM 4773 C CA . GLY B 1 146 ? 22.031 5.852 24.828 1 97.5 146 GLY B CA 1
ATOM 4774 C C . GLY B 1 146 ? 20.875 4.918 24.531 1 97.5 146 GLY B C 1
ATOM 4775 O O . GLY B 1 146 ? 20.844 4.258 23.5 1 97.5 146 GLY B O 1
ATOM 4776 N N . ASP B 1 147 ? 19.891 4.879 25.406 1 96.94 147 ASP B N 1
ATOM 4777 C CA . ASP B 1 147 ? 18.797 3.93 25.25 1 96.94 147 ASP B CA 1
ATOM 4778 C C . ASP B 1 147 ? 17.484 4.652 24.953 1 96.94 147 ASP B C 1
ATOM 4780 O O . ASP B 1 147 ? 16.391 4.082 25.094 1 96.94 147 ASP B O 1
ATOM 4784 N N . ARG B 1 148 ? 17.609 5.887 24.594 1 98.25 148 ARG B N 1
ATOM 4785 C CA . ARG B 1 148 ? 16.422 6.695 24.312 1 98.25 148 ARG B CA 1
ATOM 4786 C C . ARG B 1 148 ? 16.422 7.176 22.859 1 98.25 148 ARG B C 1
ATOM 4788 O O . ARG B 1 148 ? 17.234 6.715 22.047 1 98.25 148 ARG B O 1
ATOM 4795 N N . HIS B 1 149 ? 15.398 7.938 22.469 1 98.81 149 HIS B N 1
ATOM 4796 C CA . HIS B 1 149 ? 15.258 8.469 21.109 1 98.81 149 HIS B CA 1
ATOM 4797 C C . HIS B 1 149 ? 15.094 9.984 21.141 1 98.81 149 HIS B C 1
ATOM 4799 O O . HIS B 1 149 ? 14.586 10.547 22.109 1 98.81 149 HIS B O 1
ATOM 4805 N N . LEU B 1 150 ? 15.547 10.633 20.062 1 98.88 150 LEU B N 1
ATOM 4806 C CA . LEU B 1 150 ? 15.523 12.086 20.016 1 98.88 150 LEU B CA 1
ATOM 4807 C C . LEU B 1 150 ? 14.109 12.617 20.203 1 98.88 150 LEU B C 1
ATOM 4809 O O . LEU B 1 150 ? 13.891 13.547 20.984 1 98.88 150 LEU B O 1
ATOM 4813 N N . ILE B 1 151 ? 13.148 12.047 19.484 1 98.81 151 ILE B N 1
ATOM 4814 C CA . ILE B 1 151 ? 11.734 12.344 19.656 1 98.81 151 ILE B CA 1
ATOM 4815 C C . ILE B 1 151 ? 11 11.117 20.188 1 98.81 151 ILE B C 1
ATOM 4817 O O . ILE B 1 151 ? 11.219 1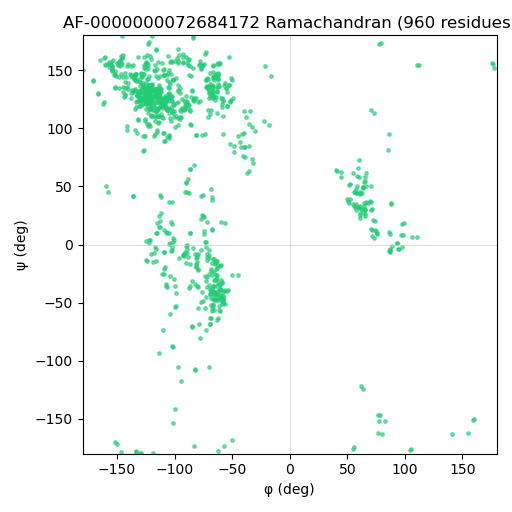0 19.719 1 98.81 151 ILE B O 1
ATOM 4821 N N . GLU B 1 152 ? 10.164 11.344 21.156 1 98.38 152 GLU B N 1
ATOM 4822 C CA . GLU B 1 152 ? 9.414 10.219 21.703 1 98.38 152 GLU B CA 1
ATOM 4823 C C . GLU B 1 152 ? 7.93 10.555 21.828 1 98.38 152 GLU B C 1
ATOM 4825 O O . GLU B 1 152 ? 7.559 11.531 22.484 1 98.38 152 GLU B O 1
ATOM 4830 N N . LEU B 1 153 ? 7.074 9.734 21.188 1 97.75 153 LEU B N 1
ATOM 4831 C CA . LEU B 1 153 ? 5.629 9.711 21.375 1 97.75 153 LEU B CA 1
ATOM 4832 C C . LEU B 1 153 ? 5.215 8.5 22.203 1 97.75 153 LEU B C 1
ATOM 4834 O O . LEU B 1 153 ? 4.996 7.414 21.656 1 97.75 153 LEU B O 1
ATOM 4838 N N . TRP B 1 154 ? 5.102 8.68 23.469 1 95.12 154 TRP B N 1
ATOM 4839 C CA . TRP B 1 154 ? 4.555 7.617 24.312 1 95.12 154 TRP B CA 1
ATOM 4840 C C . TRP B 1 154 ? 3.932 8.195 25.578 1 95.12 154 TRP B C 1
ATOM 4842 O O . TRP B 1 154 ? 4.324 9.273 26.031 1 95.12 154 TRP B O 1
ATOM 4852 N N . SER B 1 155 ? 2.945 7.508 26.047 1 94.69 155 SER B N 1
ATOM 4853 C CA . SER B 1 155 ? 2.195 7.945 27.219 1 94.69 155 SER B CA 1
ATOM 4854 C C . SER B 1 155 ? 2.549 7.105 28.453 1 94.69 155 SER B C 1
ATOM 4856 O O . SER B 1 155 ? 2.773 5.898 28.328 1 94.69 155 SER B O 1
ATOM 4858 N N . GLU B 1 156 ? 2.512 7.723 29.578 1 91.25 156 GLU B N 1
ATOM 4859 C CA . GLU B 1 156 ? 2.703 6.996 30.828 1 91.25 156 GLU B CA 1
ATOM 4860 C C . GLU B 1 156 ? 1.574 5.996 31.062 1 91.25 156 GLU B C 1
ATOM 4862 O O . GLU B 1 156 ? 1.725 5.055 31.844 1 91.25 156 GLU B O 1
ATOM 4867 N N . ASN B 1 157 ? 0.485 6.227 30.312 1 87.69 157 ASN B N 1
ATOM 4868 C CA . ASN B 1 157 ? -0.679 5.359 30.453 1 87.69 157 ASN B CA 1
ATOM 4869 C C . ASN B 1 157 ? -0.611 4.168 29.5 1 87.69 157 ASN B C 1
ATOM 4871 O O . ASN B 1 157 ? -1.46 3.275 29.562 1 87.69 157 ASN B O 1
ATOM 4875 N N . SER B 1 158 ? 0.426 4.164 28.734 1 85.38 158 SER B N 1
ATOM 4876 C CA . SER B 1 158 ? 0.609 3.016 27.859 1 85.38 158 SER B CA 1
ATOM 4877 C C . SER B 1 158 ? 1.024 1.775 28.641 1 85.38 158 SER B C 1
ATOM 4879 O O . SER B 1 158 ? 1.818 1.865 29.578 1 85.38 158 SER B O 1
ATOM 4881 N N . PRO B 1 159 ? 0.389 0.657 28.266 1 78.62 159 PRO B N 1
ATOM 4882 C CA . PRO B 1 159 ? 0.848 -0.561 28.938 1 78.62 159 PRO B CA 1
ATOM 4883 C C . PRO B 1 159 ? 2.316 -0.873 28.656 1 78.62 159 PRO B C 1
ATOM 4885 O O . PRO B 1 159 ? 2.863 -0.428 27.641 1 78.62 159 PRO B O 1
ATOM 4888 N N . PRO B 1 160 ? 2.805 -1.616 29.609 1 68.75 160 PRO B N 1
ATOM 4889 C CA . PRO B 1 160 ? 4.215 -1.952 29.406 1 68.75 160 PRO B CA 1
ATOM 4890 C C . PRO B 1 160 ? 4.441 -2.783 28.141 1 68.75 160 PRO B C 1
ATOM 4892 O O . PRO B 1 160 ? 3.559 -3.535 27.719 1 68.75 160 PRO B O 1
ATOM 4895 N N . PHE B 1 161 ? 5.547 -2.52 27.516 1 62.75 161 PHE B N 1
ATOM 4896 C CA . PHE B 1 161 ? 5.898 -3.035 26.188 1 62.75 161 PHE B CA 1
ATOM 4897 C C . PHE B 1 161 ? 5.883 -4.559 26.188 1 62.75 161 PHE B C 1
ATOM 4899 O O . PHE B 1 161 ? 5.57 -5.176 25.156 1 62.75 161 PHE B O 1
ATOM 4906 N N . ASP B 1 162 ? 6.422 -5.18 27.297 1 54.91 162 ASP B N 1
ATOM 4907 C CA . ASP B 1 162 ? 6.504 -6.637 27.359 1 54.91 162 ASP B CA 1
ATOM 4908 C C . ASP B 1 162 ? 5.113 -7.266 27.344 1 54.91 162 ASP B C 1
ATOM 4910 O O . ASP B 1 162 ? 4.977 -8.477 27.125 1 54.91 162 ASP B O 1
ATOM 4914 N N . GLN B 1 163 ? 4.18 -6.453 27.562 1 52.31 163 GLN B N 1
ATOM 4915 C CA . GLN B 1 163 ? 2.818 -6.98 27.5 1 52.31 163 GLN B CA 1
ATOM 4916 C C . GLN B 1 163 ? 2.135 -6.602 26.203 1 52.31 163 GLN B C 1
ATOM 4918 O O . GLN B 1 163 ? 1.022 -6.07 26.203 1 52.31 163 GLN B O 1
ATOM 4923 N N . LEU B 1 164 ? 2.953 -6.641 25.328 1 51.5 164 LEU B N 1
ATOM 4924 C CA . LEU B 1 164 ? 2.633 -6.234 23.969 1 51.5 164 LEU B CA 1
ATOM 4925 C C . LEU B 1 164 ? 1.292 -6.816 23.516 1 51.5 164 LEU B C 1
ATOM 4927 O O . LEU B 1 164 ? 0.711 -6.367 22.531 1 51.5 164 LEU B O 1
ATOM 4931 N N . ARG B 1 165 ? 0.98 -7.977 24.172 1 47.84 165 ARG B N 1
ATOM 4932 C CA . ARG B 1 165 ? -0.217 -8.688 23.734 1 47.84 165 ARG B CA 1
ATOM 4933 C C . ARG B 1 165 ? -1.48 -7.945 24.156 1 47.84 165 ARG B C 1
ATOM 4935 O O . ARG B 1 165 ? -2.584 -8.305 23.734 1 47.84 165 ARG B O 1
ATOM 4942 N N . LEU B 1 166 ? -1.231 -7.023 25.031 1 45.78 166 LEU B N 1
ATOM 4943 C CA . LEU B 1 166 ? -2.459 -6.367 25.469 1 45.78 166 LEU B CA 1
ATOM 4944 C C . LEU B 1 166 ? -2.818 -5.211 24.531 1 45.78 166 LEU B C 1
ATOM 4946 O O . LEU B 1 166 ? -2.141 -4.18 24.531 1 45.78 166 LEU B O 1
ATOM 4950 N N . GLN B 1 167 ? -3.113 -5.434 23.391 1 49.44 167 GLN B N 1
ATOM 4951 C CA . GLN B 1 167 ? -3.686 -4.398 22.547 1 49.44 167 GLN B CA 1
ATOM 4952 C C . GLN B 1 167 ? -4.629 -3.494 23.328 1 49.44 167 GLN B C 1
ATOM 4954 O O . GLN B 1 167 ? -5.727 -3.914 23.719 1 49.44 167 GLN B O 1
ATOM 4959 N N . THR B 1 168 ? -4.113 -2.818 24.312 1 54 168 THR B N 1
ATOM 4960 C CA . THR B 1 168 ? -5.02 -1.806 24.828 1 54 168 THR B CA 1
ATOM 4961 C C . THR B 1 168 ? -5.5 -0.879 23.719 1 54 168 THR B C 1
ATOM 4963 O O . THR B 1 168 ? -4.773 -0.632 22.75 1 54 168 THR B O 1
ATOM 4966 N N . ASN B 1 169 ? -6.75 -0.816 23.469 1 62.47 169 ASN B N 1
ATOM 4967 C CA . ASN B 1 169 ? -7.477 -0.022 22.484 1 62.47 169 ASN B CA 1
ATOM 4968 C C . ASN B 1 169 ? -7.266 1.474 22.703 1 62.47 169 ASN B C 1
ATOM 4970 O O . ASN B 1 169 ? -8.078 2.289 22.266 1 62.47 169 ASN B O 1
ATOM 4974 N N . ALA B 1 170 ? -6.078 1.761 23.5 1 82.94 170 ALA B N 1
ATOM 4975 C CA . ALA B 1 170 ? -5.988 3.199 23.734 1 82.94 170 ALA B CA 1
ATOM 4976 C C . ALA B 1 170 ? -4.91 3.832 22.859 1 82.94 170 ALA B C 1
ATOM 4978 O O . ALA B 1 170 ? -3.826 3.268 22.688 1 82.94 170 ALA B O 1
ATOM 4979 N N . PHE B 1 171 ? -5.219 4.852 22.203 1 93.38 171 PHE B N 1
ATOM 4980 C CA . PHE B 1 171 ? -4.309 5.688 21.438 1 93.38 171 PHE B CA 1
ATOM 4981 C C . PHE B 1 171 ? -4.105 7.035 22.109 1 93.38 171 PHE B C 1
ATOM 4983 O O . PHE B 1 171 ? -5.027 7.574 22.734 1 93.38 171 PHE B O 1
ATOM 4990 N N . TYR B 1 172 ? -2.873 7.523 21.938 1 95.69 172 TYR B N 1
ATOM 4991 C CA . TYR B 1 172 ? -2.586 8.766 22.641 1 95.69 172 TYR B CA 1
ATOM 4992 C C . TYR B 1 172 ? -2.115 9.852 21.688 1 95.69 172 TYR B C 1
ATOM 4994 O O . TYR B 1 172 ? -2.072 11.031 22.047 1 95.69 172 TYR B O 1
ATOM 5002 N N . TYR B 1 173 ? -1.765 9.5 20.516 1 97.19 173 TYR B N 1
ATOM 5003 C CA . TYR B 1 173 ? -1.284 10.461 19.531 1 97.19 173 TYR B CA 1
ATOM 5004 C C . TYR B 1 173 ? -1.926 10.219 18.172 1 97.19 173 TYR B C 1
ATOM 5006 O O . TYR B 1 173 ? -2.061 9.078 17.734 1 97.19 173 TYR B O 1
ATOM 5014 N N . GLU B 1 174 ? -2.404 11.266 17.562 1 97.69 174 GLU B N 1
ATOM 5015 C CA . GLU B 1 174 ? -3.061 11.164 16.25 1 97.69 174 GLU B CA 1
ATOM 5016 C C . GLU B 1 174 ? -2.742 12.367 15.375 1 97.69 174 GLU B C 1
ATOM 5018 O O . GLU B 1 174 ? -2.795 13.516 15.844 1 97.69 174 GLU B O 1
ATOM 5023 N N . ASP B 1 175 ? -2.414 12.125 14.102 1 97.62 175 ASP B N 1
ATOM 5024 C CA . ASP B 1 175 ? -2.244 13.172 13.102 1 97.62 175 ASP B CA 1
ATOM 5025 C C . ASP B 1 175 ? -1.076 14.094 13.453 1 97.62 175 ASP B C 1
ATOM 5027 O O . ASP B 1 175 ? -1.235 15.312 13.508 1 97.62 175 ASP B O 1
ATOM 5031 N N . ILE B 1 176 ? 0.005 13.484 13.75 1 98.06 176 ILE B N 1
ATOM 5032 C CA . ILE B 1 176 ? 1.24 14.219 13.977 1 98.06 176 ILE B CA 1
ATOM 5033 C C . ILE B 1 176 ? 2.178 14.039 12.781 1 98.06 176 ILE B C 1
ATOM 5035 O O . ILE B 1 176 ? 2.326 12.93 12.266 1 98.06 176 ILE B O 1
ATOM 5039 N N . THR B 1 177 ? 2.766 15.133 12.367 1 98.38 177 THR B N 1
ATOM 5040 C CA . THR B 1 177 ? 3.656 15.094 11.211 1 98.38 177 THR B CA 1
ATOM 5041 C C . THR B 1 177 ? 5.043 15.609 11.578 1 98.38 177 THR B C 1
ATOM 5043 O O . THR B 1 177 ? 5.176 16.672 12.195 1 98.38 177 THR B O 1
ATOM 5046 N N . PHE B 1 178 ? 6.062 14.875 11.234 1 98.69 178 PHE B N 1
ATOM 5047 C CA . PHE B 1 178 ? 7.453 15.312 11.227 1 98.69 178 PHE B CA 1
ATOM 5048 C C . PHE B 1 178 ? 7.961 15.492 9.805 1 98.69 178 PHE B C 1
ATOM 5050 O O . PHE B 1 178 ? 7.934 14.555 9.008 1 98.69 178 PHE B O 1
ATOM 5057 N N . ARG B 1 179 ? 8.469 16.703 9.523 1 97.88 179 ARG B N 1
ATOM 5058 C CA . ARG B 1 179 ? 8.828 16.953 8.133 1 97.88 179 ARG B CA 1
ATOM 5059 C C . ARG B 1 179 ? 10.102 17.797 8.039 1 97.88 179 ARG B C 1
ATOM 5061 O O . ARG B 1 179 ? 10.289 18.734 8.812 1 97.88 179 ARG B O 1
ATOM 5068 N N . ASP B 1 180 ? 10.977 17.469 7.098 1 98.25 180 ASP B N 1
ATOM 5069 C CA . ASP B 1 180 ? 12.156 18.266 6.754 1 98.25 180 ASP B CA 1
ATOM 5070 C C . ASP B 1 180 ? 13.094 18.406 7.953 1 98.25 180 ASP B C 1
ATOM 5072 O O . ASP B 1 180 ? 13.57 19.5 8.25 1 98.25 180 ASP B O 1
ATOM 5076 N N . ILE B 1 181 ? 13.297 17.312 8.633 1 98.81 181 ILE B N 1
ATOM 5077 C CA . ILE B 1 181 ? 14.164 17.344 9.805 1 98.81 181 ILE B CA 1
ATOM 5078 C C . ILE B 1 181 ? 15.312 16.344 9.625 1 98.81 181 ILE B C 1
ATOM 5080 O O . ILE B 1 181 ? 15.094 15.227 9.156 1 98.81 181 ILE B O 1
ATOM 5084 N N . LEU B 1 182 ? 16.5 16.719 9.914 1 98.88 182 LEU B N 1
ATOM 5085 C CA . LEU B 1 182 ? 17.594 15.773 10.117 1 98.88 182 LEU B CA 1
ATOM 5086 C C . LEU B 1 182 ? 17.688 15.352 11.578 1 98.88 182 LEU B C 1
ATOM 5088 O O . LEU B 1 182 ? 17.875 16.203 12.461 1 98.88 182 LEU B O 1
ATOM 5092 N N . PHE B 1 183 ? 17.516 14.117 11.859 1 98.94 183 PHE B N 1
ATOM 5093 C CA . PHE B 1 183 ? 17.688 13.516 13.18 1 98.94 183 PHE B CA 1
ATOM 5094 C C . PHE B 1 183 ? 19.062 12.891 13.312 1 98.94 183 PHE B C 1
ATOM 5096 O O . PHE B 1 183 ? 19.344 11.836 12.719 1 98.94 183 PHE B O 1
ATOM 5103 N N . ASP B 1 184 ? 19.891 13.492 14.078 1 98.88 184 ASP B N 1
ATOM 5104 C CA . ASP B 1 184 ? 21.25 13 14.273 1 98.88 184 ASP B CA 1
ATOM 5105 C C . ASP B 1 184 ? 21.438 12.469 15.695 1 98.88 184 ASP B C 1
ATOM 5107 O O . ASP B 1 184 ? 21.641 13.25 16.625 1 98.88 184 ASP B O 1
ATOM 5111 N N . SER B 1 185 ? 21.578 11.172 15.859 1 98.75 185 SER B N 1
ATOM 5112 C CA . SER B 1 185 ? 21.688 10.562 17.172 1 98.75 185 SER B CA 1
ATOM 5113 C C . SER B 1 185 ? 23.109 10.641 17.719 1 98.75 185 SER B C 1
ATOM 5115 O O . SER B 1 185 ? 23.359 10.312 18.875 1 98.75 185 SER B O 1
ATOM 5117 N N . SER B 1 186 ? 24.016 11.078 16.891 1 98.38 186 SER B N 1
ATOM 5118 C CA . SER B 1 186 ? 25.406 11.242 17.297 1 98.38 186 SER B CA 1
ATOM 5119 C C . SER B 1 186 ? 25.938 9.984 17.969 1 98.38 186 SER B C 1
ATOM 5121 O O . SER B 1 186 ? 26.641 10.062 18.984 1 98.38 186 SER B O 1
ATOM 5123 N N . TYR B 1 187 ? 25.5 8.883 17.438 1 97.94 187 TYR B N 1
ATOM 5124 C CA . TYR B 1 187 ? 25.875 7.551 17.875 1 97.94 187 TYR B CA 1
ATOM 5125 C C . TYR B 1 187 ? 25.438 7.316 19.328 1 97.94 187 TYR B C 1
ATOM 5127 O O . TYR B 1 187 ? 26.109 6.613 20.078 1 97.94 187 TYR B O 1
ATOM 5135 N N . ARG B 1 188 ? 24.312 7.969 19.75 1 96.31 188 ARG B N 1
ATOM 5136 C CA . ARG B 1 188 ? 23.672 7.738 21.031 1 96.31 188 ARG B CA 1
ATOM 5137 C C . ARG B 1 188 ? 22.172 7.535 20.875 1 96.31 188 ARG B C 1
ATOM 5139 O O . ARG B 1 188 ? 21.438 8.484 20.578 1 96.31 188 ARG B O 1
ATOM 5146 N N . GLY B 1 189 ? 21.719 6.316 21.031 1 96.81 189 GLY B N 1
ATOM 5147 C CA . GLY B 1 189 ? 20.297 6.035 21 1 96.81 189 GLY B CA 1
ATOM 5148 C C . GLY B 1 189 ? 19.719 5.996 19.594 1 96.81 189 GLY B C 1
ATOM 5149 O O . GLY B 1 189 ? 20.344 5.465 18.672 1 96.81 189 GLY B O 1
ATOM 5150 N N . GLY B 1 190 ? 18.359 6.48 19.516 1 98.62 190 GLY B N 1
ATOM 5151 C CA . GLY B 1 190 ? 17.656 6.379 18.234 1 98.62 190 GLY B CA 1
ATOM 5152 C C . GLY B 1 190 ? 17.016 7.68 17.812 1 98.62 190 GLY B C 1
ATOM 5153 O O . GLY B 1 190 ? 17.234 8.727 18.422 1 98.62 190 GLY B O 1
ATOM 5154 N N . GLY B 1 191 ? 16.359 7.676 16.688 1 98.81 19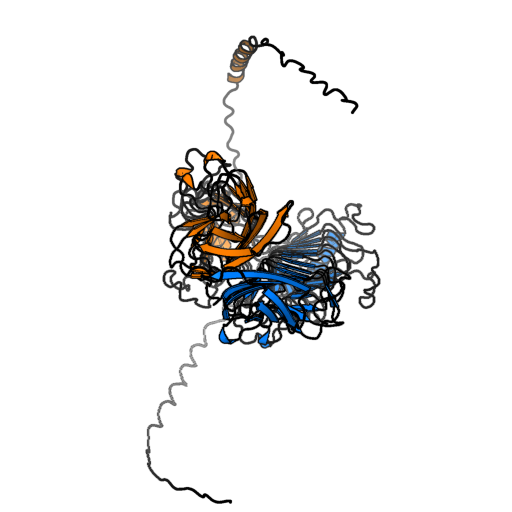1 GLY B N 1
ATOM 5155 C CA . GLY B 1 191 ? 15.758 8.875 16.125 1 98.81 191 GLY B CA 1
ATOM 5156 C C . GLY B 1 191 ? 14.375 9.164 16.688 1 98.81 191 GLY B C 1
ATOM 5157 O O . GLY B 1 191 ? 14.219 10.031 17.547 1 98.81 191 GLY B O 1
ATOM 5158 N N . ILE B 1 192 ? 13.352 8.32 16.297 1 98.88 192 ILE B N 1
ATOM 5159 C CA . ILE B 1 192 ? 11.977 8.562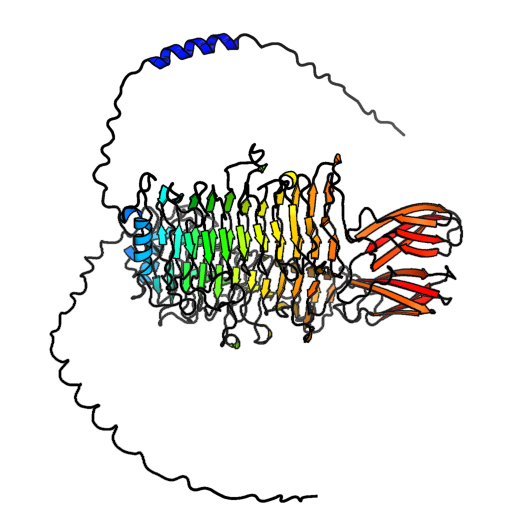 16.719 1 98.88 192 ILE B CA 1
ATOM 5160 C C . ILE B 1 192 ? 11.383 7.277 17.281 1 98.88 192 ILE B C 1
ATOM 5162 O O . ILE B 1 192 ? 11.531 6.203 16.703 1 98.88 192 ILE B O 1
ATOM 5166 N N . LEU B 1 193 ? 10.773 7.375 18.438 1 98.44 193 LEU B N 1
ATOM 5167 C CA . LEU B 1 193 ? 9.969 6.324 19.047 1 98.44 193 LEU B CA 1
ATOM 5168 C C . LEU B 1 193 ? 8.484 6.68 19.016 1 98.44 193 LEU B C 1
ATOM 5170 O O . LEU B 1 193 ? 8.086 7.738 19.5 1 98.44 193 LEU B O 1
ATOM 5174 N N . ILE B 1 194 ? 7.637 5.867 18.422 1 97.88 194 ILE B N 1
ATOM 5175 C CA . ILE B 1 194 ? 6.195 6.078 18.297 1 97.88 194 ILE B CA 1
ATOM 5176 C C . ILE B 1 194 ? 5.453 4.914 18.953 1 97.88 194 ILE B C 1
ATOM 5178 O O . ILE B 1 194 ? 5.535 3.775 18.484 1 97.88 194 ILE B O 1
ATOM 5182 N N . VAL B 1 195 ? 4.707 5.18 19.969 1 96.44 195 VAL B N 1
ATOM 5183 C CA . VAL B 1 195 ? 3.996 4.133 20.703 1 96.44 195 VAL B CA 1
ATOM 5184 C C . VAL B 1 195 ? 2.508 4.473 20.766 1 96.44 195 VAL B C 1
ATOM 5186 O O . VAL B 1 195 ? 2.139 5.625 21.016 1 96.44 195 VAL B O 1
ATOM 5189 N N . ASP B 1 196 ? 1.64 3.541 20.5 1 95.38 196 ASP B N 1
ATOM 5190 C CA . ASP B 1 196 ? 0.198 3.684 20.672 1 95.38 196 ASP B CA 1
ATOM 5191 C C . ASP B 1 196 ? -0.322 4.934 19.969 1 95.38 196 ASP B C 1
ATOM 5193 O O . ASP B 1 196 ? -1.005 5.758 20.578 1 95.38 196 ASP B O 1
ATOM 5197 N N . SER B 1 197 ? 0.005 5.059 18.734 1 96.69 197 SER B N 1
ATOM 5198 C CA . SER B 1 197 ? -0.316 6.219 17.906 1 96.69 197 SER B CA 1
ATOM 5199 C C . SER B 1 197 ? -1.039 5.805 16.641 1 96.69 197 SER B C 1
ATOM 5201 O O . SER B 1 197 ? -0.961 4.648 16.219 1 96.69 197 SER B O 1
ATOM 5203 N N . VAL B 1 198 ? -1.812 6.715 16.125 1 97 198 VAL B N 1
ATOM 5204 C CA . VAL B 1 198 ? -2.502 6.457 14.859 1 97 198 VAL B CA 1
ATOM 5205 C C . VAL B 1 198 ? -2.281 7.625 13.906 1 97 198 VAL B C 1
ATOM 5207 O O . VAL B 1 198 ? -2.277 8.789 14.32 1 97 198 VAL B O 1
ATOM 5210 N N . ARG B 1 199 ? -1.992 7.25 12.641 1 98.06 199 ARG B N 1
ATOM 5211 C CA . ARG B 1 199 ? -1.96 8.242 11.57 1 98.06 199 ARG B CA 1
ATOM 5212 C C . ARG B 1 199 ? -0.833 9.242 11.789 1 98.06 199 ARG B C 1
ATOM 5214 O O . ARG B 1 199 ? -1.064 10.453 11.789 1 98.06 199 ARG B O 1
ATOM 5221 N N . ILE B 1 200 ? 0.319 8.742 11.938 1 98.44 200 ILE B N 1
ATOM 5222 C CA . ILE B 1 200 ? 1.534 9.539 12.062 1 98.44 200 ILE B CA 1
ATOM 5223 C C . ILE B 1 200 ? 2.246 9.609 10.711 1 98.44 200 ILE B C 1
ATOM 5225 O O . ILE B 1 200 ? 2.23 8.641 9.945 1 98.44 200 ILE B O 1
ATOM 5229 N N . ARG B 1 201 ? 2.828 10.797 10.445 1 98.5 201 ARG B N 1
ATOM 5230 C CA . ARG B 1 201 ? 3.566 10.938 9.188 1 98.5 201 ARG B CA 1
ATOM 5231 C C . ARG B 1 201 ? 5.008 11.359 9.453 1 98.5 201 ARG B C 1
ATOM 5233 O O . ARG B 1 201 ? 5.254 12.297 10.211 1 98.5 201 ARG B O 1
ATOM 5240 N N . VAL B 1 202 ? 5.945 10.641 8.906 1 98.75 202 VAL B N 1
ATOM 5241 C CA . VAL B 1 202 ? 7.352 11.023 8.828 1 98.75 202 VAL B CA 1
ATOM 5242 C C . VAL B 1 202 ? 7.754 11.219 7.367 1 98.75 202 VAL B C 1
ATOM 5244 O O . VAL B 1 202 ? 7.859 10.25 6.609 1 98.75 202 VAL B O 1
ATOM 5247 N N . ASN B 1 203 ? 8 12.484 7.023 1 98.19 203 ASN B N 1
ATOM 5248 C CA . ASN B 1 203 ? 8.148 12.812 5.609 1 98.19 203 ASN B CA 1
ATOM 5249 C C . ASN B 1 203 ? 9.383 13.672 5.359 1 98.19 203 ASN B C 1
ATOM 5251 O O . ASN B 1 203 ? 9.594 14.68 6.043 1 98.19 203 ASN B O 1
ATOM 5255 N N . ASN B 1 204 ? 10.188 13.219 4.391 1 98.19 204 ASN B N 1
ATOM 5256 C CA . ASN B 1 204 ? 11.336 14.008 3.947 1 98.19 204 ASN B CA 1
ATOM 5257 C C . ASN B 1 204 ? 12.32 14.25 5.086 1 98.19 204 ASN B C 1
ATOM 5259 O O . ASN B 1 204 ? 12.766 15.383 5.293 1 98.19 204 ASN B O 1
ATOM 5263 N N . CYS B 1 205 ? 12.625 13.234 5.832 1 98.81 205 CYS B N 1
ATOM 5264 C CA . CYS B 1 205 ? 13.547 13.344 6.957 1 98.81 205 CYS B CA 1
ATOM 5265 C C . CYS B 1 205 ? 14.82 12.539 6.703 1 98.81 205 CYS B C 1
ATOM 5267 O O . CYS B 1 205 ? 14.844 11.68 5.82 1 98.81 205 CYS B O 1
ATOM 5269 N N . PHE B 1 206 ? 15.852 12.898 7.363 1 98.88 206 PHE B N 1
ATOM 5270 C CA . PHE B 1 206 ? 17.141 12.227 7.301 1 98.88 206 PHE B CA 1
ATOM 5271 C C . PHE B 1 206 ? 17.578 11.75 8.68 1 98.88 206 PHE B C 1
ATOM 5273 O O . PHE B 1 206 ? 17.641 12.539 9.625 1 98.88 206 PHE B O 1
ATOM 5280 N N . PHE B 1 207 ? 17.812 10.492 8.875 1 98.94 207 PHE B N 1
ATOM 5281 C CA . PHE B 1 207 ? 18.219 9.914 10.141 1 98.94 207 PHE B CA 1
ATOM 5282 C C . PHE B 1 207 ? 19.688 9.469 10.086 1 98.94 207 PHE B C 1
ATOM 5284 O O . PHE B 1 207 ? 20.062 8.68 9.211 1 98.94 207 PHE B O 1
ATOM 5291 N N . LEU B 1 208 ? 20.469 9.953 11.047 1 98.75 208 LEU B N 1
ATOM 5292 C CA . LEU B 1 208 ? 21.891 9.641 11.031 1 98.75 208 LEU B CA 1
ATOM 5293 C C . LEU B 1 208 ? 22.375 9.203 12.414 1 98.75 208 LEU B C 1
ATOM 5295 O O . LEU B 1 208 ? 21.828 9.656 13.43 1 98.75 208 LEU B O 1
ATOM 5299 N N . HIS B 1 209 ? 23.328 8.32 12.469 1 98.81 209 HIS B N 1
ATOM 5300 C CA . HIS B 1 209 ? 24.188 7.965 13.594 1 98.81 209 HIS B CA 1
ATOM 5301 C C . HIS B 1 209 ? 23.375 7.336 14.727 1 98.81 209 HIS B C 1
ATOM 5303 O O . HIS B 1 209 ? 23.703 7.516 15.898 1 98.81 209 HIS B O 1
ATOM 5309 N N . PHE B 1 210 ? 22.234 6.715 14.359 1 98.81 210 PHE B N 1
ATOM 5310 C CA . PHE B 1 210 ? 21.531 5.941 15.375 1 98.81 210 PHE B CA 1
ATOM 5311 C C . PHE B 1 210 ? 22.312 4.691 15.758 1 98.81 210 PHE B C 1
ATOM 5313 O O . PHE B 1 210 ? 23.016 4.117 14.922 1 98.81 210 PHE B O 1
ATOM 5320 N N . THR B 1 211 ? 22.219 4.258 17.016 1 98.12 211 THR B N 1
ATOM 5321 C CA . THR B 1 211 ? 22.844 3.014 17.453 1 98.12 211 THR B CA 1
ATOM 5322 C C . THR B 1 211 ? 21.781 1.947 17.734 1 98.12 211 THR B C 1
ATOM 5324 O O . THR B 1 211 ? 22.078 0.751 17.703 1 98.12 211 THR B O 1
ATOM 5327 N N . THR B 1 212 ? 20.578 2.348 18.047 1 98.12 212 THR B N 1
ATOM 5328 C CA . THR B 1 212 ? 19.469 1.425 18.266 1 98.12 212 THR B CA 1
ATOM 5329 C C . THR B 1 212 ? 18.547 1.383 17.047 1 98.12 212 THR B C 1
ATOM 5331 O O . THR B 1 212 ? 18.797 0.633 16.094 1 98.12 212 THR B O 1
ATOM 5334 N N . GLN B 1 213 ? 17.578 2.289 17.016 1 98.69 213 GLN B N 1
ATOM 5335 C CA . GLN B 1 213 ? 16.688 2.357 15.867 1 98.69 213 GLN B CA 1
ATOM 5336 C C . GLN B 1 213 ? 16.609 3.779 15.32 1 98.69 213 GLN B C 1
ATOM 5338 O O . GLN B 1 213 ? 16.547 4.742 16.078 1 98.69 213 GLN B O 1
ATOM 5343 N N . GLY B 1 214 ? 16.656 3.898 13.969 1 98.88 214 GLY B N 1
ATOM 5344 C CA . GLY B 1 214 ? 16.266 5.184 13.414 1 98.88 214 GLY B CA 1
ATOM 5345 C C . GLY B 1 214 ? 14.836 5.566 13.734 1 98.88 214 GLY B C 1
ATOM 5346 O O . GLY B 1 214 ? 14.586 6.629 14.312 1 98.88 214 GLY B O 1
ATOM 5347 N N . ILE B 1 215 ? 13.906 4.699 13.344 1 98.94 215 ILE B N 1
ATOM 5348 C CA . ILE B 1 215 ? 12.492 4.824 13.672 1 98.94 215 ILE B CA 1
ATOM 5349 C C . ILE B 1 215 ? 11.992 3.516 14.281 1 98.94 215 ILE B C 1
ATOM 5351 O O . ILE B 1 215 ? 12.25 2.436 13.75 1 98.94 215 ILE B O 1
ATOM 5355 N N . ILE B 1 216 ? 11.312 3.578 15.344 1 98.69 216 ILE B N 1
ATOM 5356 C CA . ILE B 1 216 ? 10.648 2.4 15.891 1 98.69 216 ILE B CA 1
ATOM 5357 C C . ILE B 1 216 ? 9.195 2.734 16.203 1 98.69 216 ILE B C 1
ATOM 5359 O O . ILE B 1 216 ? 8.898 3.775 16.797 1 98.69 216 ILE B O 1
ATOM 5363 N N . VAL B 1 217 ? 8.266 1.933 15.766 1 98.19 217 VAL B N 1
ATOM 5364 C CA . VAL B 1 217 ? 6.836 2.047 16.016 1 98.19 217 VAL B CA 1
ATOM 5365 C C . VAL B 1 217 ? 6.348 0.824 16.797 1 98.19 217 VAL B C 1
ATOM 5367 O O . VAL B 1 217 ? 6.633 -0.313 16.406 1 98.19 217 VAL B O 1
ATOM 5370 N N . LYS B 1 218 ? 5.695 1.028 17.828 1 96.31 218 LYS B N 1
ATOM 5371 C CA . LYS B 1 218 ? 5.141 -0.049 18.656 1 96.31 218 LYS B CA 1
ATOM 5372 C C . LYS B 1 218 ? 3.633 0.115 18.828 1 96.31 218 LYS B C 1
ATOM 5374 O O . LYS B 1 218 ? 3.17 1.138 19.328 1 96.31 218 LYS B O 1
ATOM 5379 N N . ARG B 1 219 ? 2.936 -0.851 18.469 1 94.31 219 ARG B N 1
ATOM 5380 C CA . ARG B 1 219 ? 1.477 -0.85 18.516 1 94.31 219 ARG B CA 1
ATOM 5381 C C . ARG B 1 219 ? 0.904 0.328 17.734 1 94.31 219 ARG B C 1
ATOM 5383 O O . ARG B 1 219 ? 1.624 0.994 16.984 1 94.31 219 ARG B O 1
ATOM 5390 N N . GLY B 1 220 ? -0.39 0.519 17.797 1 93.38 220 GLY B N 1
ATOM 5391 C CA . GLY B 1 220 ? -1.027 1.544 16.984 1 93.38 220 GLY B CA 1
ATOM 5392 C C . GLY B 1 220 ? -1.179 1.144 15.531 1 93.38 220 GLY B C 1
ATOM 5393 O O . GLY B 1 220 ? -1.213 -0.046 15.211 1 93.38 220 GLY B O 1
ATOM 5394 N N . HIS B 1 221 ? -1.414 2.137 14.625 1 93 221 HIS B N 1
ATOM 5395 C CA . HIS B 1 221 ? -1.53 1.822 13.203 1 93 221 HIS B CA 1
ATOM 5396 C C . HIS B 1 221 ? -1.412 3.08 12.352 1 93 221 HIS B C 1
ATOM 5398 O O . HIS B 1 221 ? -1.577 4.195 12.852 1 93 221 HIS B O 1
ATOM 5404 N N . GLU B 1 222 ? -1.058 2.84 11.094 1 96.31 222 GLU B N 1
ATOM 5405 C CA . GLU B 1 222 ? -1.092 3.846 10.039 1 96.31 222 GLU B CA 1
ATOM 5406 C C . GLU B 1 222 ? 0.003 4.891 10.234 1 96.31 222 GLU B C 1
ATOM 5408 O O . GLU B 1 222 ? -0.269 6.094 10.211 1 96.31 222 GLU B O 1
ATOM 5413 N N . THR B 1 223 ? 1.141 4.461 10.422 1 98.12 223 THR B N 1
ATOM 5414 C CA . THR B 1 223 ? 2.311 5.32 10.281 1 98.12 223 THR B CA 1
ATOM 5415 C C . THR B 1 223 ? 2.826 5.309 8.844 1 98.12 223 THR B C 1
ATOM 5417 O O . THR B 1 223 ? 3.086 4.242 8.281 1 98.12 223 THR B O 1
ATOM 5420 N N . PHE B 1 224 ? 2.875 6.523 8.266 1 98.5 224 PHE B N 1
ATOM 5421 C CA . PHE B 1 224 ? 3.412 6.664 6.914 1 98.5 224 PHE B CA 1
ATOM 5422 C C . PHE B 1 224 ? 4.824 7.238 6.953 1 98.5 224 PHE B C 1
ATOM 5424 O O . PHE B 1 224 ? 5.031 8.352 7.445 1 98.5 224 PHE B O 1
ATOM 5431 N N . ILE B 1 225 ? 5.777 6.488 6.469 1 98.81 225 ILE B N 1
ATOM 5432 C CA . ILE B 1 225 ? 7.152 6.945 6.316 1 98.81 225 ILE B CA 1
ATOM 5433 C C . ILE B 1 225 ? 7.48 7.105 4.832 1 98.81 225 ILE B C 1
ATOM 5435 O O . ILE B 1 225 ? 7.414 6.141 4.066 1 98.81 225 ILE B O 1
ATOM 5439 N N . SER B 1 226 ? 7.844 8.328 4.453 1 98.44 226 SER B N 1
ATOM 5440 C CA . SER B 1 226 ? 8.047 8.516 3.02 1 98.44 226 SER B CA 1
ATOM 5441 C C . SER B 1 226 ? 9.156 9.516 2.744 1 98.44 226 SER B C 1
ATOM 5443 O O . SER B 1 226 ? 9.359 10.461 3.518 1 98.44 226 SER B O 1
ATOM 5445 N N . SER B 1 227 ? 9.875 9.289 1.669 1 98.25 227 SER B N 1
ATOM 5446 C CA . SER B 1 227 ? 10.914 10.195 1.182 1 98.25 227 SER B CA 1
ATOM 5447 C C . SER B 1 227 ? 11.961 10.453 2.254 1 98.25 227 SER B C 1
ATOM 5449 O O . SER B 1 227 ? 12.336 11.602 2.496 1 98.25 227 SER B O 1
ATOM 5451 N N . CYS B 1 228 ? 12.391 9.383 2.914 1 98.81 228 CYS B N 1
ATOM 5452 C CA . CYS B 1 228 ? 13.367 9.508 3.99 1 98.81 228 CYS B CA 1
ATOM 5453 C C . CYS B 1 228 ? 14.664 8.781 3.639 1 98.81 228 CYS B C 1
ATOM 5455 O O . CYS B 1 228 ? 14.664 7.859 2.816 1 98.81 228 CYS B O 1
ATOM 5457 N N . PHE B 1 229 ? 15.711 9.195 4.188 1 98.88 229 PHE B N 1
ATOM 5458 C CA . PHE B 1 229 ? 17 8.523 4.156 1 98.88 229 PHE B CA 1
ATOM 5459 C C . PHE B 1 229 ? 17.453 8.148 5.566 1 98.88 229 PHE B C 1
ATOM 5461 O O . PHE B 1 229 ? 17.328 8.945 6.496 1 98.88 229 PHE B O 1
ATOM 5468 N N . LEU B 1 230 ? 17.891 6.969 5.73 1 98.94 230 LEU B N 1
ATOM 5469 C CA . LEU B 1 230 ? 18.344 6.547 7.051 1 98.94 230 LEU B CA 1
ATOM 5470 C C . LEU B 1 230 ? 19.688 5.828 6.961 1 98.94 230 LEU B C 1
ATOM 5472 O O . LEU B 1 230 ? 19.922 5.051 6.035 1 98.94 230 LEU B O 1
ATOM 5476 N N . GLY B 1 231 ? 20.562 6.086 7.926 1 98.75 231 GLY B N 1
ATOM 5477 C CA . GLY B 1 231 ? 21.812 5.344 8.055 1 98.75 231 GLY B CA 1
ATOM 5478 C C . GLY B 1 231 ? 22.562 5.652 9.336 1 98.75 231 GLY B C 1
ATOM 5479 O O . GLY B 1 231 ? 22.609 6.805 9.773 1 98.75 231 GLY B O 1
ATOM 5480 N N . GLN B 1 232 ? 23.094 4.668 9.875 1 98.5 232 GLN B N 1
ATOM 5481 C CA . GLN B 1 232 ? 23.953 4.832 11.047 1 98.5 232 GLN B CA 1
ATOM 5482 C C . GLN B 1 232 ? 25.203 5.637 10.695 1 98.5 232 GLN B C 1
ATOM 5484 O O . GLN B 1 232 ? 25.594 6.531 11.445 1 98.5 232 GLN B O 1
ATOM 5489 N N . HIS B 1 233 ? 25.766 5.379 9.609 1 97.94 233 HIS B N 1
ATOM 5490 C CA . HIS B 1 233 ? 26.938 6.078 9.062 1 97.94 233 HIS B CA 1
ATOM 5491 C C . HIS B 1 233 ? 26.625 6.656 7.688 1 97.94 233 HIS B C 1
ATOM 5493 O O . HIS B 1 233 ? 26.078 5.961 6.824 1 97.94 233 HIS B O 1
ATOM 5499 N N . SER B 1 234 ? 27 7.91 7.508 1 97.12 234 SER B N 1
ATOM 5500 C CA . SER B 1 234 ? 26.812 8.484 6.18 1 97.12 234 SER B CA 1
ATOM 5501 C C . SER B 1 234 ? 27.781 7.887 5.176 1 97.12 234 SER B C 1
ATOM 5503 O O . SER B 1 234 ? 29 8.055 5.305 1 97.12 234 SER B O 1
ATOM 5505 N N . THR B 1 235 ? 27.203 7.086 4.285 1 96.88 235 THR B N 1
ATOM 5506 C CA . THR B 1 235 ? 28 6.418 3.264 1 96.88 235 THR B CA 1
ATOM 5507 C C . THR B 1 235 ? 27.188 6.246 1.979 1 96.88 235 THR B C 1
ATOM 5509 O O . THR B 1 235 ? 25.969 6.352 1.99 1 96.88 235 THR B O 1
ATOM 5512 N N . ALA B 1 236 ? 27.891 6.086 0.89 1 94.88 236 ALA B N 1
ATOM 5513 C CA . ALA B 1 236 ? 27.25 5.797 -0.393 1 94.88 236 ALA B CA 1
ATOM 5514 C C . ALA B 1 236 ? 27.641 4.41 -0.896 1 94.88 236 ALA B C 1
ATOM 5516 O O . ALA B 1 236 ? 27.531 4.125 -2.092 1 94.88 236 ALA B O 1
ATOM 5517 N N . GLY B 1 237 ? 28.172 3.506 0.062 1 91.81 237 GLY B N 1
ATOM 5518 C CA . GLY B 1 237 ? 28.625 2.168 -0.288 1 91.81 237 GLY B CA 1
ATOM 5519 C C . GLY B 1 237 ? 30.125 1.987 -0.145 1 91.81 237 GLY B C 1
ATOM 5520 O O . GLY B 1 237 ? 30.891 2.957 -0.218 1 91.81 237 GLY B O 1
ATOM 5521 N N . GLY B 1 238 ? 30.578 0.797 0.07 1 90.62 238 GLY B N 1
ATOM 5522 C CA . GLY B 1 238 ? 32 0.486 0.133 1 90.62 238 GLY B CA 1
ATOM 5523 C C . GLY B 1 238 ? 32.688 1 1.394 1 90.62 238 GLY B C 1
ATOM 5524 O O . GLY B 1 238 ? 33.875 1.282 1.396 1 90.62 238 GLY B O 1
ATOM 5525 N N . ASP B 1 239 ? 31.906 1.256 2.416 1 94.75 239 ASP B N 1
ATOM 5526 C CA . ASP B 1 239 ? 32.469 1.715 3.682 1 94.75 239 ASP B CA 1
ATOM 5527 C C . ASP B 1 239 ? 33.375 0.659 4.289 1 94.75 239 ASP B C 1
ATOM 5529 O O . ASP B 1 239 ? 33.031 -0.513 4.387 1 94.75 239 ASP B O 1
ATOM 5533 N N . LYS B 1 240 ? 34.562 1.083 4.695 1 95.62 240 LYS B N 1
ATOM 5534 C CA . LYS B 1 240 ? 35.562 0.157 5.227 1 95.62 240 LYS B CA 1
ATOM 5535 C C . LYS B 1 240 ? 35.062 -0.509 6.508 1 95.62 240 LYS B C 1
ATOM 5537 O O . LYS B 1 240 ? 35.5 -1.609 6.848 1 95.62 240 LYS B O 1
ATOM 5542 N N . ASP B 1 241 ? 34.156 0.168 7.234 1 96.44 241 ASP B N 1
ATOM 5543 C CA . ASP B 1 241 ? 33.688 -0.351 8.516 1 96.44 241 ASP B CA 1
ATOM 5544 C C . ASP B 1 241 ? 32.312 -0.962 8.375 1 96.44 241 ASP B C 1
ATOM 5546 O O . ASP B 1 241 ? 31.609 -1.16 9.375 1 96.44 241 ASP B O 1
ATOM 5550 N N . GLU B 1 242 ? 31.875 -1.304 7.211 1 98 242 GLU B N 1
ATOM 5551 C CA . GLU B 1 242 ? 30.531 -1.813 6.934 1 98 242 GLU B CA 1
ATOM 5552 C C . GLU B 1 242 ? 30.219 -3.027 7.805 1 98 242 GLU B C 1
ATOM 5554 O O . GLU B 1 242 ? 29.094 -3.174 8.289 1 98 242 GLU B O 1
ATOM 5559 N N . LYS B 1 243 ? 31.203 -3.875 7.984 1 97.81 243 LYS B N 1
ATOM 5560 C CA . LYS B 1 243 ? 31 -5.109 8.734 1 97.81 243 LYS B CA 1
ATOM 5561 C C . LYS B 1 243 ? 30.547 -4.82 10.164 1 97.81 243 LYS B C 1
ATOM 5563 O O . LYS B 1 243 ? 29.984 -5.688 10.828 1 97.81 243 LYS B O 1
ATOM 5568 N N . TYR B 1 244 ? 30.75 -3.549 10.664 1 97.69 244 TYR B N 1
ATOM 5569 C CA . TYR B 1 244 ? 30.453 -3.217 12.055 1 97.69 244 TYR B CA 1
ATOM 5570 C C . TYR B 1 244 ? 29.172 -2.404 12.164 1 97.69 244 TYR B C 1
ATOM 5572 O O . TYR B 1 244 ? 28.797 -1.972 13.25 1 97.69 244 TYR B O 1
ATOM 5580 N N . PHE B 1 245 ? 28.547 -2.143 10.984 1 98.25 245 PHE B N 1
ATOM 5581 C CA . PHE B 1 245 ? 27.266 -1.451 11.062 1 98.25 245 PHE B CA 1
ATOM 5582 C C . PHE B 1 245 ? 26.312 -2.176 12.008 1 98.25 245 PHE B C 1
ATOM 5584 O O . PHE B 1 245 ? 26.281 -3.408 12.039 1 98.25 245 PHE B O 1
ATOM 5591 N N . SER B 1 246 ? 25.609 -1.443 12.82 1 97.94 246 SER B N 1
ATOM 5592 C CA . SER B 1 246 ? 24.688 -1.968 13.82 1 97.94 246 SER B CA 1
ATOM 5593 C C . SER B 1 246 ? 23.359 -1.213 13.781 1 97.94 246 SER B C 1
ATOM 5595 O O . SER B 1 246 ? 23.141 -0.355 12.922 1 97.94 246 SER B O 1
ATOM 5597 N N . GLY B 1 247 ? 22.422 -1.553 14.641 1 98.12 247 GLY B N 1
ATOM 5598 C CA . GLY B 1 247 ? 21.141 -0.892 14.734 1 98.12 247 GLY B CA 1
ATOM 5599 C C . GLY B 1 247 ? 20.156 -1.335 13.656 1 98.12 247 GLY B C 1
ATOM 5600 O O . GLY B 1 247 ? 20.5 -2.164 12.812 1 98.12 247 GLY B O 1
ATOM 5601 N N . THR B 1 248 ? 18.969 -0.877 13.766 1 98.88 248 THR B N 1
ATOM 5602 C CA . THR B 1 248 ? 17.875 -1.094 12.812 1 98.88 248 THR B CA 1
ATOM 5603 C C . THR B 1 248 ? 17.328 0.237 12.305 1 98.88 248 THR B C 1
ATOM 5605 O O . THR B 1 248 ? 16.969 1.11 13.102 1 98.88 248 THR B O 1
ATOM 5608 N N . ALA B 1 249 ? 17.312 0.411 11.023 1 98.94 249 ALA B N 1
ATOM 5609 C CA . ALA B 1 249 ? 16.875 1.704 10.508 1 98.94 249 ALA B CA 1
ATOM 5610 C C . ALA B 1 249 ? 15.391 1.937 10.797 1 98.94 249 ALA B C 1
ATOM 5612 O O . ALA B 1 249 ? 15.023 2.947 11.398 1 98.94 249 ALA B O 1
ATOM 5613 N N . ILE B 1 250 ? 14.539 0.967 10.398 1 98.94 250 ILE B N 1
ATOM 5614 C CA . ILE B 1 250 ? 13.109 1.062 10.648 1 98.94 250 ILE B CA 1
ATOM 5615 C C . ILE B 1 250 ? 12.609 -0.229 11.289 1 98.94 250 ILE B C 1
ATOM 5617 O O . ILE B 1 250 ? 12.789 -1.316 10.742 1 98.94 250 ILE B O 1
ATOM 5621 N N . ASP B 1 251 ? 12.016 -0.137 12.43 1 98.81 251 ASP B N 1
ATOM 5622 C CA . ASP B 1 251 ? 11.438 -1.259 13.164 1 98.81 251 ASP B CA 1
ATOM 5623 C C . ASP B 1 251 ? 9.938 -1.062 13.375 1 98.81 251 ASP B C 1
ATOM 5625 O O . ASP B 1 251 ? 9.516 -0.222 14.172 1 98.81 251 ASP B O 1
ATOM 5629 N N . LEU B 1 252 ? 9.102 -1.851 12.711 1 98.44 252 LEU B N 1
ATOM 5630 C CA . LEU B 1 252 ? 7.648 -1.717 12.781 1 98.44 252 LEU B CA 1
ATOM 5631 C C . LEU B 1 252 ? 7.035 -2.867 13.57 1 98.44 252 LEU B C 1
ATOM 5633 O O . LEU B 1 252 ? 6.688 -3.902 13 1 98.44 252 LEU B O 1
ATOM 5637 N N . ASN B 1 253 ? 6.922 -2.725 14.766 1 97.12 253 ASN B N 1
ATOM 5638 C CA . ASN B 1 253 ? 6.094 -3.592 15.602 1 97.12 253 ASN B CA 1
ATOM 5639 C C . ASN B 1 253 ? 4.668 -3.062 15.719 1 97.12 253 ASN B C 1
ATOM 5641 O O . ASN B 1 253 ? 4.176 -2.832 16.828 1 97.12 253 ASN B O 1
ATOM 5645 N N . SER B 1 254 ? 4.082 -2.824 14.617 1 95.94 254 SER B N 1
ATOM 5646 C CA . SER B 1 254 ? 2.82 -2.121 14.406 1 95.94 254 SER B CA 1
ATOM 5647 C C . SER B 1 254 ? 2.15 -2.566 13.109 1 95.94 254 SER B C 1
ATOM 5649 O O . SER B 1 254 ? 2.824 -3.008 12.18 1 95.94 254 SER B O 1
ATOM 5651 N N . ASN B 1 255 ? 0.793 -2.475 13.016 1 96 255 ASN B N 1
ATOM 5652 C CA . ASN B 1 255 ? 0.033 -2.895 11.844 1 96 255 ASN B CA 1
ATOM 5653 C C . ASN B 1 255 ? -0.277 -1.715 10.922 1 96 255 ASN B C 1
ATOM 5655 O O . ASN B 1 255 ? -0.3 -0.566 11.367 1 96 255 ASN B O 1
ATOM 5659 N N . ASP B 1 256 ? -0.518 -1.982 9.648 1 96.94 256 ASP B N 1
ATOM 5660 C CA . ASP B 1 256 ? -1.15 -1.075 8.695 1 96.94 256 ASP B CA 1
ATOM 5661 C C . ASP B 1 256 ? -0.248 0.119 8.398 1 96.94 256 ASP B C 1
ATOM 5663 O O . ASP B 1 256 ? -0.727 1.248 8.266 1 96.94 256 ASP B O 1
ATOM 5667 N N . ASN B 1 257 ? 1.022 -0.075 8.352 1 98.31 257 ASN B N 1
ATOM 5668 C CA . ASN B 1 257 ? 1.945 1.014 8.047 1 98.31 257 ASN B CA 1
ATOM 5669 C C . ASN B 1 257 ? 2.387 0.98 6.586 1 98.31 257 ASN B C 1
ATOM 5671 O O . ASN B 1 257 ? 2.281 -0.055 5.926 1 98.31 257 ASN B O 1
ATOM 5675 N N . ALA B 1 258 ? 2.83 2.092 6.09 1 98.44 258 ALA B N 1
ATOM 5676 C CA . ALA B 1 258 ? 3.373 2.188 4.738 1 98.44 258 ALA B CA 1
ATOM 5677 C C . ALA B 1 258 ? 4.742 2.859 4.742 1 98.44 258 ALA B C 1
ATOM 5679 O O . ALA B 1 258 ? 4.926 3.902 5.371 1 98.44 258 ALA B O 1
ATOM 5680 N N . VAL B 1 259 ? 5.707 2.25 4.133 1 98.75 259 VAL B N 1
ATOM 5681 C CA . VAL B 1 259 ? 7.027 2.822 3.879 1 98.75 259 VAL B CA 1
ATOM 5682 C C . VAL B 1 259 ? 7.234 2.992 2.375 1 98.75 259 VAL B C 1
ATOM 5684 O O . VAL B 1 259 ? 7.242 2.012 1.629 1 98.75 259 VAL B O 1
ATOM 5687 N N . THR B 1 260 ? 7.395 4.23 1.952 1 98.5 260 THR B N 1
ATOM 5688 C CA . THR B 1 260 ? 7.414 4.508 0.52 1 98.5 260 THR B CA 1
ATOM 5689 C C . THR B 1 260 ? 8.609 5.383 0.152 1 98.5 260 THR B C 1
ATOM 5691 O O . THR B 1 260 ? 8.805 6.445 0.742 1 98.5 260 THR B O 1
ATOM 5694 N N . ASP B 1 261 ? 9.422 4.949 -0.83 1 98 261 ASP B N 1
ATOM 5695 C CA . ASP B 1 261 ? 10.539 5.723 -1.365 1 98 261 ASP B CA 1
ATOM 5696 C C . ASP B 1 261 ? 11.539 6.078 -0.267 1 98 261 ASP B C 1
ATOM 5698 O O . ASP B 1 261 ? 11.828 7.254 -0.041 1 98 261 ASP B O 1
ATOM 5702 N N . VAL B 1 262 ? 12.047 5.086 0.335 1 98.81 262 VAL B N 1
ATOM 5703 C CA . VAL B 1 262 ? 13.016 5.23 1.416 1 98.81 262 VAL B CA 1
ATOM 5704 C C . VAL B 1 262 ? 14.32 4.531 1.036 1 98.81 262 VAL B C 1
ATOM 5706 O O . VAL B 1 262 ? 14.305 3.449 0.447 1 98.81 262 VAL B O 1
ATOM 5709 N N . ALA B 1 263 ? 15.422 5.16 1.317 1 98.88 263 ALA B N 1
ATOM 5710 C CA . ALA B 1 263 ? 16.719 4.52 1.137 1 98.88 263 ALA B CA 1
ATOM 5711 C C . ALA B 1 263 ? 17.422 4.32 2.475 1 98.88 263 ALA B C 1
ATOM 5713 O O . ALA B 1 263 ? 17.453 5.23 3.307 1 98.88 263 ALA B O 1
ATOM 5714 N N . ILE B 1 264 ? 17.938 3.197 2.699 1 98.94 264 ILE B N 1
ATOM 5715 C CA . ILE B 1 264 ? 18.672 2.84 3.912 1 98.94 264 ILE B CA 1
ATOM 5716 C C . ILE B 1 264 ? 20.094 2.42 3.553 1 98.94 264 ILE B C 1
ATOM 5718 O O . ILE B 1 264 ? 20.297 1.398 2.893 1 98.94 264 ILE B O 1
ATOM 5722 N N . PHE B 1 265 ? 21.094 3.162 4.07 1 98.75 265 PHE B N 1
ATOM 5723 C CA . PHE B 1 265 ? 22.406 3.01 3.477 1 98.75 265 PHE B CA 1
ATOM 5724 C C . PHE B 1 265 ? 23.406 2.488 4.504 1 98.75 265 PHE B C 1
ATOM 5726 O O . PHE B 1 265 ? 24.531 2.102 4.156 1 98.75 265 PHE B O 1
ATOM 5733 N N . SER B 1 266 ? 23.016 2.398 5.734 1 98.81 266 SER B N 1
ATOM 5734 C CA . SER B 1 266 ? 23.875 1.789 6.742 1 98.81 266 SER B CA 1
ATOM 5735 C C . SER B 1 266 ? 23.078 1.402 7.988 1 98.81 266 SER B C 1
ATOM 5737 O O . SER B 1 266 ? 22.5 2.264 8.656 1 98.81 266 SER B O 1
ATOM 5739 N N . ALA B 1 267 ? 23.047 0.201 8.391 1 98.88 267 ALA B N 1
ATOM 5740 C CA . ALA B 1 267 ? 22.391 -0.459 9.516 1 98.88 267 ALA B CA 1
ATOM 5741 C C . ALA B 1 267 ? 22.625 -1.967 9.477 1 98.88 267 ALA B C 1
ATOM 5743 O O . ALA B 1 267 ? 22.922 -2.529 8.422 1 98.88 267 ALA B O 1
ATOM 5744 N N . ALA B 1 268 ? 22.547 -2.586 10.586 1 98.94 268 ALA B N 1
ATOM 5745 C CA . ALA B 1 268 ? 22.578 -4.047 10.57 1 98.94 268 ALA B CA 1
ATOM 5746 C C . ALA B 1 268 ? 21.344 -4.613 9.867 1 98.94 268 ALA B C 1
ATOM 5748 O O . ALA B 1 268 ? 21.453 -5.586 9.117 1 98.94 268 ALA B O 1
ATOM 5749 N N . ILE B 1 269 ? 20.234 -4.121 10.203 1 98.94 269 ILE B N 1
ATOM 5750 C CA . ILE B 1 269 ? 18.969 -4.48 9.555 1 98.94 269 ILE B CA 1
ATOM 5751 C C . ILE B 1 269 ? 18.312 -3.227 8.984 1 98.94 269 ILE B C 1
ATOM 5753 O O . ILE B 1 269 ? 18.219 -2.203 9.664 1 98.94 269 ILE B O 1
ATOM 5757 N N . GLY B 1 270 ? 17.922 -3.271 7.727 1 98.94 270 GLY B N 1
ATOM 5758 C CA . GLY B 1 270 ? 17.234 -2.139 7.129 1 98.94 270 GLY B CA 1
ATOM 5759 C C . GLY B 1 270 ? 15.844 -1.926 7.691 1 98.94 270 GLY B C 1
ATOM 5760 O O . GLY B 1 270 ? 15.609 -0.978 8.445 1 98.94 270 GLY B O 1
ATOM 5761 N N . VAL B 1 271 ? 14.938 -2.871 7.383 1 98.94 271 VAL B N 1
ATOM 5762 C CA . VAL B 1 271 ? 13.562 -2.814 7.887 1 98.94 271 VAL B CA 1
ATOM 5763 C C . VAL B 1 271 ? 13.211 -4.133 8.578 1 98.94 271 VAL B C 1
ATOM 5765 O O . VAL B 1 271 ? 13.492 -5.211 8.047 1 98.94 271 VAL B O 1
ATOM 5768 N N . VAL B 1 272 ? 12.625 -4.055 9.727 1 98.88 272 VAL B N 1
ATOM 5769 C CA . VAL B 1 272 ? 12.039 -5.219 10.383 1 98.88 272 VAL B CA 1
ATOM 5770 C C . VAL B 1 272 ? 10.523 -5.055 10.492 1 98.88 272 VAL B C 1
ATOM 5772 O O . VAL B 1 272 ? 10.039 -4.02 10.953 1 98.88 272 VAL B O 1
ATOM 5775 N N . LEU B 1 273 ? 9.812 -6.031 10.031 1 98.56 273 LEU B N 1
ATOM 5776 C CA . LEU B 1 273 ? 8.352 -6.062 10.102 1 98.56 273 LEU B CA 1
ATOM 5777 C C . LEU B 1 273 ? 7.883 -7.082 11.133 1 98.56 273 LEU B C 1
ATOM 5779 O O . LEU B 1 273 ? 8.078 -8.289 10.961 1 98.56 273 LEU B O 1
ATOM 5783 N N . ARG B 1 274 ? 7.191 -6.578 12.148 1 96.94 274 ARG B N 1
ATOM 5784 C CA . ARG B 1 274 ? 6.734 -7.434 13.234 1 96.94 274 ARG B CA 1
ATOM 5785 C C . ARG B 1 274 ? 5.223 -7.32 13.422 1 96.94 274 ARG B C 1
ATOM 5787 O O . ARG B 1 274 ? 4.68 -7.805 14.422 1 96.94 274 ARG B O 1
ATOM 5794 N N . GLY B 1 275 ? 4.57 -6.578 12.617 1 96.5 275 GLY B N 1
ATOM 5795 C CA . GLY B 1 275 ? 3.123 -6.453 12.594 1 96.5 275 GLY B CA 1
ATOM 5796 C C . GLY B 1 275 ? 2.516 -6.793 11.25 1 96.5 275 GLY B C 1
ATOM 5797 O O . GLY B 1 275 ? 3.238 -7 10.273 1 96.5 275 GLY B O 1
ATOM 5798 N N . GLN B 1 276 ? 1.197 -6.863 11.164 1 96.44 276 GLN B N 1
ATOM 5799 C CA . GLN B 1 276 ? 0.475 -7.301 9.977 1 96.44 276 GLN B CA 1
ATOM 5800 C C . GLN B 1 276 ? 0.155 -6.125 9.062 1 96.44 276 GLN B C 1
ATOM 5802 O O . GLN B 1 276 ? 0.195 -4.969 9.492 1 96.44 276 GLN B O 1
ATOM 5807 N N . ALA B 1 277 ? -0.151 -6.453 7.812 1 97.62 277 ALA B N 1
ATOM 5808 C CA . ALA B 1 277 ? -0.786 -5.578 6.832 1 97.62 277 ALA B CA 1
ATOM 5809 C C . ALA B 1 277 ? 0.081 -4.355 6.547 1 97.62 277 ALA B C 1
ATOM 5811 O O . ALA B 1 277 ? -0.436 -3.252 6.359 1 97.62 277 ALA B O 1
ATOM 5812 N N . ASN B 1 278 ? 1.397 -4.535 6.598 1 98.31 278 ASN B N 1
ATOM 5813 C CA . ASN B 1 278 ? 2.309 -3.469 6.195 1 98.31 278 ASN B CA 1
ATOM 5814 C C . ASN B 1 278 ? 2.613 -3.525 4.699 1 98.31 278 ASN B C 1
ATOM 5816 O O . ASN B 1 278 ? 2.422 -4.562 4.062 1 98.31 278 ASN B O 1
ATOM 5820 N N . ILE B 1 279 ? 3.049 -2.398 4.18 1 98.5 279 ILE B N 1
ATOM 5821 C CA . ILE B 1 279 ? 3.449 -2.369 2.777 1 98.5 279 ILE B CA 1
ATOM 5822 C C . ILE B 1 279 ? 4.734 -1.56 2.625 1 98.5 279 ILE B C 1
ATOM 5824 O O . ILE B 1 279 ? 4.875 -0.488 3.221 1 98.5 279 ILE B O 1
ATOM 5828 N N . LEU B 1 280 ? 5.68 -2.141 1.931 1 98.75 280 LEU B N 1
ATOM 5829 C CA . LEU B 1 280 ? 6.891 -1.46 1.48 1 98.75 280 LEU B CA 1
ATOM 5830 C C . LEU B 1 280 ? 6.859 -1.241 -0.028 1 98.75 280 LEU B C 1
ATOM 5832 O O . LEU B 1 280 ? 6.625 -2.18 -0.792 1 98.75 280 LEU B O 1
ATOM 5836 N N . THR B 1 281 ? 7.047 -0.015 -0.419 1 98.38 281 THR B N 1
ATOM 5837 C CA . THR B 1 281 ? 7.07 0.313 -1.84 1 98.38 281 THR B CA 1
ATOM 5838 C C . THR B 1 281 ? 8.297 1.154 -2.18 1 98.38 281 THR B C 1
ATOM 5840 O O . THR B 1 281 ? 8.461 2.262 -1.663 1 98.38 281 THR B O 1
ATOM 5843 N N . GLY B 1 282 ? 9.102 0.683 -3.006 1 98.38 282 GLY B N 1
ATOM 5844 C CA . GLY B 1 282 ? 10.227 1.467 -3.48 1 98.38 282 GLY B CA 1
ATOM 5845 C C . GLY B 1 282 ? 11.305 1.662 -2.426 1 98.38 282 GLY B C 1
ATOM 5846 O O . GLY B 1 282 ? 11.969 2.699 -2.396 1 98.38 282 GLY B O 1
ATOM 5847 N N . VAL B 1 283 ? 11.469 0.728 -1.548 1 98.88 283 VAL B N 1
ATOM 5848 C CA . VAL B 1 283 ? 12.5 0.826 -0.521 1 98.88 283 VAL B CA 1
ATOM 5849 C C . VAL B 1 283 ? 13.828 0.291 -1.064 1 98.88 283 VAL B C 1
ATOM 5851 O O . VAL B 1 283 ? 13.875 -0.8 -1.638 1 98.88 283 VAL B O 1
ATOM 5854 N N . HIS B 1 284 ? 14.836 1.091 -0.953 1 98.94 284 HIS B N 1
ATOM 5855 C CA . HIS B 1 284 ? 16.188 0.73 -1.389 1 98.94 284 HIS B CA 1
ATOM 5856 C C . HIS B 1 284 ? 17.094 0.456 -0.196 1 98.94 284 HIS B C 1
ATOM 5858 O O . HIS B 1 284 ? 17.406 1.367 0.573 1 98.94 284 HIS B O 1
ATOM 5864 N N . CYS B 1 285 ? 17.547 -0.756 -0.073 1 98.88 285 CYS B N 1
ATOM 5865 C CA . CYS B 1 285 ? 18.406 -1.134 1.036 1 98.88 285 CYS B CA 1
ATOM 5866 C C . CYS B 1 285 ? 19.812 -1.478 0.541 1 98.88 285 CYS B C 1
ATOM 5868 O O . CYS B 1 285 ? 19.969 -2.336 -0.328 1 98.88 285 CYS B O 1
ATOM 5870 N N . TYR B 1 286 ? 20.781 -0.882 0.959 1 98.62 286 TYR B N 1
ATOM 5871 C CA . TYR B 1 286 ? 22.172 -1.31 0.899 1 98.62 286 TYR B CA 1
ATOM 5872 C C . TYR B 1 286 ? 22.875 -1.064 2.229 1 98.62 286 TYR B C 1
ATOM 5874 O O . TYR B 1 286 ? 24.031 -0.635 2.256 1 98.62 286 TYR B O 1
ATOM 5882 N N . ASN B 1 287 ? 22.219 -1.346 3.242 1 98.81 287 ASN B N 1
ATOM 5883 C CA . ASN B 1 287 ? 22.547 -1.037 4.633 1 98.81 287 ASN B CA 1
ATOM 5884 C C . ASN B 1 287 ? 23.734 -1.847 5.117 1 98.81 287 ASN B C 1
ATOM 5886 O O . ASN B 1 287 ? 24.516 -1.374 5.949 1 98.81 287 ASN B O 1
ATOM 5890 N N . LYS B 1 288 ? 23.812 -3.033 4.82 1 98.62 288 LYS B N 1
ATOM 5891 C CA . LYS B 1 288 ? 24.875 -3.961 5.176 1 98.62 288 LYS B CA 1
ATOM 5892 C C . LYS B 1 288 ? 24.797 -5.246 4.359 1 98.62 288 LYS B C 1
ATOM 5894 O O . LYS B 1 288 ? 23.719 -5.863 4.281 1 98.62 288 LYS B O 1
ATOM 5899 N N . ALA B 1 289 ? 25.859 -5.625 3.779 1 98.5 289 ALA B N 1
ATOM 5900 C CA . ALA B 1 289 ? 25.875 -6.816 2.934 1 98.5 289 ALA B CA 1
ATOM 5901 C C . ALA B 1 289 ? 25.531 -8.062 3.744 1 98.5 289 ALA B C 1
ATOM 5903 O O . ALA B 1 289 ? 25.969 -8.211 4.887 1 98.5 289 ALA B O 1
ATOM 5904 N N . THR B 1 290 ? 24.875 -8.992 3.057 1 98.12 290 THR B N 1
ATOM 5905 C CA . THR B 1 290 ? 24.547 -10.266 3.684 1 98.12 290 THR B CA 1
ATOM 5906 C C . THR B 1 290 ? 25.812 -11.016 4.09 1 98.12 290 THR B C 1
ATOM 5908 O O . THR B 1 290 ? 25.828 -11.688 5.121 1 98.12 290 THR B O 1
ATOM 5911 N N . SER B 1 291 ? 26.891 -10.891 3.324 1 96.56 291 SER B N 1
ATOM 5912 C CA . SER B 1 291 ? 28.156 -11.555 3.625 1 96.56 291 SER B CA 1
ATOM 5913 C C . SER B 1 291 ? 28.75 -11.047 4.938 1 96.56 291 SER B C 1
ATOM 5915 O O . SER B 1 291 ? 29.562 -11.727 5.562 1 96.56 291 SER B O 1
ATOM 5917 N N . PHE B 1 292 ? 28.328 -9.836 5.379 1 98.12 292 PHE B N 1
ATOM 5918 C CA . PHE B 1 292 ? 28.781 -9.266 6.641 1 98.12 292 PHE B CA 1
ATOM 5919 C C . PHE B 1 292 ? 27.734 -9.461 7.73 1 98.12 292 PHE B C 1
ATOM 5921 O O . PHE B 1 292 ? 27.875 -8.93 8.836 1 98.12 292 PHE B O 1
ATOM 5928 N N . GLY B 1 293 ? 26.688 -10.133 7.422 1 98.19 293 GLY B N 1
ATOM 5929 C CA . GLY B 1 293 ? 25.641 -10.414 8.391 1 98.19 293 GLY B CA 1
ATOM 5930 C C . GLY B 1 293 ? 24.469 -9.461 8.297 1 98.19 293 GLY B C 1
ATOM 5931 O O . GLY B 1 293 ? 23.562 -9.508 9.133 1 98.19 293 GLY B O 1
ATOM 5932 N N . GLY B 1 294 ? 24.422 -8.656 7.344 1 98.75 294 GLY B N 1
ATOM 5933 C CA . GLY B 1 294 ? 23.344 -7.691 7.184 1 98.75 294 GLY B CA 1
ATOM 5934 C C . GLY B 1 294 ? 22.062 -8.312 6.656 1 98.75 294 GLY B C 1
ATOM 5935 O O . GLY B 1 294 ? 22.094 -9.344 5.984 1 98.75 294 GLY B O 1
ATOM 5936 N N . ILE B 1 295 ? 20.984 -7.734 7.008 1 98.94 295 ILE B N 1
ATOM 5937 C CA . ILE B 1 295 ? 19.672 -8.062 6.461 1 98.94 295 ILE B CA 1
ATOM 5938 C C . ILE B 1 295 ? 19 -6.793 5.949 1 98.94 295 ILE B C 1
ATOM 5940 O O . ILE B 1 295 ? 18.922 -5.793 6.668 1 98.94 295 ILE B O 1
ATOM 5944 N N . GLY B 1 296 ? 18.609 -6.793 4.672 1 98.94 296 GLY B N 1
ATOM 5945 C CA . GLY B 1 296 ? 17.891 -5.645 4.137 1 98.94 296 GLY B CA 1
ATOM 5946 C C . GLY B 1 296 ? 16.5 -5.484 4.723 1 98.94 296 GLY B C 1
ATOM 5947 O O . GLY B 1 296 ? 16.203 -4.469 5.355 1 98.94 296 GLY B O 1
ATOM 5948 N N . ILE B 1 297 ? 15.648 -6.477 4.48 1 98.94 297 ILE B N 1
ATOM 5949 C CA . ILE B 1 297 ? 14.297 -6.527 5.02 1 98.94 297 ILE B CA 1
ATOM 5950 C C . ILE B 1 297 ? 14.078 -7.852 5.754 1 98.94 297 ILE B C 1
ATOM 5952 O O . ILE B 1 297 ? 14.406 -8.922 5.227 1 98.94 297 ILE B O 1
ATOM 5956 N N . LEU B 1 298 ? 13.641 -7.766 6.934 1 98.94 298 LEU B N 1
ATOM 5957 C CA . LEU B 1 298 ? 13.328 -8.938 7.742 1 98.94 298 LEU B CA 1
ATOM 5958 C C . LEU B 1 298 ? 11.844 -8.992 8.078 1 98.94 298 LEU B C 1
ATOM 5960 O O . LEU B 1 298 ? 11.336 -8.141 8.805 1 98.94 298 LEU B O 1
ATOM 5964 N N . VAL B 1 299 ? 11.125 -9.93 7.508 1 98.81 299 VAL B N 1
ATOM 5965 C CA . VAL B 1 299 ? 9.75 -10.203 7.902 1 98.81 299 VAL B CA 1
ATOM 5966 C C . VAL B 1 299 ? 9.734 -11.164 9.086 1 98.81 299 VAL B C 1
ATOM 5968 O O . VAL B 1 299 ? 9.852 -12.383 8.914 1 98.81 299 VAL B O 1
ATOM 5971 N N . LYS B 1 300 ? 9.484 -10.586 10.242 1 98 300 LYS B N 1
ATOM 5972 C CA . LYS B 1 300 ? 9.703 -11.32 11.484 1 98 300 LYS B CA 1
ATOM 5973 C C . LYS B 1 300 ? 8.383 -11.602 12.195 1 98 300 LYS B C 1
ATOM 5975 O O . LYS B 1 300 ? 8.227 -11.289 13.375 1 98 300 LYS B O 1
ATOM 5980 N N . LEU B 1 301 ? 7.402 -11.984 11.508 1 95.94 301 LEU B N 1
ATOM 5981 C CA . LEU B 1 301 ? 6.117 -12.391 12.062 1 95.94 301 LEU B CA 1
ATOM 5982 C C . LEU B 1 301 ? 5.707 -13.758 11.531 1 95.94 301 LEU B C 1
ATOM 5984 O O . LEU B 1 301 ? 4.832 -13.852 10.664 1 95.94 301 LEU B O 1
ATOM 5988 N N . ALA B 1 302 ? 6.238 -14.789 12.078 1 96.25 302 ALA B N 1
ATOM 5989 C CA . ALA B 1 302 ? 6.051 -16.156 11.609 1 96.25 302 ALA B CA 1
ATOM 5990 C C . ALA B 1 302 ? 4.594 -16.594 11.734 1 96.25 302 ALA B C 1
ATOM 5992 O O . ALA B 1 302 ? 3.982 -16.438 12.797 1 96.25 302 ALA B O 1
ATOM 5993 N N . GLY B 1 303 ? 4.047 -17.062 10.664 1 94.75 303 GLY B N 1
ATOM 5994 C CA . GLY B 1 303 ? 2.723 -17.672 10.688 1 94.75 303 GLY B CA 1
ATOM 5995 C C . GLY B 1 303 ? 1.608 -16.656 10.508 1 94.75 303 GLY B C 1
ATOM 5996 O O . GLY B 1 303 ? 0.43 -17.016 10.492 1 94.75 303 GLY B O 1
ATOM 5997 N N . CYS B 1 304 ? 1.951 -15.328 10.422 1 93.88 304 CYS B N 1
ATOM 5998 C CA . CYS B 1 304 ? 0.922 -14.305 10.273 1 93.88 304 CYS B CA 1
ATOM 5999 C C . CYS B 1 304 ? 1.511 -13.016 9.703 1 93.88 304 CYS B C 1
ATOM 6001 O O . CYS B 1 304 ? 1.288 -11.93 10.242 1 93.88 304 CYS B O 1
ATOM 6003 N N . SER B 1 305 ? 2.203 -13.117 8.68 1 95.56 305 SER B N 1
ATOM 6004 C CA . SER B 1 305 ? 2.992 -12 8.156 1 95.56 305 SER B CA 1
ATOM 6005 C C . SER B 1 305 ? 2.102 -10.953 7.496 1 95.56 305 SER B C 1
ATOM 6007 O O . SER B 1 305 ? 2.113 -9.789 7.887 1 95.56 305 SER B O 1
ATOM 6009 N N . GLN B 1 306 ? 1.28 -11.352 6.551 1 97.06 306 GLN B N 1
ATOM 6010 C CA . GLN B 1 306 ? 0.303 -10.531 5.844 1 97.06 306 GLN B CA 1
ATOM 6011 C C . GLN B 1 306 ? 0.908 -9.188 5.426 1 97.06 306 GLN B C 1
ATOM 6013 O O . GLN B 1 306 ? 0.382 -8.133 5.773 1 97.06 306 GLN B O 1
ATOM 6018 N N . THR B 1 307 ? 1.974 -9.219 4.66 1 97.88 307 THR B N 1
ATOM 6019 C CA . THR B 1 307 ? 2.691 -8.008 4.285 1 97.88 307 THR B CA 1
ATOM 6020 C C . THR B 1 307 ? 3.047 -8.023 2.801 1 97.88 307 THR B C 1
ATOM 6022 O O . THR B 1 307 ? 3.117 -9.086 2.188 1 97.88 307 THR B O 1
ATOM 6025 N N . ARG B 1 308 ? 3.215 -6.891 2.211 1 98.44 308 ARG B N 1
ATOM 6026 C CA . ARG B 1 308 ? 3.545 -6.734 0.798 1 98.44 308 ARG B CA 1
ATOM 6027 C C . ARG B 1 308 ? 4.836 -5.938 0.623 1 98.44 308 ARG B C 1
ATOM 6029 O O . ARG B 1 308 ? 5.035 -4.918 1.286 1 98.44 308 ARG B O 1
ATOM 6036 N N . ILE B 1 309 ? 5.66 -6.434 -0.187 1 98.69 309 ILE B N 1
ATOM 6037 C CA . ILE B 1 309 ? 6.938 -5.824 -0.534 1 98.69 309 ILE B CA 1
ATOM 6038 C C . ILE B 1 309 ? 7.02 -5.621 -2.045 1 98.69 309 ILE B C 1
ATOM 6040 O O . ILE B 1 309 ? 7.324 -6.559 -2.787 1 98.69 309 ILE B O 1
ATOM 6044 N N . ASN B 1 310 ? 6.793 -4.367 -2.443 1 98 310 ASN B N 1
ATOM 6045 C CA . ASN B 1 310 ? 6.609 -4.082 -3.863 1 98 310 ASN B CA 1
ATOM 6046 C C . ASN B 1 310 ? 7.684 -3.135 -4.387 1 98 310 ASN B C 1
ATOM 6048 O O . ASN B 1 310 ? 7.906 -2.064 -3.818 1 98 310 ASN B O 1
ATOM 6052 N N . SER B 1 311 ? 8.32 -3.527 -5.508 1 98.19 311 SER B N 1
ATOM 6053 C CA . SER B 1 311 ? 9.227 -2.645 -6.238 1 98.19 311 SER B CA 1
ATOM 6054 C C . SER B 1 311 ? 10.391 -2.197 -5.359 1 98.19 311 SER B C 1
ATOM 6056 O O . SER B 1 311 ? 10.836 -1.051 -5.449 1 98.19 311 SER B O 1
ATOM 6058 N N . CYS B 1 312 ? 10.781 -3.07 -4.457 1 98.81 312 CYS B N 1
ATOM 6059 C CA . CYS B 1 312 ? 11.914 -2.729 -3.6 1 98.81 312 CYS B CA 1
ATOM 6060 C C . CYS B 1 312 ? 13.234 -3.135 -4.242 1 98.81 312 CYS B C 1
ATOM 6062 O O . CYS B 1 312 ? 13.258 -3.984 -5.137 1 98.81 312 CYS B O 1
ATOM 6064 N N . TYR B 1 313 ? 14.242 -2.463 -3.852 1 98.88 313 TYR B N 1
ATOM 6065 C CA . TYR B 1 313 ? 15.578 -2.68 -4.391 1 98.88 313 TYR B CA 1
ATOM 6066 C C . TYR B 1 313 ? 16.547 -3.082 -3.285 1 98.88 313 TYR B C 1
ATOM 6068 O O . TYR B 1 313 ? 16.922 -2.258 -2.445 1 98.88 313 TYR B O 1
ATOM 6076 N N . LEU B 1 314 ? 17 -4.32 -3.281 1 98.94 314 LEU B N 1
ATOM 6077 C CA . LEU B 1 314 ? 17.953 -4.848 -2.322 1 98.94 314 LEU B CA 1
ATOM 6078 C C . LEU B 1 314 ? 19.328 -4.992 -2.957 1 98.94 314 LEU B C 1
ATOM 6080 O O . LEU B 1 314 ? 19.516 -5.781 -3.885 1 98.94 314 LEU B O 1
ATOM 6084 N N . ASP B 1 315 ? 20.25 -4.227 -2.412 1 98.69 315 ASP B N 1
ATOM 6085 C CA . ASP B 1 315 ? 21.609 -4.082 -2.943 1 98.69 315 ASP B CA 1
ATOM 6086 C C . ASP B 1 315 ? 22.625 -4.742 -2.027 1 98.69 315 ASP B C 1
ATOM 6088 O O . ASP B 1 315 ? 23.109 -4.129 -1.07 1 98.69 315 ASP B O 1
ATOM 6092 N N . TYR B 1 316 ? 23 -6.043 -2.359 1 98.38 316 TYR B N 1
ATOM 6093 C CA . TYR B 1 316 ? 23.969 -6.883 -1.661 1 98.38 316 TYR B CA 1
ATOM 6094 C C . TYR B 1 316 ? 23.422 -7.348 -0.318 1 98.38 316 TYR B C 1
ATOM 6096 O O . TYR B 1 316 ? 24.141 -7.941 0.484 1 98.38 316 TYR B O 1
ATOM 6104 N N . THR B 1 317 ? 22.172 -7.121 0.022 1 98.75 317 THR B N 1
ATOM 6105 C CA . THR B 1 317 ? 21.547 -7.523 1.278 1 98.75 317 THR B CA 1
ATOM 6106 C C . THR B 1 317 ? 20.25 -8.266 1.02 1 98.75 317 THR B C 1
ATOM 6108 O O . THR B 1 317 ? 19.516 -7.938 0.086 1 98.75 317 THR B O 1
ATOM 6111 N N . ALA B 1 318 ? 19.938 -9.25 1.812 1 98.81 318 ALA B N 1
ATOM 6112 C CA . ALA B 1 318 ? 18.875 -10.203 1.511 1 98.81 318 ALA B CA 1
ATOM 6113 C C . ALA B 1 318 ? 17.547 -9.758 2.119 1 98.81 318 ALA B C 1
ATOM 6115 O O . ALA B 1 318 ? 17.516 -8.93 3.035 1 98.81 318 ALA B O 1
ATOM 6116 N N . LEU B 1 319 ? 16.484 -10.234 1.55 1 98.94 319 LEU B N 1
ATOM 6117 C CA . LEU B 1 319 ? 15.164 -10.273 2.16 1 98.94 319 LEU B CA 1
ATOM 6118 C C . LEU B 1 319 ? 14.945 -11.594 2.896 1 98.94 319 LEU B C 1
ATOM 6120 O O . LEU B 1 319 ? 14.992 -12.664 2.285 1 98.94 319 LEU B O 1
ATOM 6124 N N . VAL B 1 320 ? 14.773 -11.539 4.168 1 98.94 320 VAL B N 1
ATOM 6125 C CA . VAL B 1 320 ? 14.609 -12.742 4.973 1 98.94 320 VAL B CA 1
ATOM 6126 C C . VAL B 1 320 ? 13.188 -12.805 5.531 1 98.94 320 VAL B C 1
ATOM 6128 O O . VAL B 1 320 ? 12.695 -11.82 6.094 1 98.94 320 VAL B O 1
ATOM 6131 N N . MET B 1 321 ? 12.539 -13.914 5.422 1 98.75 321 MET B N 1
ATOM 6132 C CA . MET B 1 321 ? 11.188 -14.078 5.957 1 98.75 321 MET B CA 1
ATOM 6133 C C . MET B 1 321 ? 11.102 -15.32 6.844 1 98.75 321 MET B C 1
ATOM 6135 O O . MET B 1 321 ? 11.43 -16.422 6.406 1 98.75 321 MET B O 1
ATOM 6139 N N . GLU B 1 322 ? 10.562 -15.156 7.977 1 98.75 322 GLU B N 1
ATOM 6140 C CA . GLU B 1 322 ? 10.352 -16.266 8.898 1 98.75 322 GLU B CA 1
ATOM 6141 C C . GLU B 1 322 ? 8.961 -16.875 8.727 1 98.75 322 GLU B C 1
ATOM 6143 O O . GLU B 1 322 ? 7.953 -16.203 8.984 1 98.75 322 GLU B O 1
ATOM 6148 N N . ASP B 1 323 ? 8.812 -18.156 8.336 1 98.69 323 ASP B N 1
ATOM 6149 C CA . ASP B 1 323 ? 7.543 -18.859 8.156 1 98.69 323 ASP B CA 1
ATOM 6150 C C . ASP B 1 323 ? 6.504 -17.938 7.508 1 98.69 323 ASP B C 1
ATOM 6152 O O . ASP B 1 323 ? 5.453 -17.672 8.094 1 98.69 323 ASP B O 1
ATOM 6156 N N . PRO B 1 324 ? 6.793 -17.547 6.293 1 98.56 324 PRO B N 1
ATOM 6157 C CA . PRO B 1 324 ? 5.918 -16.547 5.688 1 98.56 324 PRO B CA 1
ATOM 6158 C C . PRO B 1 324 ? 4.508 -17.062 5.426 1 98.56 324 PRO B C 1
ATOM 6160 O O . PRO B 1 324 ? 4.34 -18.141 4.836 1 98.56 324 PRO B O 1
ATOM 6163 N N . VAL B 1 325 ? 3.523 -16.359 5.898 1 98.62 325 VAL B N 1
ATOM 6164 C CA . VAL B 1 325 ? 2.105 -16.578 5.625 1 98.62 325 VAL B CA 1
ATOM 6165 C C . VAL B 1 325 ? 1.496 -15.305 5.047 1 98.62 325 VAL B C 1
ATOM 6167 O O . VAL B 1 325 ? 1.417 -14.281 5.727 1 98.62 325 VAL B O 1
ATOM 6170 N N . GLN B 1 326 ? 1.1 -15.43 3.768 1 98.38 326 GLN B N 1
ATOM 6171 C CA . GLN B 1 326 ? 0.523 -14.328 3.014 1 98.38 326 GLN B CA 1
ATOM 6172 C C . GLN B 1 326 ? 1.5 -13.156 2.918 1 98.38 326 GLN B C 1
ATOM 6174 O O . GLN B 1 326 ? 1.247 -12.086 3.467 1 98.38 326 GLN B O 1
ATOM 6179 N N . VAL B 1 327 ? 2.508 -13.359 2.109 1 98.69 327 VAL B N 1
ATOM 6180 C CA . VAL B 1 327 ? 3.506 -12.352 1.773 1 98.69 327 VAL B CA 1
ATOM 6181 C C . VAL B 1 327 ? 3.631 -12.227 0.256 1 98.69 327 VAL B C 1
ATOM 6183 O O . VAL B 1 327 ? 3.562 -13.234 -0.46 1 98.69 327 VAL B O 1
ATOM 6186 N N . HIS B 1 328 ? 3.74 -11.078 -0.17 1 98.38 328 HIS B N 1
ATOM 6187 C CA . HIS B 1 328 ? 3.885 -10.797 -1.594 1 98.38 328 HIS B CA 1
ATOM 6188 C C . HIS B 1 328 ? 5.141 -9.977 -1.869 1 98.38 328 HIS B C 1
ATOM 6190 O O . HIS B 1 328 ? 5.305 -8.883 -1.321 1 98.38 328 HIS B O 1
ATOM 6196 N N . VAL B 1 329 ? 6.02 -10.516 -2.703 1 98.81 329 VAL B N 1
ATOM 6197 C CA . VAL B 1 329 ? 7.23 -9.836 -3.156 1 98.81 329 VAL B CA 1
ATOM 6198 C C . VAL B 1 329 ? 7.219 -9.727 -4.68 1 98.81 329 VAL B C 1
ATOM 6200 O O . VAL B 1 329 ? 7.301 -10.734 -5.387 1 98.81 329 VAL B O 1
ATOM 6203 N N . SER B 1 330 ? 7.199 -8.469 -5.176 1 98.5 330 SER B N 1
ATOM 6204 C CA . SER B 1 330 ? 7.07 -8.383 -6.625 1 98.5 330 SER B CA 1
ATOM 6205 C C . SER B 1 330 ? 7.766 -7.141 -7.168 1 98.5 330 SER B C 1
ATOM 6207 O O . SER B 1 330 ? 7.957 -6.164 -6.441 1 98.5 330 SER B O 1
ATOM 6209 N N . ASN B 1 331 ? 8.133 -7.188 -8.43 1 98.19 331 ASN B N 1
ATOM 6210 C CA . ASN B 1 331 ? 8.695 -6.07 -9.188 1 98.19 331 ASN B CA 1
ATOM 6211 C C . ASN B 1 331 ? 9.953 -5.523 -8.523 1 98.19 331 ASN B C 1
ATOM 6213 O O . ASN B 1 331 ? 10.211 -4.32 -8.562 1 98.19 331 ASN B O 1
ATOM 6217 N N . GLY B 1 332 ? 10.656 -6.379 -7.852 1 98.62 332 GLY B N 1
ATOM 6218 C CA . GLY B 1 332 ? 11.852 -5.941 -7.148 1 98.62 332 GLY B CA 1
ATOM 6219 C C . GLY B 1 332 ? 13.125 -6.168 -7.938 1 98.62 332 GLY B C 1
ATOM 6220 O O . GLY B 1 332 ? 13.117 -6.859 -8.961 1 98.62 332 GLY B O 1
ATOM 6221 N N . PHE B 1 333 ? 14.109 -5.516 -7.523 1 98.94 333 PHE B N 1
ATOM 6222 C CA . PHE B 1 333 ? 15.453 -5.699 -8.07 1 98.94 333 PHE B CA 1
ATOM 6223 C C . PHE B 1 333 ? 16.422 -6.109 -6.973 1 98.94 333 PHE B C 1
ATOM 6225 O O . PHE B 1 333 ? 16.578 -5.402 -5.973 1 98.94 333 PHE B O 1
ATOM 6232 N N . PHE B 1 334 ? 17.078 -7.262 -7.133 1 98.94 334 PHE B N 1
ATOM 6233 C CA . PHE B 1 334 ? 18.062 -7.809 -6.215 1 98.94 334 PHE B CA 1
ATOM 6234 C C . PHE B 1 334 ? 19.453 -7.828 -6.863 1 98.94 334 PHE B C 1
ATOM 6236 O O . PHE B 1 334 ? 19.656 -8.516 -7.863 1 98.94 334 PHE B O 1
ATOM 6243 N N . LEU B 1 335 ? 20.312 -7.094 -6.262 1 98.75 335 LEU B N 1
ATOM 6244 C CA . LEU B 1 335 ? 21.641 -6.926 -6.859 1 98.75 335 LEU B CA 1
ATOM 6245 C C . LEU B 1 335 ? 22.719 -7.484 -5.945 1 98.75 335 LEU B C 1
ATOM 6247 O O . LEU B 1 335 ? 22.609 -7.387 -4.719 1 98.75 335 LEU B O 1
ATOM 6251 N N . GLY B 1 336 ? 23.844 -8 -6.504 1 98.12 336 GLY B N 1
ATOM 6252 C CA . GLY B 1 336 ? 25.016 -8.414 -5.75 1 98.12 336 GLY B CA 1
ATOM 6253 C C . GLY B 1 336 ? 24.797 -9.664 -4.934 1 98.12 336 GLY B C 1
ATOM 6254 O O . GLY B 1 336 ? 25.219 -9.742 -3.775 1 98.12 336 GLY B O 1
ATOM 6255 N N . ASP B 1 337 ? 24.016 -10.578 -5.516 1 98.19 337 ASP B N 1
ATOM 6256 C CA . ASP B 1 337 ? 23.719 -11.875 -4.918 1 98.19 337 ASP B CA 1
ATOM 6257 C C . ASP B 1 337 ? 22.703 -11.742 -3.795 1 98.19 337 ASP B C 1
ATOM 6259 O O . ASP B 1 337 ? 22.516 -12.656 -2.994 1 98.19 337 ASP B O 1
ATOM 6263 N N . ALA B 1 338 ? 22.125 -10.547 -3.68 1 98.75 338 ALA B N 1
ATOM 6264 C CA . ALA B 1 338 ? 20.953 -10.445 -2.811 1 98.75 338 ALA B CA 1
ATOM 6265 C C . ALA B 1 338 ? 19.875 -11.43 -3.232 1 98.75 338 ALA B C 1
ATOM 6267 O O . ALA B 1 338 ? 19.641 -11.633 -4.426 1 98.75 338 ALA B O 1
ATOM 6268 N N . ASN B 1 339 ? 19.266 -12.039 -2.305 1 98.88 339 ASN B N 1
ATOM 6269 C CA . ASN B 1 339 ? 18.25 -13.055 -2.602 1 98.88 339 ASN B CA 1
ATOM 6270 C C . ASN B 1 339 ? 17.141 -13.055 -1.557 1 98.88 339 ASN B C 1
ATOM 6272 O O . ASN B 1 339 ? 17.047 -12.141 -0.737 1 98.88 339 ASN B O 1
ATOM 6276 N N . VAL B 1 340 ? 16.203 -13.922 -1.687 1 98.94 340 VAL B N 1
ATOM 6277 C CA . VAL B 1 340 ? 15.125 -14.141 -0.721 1 98.94 340 VAL B CA 1
ATOM 6278 C C . VAL B 1 340 ? 15.406 -15.406 0.083 1 98.94 340 VAL B C 1
ATOM 6280 O O . VAL B 1 340 ? 15.625 -16.484 -0.49 1 98.94 340 VAL B O 1
ATOM 6283 N N . VAL B 1 341 ? 15.422 -15.242 1.315 1 98.94 341 VAL B N 1
ATOM 6284 C CA . VAL B 1 341 ? 15.672 -16.375 2.195 1 98.94 341 VAL B CA 1
ATOM 6285 C C . VAL B 1 341 ? 14.406 -16.703 2.982 1 98.94 341 VAL B C 1
ATOM 6287 O O . VAL B 1 341 ? 13.867 -15.859 3.695 1 98.94 341 VAL B O 1
ATOM 6290 N N . LEU B 1 342 ? 13.93 -17.906 2.812 1 98.81 342 LEU B N 1
ATOM 6291 C CA . LEU B 1 342 ? 12.852 -18.422 3.646 1 98.81 342 LEU B CA 1
ATOM 6292 C C . LEU B 1 342 ? 13.406 -19.172 4.852 1 98.81 342 LEU B C 1
ATOM 6294 O O . LEU B 1 342 ? 14.062 -20.203 4.699 1 98.81 342 LEU B O 1
ATOM 6298 N N . LYS B 1 343 ? 13.117 -18.656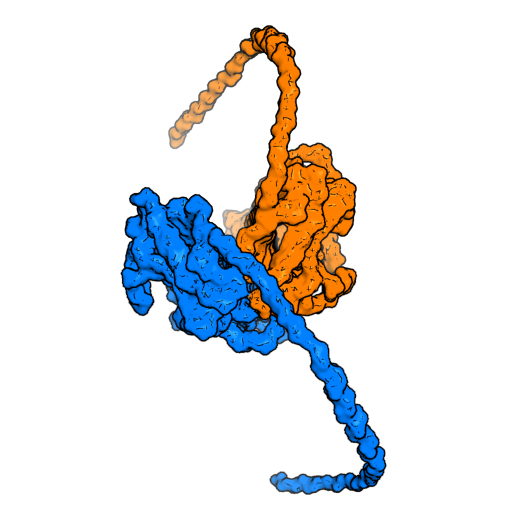 5.938 1 98.75 343 LYS B N 1
ATOM 6299 C CA . LYS B 1 343 ? 13.648 -19.25 7.164 1 98.75 343 LYS B CA 1
ATOM 6300 C C . LYS B 1 343 ? 12.578 -20.016 7.918 1 98.75 343 LYS B C 1
ATOM 6302 O O . LYS B 1 343 ? 11.531 -19.469 8.266 1 98.75 343 LYS B O 1
ATOM 6307 N N . SER B 1 344 ? 12.898 -21.297 8.281 1 98.62 344 SER B N 1
ATOM 6308 C CA . SER B 1 344 ? 11.953 -22.172 8.969 1 98.62 344 SER B CA 1
ATOM 6309 C C . SER B 1 344 ? 12 -21.969 10.477 1 98.62 344 SER B C 1
ATOM 6311 O O . SER B 1 344 ? 13.055 -22.125 11.094 1 98.62 344 SER B O 1
ATOM 6313 N N . ILE B 1 345 ? 10.891 -21.5 10.992 1 98.19 345 ILE B N 1
ATOM 6314 C CA . ILE B 1 345 ? 10.711 -21.453 12.438 1 98.19 345 ILE B CA 1
ATOM 6315 C C . ILE B 1 345 ? 9.867 -22.641 12.891 1 98.19 345 ILE B C 1
ATOM 6317 O O . ILE B 1 345 ? 10.305 -23.438 13.727 1 98.19 345 ILE B O 1
ATOM 6321 N N . LYS B 1 346 ? 8.727 -22.844 12.328 1 97.62 346 LYS B N 1
ATOM 6322 C CA . LYS B 1 346 ? 7.863 -24 12.516 1 97.62 346 LYS B CA 1
ATOM 6323 C C . LYS B 1 346 ? 7.695 -24.781 11.219 1 97.62 346 LYS B C 1
ATOM 6325 O O . LYS B 1 346 ? 6.926 -25.734 11.156 1 97.62 346 LYS B O 1
ATOM 6330 N N . GLY B 1 347 ? 8.281 -24.25 10.172 1 98.06 347 GLY B N 1
ATOM 6331 C CA . GLY B 1 347 ? 8.312 -24.953 8.906 1 98.06 347 GLY B CA 1
ATOM 6332 C C . GLY B 1 347 ? 7.098 -24.672 8.039 1 98.06 347 GLY B C 1
ATOM 6333 O O . GLY B 1 347 ? 6.598 -25.578 7.359 1 98.06 347 GLY B O 1
ATOM 6334 N N . GLN B 1 348 ? 6.598 -23.453 8.102 1 97.81 348 GLN B N 1
ATOM 6335 C CA . GLN B 1 348 ? 5.387 -23.141 7.355 1 97.81 348 GLN B CA 1
ATOM 6336 C C . GLN B 1 348 ? 5.672 -22.094 6.27 1 97.81 348 GLN B C 1
ATOM 6338 O O . GLN B 1 348 ? 6.395 -21.125 6.504 1 97.81 348 GLN B O 1
ATOM 6343 N N . VAL B 1 349 ? 5.156 -22.359 5.062 1 98.19 349 VAL B N 1
ATOM 6344 C CA . VAL B 1 349 ? 5.039 -21.375 3.982 1 98.19 349 VAL B CA 1
ATOM 6345 C C . VAL B 1 349 ? 3.645 -21.469 3.365 1 98.19 349 VAL B C 1
ATOM 6347 O O . VAL B 1 349 ? 3.254 -22.5 2.828 1 98.19 349 VAL B O 1
ATOM 6350 N N . SER B 1 350 ? 2.887 -20.391 3.486 1 98.44 350 SER B N 1
ATOM 6351 C CA . SER B 1 350 ? 1.518 -20.406 2.982 1 98.44 350 SER B CA 1
ATOM 6352 C C . SER B 1 350 ? 1.143 -19.047 2.387 1 98.44 350 SER B C 1
ATOM 6354 O O . SER B 1 350 ? 1.315 -18.016 3.029 1 98.44 350 SER B O 1
ATOM 6356 N N . GLY B 1 351 ? 0.632 -19.047 1.164 1 98.38 351 GLY B N 1
ATOM 6357 C CA . GLY B 1 351 ? 0.225 -17.797 0.524 1 98.38 351 GLY B CA 1
ATOM 6358 C C . GLY B 1 351 ? 1.387 -16.875 0.234 1 98.38 351 GLY B C 1
ATOM 6359 O O . GLY B 1 351 ? 1.348 -15.695 0.589 1 98.38 351 GLY B O 1
ATOM 6360 N N . LEU B 1 352 ? 2.438 -17.453 -0.414 1 98.75 352 LEU B N 1
ATOM 6361 C CA . LEU B 1 352 ? 3.635 -16.672 -0.723 1 98.75 352 LEU B CA 1
ATOM 6362 C C . LEU B 1 352 ? 3.781 -16.484 -2.229 1 98.75 352 LEU B C 1
ATOM 6364 O O . LEU B 1 352 ? 3.77 -17.453 -2.988 1 98.75 352 LEU B O 1
ATOM 6368 N N . ASN B 1 353 ? 3.832 -15.242 -2.676 1 98.81 353 ASN B N 1
ATOM 6369 C CA . ASN B 1 353 ? 4.168 -14.914 -4.059 1 98.81 353 ASN B CA 1
ATOM 6370 C C . ASN B 1 353 ? 5.516 -14.211 -4.156 1 98.81 353 ASN B C 1
ATOM 6372 O O . ASN B 1 353 ? 5.738 -13.188 -3.498 1 98.81 353 ASN B O 1
ATOM 6376 N N . ILE B 1 354 ? 6.422 -14.727 -4.828 1 98.88 354 ILE B N 1
ATOM 6377 C CA . ILE B 1 354 ? 7.652 -14.078 -5.273 1 98.88 354 ILE B CA 1
ATOM 6378 C C . ILE B 1 354 ? 7.684 -14.031 -6.801 1 98.88 354 ILE B C 1
ATOM 6380 O O . ILE B 1 354 ? 8.086 -15 -7.449 1 98.88 354 ILE B O 1
ATOM 6384 N N . VAL B 1 355 ? 7.254 -12.922 -7.371 1 98.75 355 VAL B N 1
ATOM 6385 C CA . VAL B 1 355 ? 6.988 -12.93 -8.805 1 98.75 355 VAL B CA 1
ATOM 6386 C C . VAL B 1 355 ? 7.523 -11.648 -9.438 1 98.75 355 VAL B C 1
ATOM 6388 O O . VAL B 1 355 ? 7.543 -10.594 -8.805 1 98.75 355 VAL B O 1
ATOM 6391 N N . ASP B 1 356 ? 8.023 -11.719 -10.703 1 98.44 356 ASP B N 1
ATOM 6392 C CA . ASP B 1 356 ? 8.383 -10.586 -11.547 1 98.44 356 ASP B CA 1
ATOM 6393 C C . ASP B 1 356 ? 9.547 -9.805 -10.953 1 98.44 356 ASP B C 1
ATOM 6395 O O . ASP B 1 356 ? 9.578 -8.57 -11.023 1 98.44 356 ASP B O 1
ATOM 6399 N N . ASN B 1 357 ? 10.453 -10.523 -10.336 1 98.88 357 ASN B N 1
ATOM 6400 C CA . ASN B 1 357 ? 11.641 -9.875 -9.797 1 98.88 357 ASN B CA 1
ATOM 6401 C C . ASN B 1 357 ? 12.867 -10.117 -10.68 1 98.88 357 ASN B C 1
ATOM 6403 O O . ASN B 1 357 ? 12.891 -11.07 -11.461 1 98.88 357 ASN B O 1
ATOM 6407 N N . MET B 1 358 ? 13.812 -9.211 -10.508 1 98.88 358 MET B N 1
ATOM 6408 C CA . MET B 1 358 ? 15.094 -9.328 -11.188 1 98.88 358 MET B CA 1
ATOM 6409 C C . MET B 1 358 ? 16.219 -9.602 -10.188 1 98.88 358 MET B C 1
ATOM 6411 O O . MET B 1 358 ? 16.297 -8.953 -9.148 1 98.88 358 MET B O 1
ATOM 6415 N N . PHE B 1 359 ? 17.062 -10.57 -10.523 1 98.88 359 PHE B N 1
ATOM 6416 C CA . PHE B 1 359 ? 18.172 -10.938 -9.664 1 98.88 359 PHE B CA 1
ATOM 6417 C C . PHE B 1 359 ? 19.484 -10.906 -10.43 1 98.88 359 PHE B C 1
ATOM 6419 O O . PHE B 1 359 ? 19.609 -11.523 -11.492 1 98.88 359 PHE B O 1
ATOM 6426 N N . SER B 1 360 ? 20.438 -10.164 -9.898 1 98.69 360 SER B N 1
ATOM 6427 C CA . SER B 1 360 ? 21.75 -10.07 -10.531 1 98.69 360 SER B CA 1
ATOM 6428 C C . SER B 1 360 ? 22.875 -10.312 -9.531 1 98.69 360 SER B C 1
ATOM 6430 O O . SER B 1 360 ? 22.875 -9.727 -8.445 1 98.69 360 SER B O 1
ATOM 6432 N N . GLY B 1 361 ? 23.75 -11.258 -9.789 1 97.81 361 GLY B N 1
ATOM 6433 C CA . GLY B 1 361 ? 24.859 -11.586 -8.922 1 97.81 361 GLY B CA 1
ATOM 6434 C C . GLY B 1 361 ? 26.062 -12.117 -9.68 1 97.81 361 GLY B C 1
ATOM 6435 O O . GLY B 1 361 ? 26.156 -11.961 -10.898 1 97.81 361 GLY B O 1
ATOM 6436 N N . GLN B 1 362 ? 26.984 -12.562 -8.945 1 94.81 362 GLN B N 1
ATOM 6437 C CA . GLN B 1 362 ? 28.203 -13.102 -9.531 1 94.81 362 GLN B CA 1
ATOM 6438 C C . GLN B 1 362 ? 28 -14.547 -9.977 1 94.81 362 GLN B C 1
ATOM 6440 O O . GLN B 1 362 ? 27.734 -15.422 -9.156 1 94.81 362 GLN B O 1
ATOM 6445 N N . ALA B 1 363 ? 28.297 -14.852 -11.234 1 92.31 363 ALA B N 1
ATOM 6446 C CA . ALA B 1 363 ? 28.031 -16.156 -11.844 1 92.31 363 ALA B CA 1
ATOM 6447 C C . ALA B 1 363 ? 28.812 -17.25 -11.125 1 92.31 363 ALA B C 1
ATOM 6449 O O . ALA B 1 363 ? 28.312 -18.375 -10.977 1 92.31 363 ALA B O 1
ATOM 6450 N N . GLY B 1 364 ? 29.891 -16.984 -10.664 1 92.94 364 GLY B N 1
ATOM 6451 C CA . GLY B 1 364 ? 30.719 -17.984 -10 1 92.94 364 GLY B CA 1
ATOM 6452 C C . GLY B 1 364 ? 30.125 -18.453 -8.68 1 92.94 364 GLY B C 1
ATOM 6453 O O . GLY B 1 364 ? 30.391 -19.578 -8.242 1 92.94 364 GLY B O 1
ATOM 6454 N N . ASN B 1 365 ? 29.25 -17.656 -8.031 1 91.38 365 ASN B N 1
ATOM 6455 C CA . ASN B 1 365 ? 28.672 -17.969 -6.727 1 91.38 365 ASN B CA 1
ATOM 6456 C C . ASN B 1 365 ? 27.422 -18.828 -6.867 1 91.38 365 ASN B C 1
ATOM 6458 O O . ASN B 1 365 ? 27.172 -19.703 -6.039 1 91.38 365 ASN B O 1
ATOM 6462 N N . MET B 1 366 ? 26.625 -18.609 -7.91 1 92.81 366 MET B N 1
ATOM 6463 C CA . MET B 1 366 ? 25.375 -19.281 -8.219 1 92.81 366 MET B CA 1
ATOM 6464 C C . MET B 1 366 ? 24.453 -19.297 -7.004 1 92.81 366 MET B C 1
ATOM 6466 O O . MET B 1 366 ? 23.891 -20.344 -6.66 1 92.81 366 MET B O 1
ATOM 6470 N N . VAL B 1 367 ? 24.453 -18.188 -6.289 1 97.31 367 VAL B N 1
ATOM 6471 C CA . VAL B 1 367 ? 23.531 -18.047 -5.168 1 97.31 367 VAL B CA 1
ATOM 6472 C C . VAL B 1 367 ? 22.094 -18.203 -5.648 1 97.31 367 VAL B C 1
ATOM 6474 O O . VAL B 1 367 ? 21.688 -17.562 -6.625 1 97.31 367 VAL B O 1
ATOM 6477 N N . PRO B 1 368 ? 21.359 -19.125 -5.062 1 98.62 368 PRO B N 1
ATOM 6478 C CA . PRO B 1 368 ? 19.953 -19.234 -5.48 1 98.62 368 PRO B CA 1
ATOM 6479 C C . PRO B 1 368 ? 19.141 -17.984 -5.168 1 98.62 368 PRO B C 1
ATOM 6481 O O . PRO B 1 368 ? 19.344 -17.359 -4.125 1 98.62 368 PRO B O 1
ATOM 6484 N N . ILE B 1 369 ? 18.219 -17.641 -6.012 1 98.88 369 ILE B N 1
ATOM 6485 C CA . ILE B 1 369 ? 17.438 -16.422 -5.824 1 98.88 369 ILE B CA 1
ATOM 6486 C C . ILE B 1 369 ? 16.469 -16.594 -4.668 1 98.88 369 ILE B C 1
ATOM 6488 O O . ILE B 1 369 ? 16.031 -15.625 -4.055 1 98.88 369 ILE B O 1
ATOM 6492 N N . VAL B 1 370 ? 16.047 -17.812 -4.414 1 98.94 370 VAL B N 1
ATOM 6493 C CA . VAL B 1 370 ? 15.266 -18.188 -3.246 1 98.94 370 VAL B CA 1
ATOM 6494 C C . VAL B 1 370 ? 15.961 -19.312 -2.492 1 98.94 370 VAL B C 1
ATOM 6496 O O . VAL B 1 370 ? 16.219 -20.375 -3.059 1 98.94 370 VAL B O 1
ATOM 6499 N N . GLN B 1 371 ? 16.266 -19.062 -1.304 1 98.56 371 GLN B N 1
ATOM 6500 C CA . GLN B 1 371 ? 17 -20.031 -0.487 1 98.56 371 GLN B CA 1
ATOM 6501 C C . GLN B 1 371 ? 16.156 -20.484 0.701 1 98.56 371 GLN B C 1
ATOM 6503 O O . GLN B 1 371 ? 15.516 -19.688 1.369 1 98.56 371 GLN B O 1
ATOM 6508 N N . LEU B 1 372 ? 16.141 -21.812 0.902 1 98.5 372 LEU B N 1
ATOM 6509 C CA . LEU B 1 372 ? 15.492 -22.375 2.084 1 98.5 372 LEU B CA 1
ATOM 6510 C C . LEU B 1 372 ? 16.484 -22.516 3.232 1 98.5 372 LEU B C 1
ATOM 6512 O O . LEU B 1 372 ? 17.547 -23.109 3.066 1 98.5 372 LEU B O 1
ATOM 6516 N N . ASP B 1 373 ? 16.188 -21.875 4.246 1 98.44 373 ASP B N 1
ATOM 6517 C CA . ASP B 1 373 ? 16.938 -22.031 5.488 1 98.44 373 ASP B CA 1
ATOM 6518 C C . ASP B 1 373 ? 16.156 -22.844 6.512 1 98.44 373 ASP B C 1
ATOM 6520 O O . ASP B 1 373 ? 15.414 -22.281 7.316 1 98.44 373 ASP B O 1
ATOM 6524 N N . GLY B 1 374 ? 16.391 -24.078 6.469 1 97.88 374 GLY B N 1
ATOM 6525 C CA . GLY B 1 374 ? 15.633 -25.031 7.273 1 97.88 374 GLY B CA 1
ATOM 6526 C C . GLY B 1 374 ? 14.641 -25.828 6.465 1 97.88 374 GLY B C 1
ATOM 6527 O O . GLY B 1 374 ? 14.609 -25.75 5.238 1 97.88 374 GLY B O 1
ATOM 6528 N N . LYS B 1 375 ? 13.852 -26.672 7.184 1 96.88 375 LYS B N 1
ATOM 6529 C CA . LYS B 1 375 ? 12.891 -27.547 6.531 1 96.88 375 LYS B CA 1
ATOM 6530 C C . LYS B 1 375 ? 11.469 -27 6.637 1 96.88 375 LYS B C 1
ATOM 6532 O O . LYS B 1 375 ? 11.086 -26.469 7.68 1 96.88 375 LYS B O 1
ATOM 6537 N N . PHE B 1 376 ? 10.789 -27.203 5.59 1 96.94 376 PHE B N 1
ATOM 6538 C CA . PHE B 1 376 ? 9.391 -26.781 5.555 1 96.94 376 PHE B CA 1
ATOM 6539 C C . PHE B 1 376 ? 8.469 -27.969 5.324 1 96.94 376 PHE B C 1
ATOM 6541 O O . PHE B 1 376 ? 8.578 -28.656 4.309 1 96.94 376 PHE B O 1
ATOM 6548 N N . ASN B 1 377 ? 7.531 -28.109 6.293 1 94.06 377 ASN B N 1
ATOM 6549 C CA . ASN B 1 377 ? 6.637 -29.266 6.215 1 94.06 377 ASN B CA 1
ATOM 6550 C C . ASN B 1 377 ? 5.219 -28.844 5.836 1 94.06 377 ASN B C 1
ATOM 6552 O O . ASN B 1 377 ? 4.406 -29.688 5.434 1 94.06 377 ASN B O 1
ATOM 6556 N N . TYR B 1 378 ? 4.898 -27.672 6.027 1 95.25 378 TYR B N 1
ATOM 6557 C CA . TYR B 1 378 ? 3.582 -27.156 5.688 1 95.25 378 TYR B CA 1
ATOM 6558 C C . TYR B 1 378 ? 3.68 -26.109 4.582 1 95.25 378 TYR B C 1
ATOM 6560 O O . TYR B 1 378 ? 3.934 -24.922 4.852 1 95.25 378 TYR B O 1
ATOM 6568 N N . ILE B 1 379 ? 3.406 -26.578 3.354 1 97.25 379 ILE B N 1
ATOM 6569 C CA . ILE B 1 379 ? 3.584 -25.719 2.188 1 97.25 379 ILE B CA 1
ATOM 6570 C C . ILE B 1 379 ? 2.309 -25.719 1.349 1 97.25 379 ILE B C 1
ATOM 6572 O O . ILE B 1 379 ? 1.843 -26.766 0.913 1 97.25 379 ILE B O 1
ATOM 6576 N N . ASP B 1 380 ? 1.72 -24.531 1.169 1 97.12 380 ASP B N 1
ATOM 6577 C CA . ASP B 1 380 ? 0.623 -24.438 0.211 1 97.12 380 ASP B CA 1
ATOM 6578 C C . ASP B 1 380 ? 0.497 -23.016 -0.336 1 97.12 380 ASP B C 1
ATOM 6580 O O . ASP B 1 380 ? 0.962 -22.062 0.29 1 97.12 380 ASP B O 1
ATOM 6584 N N . GLN B 1 381 ? -0.027 -22.953 -1.498 1 97.88 381 GLN B N 1
ATOM 6585 C CA . GLN B 1 381 ? -0.312 -21.703 -2.178 1 97.88 381 GLN B CA 1
ATOM 6586 C C . GLN B 1 381 ? 0.957 -20.875 -2.352 1 97.88 381 GLN B C 1
ATOM 6588 O O . GLN B 1 381 ? 0.981 -19.688 -2.012 1 97.88 381 GLN B O 1
ATOM 6593 N N . VAL B 1 382 ? 1.982 -21.453 -2.854 1 98.56 382 VAL B N 1
ATOM 6594 C CA . VAL B 1 382 ? 3.246 -20.766 -3.094 1 98.56 382 VAL B CA 1
ATOM 6595 C C . VAL B 1 382 ? 3.469 -20.594 -4.594 1 98.56 382 VAL B C 1
ATOM 6597 O O . VAL B 1 382 ? 3.393 -21.562 -5.352 1 98.56 382 VAL B O 1
ATOM 6600 N N . VAL B 1 383 ? 3.68 -19.359 -5.031 1 98.69 383 VAL B N 1
ATOM 6601 C CA . VAL B 1 383 ? 3.953 -19.047 -6.43 1 98.69 383 VAL B CA 1
ATOM 6602 C C . VAL B 1 383 ? 5.273 -18.281 -6.547 1 98.69 383 VAL B C 1
ATOM 6604 O O . VAL B 1 383 ? 5.344 -17.094 -6.23 1 98.69 383 VAL B O 1
ATOM 6607 N N . ILE B 1 384 ? 6.281 -18.922 -6.953 1 98.81 384 ILE B N 1
ATOM 6608 C CA . ILE B 1 384 ? 7.566 -18.328 -7.328 1 98.81 384 ILE B CA 1
ATOM 6609 C C . ILE B 1 384 ? 7.805 -18.531 -8.82 1 98.81 384 ILE B C 1
ATOM 6611 O O . ILE B 1 384 ? 8.078 -19.641 -9.273 1 98.81 384 ILE B O 1
ATOM 6615 N N . ASP B 1 385 ? 7.613 -17.438 -9.5 1 98.38 385 ASP B N 1
ATOM 6616 C CA . ASP B 1 385 ? 7.621 -17.578 -10.953 1 98.38 385 ASP B CA 1
ATOM 6617 C C . ASP B 1 385 ? 7.867 -16.234 -11.625 1 98.38 385 ASP B C 1
ATOM 6619 O O . ASP B 1 385 ? 7.828 -15.188 -10.977 1 98.38 385 ASP B O 1
ATOM 6623 N N . ARG B 1 386 ? 8.273 -16.281 -12.906 1 97.94 386 ARG B N 1
ATOM 6624 C CA . ARG B 1 386 ? 8.477 -15.125 -13.773 1 97.94 386 ARG B CA 1
ATOM 6625 C C . ARG B 1 386 ? 9.555 -14.203 -13.203 1 97.94 386 ARG B C 1
ATOM 6627 O O . ARG B 1 386 ? 9.477 -12.984 -13.375 1 97.94 386 ARG B O 1
ATOM 6634 N N . ASN B 1 387 ? 10.406 -14.797 -12.43 1 98.75 387 ASN B N 1
ATOM 6635 C CA . ASN B 1 387 ? 11.633 -14.102 -12.062 1 98.75 387 ASN B CA 1
ATOM 6636 C C . ASN B 1 387 ? 12.75 -14.375 -13.07 1 98.75 387 ASN B C 1
ATOM 6638 O O . ASN B 1 387 ? 12.711 -15.359 -13.805 1 98.75 387 ASN B O 1
ATOM 6642 N N . ASN B 1 388 ? 13.68 -13.477 -13.117 1 98.75 388 ASN B N 1
ATOM 6643 C CA . ASN B 1 388 ? 14.812 -13.711 -14 1 98.75 388 ASN B CA 1
ATOM 6644 C C . ASN B 1 388 ? 16.141 -13.469 -13.289 1 98.75 388 ASN B C 1
ATOM 6646 O O . ASN B 1 388 ? 16.172 -12.852 -12.227 1 98.75 388 ASN B O 1
ATOM 6650 N N . VAL B 1 389 ? 17.188 -14.023 -13.891 1 98.44 389 VAL B N 1
ATOM 6651 C CA . VAL B 1 389 ? 18.484 -13.977 -13.227 1 98.44 389 VAL B CA 1
ATOM 6652 C C . VAL B 1 389 ? 19.562 -13.555 -14.227 1 98.44 389 VAL B C 1
ATOM 6654 O O . VAL B 1 389 ? 19.438 -13.805 -15.43 1 98.44 389 VAL B O 1
ATOM 6657 N N . ASN B 1 390 ? 20.469 -12.883 -13.766 1 98.12 390 ASN B N 1
ATOM 6658 C CA . ASN B 1 390 ? 21.781 -12.641 -14.383 1 98.12 390 ASN B CA 1
ATOM 6659 C C . ASN B 1 390 ? 22.922 -13 -13.445 1 98.12 390 ASN B C 1
ATOM 6661 O O . ASN B 1 390 ? 23.281 -12.203 -12.578 1 98.12 390 ASN B O 1
ATOM 6665 N N . GLY B 1 391 ? 23.453 -14.266 -13.547 1 97.06 391 GLY B N 1
ATOM 6666 C CA . GLY B 1 391 ? 24.578 -14.703 -12.742 1 97.06 391 GLY B CA 1
ATOM 6667 C C . GLY B 1 391 ? 24.172 -15.398 -11.461 1 97.06 391 GLY B C 1
ATOM 6668 O O . GLY B 1 391 ? 25.016 -15.789 -10.656 1 97.06 391 GLY B O 1
ATOM 6669 N N . MET B 1 392 ? 22.969 -15.602 -11.148 1 98.06 392 MET B N 1
ATOM 6670 C CA . MET B 1 392 ? 22.469 -16.312 -9.977 1 98.06 392 MET B CA 1
ATOM 6671 C C . MET B 1 392 ? 21.703 -17.562 -10.383 1 98.06 392 MET B C 1
ATOM 6673 O O . MET B 1 392 ? 21.5 -17.828 -11.57 1 98.06 392 MET B O 1
ATOM 6677 N N . SER B 1 393 ? 21.422 -18.391 -9.438 1 98.25 393 SER B N 1
ATOM 6678 C CA . SER B 1 393 ? 20.672 -19.609 -9.727 1 98.25 393 SER B CA 1
ATOM 6679 C C . SER B 1 393 ? 19.172 -19.375 -9.641 1 98.25 393 SER B C 1
ATOM 6681 O O . SER B 1 393 ? 18.641 -19.047 -8.57 1 98.25 393 SER B O 1
ATOM 6683 N N . LEU B 1 394 ? 18.531 -19.625 -10.75 1 98.12 394 LEU B N 1
ATOM 6684 C CA . LEU B 1 394 ? 17.078 -19.469 -10.797 1 98.12 394 LEU B CA 1
ATOM 6685 C C . LEU B 1 394 ? 16.375 -20.547 -9.984 1 98.12 394 LEU B C 1
ATOM 6687 O O . LEU B 1 394 ? 16.766 -21.719 -10.039 1 98.12 394 LEU B O 1
ATOM 6691 N N . LYS B 1 395 ? 15.484 -20.141 -9.156 1 98.69 395 LYS B N 1
ATOM 6692 C CA . LYS B 1 395 ? 14.57 -21.016 -8.438 1 98.69 395 LYS B CA 1
ATOM 6693 C C . LYS B 1 395 ? 13.117 -20.641 -8.719 1 98.69 395 LYS B C 1
ATOM 6695 O O . LYS B 1 395 ? 12.781 -19.469 -8.82 1 98.69 395 LYS B O 1
ATOM 6700 N N . SER B 1 396 ? 12.258 -21.703 -8.82 1 98.75 396 SER B N 1
ATOM 6701 C CA . SER B 1 396 ? 10.875 -21.484 -9.219 1 98.75 396 SER B CA 1
ATOM 6702 C C . SER B 1 396 ? 9.977 -22.609 -8.711 1 98.75 396 SER B C 1
ATOM 6704 O O . SER B 1 396 ? 10.461 -23.703 -8.383 1 98.75 396 SER B O 1
ATOM 6706 N N . THR B 1 397 ? 8.727 -22.344 -8.555 1 98.69 397 THR B N 1
ATOM 6707 C CA . THR B 1 397 ? 7.777 -23.406 -8.273 1 98.69 397 THR B CA 1
ATOM 6708 C C . THR B 1 397 ? 7.23 -24 -9.57 1 98.69 397 THR B C 1
ATOM 6710 O O . THR B 1 397 ? 6.527 -25.016 -9.547 1 98.69 397 THR B O 1
ATOM 6713 N N . VAL B 1 398 ? 7.551 -23.422 -10.672 1 98.5 398 VAL B N 1
ATOM 6714 C CA . VAL B 1 398 ? 7.164 -23.922 -11.984 1 98.5 398 VAL B CA 1
ATOM 6715 C C . VAL B 1 398 ? 8.414 -24.281 -12.789 1 98.5 398 VAL B C 1
ATOM 6717 O O . VAL B 1 398 ? 9.383 -23.531 -12.805 1 98.5 398 VAL B O 1
ATOM 6720 N N . GLY B 1 399 ? 8.414 -25.422 -13.398 1 98.25 399 GLY B N 1
ATOM 6721 C CA . GLY B 1 399 ? 9.508 -25.859 -14.258 1 98.25 399 GLY B CA 1
ATOM 6722 C C . GLY B 1 399 ? 9.055 -26.234 -15.656 1 98.25 399 GLY B C 1
ATOM 6723 O O . GLY B 1 399 ? 7.992 -26.828 -15.828 1 98.25 399 GLY B O 1
ATOM 6724 N N . LYS B 1 400 ? 9.812 -25.844 -16.625 1 98.31 400 LYS B N 1
ATOM 6725 C CA . LYS B 1 400 ? 9.602 -26.219 -18.016 1 98.31 400 LYS B CA 1
ATOM 6726 C C . LYS B 1 400 ? 10.883 -26.75 -18.656 1 98.31 400 LYS B C 1
ATOM 6728 O O . LYS B 1 400 ? 11.93 -26.094 -18.578 1 98.31 400 LYS B O 1
ATOM 6733 N N . LEU B 1 401 ? 10.805 -27.891 -19.203 1 98.31 401 LEU B N 1
ATOM 6734 C CA . LEU B 1 401 ? 11.961 -28.5 -19.859 1 98.31 401 LEU B CA 1
ATOM 6735 C C . LEU B 1 401 ? 11.539 -29.25 -21.109 1 98.31 401 LEU B C 1
ATOM 6737 O O . LEU B 1 401 ? 10.445 -29.828 -21.156 1 98.31 401 LEU B O 1
ATOM 6741 N N . THR B 1 402 ? 12.328 -29.203 -22.062 1 98.56 402 THR B N 1
ATOM 6742 C CA . THR B 1 402 ? 12.188 -30.016 -23.266 1 98.56 402 THR B CA 1
ATOM 6743 C C . THR B 1 402 ? 13.406 -30.906 -23.469 1 98.56 402 THR B C 1
ATOM 6745 O O . THR B 1 402 ? 14.539 -30.438 -23.453 1 98.56 402 THR B O 1
ATOM 6748 N N . VAL B 1 403 ? 13.164 -32.25 -23.609 1 98.44 403 VAL B N 1
ATOM 6749 C CA . VAL B 1 403 ? 14.227 -33.219 -23.719 1 98.44 403 VAL B CA 1
ATOM 6750 C C . VAL B 1 403 ? 14.102 -34 -25.031 1 98.44 403 VAL B C 1
ATOM 6752 O O . VAL B 1 403 ? 13.039 -34.531 -25.344 1 98.44 403 VAL B O 1
ATOM 6755 N N . ALA B 1 404 ? 15.188 -34 -25.719 1 98 404 ALA B N 1
ATOM 6756 C CA . ALA B 1 404 ? 15.227 -34.781 -26.969 1 98 404 ALA B CA 1
ATOM 6757 C C . ALA B 1 404 ? 16.031 -36.062 -26.797 1 98 404 ALA B C 1
ATOM 6759 O O . ALA B 1 404 ? 16.953 -36.125 -25.984 1 98 404 ALA B O 1
ATOM 6760 N N . GLY B 1 405 ? 15.617 -37.094 -27.594 1 96.62 405 GLY B N 1
ATOM 6761 C CA . GLY B 1 405 ? 16.359 -38.344 -27.594 1 96.62 405 GLY B CA 1
ATOM 6762 C C . GLY B 1 405 ? 15.742 -39.406 -28.469 1 96.62 405 GLY B C 1
ATOM 6763 O O . GLY B 1 405 ? 14.523 -39.438 -28.656 1 96.62 405 GLY B O 1
ATOM 6764 N N . ASN B 1 406 ? 16.672 -40.25 -28.938 1 96.44 406 ASN B N 1
ATOM 6765 C CA . ASN B 1 406 ? 16.234 -41.438 -29.641 1 96.44 406 ASN B CA 1
ATOM 6766 C C . ASN B 1 406 ? 16.156 -42.656 -28.703 1 96.44 406 ASN B C 1
ATOM 6768 O O . ASN B 1 406 ? 17.141 -43 -28.062 1 96.44 406 ASN B O 1
ATOM 6772 N N . GLY B 1 407 ? 15 -43.125 -28.531 1 97 407 GLY B N 1
ATOM 6773 C CA . GLY B 1 407 ? 14.82 -44.25 -27.641 1 97 407 GLY B CA 1
ATOM 6774 C C . GLY B 1 407 ? 13.398 -44.406 -27.125 1 97 407 GLY B C 1
ATOM 6775 O O . GLY B 1 407 ? 12.445 -44.156 -27.875 1 97 407 GLY B O 1
ATOM 6776 N N . THR B 1 408 ? 13.281 -44.969 -25.922 1 97.81 408 THR B N 1
ATOM 6777 C CA . THR B 1 408 ? 11.969 -45.25 -25.344 1 97.81 408 THR B CA 1
ATOM 6778 C C . THR B 1 408 ? 11.812 -44.531 -24 1 97.81 408 THR B C 1
ATOM 6780 O O . THR B 1 408 ? 10.82 -44.719 -23.297 1 97.81 408 THR B O 1
ATOM 6783 N N . ARG B 1 409 ? 12.82 -43.75 -23.641 1 98.19 409 ARG B N 1
ATOM 6784 C CA . ARG B 1 409 ? 12.805 -43.188 -22.297 1 98.19 409 ARG B CA 1
ATOM 6785 C C . ARG B 1 409 ? 13.383 -41.75 -22.297 1 98.19 409 ARG B C 1
ATOM 6787 O O . ARG B 1 409 ? 14.477 -41.531 -22.812 1 98.19 409 ARG B O 1
ATOM 6794 N N . TRP B 1 410 ? 12.688 -40.75 -21.766 1 98.5 410 TRP B N 1
ATOM 6795 C CA . TRP B 1 410 ? 13.117 -39.344 -21.594 1 98.5 410 TRP B CA 1
ATOM 6796 C C . TRP B 1 410 ? 12.984 -38.906 -20.141 1 98.5 410 TRP B C 1
ATOM 6798 O O . TRP B 1 410 ? 11.953 -39.156 -19.5 1 98.5 410 TRP B O 1
ATOM 6808 N N . GLU B 1 411 ? 13.992 -38.312 -19.609 1 98.31 411 GLU B N 1
ATOM 6809 C CA . GLU B 1 411 ? 14.008 -37.844 -18.234 1 98.31 411 GLU B CA 1
ATOM 6810 C C . GLU B 1 411 ? 14.109 -36.312 -18.188 1 98.31 411 GLU B C 1
ATOM 6812 O O . GLU B 1 411 ? 15.062 -35.75 -18.719 1 98.31 411 GLU B O 1
ATOM 6817 N N . ALA B 1 412 ? 13.102 -35.656 -17.672 1 98.38 412 ALA B N 1
ATOM 6818 C CA . ALA B 1 412 ? 13.133 -34.25 -17.406 1 98.38 412 ALA B CA 1
ATOM 6819 C C . ALA B 1 412 ? 13.445 -33.969 -15.93 1 98.38 412 ALA B C 1
ATOM 6821 O O . ALA B 1 412 ? 12.602 -34.188 -15.062 1 98.38 412 ALA B O 1
ATOM 6822 N N . ASN B 1 413 ? 14.609 -33.438 -15.609 1 98.31 413 ASN B N 1
ATOM 6823 C CA . ASN B 1 413 ? 15.086 -33.219 -14.25 1 98.31 413 ASN B CA 1
ATOM 6824 C C . ASN B 1 413 ? 14.938 -31.75 -13.852 1 98.31 413 ASN B C 1
ATOM 6826 O O . ASN B 1 413 ? 15.641 -30.891 -14.383 1 98.31 413 ASN B O 1
ATOM 6830 N N . PHE B 1 414 ? 14.094 -31.531 -12.898 1 98.19 414 PHE B N 1
ATOM 6831 C CA . PHE B 1 414 ? 13.797 -30.172 -12.477 1 98.19 414 PHE B CA 1
ATOM 6832 C C . PHE B 1 414 ? 14.445 -29.859 -11.133 1 98.19 414 PHE B C 1
ATOM 6834 O O . PHE B 1 414 ? 14.211 -28.797 -10.547 1 98.19 414 PHE B O 1
ATOM 6841 N N . SER B 1 415 ? 15.281 -30.641 -10.602 1 96.75 415 SER B N 1
ATOM 6842 C CA . SER B 1 415 ? 15.812 -30.531 -9.242 1 96.75 415 SER B CA 1
ATOM 6843 C C . SER B 1 415 ? 16.609 -29.234 -9.055 1 96.75 415 SER B C 1
ATOM 6845 O O . SER B 1 415 ? 16.672 -28.703 -7.949 1 96.75 415 SER B O 1
ATOM 6847 N N . SER B 1 416 ? 17.203 -28.766 -10.109 1 95.75 416 SER B N 1
ATOM 6848 C CA . SER B 1 416 ? 18.016 -27.562 -10 1 95.75 416 SER B CA 1
ATOM 6849 C C . SER B 1 416 ? 17.156 -26.297 -9.992 1 95.75 416 SER B C 1
ATOM 6851 O O . SER B 1 416 ? 17.578 -25.25 -9.492 1 95.75 416 SER B O 1
ATOM 6853 N N . VAL B 1 417 ? 15.922 -26.359 -10.5 1 97.56 417 VAL B N 1
ATOM 6854 C CA . VAL B 1 417 ? 15.133 -25.141 -10.695 1 97.56 417 VAL B CA 1
ATOM 6855 C C . VAL B 1 417 ? 14.023 -25.078 -9.648 1 97.56 417 VAL B C 1
ATOM 6857 O O . VAL B 1 417 ? 13.68 -23.984 -9.18 1 97.56 417 VAL B O 1
ATOM 6860 N N . LEU B 1 418 ? 13.453 -26.203 -9.273 1 98.5 418 LEU B N 1
ATOM 6861 C CA . LEU B 1 418 ? 12.328 -26.188 -8.344 1 98.5 418 LEU B CA 1
ATOM 6862 C C . LEU B 1 418 ? 12.789 -25.859 -6.93 1 98.5 418 LEU B C 1
ATOM 6864 O O . LEU B 1 418 ? 13.852 -26.312 -6.492 1 98.5 418 LEU B O 1
ATOM 6868 N N . VAL B 1 419 ? 12.031 -25.109 -6.223 1 98.44 419 VAL B N 1
ATOM 6869 C CA . VAL B 1 419 ? 12.406 -24.562 -4.922 1 98.44 419 VAL B CA 1
ATOM 6870 C C . VAL B 1 419 ? 12.344 -25.656 -3.859 1 98.44 419 VAL B C 1
ATOM 6872 O O . VAL B 1 419 ? 13.273 -25.828 -3.066 1 98.44 419 VAL B O 1
ATOM 6875 N N . PHE B 1 420 ? 11.227 -26.422 -3.822 1 97.75 420 PHE B N 1
ATOM 6876 C CA . PHE B 1 420 ? 11.023 -27.406 -2.768 1 97.75 420 PHE B CA 1
ATOM 6877 C C . PHE B 1 420 ? 11.438 -28.781 -3.232 1 97.75 420 PHE B C 1
ATOM 6879 O O . PHE B 1 420 ? 11.164 -29.188 -4.367 1 97.75 420 PHE B O 1
ATOM 6886 N N . PRO B 1 421 ? 12.078 -29.438 -2.398 1 95.06 421 PRO B N 1
ATOM 6887 C CA . PRO B 1 421 ? 12.461 -30.797 -2.77 1 95.06 421 PRO B CA 1
ATOM 6888 C C . PRO B 1 421 ? 11.281 -31.766 -2.768 1 95.06 421 PRO B C 1
ATOM 6890 O O . PRO B 1 421 ? 10.391 -31.656 -1.922 1 95.06 421 PRO B O 1
ATOM 6893 N N . HIS B 1 422 ? 11.266 -32.688 -3.746 1 93.25 422 HIS B N 1
ATOM 6894 C CA . HIS B 1 422 ? 10.328 -33.781 -3.809 1 93.25 422 HIS B CA 1
ATOM 6895 C C . HIS B 1 422 ? 8.891 -33.312 -3.828 1 93.25 422 HIS B C 1
ATOM 6897 O O . HIS B 1 422 ? 8.047 -33.781 -3.066 1 93.25 422 HIS B O 1
ATOM 6903 N N . ARG B 1 423 ? 8.734 -32.344 -4.609 1 94.5 423 ARG B N 1
ATOM 6904 C CA . ARG B 1 423 ? 7.391 -31.766 -4.617 1 94.5 423 ARG B CA 1
ATOM 6905 C C . ARG B 1 423 ? 6.969 -31.375 -6.027 1 94.5 423 ARG B C 1
ATOM 6907 O O . ARG B 1 423 ? 7.465 -30.391 -6.586 1 94.5 423 ARG B O 1
ATOM 6914 N N . ILE B 1 424 ? 6.203 -32.094 -6.664 1 96.56 424 ILE B N 1
ATOM 6915 C CA . ILE B 1 424 ? 5.465 -31.797 -7.891 1 96.56 424 ILE B CA 1
ATOM 6916 C C . ILE B 1 424 ? 3.982 -32.125 -7.684 1 96.56 424 ILE B C 1
ATOM 6918 O O . ILE B 1 424 ? 3.625 -33.25 -7.312 1 96.56 424 ILE B O 1
ATOM 6922 N N . ASN B 1 425 ? 3.191 -31.141 -7.867 1 96.06 425 ASN B N 1
ATOM 6923 C CA . ASN B 1 425 ? 1.769 -31.312 -7.598 1 96.06 425 ASN B CA 1
ATOM 6924 C C . ASN B 1 425 ? 0.964 -31.453 -8.891 1 96.06 425 ASN B C 1
ATOM 6926 O O . ASN B 1 425 ? -0.134 -32 -8.891 1 96.06 425 ASN B O 1
ATOM 6930 N N . ASN B 1 426 ? 1.404 -30.922 -9.922 1 96.81 426 ASN B N 1
ATOM 6931 C CA . ASN B 1 426 ? 0.776 -31 -11.234 1 96.81 426 ASN B CA 1
ATOM 6932 C C . ASN B 1 426 ? 1.814 -31.109 -12.352 1 96.81 426 ASN B C 1
ATOM 6934 O O . ASN B 1 426 ? 2.908 -30.547 -12.242 1 96.81 426 ASN B O 1
ATOM 6938 N N . LEU B 1 427 ? 1.52 -31.766 -13.367 1 97.44 427 LEU B N 1
ATOM 6939 C CA . LEU B 1 427 ? 2.459 -31.906 -14.477 1 97.44 427 LEU B CA 1
ATOM 6940 C C . LEU B 1 427 ? 1.717 -32.094 -15.797 1 97.44 427 LEU B C 1
ATOM 6942 O O . LEU B 1 427 ? 0.642 -32.688 -15.828 1 97.44 427 LEU B O 1
ATOM 6946 N N . GLN B 1 428 ? 2.238 -31.562 -16.844 1 97.81 428 GLN B N 1
ATOM 6947 C CA . GLN B 1 428 ? 1.812 -31.75 -18.219 1 97.81 428 GLN B CA 1
ATOM 6948 C C . GLN B 1 428 ? 2.99 -32.125 -19.109 1 97.81 428 GLN B C 1
ATOM 6950 O O . GLN B 1 428 ? 4.125 -31.703 -18.859 1 97.81 428 GLN B O 1
ATOM 6955 N N . TYR B 1 429 ? 2.697 -32.938 -20.094 1 98.19 429 TYR B N 1
ATOM 6956 C CA . TYR B 1 429 ? 3.758 -33.219 -21.062 1 98.19 429 TYR B CA 1
ATOM 6957 C C . TYR B 1 429 ? 3.184 -33.438 -22.453 1 98.19 429 TYR B C 1
ATOM 6959 O O . TYR B 1 429 ? 1.975 -33.625 -22.609 1 98.19 429 TYR B O 1
ATOM 6967 N N . SER B 1 430 ? 3.994 -33.281 -23.469 1 97.75 430 SER B N 1
ATOM 6968 C CA . SER B 1 430 ? 3.691 -33.625 -24.859 1 97.75 430 SER B CA 1
ATOM 6969 C C . SER B 1 430 ? 4.875 -34.312 -25.547 1 97.75 430 SER B C 1
ATOM 6971 O O . SER B 1 430 ? 6.031 -34.031 -25.219 1 97.75 430 SER B O 1
ATOM 6973 N N . LEU B 1 431 ? 4.562 -35.219 -26.391 1 97.62 431 LEU B N 1
ATOM 6974 C CA . LEU B 1 431 ? 5.566 -35.938 -27.172 1 97.62 431 LEU B CA 1
ATOM 6975 C C . LEU B 1 431 ? 5.488 -35.562 -28.641 1 97.62 431 LEU B C 1
ATOM 6977 O O . LEU B 1 431 ? 4.43 -35.656 -29.266 1 97.62 431 LEU B O 1
ATOM 6981 N N . HIS B 1 432 ? 6.539 -35.031 -29.109 1 97.56 432 HIS B N 1
ATOM 6982 C CA . HIS B 1 432 ? 6.723 -34.812 -30.547 1 97.56 432 HIS B CA 1
ATOM 6983 C C . HIS B 1 432 ? 7.633 -35.844 -31.172 1 97.56 432 HIS B C 1
ATOM 6985 O O . HIS B 1 432 ? 8.812 -35.938 -30.812 1 97.56 432 HIS B O 1
ATOM 6991 N N . THR B 1 433 ? 7.129 -36.688 -32.094 1 97.31 433 THR B N 1
ATOM 6992 C CA . THR B 1 433 ? 7.922 -37.719 -32.781 1 97.31 433 THR B CA 1
ATOM 6993 C C . THR B 1 433 ? 8.414 -37.188 -34.125 1 97.31 433 THR B C 1
ATOM 6995 O O . THR B 1 433 ? 7.645 -36.625 -34.875 1 97.31 433 THR B O 1
ATOM 6998 N N . ARG B 1 434 ? 9.68 -37.406 -34.25 1 95.56 434 ARG B N 1
ATOM 6999 C CA . ARG B 1 434 ? 10.281 -37.031 -35.531 1 95.56 434 ARG B CA 1
ATOM 7000 C C . ARG B 1 434 ? 10.547 -38.281 -36.375 1 95.56 434 ARG B C 1
ATOM 7002 O O . ARG B 1 434 ? 11.148 -39.25 -35.906 1 95.56 434 ARG B O 1
ATOM 7009 N N . GLY B 1 435 ? 10.102 -38.375 -37.625 1 93.38 435 GLY B N 1
ATOM 7010 C CA . GLY B 1 435 ? 10.289 -39.5 -38.531 1 93.38 435 GLY B CA 1
ATOM 7011 C C . GLY B 1 435 ? 9.352 -40.656 -38.219 1 93.38 435 GLY B C 1
ATOM 7012 O O . GLY B 1 435 ? 8.195 -40.438 -37.844 1 93.38 435 GLY B O 1
ATOM 7013 N N . GLU B 1 436 ? 9.797 -41.906 -38.562 1 92.75 436 GLU B N 1
ATOM 7014 C CA . GLU B 1 436 ? 8.992 -43.125 -38.344 1 92.75 436 GLU B CA 1
ATOM 7015 C C . GLU B 1 436 ? 9.547 -43.938 -37.188 1 92.75 436 GLU B C 1
ATOM 7017 O O . GLU B 1 436 ? 10.758 -44 -37 1 92.75 436 GLU B O 1
ATOM 7022 N N . PRO B 1 437 ? 8.664 -44.531 -36.375 1 94.38 437 PRO B N 1
ATOM 7023 C CA . PRO B 1 437 ? 7.203 -44.438 -36.469 1 94.38 437 PRO B CA 1
ATOM 7024 C C . PRO B 1 437 ? 6.641 -43.156 -35.906 1 94.38 437 PRO B C 1
ATOM 7026 O O . PRO B 1 437 ? 7.203 -42.594 -34.969 1 94.38 437 PRO B O 1
ATOM 7029 N N . LYS B 1 438 ? 5.504 -42.75 -36.375 1 94.44 438 LYS B N 1
ATOM 7030 C CA . LYS B 1 438 ? 4.852 -41.531 -35.969 1 94.44 438 LYS B CA 1
ATOM 7031 C C . LYS B 1 438 ? 4.066 -41.719 -34.656 1 94.44 438 LYS B C 1
ATOM 7033 O O . LYS B 1 438 ? 3.91 -40.781 -33.875 1 94.44 438 LYS B O 1
ATOM 7038 N N . PHE B 1 439 ? 3.555 -42.969 -34.594 1 94.81 439 PHE B N 1
ATOM 7039 C CA . PHE B 1 439 ? 2.645 -43.219 -33.5 1 94.81 439 PHE B CA 1
ATOM 7040 C C . PHE B 1 439 ? 3.232 -44.281 -32.562 1 94.81 439 PHE B C 1
ATOM 7042 O O . PHE B 1 439 ? 3.814 -45.25 -33 1 94.81 439 PHE B O 1
ATOM 7049 N N . THR B 1 440 ? 3.223 -44 -31.281 1 95.81 440 THR B N 1
ATOM 7050 C CA . THR B 1 440 ? 3.559 -44.906 -30.203 1 95.81 440 THR B CA 1
ATOM 7051 C C . THR B 1 440 ? 2.77 -44.594 -28.938 1 95.81 440 THR B C 1
ATOM 7053 O O . THR B 1 440 ? 2.424 -43.438 -28.703 1 95.81 440 THR B O 1
ATOM 7056 N N . ALA B 1 441 ? 2.42 -45.625 -28.219 1 95.19 441 ALA B N 1
ATOM 7057 C CA . ALA B 1 441 ? 1.875 -45.375 -26.875 1 95.19 441 ALA B CA 1
ATOM 7058 C C . ALA B 1 441 ? 2.945 -44.812 -25.953 1 95.19 441 ALA B C 1
ATOM 7060 O O . ALA B 1 441 ? 4.117 -45.188 -26.047 1 95.19 441 ALA B O 1
ATOM 7061 N N . HIS B 1 442 ? 2.564 -43.875 -25.234 1 95.75 442 HIS B N 1
ATOM 7062 C CA . HIS B 1 442 ? 3.492 -43.25 -24.297 1 95.75 442 HIS B CA 1
ATOM 7063 C C . HIS B 1 442 ? 2.773 -42.781 -23.031 1 95.75 442 HIS B C 1
ATOM 7065 O O . HIS B 1 442 ? 1.548 -42.656 -23.016 1 95.75 442 HIS B O 1
ATOM 7071 N N . ALA B 1 443 ? 3.527 -42.656 -21.906 1 96.06 443 ALA B N 1
ATOM 7072 C CA . ALA B 1 443 ? 2.988 -42.219 -20.625 1 96.06 443 ALA B CA 1
ATOM 7073 C C . ALA B 1 443 ? 4.098 -41.719 -19.703 1 96.06 443 ALA B C 1
ATOM 7075 O O . ALA B 1 443 ? 5.273 -42 -19.922 1 96.06 443 ALA B O 1
ATOM 7076 N N . VAL B 1 444 ? 3.723 -40.875 -18.812 1 97.69 444 VAL B N 1
ATOM 7077 C CA . VAL B 1 444 ? 4.59 -40.625 -17.672 1 97.69 444 VAL B CA 1
ATOM 7078 C C . VAL B 1 444 ? 4.645 -41.875 -16.781 1 97.69 444 VAL B C 1
ATOM 7080 O O . VAL B 1 444 ? 3.605 -42.406 -16.359 1 97.69 444 VAL B O 1
ATOM 7083 N N . THR B 1 445 ? 5.836 -42.312 -16.438 1 96.75 445 THR B N 1
ATOM 7084 C CA . THR B 1 445 ? 5.934 -43.594 -15.727 1 96.75 445 THR B CA 1
ATOM 7085 C C . THR B 1 445 ? 6.57 -43.375 -14.352 1 96.75 445 THR B C 1
ATOM 7087 O O . THR B 1 445 ? 6.508 -44.281 -13.5 1 96.75 445 THR B O 1
ATOM 7090 N N . ASP B 1 446 ? 7.164 -42.219 -14.203 1 95.38 446 ASP B N 1
ATOM 7091 C CA . ASP B 1 446 ? 7.762 -41.938 -12.898 1 95.38 446 ASP B CA 1
ATOM 7092 C C . ASP B 1 446 ? 7.777 -40.438 -12.617 1 95.38 446 ASP B C 1
ATOM 7094 O O . ASP B 1 446 ? 8.047 -39.625 -13.516 1 95.38 446 ASP B O 1
ATOM 7098 N N . VAL B 1 447 ? 7.426 -40.094 -11.477 1 96.25 447 VAL B N 1
ATOM 7099 C CA . VAL B 1 447 ? 7.535 -38.719 -10.938 1 96.25 447 VAL B CA 1
ATOM 7100 C C . VAL B 1 447 ? 8.117 -38.781 -9.531 1 96.25 447 VAL B C 1
ATOM 7102 O O . VAL B 1 447 ? 7.387 -38.969 -8.555 1 96.25 447 VAL B O 1
ATOM 7105 N N . SER B 1 448 ? 9.375 -38.562 -9.367 1 94.06 448 SER B N 1
ATOM 7106 C CA . SER B 1 448 ? 10.047 -38.625 -8.078 1 94.06 448 SER B CA 1
ATOM 7107 C C . SER B 1 448 ? 11.273 -37.719 -8.047 1 94.06 448 SER B C 1
ATOM 7109 O O . SER B 1 448 ? 11.914 -37.5 -9.078 1 94.06 448 SER B O 1
ATOM 7111 N N . ASN B 1 449 ? 11.57 -37.125 -6.891 1 94.88 449 ASN B N 1
ATOM 7112 C CA . ASN B 1 449 ? 12.75 -36.312 -6.676 1 94.88 449 ASN B CA 1
ATOM 7113 C C . ASN B 1 449 ? 12.812 -35.156 -7.672 1 94.88 449 ASN B C 1
ATOM 7115 O O . ASN B 1 449 ? 13.883 -34.844 -8.195 1 94.88 449 ASN B O 1
ATOM 7119 N N . ASN B 1 450 ? 11.727 -34.656 -8.062 1 97.19 450 ASN B N 1
ATOM 7120 C CA . ASN B 1 450 ? 11.586 -33.562 -9 1 97.19 450 ASN B CA 1
ATOM 7121 C C . ASN B 1 450 ? 12.078 -33.938 -10.391 1 97.19 450 ASN B C 1
ATOM 7123 O O . ASN B 1 450 ? 12.641 -33.094 -11.102 1 97.19 450 ASN B O 1
ATOM 7127 N N . VAL B 1 451 ? 11.945 -35.188 -10.688 1 97.94 451 VAL B N 1
ATOM 7128 C CA . VAL B 1 451 ? 12.242 -35.719 -12.016 1 97.94 451 VAL B CA 1
ATOM 7129 C C . VAL B 1 451 ? 10.992 -36.344 -12.602 1 97.94 451 VAL B C 1
ATOM 7131 O O . VAL B 1 451 ? 10.266 -37.062 -11.898 1 97.94 451 VAL B O 1
ATOM 7134 N N . VAL B 1 452 ? 10.742 -36.125 -13.828 1 98.31 452 VAL B N 1
ATOM 7135 C CA . VAL B 1 452 ? 9.641 -36.75 -14.555 1 98.31 452 VAL B CA 1
ATOM 7136 C C . VAL B 1 452 ? 10.18 -37.656 -15.656 1 98.31 452 VAL B C 1
ATOM 7138 O O . VAL B 1 452 ? 11.031 -37.219 -16.453 1 98.31 452 VAL B O 1
ATOM 7141 N N . VAL B 1 453 ? 9.711 -38.844 -15.672 1 98.25 453 VAL B N 1
ATOM 7142 C CA . VAL B 1 453 ? 10.125 -39.812 -16.688 1 98.25 453 VAL B CA 1
ATOM 7143 C C . VAL B 1 453 ? 8.953 -40.125 -17.625 1 98.25 453 VAL B C 1
ATOM 7145 O O . VAL B 1 453 ? 7.871 -40.469 -17.156 1 98.25 453 VAL B O 1
ATOM 7148 N N . VAL B 1 454 ? 9.195 -39.969 -18.875 1 98.31 454 VAL B N 1
ATOM 7149 C CA . VAL B 1 454 ? 8.25 -40.375 -19.906 1 98.31 454 VAL B CA 1
ATOM 7150 C C . VAL B 1 454 ? 8.812 -41.531 -20.703 1 98.31 454 VAL B C 1
ATOM 7152 O O . VAL B 1 454 ? 9.984 -41.531 -21.094 1 98.31 454 VAL B O 1
ATOM 7155 N N . GLU B 1 455 ? 7.98 -42.5 -20.891 1 97.94 455 GLU B N 1
ATOM 7156 C CA . GLU B 1 455 ? 8.391 -43.656 -21.688 1 97.94 455 GLU B CA 1
ATOM 7157 C C . GLU B 1 455 ? 7.43 -43.906 -22.844 1 97.94 455 GLU B C 1
ATOM 7159 O O . GLU B 1 455 ? 6.266 -43.5 -22.781 1 97.94 455 GLU B O 1
ATOM 7164 N N . SER B 1 456 ? 7.965 -44.562 -23.828 1 96.94 456 SER B N 1
ATOM 7165 C CA . SER B 1 456 ? 7.152 -45 -24.969 1 96.94 456 SER B CA 1
ATOM 7166 C C . SER B 1 456 ? 7.273 -46.5 -25.172 1 96.94 456 SER B C 1
ATOM 7168 O O . SER B 1 456 ? 8.227 -47.125 -24.703 1 96.94 456 SER B O 1
ATOM 7170 N N . GLU B 1 457 ? 6.254 -47.062 -25.812 1 96.12 457 GLU B N 1
ATOM 7171 C CA . GLU B 1 457 ? 6.227 -48.469 -26.125 1 96.12 457 GLU B CA 1
ATOM 7172 C C . GLU B 1 457 ? 7.266 -48.844 -27.172 1 96.12 457 GLU B C 1
ATOM 7174 O O . GLU B 1 457 ? 7.949 -49.844 -27.062 1 96.12 457 GLU B O 1
ATOM 7179 N N . LYS B 1 458 ? 7.297 -48 -28.219 1 96.62 458 LYS B N 1
ATOM 7180 C CA . LYS B 1 458 ? 8.266 -48.188 -29.297 1 96.62 458 LYS B CA 1
ATOM 7181 C C . LYS B 1 458 ? 9.344 -47.094 -29.25 1 96.62 458 LYS B C 1
ATOM 7183 O O . LYS B 1 458 ? 9.094 -46 -28.781 1 96.62 458 LYS B O 1
ATOM 7188 N N . ALA B 1 459 ? 10.477 -47.562 -29.75 1 97.38 459 ALA B N 1
ATOM 7189 C CA . ALA B 1 459 ? 11.539 -46.562 -29.891 1 97.38 459 ALA B CA 1
ATOM 7190 C C . ALA B 1 459 ? 11.195 -45.531 -30.953 1 97.38 459 ALA B C 1
ATOM 7192 O O . ALA B 1 459 ? 10.734 -45.875 -32.031 1 97.38 459 ALA B O 1
ATOM 7193 N N . VAL B 1 460 ? 11.344 -44.281 -30.578 1 97.44 460 VAL B N 1
ATOM 7194 C CA . VAL B 1 460 ? 11.109 -43.188 -31.516 1 97.44 460 VAL B CA 1
ATOM 7195 C C . VAL B 1 460 ? 12.148 -42.094 -31.312 1 97.44 460 VAL B C 1
ATOM 7197 O O . VAL B 1 460 ? 12.766 -42 -30.25 1 97.44 460 VAL B O 1
ATOM 7200 N N . ASN B 1 461 ? 12.375 -41.312 -32.406 1 97.69 461 ASN B N 1
ATOM 7201 C CA . ASN B 1 461 ? 13.039 -40.031 -32.219 1 97.69 461 ASN B CA 1
ATOM 7202 C C . ASN B 1 461 ? 12.094 -38.969 -31.641 1 97.69 461 ASN B C 1
ATOM 7204 O O . ASN B 1 461 ? 11.414 -38.281 -32.375 1 97.69 461 ASN B O 1
ATOM 7208 N N . GLY B 1 462 ? 12.195 -38.906 -30.344 1 97.56 462 GLY B N 1
ATOM 7209 C CA . GLY B 1 462 ? 11.18 -38.125 -29.656 1 97.56 462 GLY B CA 1
ATOM 7210 C C . GLY B 1 462 ? 11.727 -36.875 -29.016 1 97.56 462 GLY B C 1
ATOM 7211 O O . GLY B 1 462 ? 12.891 -36.812 -28.609 1 97.56 462 GLY B O 1
ATOM 7212 N N . VAL B 1 463 ? 10.914 -35.812 -29.016 1 98.31 463 VAL B N 1
ATOM 7213 C CA . VAL B 1 463 ? 11.102 -34.594 -28.219 1 98.31 463 VAL B CA 1
ATOM 7214 C C . VAL B 1 463 ? 9.953 -34.438 -27.219 1 98.31 463 VAL B C 1
ATOM 7216 O O . VAL B 1 463 ? 8.789 -34.281 -27.609 1 98.31 463 VAL B O 1
ATOM 7219 N N . VAL B 1 464 ? 10.289 -34.531 -25.891 1 98.44 464 VAL B N 1
ATOM 7220 C CA . VAL B 1 464 ? 9.273 -34.469 -24.844 1 98.44 464 VAL B CA 1
ATOM 7221 C C . VAL B 1 464 ? 9.328 -33.125 -24.109 1 98.44 464 VAL B C 1
ATOM 7223 O O . VAL B 1 464 ? 10.359 -32.781 -23.547 1 98.44 464 VAL B O 1
ATOM 7226 N N . SER B 1 465 ? 8.242 -32.344 -24.219 1 98.5 465 SER B N 1
ATOM 7227 C CA . SER B 1 465 ? 8.086 -31.109 -23.438 1 98.5 465 SER B CA 1
ATOM 7228 C C . SER B 1 465 ? 7.312 -31.359 -22.156 1 98.5 465 SER B C 1
ATOM 7230 O O . SER B 1 465 ? 6.23 -31.953 -22.172 1 98.5 465 SER B O 1
ATOM 7232 N N . VAL B 1 466 ? 7.926 -30.969 -21.047 1 98.56 466 VAL B N 1
ATOM 7233 C CA . VAL B 1 466 ? 7.316 -31.219 -19.734 1 98.56 466 VAL B CA 1
ATOM 7234 C C . VAL B 1 466 ? 7.176 -29.906 -18.984 1 98.56 466 VAL B C 1
ATOM 7236 O O . VAL B 1 466 ? 8.086 -29.078 -18.984 1 98.56 466 VAL B O 1
ATOM 7239 N N . VAL B 1 467 ? 6.027 -29.672 -18.422 1 98.5 467 VAL B N 1
ATOM 7240 C CA . VAL B 1 467 ? 5.777 -28.562 -17.484 1 98.5 467 VAL B CA 1
ATOM 7241 C C . VAL B 1 467 ? 5.32 -29.109 -16.141 1 98.5 467 VAL B C 1
ATOM 7243 O O . VAL B 1 467 ? 4.469 -30 -16.094 1 98.5 467 VAL B O 1
ATOM 7246 N N . VAL B 1 468 ? 5.938 -28.719 -15.047 1 98.25 468 VAL B N 1
ATOM 7247 C CA . VAL B 1 468 ? 5.559 -29.156 -13.711 1 98.25 468 VAL B CA 1
ATOM 7248 C C . VAL B 1 468 ? 5.246 -27.938 -12.836 1 98.25 468 VAL B C 1
ATOM 7250 O O . VAL B 1 468 ? 5.668 -26.828 -13.141 1 98.25 468 VAL B O 1
ATOM 7253 N N . ASP B 1 469 ? 4.43 -28.109 -11.82 1 97.94 469 ASP B N 1
ATOM 7254 C CA . ASP B 1 469 ? 4.047 -27.094 -10.852 1 97.94 469 ASP B CA 1
ATOM 7255 C C . ASP B 1 469 ? 4.047 -27.641 -9.43 1 97.94 469 ASP B C 1
ATOM 7257 O O . ASP B 1 469 ? 3.521 -28.734 -9.188 1 97.94 469 ASP B O 1
ATOM 7261 N N . GLN B 1 470 ? 4.668 -26.859 -8.516 1 97.38 470 GLN B N 1
ATOM 7262 C CA . GLN B 1 470 ? 4.715 -27.281 -7.121 1 97.38 470 GLN B CA 1
ATOM 7263 C C . GLN B 1 470 ? 3.535 -26.734 -6.332 1 97.38 470 GLN B C 1
ATOM 7265 O O . GLN B 1 470 ? 3.279 -27.156 -5.203 1 97.38 470 GLN B O 1
ATOM 7270 N N . HIS B 1 471 ? 2.793 -25.859 -6.902 1 96.56 471 HIS B N 1
ATOM 7271 C CA . HIS B 1 471 ? 1.682 -25.172 -6.246 1 96.56 471 HIS B CA 1
ATOM 7272 C C . HIS B 1 471 ? 0.6 -26.156 -5.828 1 96.56 471 HIS B C 1
ATOM 7274 O O . HIS B 1 471 ? 0.282 -27.094 -6.57 1 96.56 471 HIS B O 1
ATOM 7280 N N . SER B 1 472 ? 0.07 -25.953 -4.621 1 94.75 472 SER B N 1
ATOM 7281 C CA . SER B 1 472 ? -1.115 -26.656 -4.145 1 94.75 472 SER B CA 1
ATOM 7282 C C . SER B 1 472 ? -2.082 -25.703 -3.447 1 94.75 472 SER B C 1
ATOM 7284 O O . SER B 1 472 ? -1.659 -24.766 -2.777 1 94.75 472 SER B O 1
ATOM 7286 N N . ASP B 1 473 ? -3.363 -25.984 -3.652 1 92.62 473 ASP B N 1
ATOM 7287 C CA . ASP B 1 473 ? -4.363 -25.234 -2.895 1 92.62 473 ASP B CA 1
ATOM 7288 C C . ASP B 1 473 ? -4.387 -25.672 -1.433 1 92.62 473 ASP B C 1
ATOM 7290 O O . ASP B 1 473 ? -3.805 -26.703 -1.079 1 92.62 473 ASP B O 1
ATOM 7294 N N . THR B 1 474 ? -5.027 -24.859 -0.675 1 90.38 474 THR B N 1
ATOM 7295 C CA . THR B 1 474 ? -5.148 -25.219 0.734 1 90.38 474 THR B CA 1
ATOM 7296 C C . THR B 1 474 ? -5.863 -26.562 0.893 1 90.38 474 THR B C 1
ATOM 7298 O O . THR B 1 474 ? -6.926 -26.781 0.302 1 90.38 474 THR B O 1
ATOM 7301 N N . GLY B 1 475 ? -5.242 -27.422 1.584 1 82.88 475 GLY B N 1
ATOM 7302 C CA . GLY B 1 475 ? -5.867 -28.703 1.883 1 82.88 475 GLY B CA 1
ATOM 7303 C C . GLY B 1 475 ? -5.66 -29.734 0.794 1 82.88 475 GLY B C 1
ATOM 7304 O O . GLY B 1 475 ? -6.023 -30.906 0.961 1 82.88 475 GLY B O 1
ATOM 7305 N N . GLU B 1 476 ? -5.086 -29.375 -0.284 1 87.69 476 GLU B N 1
ATOM 7306 C CA . GLU B 1 476 ? -4.844 -30.312 -1.372 1 87.69 476 GLU B CA 1
ATOM 7307 C C . GLU B 1 476 ? -3.76 -31.312 -1.001 1 87.69 476 GLU B C 1
ATOM 7309 O O . GLU B 1 476 ? -2.715 -30.938 -0.463 1 87.69 476 GLU B O 1
ATOM 7314 N N . LYS B 1 477 ? -4.027 -32.531 -1.264 1 81.81 477 LYS B N 1
ATOM 7315 C CA . LYS B 1 477 ? -3.074 -33.594 -0.938 1 81.81 477 LYS B CA 1
ATOM 7316 C C . LYS B 1 477 ? -2.053 -33.781 -2.059 1 81.81 477 LYS B C 1
ATOM 7318 O O . LYS B 1 477 ? -2.387 -33.656 -3.236 1 81.81 477 LYS B O 1
ATOM 7323 N N . GLN B 1 478 ? -0.852 -34.094 -1.65 1 81.81 478 GLN B N 1
ATOM 7324 C CA . GLN B 1 478 ? 0.188 -34.438 -2.615 1 81.81 478 GLN B CA 1
ATOM 7325 C C . GLN B 1 478 ? 0.013 -35.875 -3.131 1 81.81 478 GLN B C 1
ATOM 7327 O O . GLN B 1 478 ? -0.034 -36.812 -2.346 1 81.81 478 GLN B O 1
ATOM 7332 N N . VAL B 1 479 ? -0.077 -35.844 -4.461 1 85.56 479 VAL B N 1
ATOM 7333 C CA . VAL B 1 479 ? -0.448 -37.125 -5.035 1 85.56 479 VAL B CA 1
ATOM 7334 C C . VAL B 1 479 ? 0.795 -37.844 -5.574 1 85.56 479 VAL B C 1
ATOM 7336 O O . VAL B 1 479 ? 0.879 -39.062 -5.551 1 85.56 479 VAL B O 1
ATOM 7339 N N . PHE B 1 480 ? 1.711 -37.125 -6.098 1 82.38 480 PHE B N 1
ATOM 7340 C CA . PHE B 1 480 ? 2.877 -37.75 -6.715 1 82.38 480 PHE B CA 1
ATOM 7341 C C . PHE B 1 480 ? 3.848 -38.25 -5.652 1 82.38 480 PHE B C 1
ATOM 7343 O O . PHE B 1 480 ? 4.621 -39.188 -5.902 1 82.38 480 PHE B O 1
ATOM 7350 N N . CYS B 1 481 ? 4.16 -37.5 -4.441 1 60.69 481 CYS B N 1
ATOM 7351 C CA . CYS B 1 481 ? 5.254 -37.812 -3.531 1 60.69 481 CYS B CA 1
ATOM 7352 C C . CYS B 1 481 ? 4.902 -39 -2.648 1 60.69 481 CYS B C 1
ATOM 7354 O O . CYS B 1 481 ? 4.113 -38.875 -1.709 1 60.69 481 CYS B O 1
ATOM 7356 N N . VAL B 1 482 ? 4.258 -40.094 -3.152 1 45.97 482 VAL B N 1
ATOM 7357 C CA . VAL B 1 482 ? 4.25 -41.219 -2.225 1 45.97 482 VAL B CA 1
ATOM 7358 C C . VAL B 1 482 ? 5.527 -42.062 -2.391 1 45.97 482 VAL B C 1
ATOM 7360 O O . VAL B 1 482 ? 6.035 -42.188 -3.504 1 45.97 482 VAL B O 1
#

pLDDT: mean 87.92, std 23.17, range [15.48, 98.94]

Secondary structure (DSSP, 8-state):
---------------------STTGGGSGGGSSTT-------------S-----SEETTEE-GGGGT--TTSSSB-HHHHHHHHHHHTT---S-BSSTT-EEEEEEEEEEEEEEEEESS-EEPPSS-EEEEEEEEEEEEE-TTS-TTSEEEEE--TTSPPGGGTT---S---EEEEEEEEEEEE-TTSSEEEEEESEEEEEEES-EEES-SSEEEEEEEEEEEEEEEEEEESS--SS--TTGGG--SEEEEEEEES-EEEEEEEEE-SEEEEE-SSS-EEES-EE-SS-GGGT-EEEEE--TT---EEEES-EEES-EEEEES-EEEEEES-EEETT--EEEE-SSSEEEEEEEES-EEE--TTT--BSEEEES---EEEEEEEES-EEESSB--BSEEEEEEEEEEEEEEEE-TTTBSSTT---EEEEEEEEESS-----EEEEEEETTEEEEEEEEEEEEEEEEEEE----TTPPPSS--/--------------------SGGGTHHHHTTTGGG-------------S-----SEETTEE-GGGGT--TTSSSB-HHHHHHHHHHHTT---S-BSSTT-EEEEEEEEEEEEEEEEESS-EEPPTT-EEEEEEEEEEEEE-TTS-TTSEEEEE--TTSPPGGGTT---S---EEEEEEEEEEEE-TTSSEEEEEESEEEEEEES-EEES-SSEEEEEEEEEEEEEES-EEESS--SS--TTGGG--SEEEEEEEES-EEES-EEEE-SEEEEE-SSS-EEES-EE-SS-GGGT-EEEEE--TT---EEEES-EEES-EEEEES-EEEEEES-EEESS--EEEE-SSSEEEEEEEES-EEE--TTT--BSEEEES---EEEEEEEES-EEESSB--BSEEEEEEEEEEEEEEEE-TTTBSSTT---EEEEEEEEESS-----EEEEEEETTEEEEEEEEEEEEEEEEEEE----TTPPPSS--

Organism: Carya illinoinensis (NCBI:txid32201)

Radius of gyration: 34.83 Å; Cα contacts (8 Å, |Δi|>4): 2839; chains: 2; bounding box: 116×97×114 Å

Sequence (964 aa):
MKPLPILSFLIVLFVQEALGSSIQQALFQFRERINGNSAYCPTEPNFSSPETSAKRDGRIFYPIGYGADPSGGRDSSDAILQALGDAVQMQSGLELLPGISDFGGVTIHLQGGDYKISKPIRFPSSGVGNIVVQGGTLRASDKFPGDRHLIELWSENSPPFDQLRLQTNAFYYEDITFRDILFDSSYRGGGILIVDSVRIRVNNCFFLHFTTQGIIVKRGHETFISSCFLGQHSTAGGDKDEKYFSGTAIDLNSNDNAVTDVAIFSAAIGVVLRGQANILTGVHCYNKATSFGGIGILVKLAGCSQTRINSCYLDYTALVMEDPVQVHVSNGFFLGDANVVLKSIKGQVSGLNIVDNMFSGQAGNMVPIVQLDGKFNYIDQVVIDRNNVNGMSLKSTVGKLTVAGNGTRWEANFSSVLVFPHRINNLQYSLHTRGEPKFTAHAVTDVSNNVVVVESEKAVNGVVSVVVDQHSDTGEKQVFCVMKPLPILSFLIVLFVQEALGSSIQQALFQFRERINGNSAYCPTEPNFSSPETSAKRDGRIFYPIGYGADPSGGRDSSDAILQALGDAVQMQSGLELLPGISDFGGVTIHLQGGDYKISKPIRFPSSGVGNIVVQGGTLRASDKFPGDRHLIELWSENSPPFDQLRLQTNAFYYEDITFRDILFDSSYRGGGILIVDSVRIRVNNCFFLHFTTQGIIVKRGHETFISSCFLGQHSTAGGDKDEKYFSGTAIDLNSNDNAVTDVAIFSAAIGVVLRGQANILTGVHCYNKATSFGGIGILVKLAGCSQTRINSCYLDYTALVMEDPVQVHVSNGFFLGDANVVLKSIKGQVSGLNIVDNMFSGQAGNMVPIVQLDGKFNYIDQVVIDRNNVNGMSLKSTVGKLTVAGNGTRWEANFSSVLVFPHRINNLQYSLHTRGEPKFTAHAVTDVSNNVVVVESEKAVNGVVSVVVDQHSDTGEKQVFCV

Nearest PDB structures (foldseek):
  7jw4-assembly1_A-2  TM=7.075E-01  e=2.328E-05  Pseudoalteromonas distincta
  7jwf-assembly1_A  TM=5.928E-01  e=2.549E-05  Pseudoalteromonas distincta
  4mxn-assembly2_B  TM=7.228E-01  e=6.401E-04  Parabacteroides merdae ATCC 43184
  4mxn-assembly4_D  TM=6.986E-01  e=1.517E-03  Parabacteroides merdae ATCC 43184
  1rmg-assembly1_A  TM=5.532E-01  e=2.058E-04  Aspergillus aculeatus

Foldseek 3Di:
DDDDDDDDDDDDDDDDDDDDDDPPPDPPPPPPDVPDDDCPPPPPPPPPDPPQPDQADVLEGELVNQPFDLAAPDASQVSLLVSLVVSQVQFPPDADPVQATESPQREYEHPAGAGEHQEASEHEQRAYENYEYEHYEYEYDPNHAQADANYEYDHPPDDDVVVLVCLPVDARYEHYEYYHYEYHDVLGAEHYEAERYEQYEYYQYEYEQHAAEPYAYREYEEYEYENYEYANHDDPDPDPCQLVFAYEHYEYNYAHYEYEQYEYAAYQEDYEQNYAHYEYYAYEYNHHAVVSNGADYEQDHAPGRHYEYYQYEYAN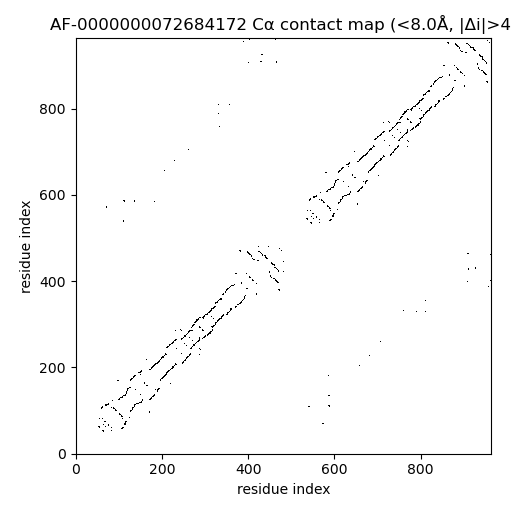HEYEYENDAQYYYENYEAEALHAYEYEYDPQHDYNYEDAHYEEEHALVVQRERYHYHDHHDHDANYFYDHYYYHNHQAETQKDKDKDWDWFFKDKDACLSHYHDWFAWQDKDKDKAFDDPPRDWDKDFDADGRRMIMIGTPDTTRIMMIMMTGRHDHVPDDRDRSD/DDDPDPPPPPPDPPDDDDDPDDPPPPVPPVPPPVPDDDDPPPPPPPPPDPPQPDQADVLEGELVNQPFDLAAPDASLVSLLVSLVVQQVQFPPDADPVQATESPQREYEHPAGAGEHQEASEHEQRAYENYEYEHYEYEYDPNHAQADANYEYDHPPDDDVVVLVPLPVDARYEHYEYYHYEYHDVLGAEHYEAERYEQYEYYQYEYEQHAAEPYAYREYEEYEYENYEYANHDDPDPDPCQLVFAYEHYEYNYAHYEYEQYEYAAYQEDYEQAYAHYEYYAYEYPHHAVVSNGADYEQPHAPGRHYEYEQYEYANHEYEYENDAQYEAENYEAEALHAYEYEYPPQHHYNYEDAHYEEEHALVVQRENYHYHDHHDHDANYFYDHYDYHNHQAETQKDKDKFWDWFFKTKDACLRHYHDWFAWQDKDKDKAFDDPPRDWDKDFDADGRRMIMIGTPDTTGIMMIMMTGRHDHVPDDRDRRD

Solvent-accessible surface area (backbone atoms only — not comparable to full-atom values): 47068 Å² total; per-residue (Å²): 142,85,78,87,76,82,89,81,86,90,82,85,87,74,91,76,87,73,95,72,75,78,84,68,64,83,74,62,69,82,67,61,77,84,62,67,86,77,80,74,67,72,71,67,78,72,73,65,75,76,69,81,50,58,46,53,62,91,63,34,30,25,25,53,35,54,62,24,34,50,69,40,83,44,73,17,38,67,17,42,47,48,39,51,53,56,52,72,66,52,57,70,84,44,62,64,58,86,66,15,38,25,29,83,53,32,28,44,40,45,41,13,15,21,28,19,20,45,53,58,51,61,48,73,55,76,17,43,22,30,36,36,38,38,34,12,23,46,29,41,36,96,66,25,52,60,89,41,29,51,34,30,41,52,37,88,82,52,74,61,74,94,47,60,85,57,72,63,93,64,54,37,36,37,45,37,36,41,33,45,31,36,32,30,13,69,64,30,6,11,28,37,38,40,36,28,27,35,46,33,37,42,35,47,28,36,34,33,18,25,49,44,28,32,33,36,34,38,49,47,35,36,41,39,39,32,53,28,40,34,19,33,48,72,55,92,67,88,54,92,62,44,67,67,41,45,30,30,37,34,36,32,43,26,29,47,29,39,40,36,46,30,41,28,41,20,8,25,29,28,37,39,37,51,32,34,53,28,38,39,34,40,35,34,24,45,17,20,38,38,94,55,69,16,33,22,35,34,41,61,25,62,72,56,25,37,32,39,39,35,39,28,33,26,43,29,8,24,39,37,30,29,12,40,20,40,31,40,39,32,54,24,42,21,30,63,55,16,29,36,36,43,32,46,78,87,10,39,38,32,43,33,36,46,32,49,29,38,32,32,27,56,57,90,70,43,47,48,44,56,38,75,44,68,66,71,80,43,75,26,42,44,45,28,41,76,56,32,57,46,34,36,28,60,50,16,33,56,46,76,46,61,45,75,48,78,37,39,71,48,74,48,74,37,59,78,36,40,67,58,80,57,47,48,56,44,75,50,63,28,57,32,25,52,67,77,57,56,64,61,59,66,48,78,76,44,60,55,70,38,26,42,30,39,36,38,79,48,68,26,42,32,37,38,18,38,39,38,27,45,48,35,56,84,88,59,77,74,69,49,70,112,126,89,76,80,80,81,82,72,86,69,89,79,86,66,88,83,88,70,96,72,72,76,74,65,64,70,63,61,64,67,61,62,71,73,65,63,85,78,81,75,71,72,70,70,75,73,75,63,75,80,68,81,48,59,47,54,55,85,36,27,30,26,26,54,35,56,61,26,33,47,82,41,82,43,73,15,37,66,16,42,46,48,36,50,53,56,53,72,65,50,57,59,84,42,65,55,43,86,67,15,37,26,26,33,25,26,26,42,40,46,78,66,20,33,29,20,22,46,52,58,50,60,49,71,54,74,15,43,21,30,36,36,39,36,36,27,33,47,29,42,37,96,66,27,54,58,88,43,29,51,34,30,41,53,39,86,82,52,75,62,72,94,48,60,82,57,74,64,93,63,53,36,35,36,44,36,35,41,32,46,32,37,33,31,12,68,63,29,6,12,29,38,37,40,37,27,29,34,45,34,36,41,35,47,30,37,34,32,19,24,48,45,28,31,33,37,34,38,48,46,36,35,40,39,38,30,52,29,39,33,19,32,48,96,57,93,67,86,55,91,62,45,69,68,43,44,30,30,35,35,36,33,44,25,29,46,28,40,40,35,47,31,41,28,40,20,8,23,30,24,35,38,36,51,32,35,53,31,37,39,34,40,35,33,22,45,18,19,39,40,94,56,67,17,32,22,36,36,40,61,26,64,71,56,24,36,33,37,40,36,42,28,33,26,43,26,9,25,37,39,29,30,12,40,22,34,34,40,36,32,54,25,42,22,30,64,56,16,30,36,35,43,31,44,78,87,10,38,38,31,24,34,36,45,33,50,30,40,32,32,26,55,58,90,68,44,47,46,45,54,38,75,45,67,64,72,80,43,75,25,35,44,45,29,43,73,57,50,60,45,35,36,29,62,50,15,34,54,46,76,48,73,44,75,49,77,38,40,69,49,71,49,75,38,59,78,35,39,66,59,80,55,48,50,44,36,46,41,63,49,79,46,56,51,68,79,56,71,76,63,55,56,29,34,60,44,60,56,70,36,27,40,30,37,36,38,78,46,65,26,42,32,37,39,39,38,39,41,29,45,47,34,56,85,87,58,76,74,72,50,68,114